Protein AF-0000000087149656 (afdb_homodimer)

Foldseek 3Di:
DEEFAAAPDDDPPDPPHARDDLALVVSLVVVVVVVVLCVVQADQQFKDKYWYFWDFQPPPPPVQPDPVVVVVVCVVVVPRSNSVVDPDDHRHIPVSVVVSVVVVVVVQKDWPAWAWAFAPDDDDDPDDPDDDDRTITMIMIGNHPNHAFDQLLPADAEDPVLVVVVLVVLAVVQDPPPPPPPPPVCPPPVPVPPDPCQSHPQSHHRPDRYHHDHFDDDVVAPDGDRALSVLRNVCRTGWAFKADPPPRHHWDWDKDWDFPLPDDPVPDPDPLLVVLNVLCVVDPQDVLLLVLLLCCASRVPVVDDPPPDDDPCNVVSVVSPVVSCVRSPVSSNVRNGIHIDGPDTHHPDDDPDPDIATGEAEYQDCQQNSNVLSCVVVNHWYKYFHPDLVSLVNNCVVSVHDDPDSGMDGDPVPDPCVVSVDDPPPD/DEEFAAAPDDDPPDPPHARDDLALVVSLVVVVVVVVLCVVQADQQFKDKYWYFWDFQPVVPPVPPDPVVCVVVCVVVVDRSNSVVDPDDGRHIPVSVVVSVVVVVVVQKDWPAWAWAFAPDDDDDPDDPDDDDRTITMIMIGNHPNHAFDQLLPADAEDPVLVVVVLVVLAVVQDPPPDPPPPPVCPDPVPVPPDPCQSHPQSHHRPDRYHHDHFDDDVVAPDGDRALSVLRNVCRTGWAFKADPPPRHHWDWDKDWDFLLPDDPVPDPDPLLVVLNVLCVVDPQDVLLLVLLLCCASRVPVVDDPPPDDDDCNVVSVVSPVVSCVRSPVSSNVRNGIHIDGPDTHHPDDDPDPDIATGEAEYQDCQQNSNVLSCVVVNHWYKYFHPDLVSLVNNCVVSVHDDPDSGMDGDPVPDPCVVSVDDPPDD

Radius of gyration: 30.91 Å; Cα contacts (8 Å, |Δi|>4): 1458; chains: 2; bounding box: 77×90×82 Å

InterPro domains:
  IPR001091 Restriction/modification DNA-methyltransferase [PR00508] (34-54)
  IPR001091 Restriction/modification DNA-methyltransferase [PR00508] (222-239)
  IPR001091 Restriction/modification DNA-methyltransferase [PR00508] (357-375)
  IPR001091 Restriction/modification DNA-methyltransferase [PR00508] (380-400)
  IPR002941 DNA methylase N-4/N-6 [PF01555] (1-241)
  IPR002941 DNA methylase N-4/N-6 [PF01555] (359-396)
  IPR017985 DNA methylase, N-4 cytosine-specific, conserved site [PS00093] (1-6)
  IPR029063 S-adenosyl-L-methionine-dependent methyltransferase superfamily [G3DSA:3.40.50.150] (1-247)
  IPR029063 S-adenosyl-L-methionine-dependent methyltransferase superfamily [G3DSA:3.40.50.150] (350-407)
  IPR029063 S-adenosyl-L-methionine-dependent methyltransferase superfamily [SSF53335] (1-241)
  IPR029063 S-adenosyl-L-methionine-dependent methyltransferase superfamily [SSF53335] (357-400)

pLDDT: mean 76.51, std 22.85, range [25.58, 98.81]

Secondary structure (DSSP, 8-state):
-B-PPPTTT---S-TT-SS--SSHHHHHHHHHHHHHHHHHHS-TT--EEEEE---BTTGGGGGG-STTHHHHHHHHS-S--HHHHSSPPTT-B--HHHHHHHHHHHTT-EEEEEEEEE-SSPPP---SSS----EEEEEEEESSSS----GGGT-BPPPHHHHHHHHHHHHHHHSS-TT-S-TT----TTSTTS-HHHHT-TT-B---S-EE------TT-SS----THHHHHHHHHHS-S-EETTT-PBPEEEEEEEEGGGS-GGG---HHHHHHHHHHHHSS--HHHHHHHHHH-SSTT---TT--S-TTTHHHHHHHHHHHHHHHGGGHHHHHPEEEEEEEEE--S--S---EE--EEEETT-TTTHHHHHHHHTT-EEEEE-S-HHHHHHHHHHHT-----TTEEE-SSGGGGHHHHS-----/-B-PPPTTT---S-TT-SS--SSHHHHHHHHHHHHHHHHHHS-TT--EEEEE---BTTTT-TT--STTHHHHHHHHS-S--HHHHSSPPTT-B--HHHHHHHHHHHTT-EEEEEEEEE-SSPPP----SS----EEEEEEEESSSS----GGGT-BPPPHHHHHHHHHHHHHHHSS-TT-S-TT----GGGTTS-HHHHT-TT-B---S-EE------TT-SS----THHHHHHHHHHS-S-EETTT-PBPEEEEEEEEGGGS-GGG---HHHHHHHHHHHHSS--HHHHHHHHHH-SSTT---TT--S-SSTHHHHHHHHHHHHHHHGGGHHHHHPEEEEEEEEE--S--S---EE--EEEETT-TTTHHHHHHHHTT-EEEEE-S-HHHHHHHHHHHT-----TTEEE-SS-GGGGGGTS-----

Structure (mmCIF, N/CA/C/O backbone):
data_AF-0000000087149656-model_v1
#
loop_
_entity.id
_entity.type
_entity.pdbx_description
1 polymer 'Type II methyltransferase'
#
loop_
_atom_site.group_PDB
_atom_site.id
_atom_site.type_symbol
_atom_site.label_atom_id
_atom_site.label_alt_id
_atom_site.label_comp_id
_atom_site.label_asym_id
_atom_site.label_entity_id
_atom_site.label_seq_id
_atom_site.pdbx_PDB_ins_code
_atom_site.Cartn_x
_atom_site.Cartn_y
_atom_site.Cartn_z
_atom_site.occupancy
_atom_site.B_iso_or_equiv
_atom_site.auth_seq_id
_atom_site.auth_comp_id
_atom_site.auth_asym_id
_atom_site.auth_atom_id
_atom_site.pdbx_PDB_model_num
ATOM 1 N N . MET A 1 1 ? 10.906 -12.477 -11.266 1 94.81 1 MET A N 1
ATOM 2 C CA . MET A 1 1 ? 10.906 -11.516 -10.164 1 94.81 1 MET A CA 1
ATOM 3 C C . MET A 1 1 ? 12.172 -10.672 -10.188 1 94.81 1 MET A C 1
ATOM 5 O O . MET A 1 1 ? 13.281 -11.203 -10.156 1 94.81 1 MET A O 1
ATOM 9 N N . THR A 1 2 ? 11.984 -9.414 -10.32 1 95.06 2 THR A N 1
ATOM 10 C CA . THR A 1 2 ? 13.164 -8.578 -10.5 1 95.06 2 THR A CA 1
ATOM 11 C C . THR A 1 2 ? 12.969 -7.219 -9.844 1 95.06 2 THR A C 1
ATOM 13 O O . THR A 1 2 ? 11.836 -6.82 -9.547 1 95.06 2 THR A O 1
ATOM 16 N N . SER A 1 3 ? 14.039 -6.562 -9.547 1 95.81 3 SER A N 1
ATOM 17 C CA . SER A 1 3 ? 14.109 -5.188 -9.062 1 95.81 3 SER A CA 1
ATOM 18 C C . SER A 1 3 ? 15.211 -4.41 -9.781 1 95.81 3 SER A C 1
ATOM 20 O O . SER A 1 3 ? 16.359 -4.379 -9.32 1 95.81 3 SER A O 1
ATOM 22 N N . PRO A 1 4 ? 14.891 -3.713 -10.836 1 95.5 4 PRO A N 1
ATOM 23 C CA . PRO A 1 4 ? 15.898 -2.896 -11.516 1 95.5 4 PRO A CA 1
ATOM 24 C C . PRO A 1 4 ? 16.391 -1.73 -10.664 1 95.5 4 PRO A C 1
ATOM 26 O O . PRO A 1 4 ? 15.758 -1.382 -9.664 1 95.5 4 PRO A O 1
ATOM 29 N N . PRO A 1 5 ? 17.547 -1.21 -11.039 1 92.5 5 PRO A N 1
ATOM 30 C CA . PRO A 1 5 ? 17.969 0.02 -10.359 1 92.5 5 PRO A CA 1
ATOM 31 C C . PRO A 1 5 ? 16.891 1.111 -10.414 1 92.5 5 PRO A C 1
ATOM 33 O O . PRO A 1 5 ? 16.234 1.281 -11.445 1 92.5 5 PRO A O 1
ATOM 36 N N . TYR A 1 6 ? 16.719 1.773 -9.312 1 91.38 6 TYR A N 1
ATOM 37 C CA . TYR A 1 6 ? 15.703 2.82 -9.234 1 91.38 6 TYR A CA 1
ATOM 38 C C . TYR A 1 6 ? 16.188 4.09 -9.93 1 91.38 6 TYR A C 1
ATOM 40 O O . TYR A 1 6 ? 17.391 4.344 -10.016 1 91.38 6 TYR A O 1
ATOM 48 N N . PHE A 1 7 ? 15.25 4.887 -10.32 1 90.44 7 PHE A N 1
ATOM 49 C CA . PHE A 1 7 ? 15.57 6.117 -11.031 1 90.44 7 PHE A CA 1
ATOM 50 C C . PHE A 1 7 ? 16.203 7.133 -10.094 1 90.44 7 PHE A C 1
ATOM 52 O O . PHE A 1 7 ? 15.617 7.516 -9.086 1 90.44 7 PHE A O 1
ATOM 59 N N . GLY A 1 8 ? 17.438 7.461 -10.406 1 81.69 8 GLY A N 1
ATOM 60 C CA . GLY A 1 8 ? 18.094 8.586 -9.758 1 81.69 8 GLY A CA 1
ATOM 61 C C . GLY A 1 8 ? 18.562 8.273 -8.344 1 81.69 8 GLY A C 1
ATOM 62 O O . GLY A 1 8 ? 18.734 9.188 -7.535 1 81.69 8 GLY A O 1
ATOM 63 N N . LEU A 1 9 ? 18.703 7.133 -7.992 1 76.25 9 LEU A N 1
ATOM 64 C CA . LEU A 1 9 ? 18.969 6.82 -6.594 1 76.25 9 LEU A CA 1
ATOM 65 C C . LEU A 1 9 ? 20.438 6.445 -6.398 1 76.25 9 LEU A C 1
ATOM 67 O O . LEU A 1 9 ? 21.109 6.992 -5.52 1 76.25 9 LEU A O 1
ATOM 71 N N . ARG A 1 10 ? 20.938 5.492 -7.238 1 75.5 10 ARG A N 1
ATOM 72 C CA . ARG A 1 10 ? 22.266 4.969 -6.969 1 75.5 10 ARG A CA 1
ATOM 73 C C . ARG A 1 10 ? 23.078 4.832 -8.258 1 75.5 10 ARG A C 1
ATOM 75 O O . ARG A 1 10 ? 22.531 4.488 -9.305 1 75.5 10 ARG A O 1
ATOM 82 N N . ASP A 1 11 ? 24.344 5.055 -8.062 1 76.62 11 ASP A N 1
ATOM 83 C CA . ASP A 1 11 ? 25.312 4.742 -9.102 1 76.62 11 ASP A CA 1
ATOM 84 C C . ASP A 1 11 ? 26.016 3.42 -8.82 1 76.62 11 ASP A C 1
ATOM 86 O O . ASP A 1 11 ? 26.734 3.293 -7.828 1 76.62 11 ASP A O 1
ATOM 90 N N . TYR A 1 12 ? 25.828 2.52 -9.648 1 78.31 12 TYR A N 1
ATOM 91 C CA . TYR A 1 12 ? 26.375 1.187 -9.422 1 78.31 12 TYR A CA 1
ATOM 92 C C . TYR A 1 12 ? 27.75 1.053 -10.062 1 78.31 12 TYR A C 1
ATOM 94 O O . TYR A 1 12 ? 28.359 -0.023 -10.031 1 78.31 12 TYR A O 1
ATOM 102 N N . GLY A 1 13 ? 28.219 2.104 -10.68 1 76.19 13 GLY A N 1
ATOM 103 C CA . GLY A 1 13 ? 29.609 2.193 -11.133 1 76.19 13 GLY A CA 1
ATOM 104 C C . GLY A 1 13 ? 29.875 1.4 -12.398 1 76.19 13 GLY A C 1
ATOM 105 O O . GLY A 1 13 ? 31 0.947 -12.625 1 76.19 13 GLY A O 1
ATOM 106 N N . VAL A 1 14 ? 28.922 1.073 -13.156 1 81.44 14 VAL A N 1
ATOM 107 C CA . VAL A 1 14 ? 29.109 0.306 -14.383 1 81.44 14 VAL A CA 1
ATOM 108 C C . VAL A 1 14 ? 28.469 1.049 -15.555 1 81.44 14 VAL A C 1
ATOM 110 O O . VAL A 1 14 ? 27.422 1.681 -15.406 1 81.44 14 VAL A O 1
ATOM 113 N N . ASP A 1 15 ? 29.172 0.937 -16.656 1 82.38 15 ASP A N 1
ATOM 114 C CA . ASP A 1 15 ? 28.656 1.568 -17.875 1 82.38 15 ASP A CA 1
ATOM 115 C C . ASP A 1 15 ? 27.391 0.852 -18.375 1 82.38 15 ASP A C 1
ATOM 117 O O . ASP A 1 15 ? 27.328 -0.378 -18.328 1 82.38 15 ASP A O 1
ATOM 121 N N . GLY A 1 16 ? 26.406 1.613 -18.844 1 83.94 16 GLY A N 1
ATOM 122 C CA . GLY A 1 16 ? 25.188 1.021 -19.375 1 83.94 16 GLY A CA 1
ATOM 123 C C . GLY A 1 16 ? 24.156 0.708 -18.312 1 83.94 16 GLY A C 1
ATOM 124 O O . GLY A 1 16 ? 23.125 0.092 -18.594 1 83.94 16 GLY A O 1
ATOM 125 N N . GLN A 1 17 ? 24.453 1.181 -17.172 1 86.62 17 GLN A N 1
ATOM 126 C CA . GLN A 1 17 ? 23.531 0.913 -16.078 1 86.62 17 GLN A CA 1
ATOM 127 C C . GLN A 1 17 ? 22.219 1.678 -16.266 1 86.62 17 GLN A C 1
ATOM 129 O O . GLN A 1 17 ? 22.188 2.686 -16.984 1 86.62 17 GLN A O 1
ATOM 134 N N . ILE A 1 18 ? 21.203 1.143 -15.797 1 90 18 ILE A N 1
ATOM 135 C CA . ILE A 1 18 ? 19.906 1.785 -15.742 1 90 18 ILE A CA 1
ATOM 136 C C . ILE A 1 18 ? 19.734 2.502 -14.398 1 90 18 ILE A C 1
ATOM 138 O O . ILE A 1 18 ? 20.281 2.068 -13.383 1 90 18 ILE A O 1
ATOM 142 N N . GLY A 1 19 ? 19 3.631 -14.406 1 88.44 19 GLY A N 1
ATOM 143 C CA . GLY A 1 19 ? 18.688 4.34 -13.18 1 88.44 19 GLY A CA 1
ATOM 144 C C . GLY A 1 19 ? 19.281 5.734 -13.125 1 88.44 19 GLY A C 1
ATOM 145 O O . GLY A 1 19 ? 18.891 6.559 -12.305 1 88.44 19 GLY A O 1
ATOM 146 N N . LEU A 1 20 ? 20.297 5.984 -14.047 1 85 20 LEU A N 1
ATOM 147 C CA . LEU A 1 20 ? 20.969 7.281 -14.016 1 85 20 LEU A CA 1
ATOM 148 C C . LEU A 1 20 ? 20.719 8.047 -15.312 1 85 20 LEU A C 1
ATOM 150 O O . LEU A 1 20 ? 21.578 8.805 -15.766 1 85 20 LEU A O 1
ATOM 154 N N . GLU A 1 21 ? 19.656 7.754 -15.922 1 87.81 21 GLU A N 1
ATOM 155 C CA . GLU A 1 21 ? 19.266 8.477 -17.125 1 87.81 21 GLU A CA 1
ATOM 156 C C . GLU A 1 21 ? 19.031 9.953 -16.844 1 87.81 21 GLU A C 1
ATOM 158 O O . GLU A 1 21 ? 18.766 10.328 -15.688 1 87.81 21 GLU A O 1
ATOM 163 N N . ASP A 1 22 ? 19.031 10.734 -17.891 1 83.69 22 ASP A N 1
ATOM 164 C CA . ASP A 1 22 ? 18.859 12.18 -17.75 1 83.69 22 ASP A CA 1
ATOM 165 C C . ASP A 1 22 ? 17.422 12.539 -17.438 1 83.69 22 ASP A C 1
ATOM 167 O O . ASP A 1 22 ? 17.141 13.617 -16.906 1 83.69 22 ASP A O 1
ATOM 171 N N . SER A 1 23 ? 16.516 11.625 -17.859 1 88.94 23 SER A N 1
ATOM 172 C CA . SER A 1 23 ? 15.102 11.898 -17.656 1 88.94 23 SER A CA 1
ATOM 173 C C . SER A 1 23 ? 14.344 10.625 -17.297 1 88.94 23 SER A C 1
ATOM 175 O O . SER A 1 23 ? 14.797 9.523 -17.594 1 88.94 23 SER A O 1
ATOM 177 N N . LEU A 1 24 ? 13.234 10.859 -16.641 1 91.69 24 LEU A N 1
ATOM 178 C CA . LEU A 1 24 ? 12.359 9.734 -16.328 1 91.69 24 LEU A CA 1
ATOM 179 C C . LEU A 1 24 ? 11.914 9.016 -17.594 1 91.69 24 LEU A C 1
ATOM 181 O O . LEU A 1 24 ? 11.812 7.781 -17.609 1 91.69 24 LEU A O 1
ATOM 185 N N . ASP A 1 25 ? 11.672 9.75 -18.656 1 93.06 25 ASP A N 1
ATOM 186 C CA . ASP A 1 25 ? 11.242 9.156 -19.922 1 93.06 25 ASP A CA 1
ATOM 187 C C . ASP A 1 25 ? 12.305 8.203 -20.469 1 93.06 25 ASP A C 1
ATOM 189 O O . ASP A 1 25 ? 11.969 7.133 -20.984 1 93.06 25 ASP A O 1
ATOM 193 N N . GLU A 1 26 ? 13.5 8.609 -20.344 1 93.81 26 GLU A N 1
ATOM 194 C CA . GLU A 1 26 ? 14.586 7.742 -20.797 1 93.81 26 GLU A CA 1
ATOM 195 C C . GLU A 1 26 ? 14.688 6.488 -19.938 1 93.81 26 GLU A C 1
ATOM 197 O O . GLU A 1 26 ? 14.938 5.395 -20.438 1 93.81 26 GLU A O 1
ATOM 202 N N . TYR A 1 27 ? 14.57 6.723 -18.656 1 94.88 27 TYR A N 1
ATOM 203 C CA . TYR A 1 27 ? 14.555 5.582 -17.734 1 94.88 27 TYR A CA 1
ATOM 204 C C . TYR A 1 27 ? 13.461 4.598 -18.125 1 94.88 27 TYR A C 1
ATOM 206 O O . TYR A 1 27 ? 13.703 3.391 -18.203 1 94.88 27 TYR A O 1
ATOM 214 N N . ILE A 1 28 ? 12.242 5.062 -18.359 1 96.75 28 ILE A N 1
ATOM 215 C CA . ILE A 1 28 ? 11.102 4.238 -18.734 1 96.75 28 ILE A CA 1
ATOM 216 C C . ILE A 1 28 ? 11.375 3.543 -20.062 1 96.75 28 ILE A C 1
ATOM 218 O O . ILE A 1 28 ? 11.078 2.357 -20.219 1 96.75 28 ILE A O 1
ATOM 222 N N . ALA A 1 29 ? 11.984 4.246 -21 1 96.44 29 ALA A N 1
ATOM 223 C CA . ALA A 1 29 ? 12.328 3.664 -22.297 1 96.44 29 ALA A CA 1
ATOM 224 C C . ALA A 1 29 ? 13.281 2.484 -22.141 1 96.44 29 ALA A C 1
ATOM 226 O O . ALA A 1 29 ? 13.125 1.456 -22.797 1 96.44 29 ALA A O 1
ATOM 227 N N . ASP A 1 30 ? 14.25 2.678 -21.312 1 96.38 30 ASP A N 1
ATOM 228 C CA . ASP A 1 30 ? 15.203 1.604 -21.062 1 96.38 30 ASP A CA 1
ATOM 229 C C . ASP A 1 30 ? 14.516 0.383 -20.469 1 96.38 30 ASP A C 1
ATOM 231 O O . ASP A 1 30 ? 14.82 -0.754 -20.828 1 96.38 30 ASP A O 1
ATOM 235 N N . LEU A 1 31 ? 13.625 0.597 -19.5 1 97.25 31 LEU A N 1
ATOM 236 C CA . LEU A 1 31 ? 12.906 -0.515 -18.891 1 97.25 31 LEU A CA 1
ATOM 237 C C . LEU A 1 31 ? 11.992 -1.192 -19.906 1 97.25 31 LEU A C 1
ATOM 239 O O . LEU A 1 31 ? 11.789 -2.406 -19.859 1 97.25 31 LEU A O 1
ATOM 243 N N . LEU A 1 32 ? 11.469 -0.411 -20.875 1 97.44 32 LEU A N 1
ATOM 244 C CA . LEU A 1 32 ? 10.656 -0.989 -21.938 1 97.44 32 LEU A CA 1
ATOM 245 C C . LEU A 1 32 ? 11.492 -1.894 -22.844 1 97.44 32 LEU A C 1
ATOM 247 O O . LEU A 1 32 ? 11.008 -2.912 -23.328 1 97.44 32 LEU A O 1
ATOM 251 N N . ASP A 1 33 ? 12.734 -1.497 -23.016 1 96.19 33 ASP A N 1
ATOM 252 C CA . ASP A 1 33 ? 13.641 -2.361 -23.766 1 96.19 33 ASP A CA 1
ATOM 253 C C . ASP A 1 33 ? 13.852 -3.691 -23.047 1 96.19 33 ASP A C 1
ATOM 255 O O . ASP A 1 33 ? 13.828 -4.754 -23.688 1 96.19 33 ASP A O 1
ATOM 259 N N . VAL A 1 34 ? 14.062 -3.613 -21.781 1 95.81 34 VAL A N 1
ATOM 260 C CA . VAL A 1 34 ? 14.211 -4.824 -20.984 1 95.81 34 VAL A CA 1
ATOM 261 C C . VAL A 1 34 ? 12.93 -5.652 -21.062 1 95.81 34 VAL A C 1
ATOM 263 O O . VAL A 1 34 ? 12.984 -6.879 -21.203 1 95.81 34 VAL A O 1
ATOM 266 N N . ALA A 1 35 ? 11.805 -4.977 -20.984 1 97.19 35 ALA A N 1
ATOM 267 C CA . ALA A 1 35 ? 10.508 -5.645 -21.031 1 97.19 35 ALA A CA 1
ATOM 268 C C . ALA A 1 35 ? 10.336 -6.395 -22.359 1 97.19 35 ALA A C 1
ATOM 270 O O . ALA A 1 35 ? 9.742 -7.477 -22.391 1 97.19 35 ALA A O 1
ATOM 271 N N . SER A 1 36 ? 10.852 -5.836 -23.438 1 95.69 36 SER A N 1
ATOM 272 C CA . SER A 1 36 ? 10.773 -6.496 -24.734 1 95.69 36 SER A CA 1
ATOM 273 C C . SER A 1 36 ? 11.562 -7.801 -24.734 1 95.69 36 SER A C 1
ATOM 275 O O . SER A 1 36 ? 11.125 -8.797 -25.312 1 95.69 36 SER A O 1
ATOM 277 N N . GLU A 1 37 ? 12.703 -7.766 -24.156 1 94.12 37 GLU A N 1
ATOM 278 C CA . GLU A 1 37 ? 13.508 -8.977 -24.047 1 94.12 37 GLU A CA 1
ATOM 279 C C . GLU A 1 37 ? 12.828 -10.016 -23.156 1 94.12 37 GLU A C 1
ATOM 281 O O . GLU A 1 37 ? 12.883 -11.211 -23.438 1 94.12 37 GLU A O 1
ATOM 286 N N . LEU A 1 38 ? 12.242 -9.57 -22.062 1 95.31 38 LEU A N 1
ATOM 287 C CA . LEU A 1 38 ? 11.508 -10.484 -21.188 1 95.31 38 LEU A CA 1
ATOM 288 C C . LEU A 1 38 ? 10.344 -11.125 -21.938 1 95.31 38 LEU A C 1
ATOM 290 O O . LEU A 1 38 ? 10.07 -12.32 -21.75 1 95.31 38 LEU A O 1
ATOM 294 N N . ARG A 1 39 ? 9.656 -10.305 -22.703 1 94.94 39 ARG A N 1
ATOM 295 C CA . ARG A 1 39 ? 8.547 -10.836 -23.484 1 94.94 39 ARG A CA 1
ATOM 296 C C . ARG A 1 39 ? 9.031 -11.922 -24.453 1 94.94 39 ARG A C 1
ATOM 298 O O . ARG A 1 39 ? 8.328 -12.906 -24.688 1 94.94 39 ARG A O 1
ATOM 305 N N . ARG A 1 40 ? 10.188 -11.773 -25.031 1 92.44 40 ARG A N 1
ATOM 306 C CA . ARG A 1 40 ? 10.758 -12.727 -25.984 1 92.44 40 ARG A CA 1
ATOM 307 C C . ARG A 1 40 ? 11.008 -14.078 -25.328 1 92.44 40 ARG A C 1
ATOM 309 O O . ARG A 1 40 ? 10.773 -15.125 -25.922 1 92.44 40 ARG A O 1
ATOM 316 N N . VAL A 1 41 ? 11.414 -14.062 -24.031 1 91.88 41 VAL A N 1
ATOM 317 C CA . VAL A 1 41 ? 11.883 -15.297 -23.406 1 91.88 41 VAL A CA 1
ATOM 318 C C . VAL A 1 41 ? 10.781 -15.875 -22.531 1 91.88 41 VAL A C 1
ATOM 320 O O . VAL A 1 41 ? 10.773 -17.078 -22.234 1 91.88 41 VAL A O 1
ATOM 323 N N . LEU A 1 42 ? 9.875 -15.062 -22.047 1 94.31 42 LEU A N 1
ATOM 324 C CA . LEU A 1 42 ? 8.812 -15.508 -21.156 1 94.31 42 LEU A CA 1
ATOM 325 C C . LEU A 1 42 ? 7.727 -16.25 -21.938 1 94.31 42 LEU A C 1
ATOM 327 O O . LEU A 1 42 ? 7.324 -15.812 -23.016 1 94.31 42 LEU A O 1
ATOM 331 N N . ARG A 1 43 ? 7.312 -17.359 -21.453 1 94.75 43 ARG A N 1
ATOM 332 C CA . ARG A 1 43 ? 6.188 -18.078 -22.047 1 94.75 43 ARG A CA 1
ATOM 333 C C . ARG A 1 43 ? 4.91 -17.25 -21.969 1 94.75 43 ARG A C 1
ATOM 335 O O . ARG A 1 43 ? 4.777 -16.375 -21.109 1 94.75 43 ARG A O 1
ATOM 342 N N . ASP A 1 44 ? 3.938 -17.594 -22.766 1 95.81 44 ASP A N 1
ATOM 343 C CA . ASP A 1 44 ? 2.66 -16.891 -22.797 1 95.81 44 ASP A CA 1
ATOM 344 C C . ASP A 1 44 ? 1.914 -17.062 -21.469 1 95.81 44 ASP A C 1
ATOM 346 O O . ASP A 1 44 ? 1.143 -16.188 -21.078 1 95.81 44 ASP A O 1
ATOM 350 N N . ASP A 1 45 ? 2.176 -18.156 -20.797 1 96.81 45 ASP A N 1
ATOM 351 C CA . ASP A 1 45 ? 1.466 -18.406 -19.547 1 96.81 45 ASP A CA 1
ATOM 352 C C . ASP A 1 45 ? 2.324 -18.031 -18.344 1 96.81 45 ASP A C 1
ATOM 354 O O . ASP A 1 45 ? 2.041 -18.453 -17.219 1 96.81 45 ASP A O 1
ATOM 358 N N . GLY A 1 46 ? 3.422 -17.312 -18.562 1 97.31 46 GLY A N 1
ATOM 359 C CA . GLY A 1 46 ? 4.332 -16.906 -17.5 1 97.31 46 GLY A CA 1
ATOM 360 C C . GLY A 1 46 ? 3.922 -15.602 -16.844 1 97.31 46 GLY A C 1
ATOM 361 O O . GLY A 1 46 ? 2.846 -15.07 -17.125 1 97.31 46 GLY A O 1
ATOM 362 N N . SER A 1 47 ? 4.711 -15.164 -15.852 1 98.31 47 SER A N 1
ATOM 363 C CA . SER A 1 47 ? 4.477 -13.945 -15.086 1 98.31 47 SER A CA 1
ATOM 364 C C . SER A 1 47 ? 5.773 -13.18 -14.852 1 98.31 47 SER A C 1
ATOM 366 O O . SER A 1 47 ? 6.855 -13.766 -14.836 1 98.31 47 SER A O 1
ATOM 368 N N . TRP A 1 48 ? 5.617 -11.938 -14.773 1 98.62 48 TRP A N 1
ATOM 369 C CA . TRP A 1 48 ? 6.715 -11.047 -14.414 1 98.62 48 TRP A CA 1
ATOM 370 C C . TRP A 1 48 ? 6.352 -10.211 -13.195 1 98.62 48 TRP A C 1
ATOM 372 O O . TRP A 1 48 ? 5.379 -9.453 -13.211 1 98.62 48 TRP A O 1
ATOM 382 N N . TRP A 1 49 ? 7.039 -10.406 -12.086 1 98.81 49 TRP A N 1
ATOM 383 C CA . TRP A 1 49 ? 6.898 -9.578 -10.891 1 98.81 49 TRP A CA 1
ATOM 384 C C . TRP A 1 49 ? 7.996 -8.523 -10.828 1 98.81 49 TRP A C 1
ATOM 386 O O . TRP A 1 49 ? 9.18 -8.852 -10.852 1 98.81 49 TRP A O 1
ATOM 396 N N . LEU A 1 50 ? 7.621 -7.25 -10.727 1 98.69 50 LEU A N 1
ATOM 397 C CA . LEU A 1 50 ? 8.531 -6.117 -10.844 1 98.69 50 LEU A CA 1
ATOM 398 C C . LEU A 1 50 ? 8.461 -5.23 -9.609 1 98.69 50 LEU A C 1
ATOM 400 O O . LEU A 1 50 ? 7.418 -4.648 -9.305 1 98.69 50 LEU A O 1
ATOM 404 N N . ASN A 1 51 ? 9.523 -5.148 -8.891 1 98.19 51 ASN A N 1
ATOM 405 C CA . ASN A 1 51 ? 9.633 -4.254 -7.742 1 98.19 51 ASN A CA 1
ATOM 406 C C . ASN A 1 51 ? 10.25 -2.91 -8.133 1 98.19 51 ASN A C 1
ATOM 408 O O . ASN A 1 51 ? 11.266 -2.867 -8.82 1 98.19 51 ASN A O 1
ATOM 412 N N . LEU A 1 52 ? 9.617 -1.834 -7.773 1 97.44 52 LEU A N 1
ATOM 413 C CA . LEU A 1 52 ? 10.117 -0.493 -8.047 1 97.44 52 LEU A CA 1
ATOM 414 C C . LEU A 1 52 ? 9.914 0.422 -6.844 1 97.44 52 LEU A C 1
ATOM 416 O O . LEU A 1 52 ? 8.891 0.335 -6.16 1 97.44 52 LEU A O 1
ATOM 420 N N . GLY A 1 53 ? 10.844 1.26 -6.578 1 94.5 53 GLY A N 1
ATOM 421 C CA . GLY A 1 53 ? 10.711 2.367 -5.645 1 94.5 53 GLY A CA 1
ATOM 422 C C . GLY A 1 53 ? 10.492 3.703 -6.332 1 94.5 53 GLY A C 1
ATOM 423 O O . GLY A 1 53 ? 10.586 3.801 -7.559 1 94.5 53 GLY A O 1
ATOM 424 N N . ASP A 1 54 ? 10.141 4.688 -5.547 1 93.75 54 ASP A N 1
ATOM 425 C CA . ASP A 1 54 ? 9.812 6 -6.102 1 93.75 54 ASP A CA 1
ATOM 426 C C . ASP A 1 54 ? 10.852 7.043 -5.695 1 93.75 54 ASP A C 1
ATOM 428 O O . ASP A 1 54 ? 11.766 6.746 -4.93 1 93.75 54 ASP A O 1
ATOM 432 N N . THR A 1 55 ? 10.758 8.164 -6.344 1 89.25 55 THR A N 1
ATOM 433 C CA . THR A 1 55 ? 11.641 9.289 -6.074 1 89.25 55 THR A CA 1
ATOM 434 C C . THR A 1 55 ? 10.875 10.602 -6.102 1 89.25 55 THR A C 1
ATOM 436 O O . THR A 1 55 ? 9.758 10.664 -6.633 1 89.25 55 THR A O 1
ATOM 439 N N . PHE A 1 56 ? 11.336 11.602 -5.395 1 89.38 56 PHE A N 1
ATOM 440 C CA . PHE A 1 56 ? 10.734 12.93 -5.379 1 89.38 56 PHE A CA 1
ATOM 441 C C . PHE A 1 56 ? 11.5 13.883 -6.289 1 89.38 56 PHE A C 1
ATOM 443 O O . PHE A 1 56 ? 12.727 13.844 -6.34 1 89.38 56 PHE A O 1
ATOM 450 N N . ALA A 1 57 ? 10.742 14.727 -6.91 1 86.44 57 ALA A N 1
ATOM 451 C CA . ALA A 1 57 ? 11.352 15.719 -7.793 1 86.44 57 ALA A CA 1
ATOM 452 C C . ALA A 1 57 ? 12.109 16.766 -6.996 1 86.44 57 ALA A C 1
ATOM 454 O O . ALA A 1 57 ? 11.594 17.312 -6.02 1 86.44 57 ALA A O 1
ATOM 455 N N . GLY A 1 58 ? 13.242 17.188 -7.234 1 67.38 58 GLY A N 1
ATOM 456 C CA . GLY A 1 58 ? 14.047 18.219 -6.602 1 67.38 58 GLY A CA 1
ATOM 457 C C . GLY A 1 58 ? 14.906 17.688 -5.465 1 67.38 58 GLY A C 1
ATOM 458 O O . GLY A 1 58 ? 15.719 18.422 -4.898 1 67.38 58 GLY A O 1
ATOM 459 N N . SER A 1 59 ? 14.477 16.766 -4.594 1 56 59 SER A N 1
ATOM 460 C CA . SER A 1 59 ? 15.203 16.25 -3.441 1 56 59 SER A CA 1
ATOM 461 C C . SER A 1 59 ? 16.594 15.75 -3.844 1 56 59 SER A C 1
ATOM 463 O O . SER A 1 59 ? 17.297 15.125 -3.043 1 56 59 SER A O 1
ATOM 465 N N . TRP A 1 60 ? 16.922 15.977 -4.832 1 44.09 60 TRP A N 1
ATOM 466 C CA . TRP A 1 60 ? 18.234 15.398 -5.109 1 44.09 60 TRP A CA 1
ATOM 467 C C . TRP A 1 60 ? 19.328 16.125 -4.34 1 44.09 60 TRP A C 1
ATOM 469 O O . TRP A 1 60 ? 20.516 16.016 -4.676 1 44.09 60 TRP A O 1
ATOM 479 N N . GLY A 1 61 ? 18.969 17.25 -3.404 1 36.47 61 GLY A N 1
ATOM 480 C CA . GLY A 1 61 ? 19.984 17.984 -2.666 1 36.47 61 GLY A CA 1
ATOM 481 C C . GLY A 1 61 ? 20.812 17.125 -1.74 1 36.47 61 GLY A C 1
ATOM 482 O O . GLY A 1 61 ? 21.953 17.469 -1.402 1 36.47 61 GLY A O 1
ATOM 483 N N . ALA A 1 62 ? 20.266 16.438 -0.702 1 34.47 62 ALA A N 1
ATOM 484 C CA . ALA A 1 62 ? 21.047 16.062 0.471 1 34.47 62 ALA A CA 1
ATOM 485 C C . ALA A 1 62 ? 22.344 15.359 0.065 1 34.47 62 ALA A C 1
ATOM 487 O O . ALA A 1 62 ? 23.156 15.008 0.918 1 34.47 62 ALA A O 1
ATOM 488 N N . GLN A 1 63 ? 22.5 14.867 -1.047 1 32.25 63 GLN A N 1
ATOM 489 C CA . GLN A 1 63 ? 23.875 14.406 -1.228 1 32.25 63 GLN A CA 1
ATOM 490 C C . GLN A 1 63 ? 24.844 15.586 -1.271 1 32.25 63 GLN A C 1
ATOM 492 O O . GLN A 1 63 ? 26.062 15.398 -1.407 1 32.25 63 GLN A O 1
ATOM 497 N N . SER A 1 64 ? 24.312 16.938 -1.376 1 30.14 64 SER A N 1
ATOM 498 C CA . SER A 1 64 ? 25.297 17.969 -1.616 1 30.14 64 SER A CA 1
ATOM 499 C C . SER A 1 64 ? 25.797 18.562 -0.307 1 30.14 64 SER A C 1
ATOM 501 O O . SER A 1 64 ? 26.281 19.703 -0.283 1 30.14 64 SER A O 1
ATOM 503 N N . LYS A 1 65 ? 25.703 18.219 0.914 1 30.41 65 LYS A N 1
ATOM 504 C CA . LYS A 1 65 ? 26.297 19.094 1.918 1 30.41 65 LYS A CA 1
ATOM 505 C C . LYS A 1 65 ? 27.703 19.516 1.509 1 30.41 65 LYS A C 1
ATOM 507 O O . LYS A 1 65 ? 28.25 20.484 2.045 1 30.41 65 LYS A O 1
ATOM 512 N N . GLY A 1 66 ? 28.75 18.625 1.688 1 28.53 66 GLY A N 1
ATOM 513 C CA . GLY A 1 66 ? 30.031 19.297 1.762 1 28.53 66 GLY A CA 1
ATOM 514 C C . GLY A 1 66 ? 30.281 20.219 0.586 1 28.53 66 GLY A C 1
ATOM 515 O O . GLY A 1 66 ? 29.797 19.984 -0.517 1 28.53 66 GLY A O 1
ATOM 516 N N . ASP A 1 67 ? 30.484 21.547 0.767 1 29.53 67 ASP A N 1
ATOM 517 C CA . ASP A 1 67 ? 31.031 22.5 -0.201 1 29.53 67 ASP A CA 1
ATOM 518 C C . ASP A 1 67 ? 31.938 21.812 -1.205 1 29.53 67 ASP A C 1
ATOM 520 O O . ASP A 1 67 ? 31.906 22.109 -2.4 1 29.53 67 ASP A O 1
ATOM 524 N N . GLU A 1 68 ? 33.156 21.156 -0.676 1 28.69 68 GLU A N 1
ATOM 525 C CA . GLU A 1 68 ? 34.219 20.484 -1.42 1 28.69 68 GLU A CA 1
ATOM 526 C C . GLU A 1 68 ? 33.688 19.234 -2.121 1 28.69 68 GLU A C 1
ATOM 528 O O . GLU A 1 68 ? 34.062 18.953 -3.258 1 28.69 68 GLU A O 1
ATOM 533 N N . ALA A 1 69 ? 33.156 18.297 -1.384 1 27.11 69 ALA A N 1
ATOM 534 C CA . ALA A 1 69 ? 32.75 17.125 -2.168 1 27.11 69 ALA A CA 1
ATOM 535 C C . ALA A 1 69 ? 31.469 17.406 -2.938 1 27.11 69 ALA A C 1
ATOM 537 O O . ALA A 1 69 ? 31.125 16.641 -3.846 1 27.11 69 ALA A O 1
ATOM 538 N N . ASN A 1 70 ? 30.531 18.203 -2.672 1 28.81 70 ASN A N 1
ATOM 539 C CA . ASN A 1 70 ? 29.5 18.734 -3.553 1 28.81 70 ASN A CA 1
ATOM 540 C C . ASN A 1 70 ? 30.109 19.422 -4.777 1 28.81 70 ASN A C 1
ATOM 542 O O . ASN A 1 70 ? 29.406 19.656 -5.766 1 28.81 70 ASN A O 1
ATOM 546 N N . GLN A 1 71 ? 31.203 20.125 -4.625 1 29.48 71 GLN A N 1
ATOM 547 C CA . GLN A 1 71 ? 32.031 20.562 -5.754 1 29.48 71 GLN A CA 1
ATOM 548 C C . GLN A 1 71 ? 32.5 19.375 -6.57 1 29.48 71 GLN A C 1
ATOM 550 O O . GLN A 1 71 ? 32.688 19.469 -7.789 1 29.48 71 GLN A O 1
ATOM 555 N N . ARG A 1 72 ? 33.156 18.391 -5.895 1 28.02 72 ARG A N 1
ATOM 556 C CA . ARG A 1 72 ? 33.656 17.266 -6.68 1 28.02 72 ARG A CA 1
ATOM 557 C C . ARG A 1 72 ? 32.5 16.516 -7.336 1 28.02 72 ARG A C 1
ATOM 559 O O . ARG A 1 72 ? 32.594 16.094 -8.492 1 28.02 72 ARG A O 1
ATOM 566 N N . ASP A 1 73 ? 31.5 16.031 -6.555 1 28.22 73 ASP A N 1
ATOM 567 C CA . ASP A 1 73 ? 30.453 15.305 -7.27 1 28.22 73 ASP A CA 1
ATOM 568 C C . ASP A 1 73 ? 29.562 16.266 -8.055 1 28.22 73 ASP A C 1
ATOM 570 O O . ASP A 1 73 ? 28.75 15.828 -8.875 1 28.22 73 ASP A O 1
ATOM 574 N N . ARG A 1 74 ? 29.25 17.531 -7.797 1 32.28 74 ARG A N 1
ATOM 575 C CA . ARG A 1 74 ? 28.844 18.484 -8.812 1 32.28 74 ARG A CA 1
ATOM 576 C C . ARG A 1 74 ? 29.797 18.469 -10.008 1 32.28 74 ARG A C 1
ATOM 578 O O . ARG A 1 74 ? 29.359 18.641 -11.148 1 32.28 74 ARG A O 1
ATOM 585 N N . ASP A 1 75 ? 31.094 18.547 -9.828 1 29.28 75 ASP A N 1
ATOM 586 C CA . ASP A 1 75 ? 32.094 18.438 -10.891 1 29.28 75 ASP A CA 1
ATOM 587 C C . ASP A 1 75 ? 32.094 17.031 -11.5 1 29.28 75 ASP A C 1
ATOM 589 O O . ASP A 1 75 ? 32.5 16.859 -12.648 1 29.28 75 ASP A O 1
ATOM 593 N N . ALA A 1 76 ? 32.094 15.93 -10.695 1 29.08 76 ALA A N 1
ATOM 594 C CA . ALA A 1 76 ? 32.219 14.68 -11.445 1 29.08 76 ALA A CA 1
ATOM 595 C C . ALA A 1 76 ? 30.906 14.359 -12.18 1 29.08 76 ALA A C 1
ATOM 597 O O . ALA A 1 76 ? 30.938 13.75 -13.25 1 29.08 76 ALA A O 1
ATOM 598 N N . TYR A 1 77 ? 29.625 14.242 -11.617 1 29.62 77 TYR A N 1
ATOM 599 C CA . TYR A 1 77 ? 28.469 14.109 -12.508 1 29.62 77 TYR A CA 1
ATOM 600 C C . TYR A 1 77 ? 27.672 15.398 -12.562 1 29.62 77 TYR A C 1
ATOM 602 O O . TYR A 1 77 ? 26.734 15.594 -11.781 1 29.62 77 TYR A O 1
ATOM 610 N N . PRO A 1 78 ? 28.156 16.641 -12.711 1 31.86 78 PRO A N 1
ATOM 611 C CA . PRO A 1 78 ? 27.531 17.969 -12.836 1 31.86 78 PRO A CA 1
ATOM 612 C C . PRO A 1 78 ? 26.125 17.891 -13.438 1 31.86 78 PRO A C 1
ATOM 614 O O . PRO A 1 78 ? 25.25 18.672 -13.055 1 31.86 78 PRO A O 1
ATOM 617 N N . GLY A 1 79 ? 25.984 17.438 -14.719 1 32.03 79 GLY A N 1
ATOM 618 C CA . GLY A 1 79 ? 25.031 17.766 -15.758 1 32.03 79 GLY A CA 1
ATOM 619 C C . GLY A 1 79 ? 23.625 17.312 -15.445 1 32.03 79 GLY A C 1
ATOM 620 O O . GLY A 1 79 ? 22.656 17.844 -16 1 32.03 79 GLY A O 1
ATOM 621 N N . LYS A 1 80 ? 23.344 15.945 -15.297 1 32.81 80 LYS A N 1
ATOM 622 C CA . LYS A 1 80 ? 22.047 15.422 -15.688 1 32.81 80 LYS A CA 1
ATOM 623 C C . LYS A 1 80 ? 21.047 15.492 -14.531 1 32.81 80 LYS A C 1
ATOM 625 O O . LYS A 1 80 ? 20.953 14.562 -13.734 1 32.81 80 LYS A O 1
ATOM 630 N N . ASN A 1 81 ? 20.906 16.625 -13.93 1 35.44 81 ASN A N 1
ATOM 631 C CA . ASN A 1 81 ? 19.781 16.766 -13.008 1 35.44 81 ASN A CA 1
ATOM 632 C C . ASN A 1 81 ? 18.469 16.328 -13.664 1 35.44 81 ASN A C 1
ATOM 634 O O . ASN A 1 81 ? 17.969 17.016 -14.547 1 35.44 81 ASN A O 1
ATOM 638 N N . PRO A 1 82 ? 18.156 15.25 -13.773 1 36.88 82 PRO A N 1
ATOM 639 C CA . PRO A 1 82 ? 16.906 14.875 -14.453 1 36.88 82 PRO A CA 1
ATOM 640 C C . PRO A 1 82 ? 15.727 15.719 -13.992 1 36.88 82 PRO A C 1
ATOM 642 O O . PRO A 1 82 ? 14.656 15.68 -14.617 1 36.88 82 PRO A O 1
ATOM 645 N N . ALA A 1 83 ? 15.695 16.25 -12.719 1 39.75 83 ALA A N 1
ATOM 646 C CA . ALA A 1 83 ? 14.586 17.172 -12.453 1 39.75 83 ALA A CA 1
ATOM 647 C C . ALA A 1 83 ? 14.562 18.312 -13.461 1 39.75 83 ALA A C 1
ATOM 649 O O . ALA A 1 83 ? 13.555 19.016 -13.578 1 39.75 83 ALA A O 1
ATOM 650 N N . ARG A 1 84 ? 15.695 18.812 -13.852 1 38.53 84 ARG A N 1
ATOM 651 C CA . ARG A 1 84 ? 15.727 19.953 -14.758 1 38.53 84 ARG A CA 1
ATOM 652 C C . ARG A 1 84 ? 14.977 19.656 -16.047 1 38.53 84 ARG A C 1
ATOM 654 O O . ARG A 1 84 ? 14.594 20.562 -16.781 1 38.53 84 ARG A O 1
ATOM 661 N N . SER A 1 85 ? 15.125 18.422 -16.438 1 42.78 85 SER A N 1
ATOM 662 C CA . SER A 1 85 ? 14.539 18.297 -17.766 1 42.78 85 SER A CA 1
ATOM 663 C C . SER A 1 85 ? 13.047 18.016 -17.688 1 42.78 85 SER A C 1
ATOM 665 O O . SER A 1 85 ? 12.352 18.031 -18.719 1 42.78 85 SER A O 1
ATOM 667 N N . GLY A 1 86 ? 12.352 17.562 -16.453 1 53.62 86 GLY A N 1
ATOM 668 C CA . GLY A 1 86 ? 10.953 17.188 -16.641 1 53.62 86 GLY A CA 1
ATOM 669 C C . GLY A 1 86 ? 9.984 18.203 -16.078 1 53.62 86 GLY A C 1
ATOM 670 O O . GLY A 1 86 ? 10.391 19.266 -15.602 1 53.62 86 GLY A O 1
ATOM 671 N N . THR A 1 87 ? 8.664 18.188 -16.453 1 65.5 87 THR A N 1
ATOM 672 C CA . THR A 1 87 ? 7.469 19 -16.266 1 65.5 87 THR A CA 1
ATOM 673 C C . THR A 1 87 ? 6.953 18.859 -14.828 1 65.5 87 THR A C 1
ATOM 675 O O . THR A 1 87 ? 5.957 19.484 -14.461 1 65.5 87 THR A O 1
ATOM 678 N N . LEU A 1 88 ? 7.84 18.156 -13.953 1 83.31 88 LEU A N 1
ATOM 679 C CA . LEU A 1 88 ? 7.273 17.969 -12.617 1 83.31 88 LEU A CA 1
ATOM 680 C C . LEU A 1 88 ? 7.75 19.062 -11.664 1 83.31 88 LEU A C 1
ATOM 682 O O . LEU A 1 88 ? 8.914 19.469 -11.711 1 83.31 88 LEU A O 1
ATOM 686 N N . ARG A 1 89 ? 6.906 19.531 -10.82 1 88.75 89 ARG A N 1
ATOM 687 C CA . ARG A 1 89 ? 7.188 20.578 -9.859 1 88.75 89 ARG A CA 1
ATOM 688 C C . ARG A 1 89 ? 8.047 20.062 -8.711 1 88.75 89 ARG A C 1
ATOM 690 O O . ARG A 1 89 ? 7.988 18.875 -8.375 1 88.75 89 ARG A O 1
ATOM 697 N N . ARG A 1 90 ? 8.766 20.953 -8.109 1 88.62 90 ARG A N 1
ATOM 698 C CA . ARG A 1 90 ? 9.617 20.625 -6.965 1 88.62 90 ARG A CA 1
ATOM 699 C C . ARG A 1 90 ? 8.805 19.969 -5.848 1 88.62 90 ARG A C 1
ATOM 701 O O . ARG A 1 90 ? 7.676 20.391 -5.574 1 88.62 90 ARG A O 1
ATOM 708 N N . LYS A 1 91 ? 9.383 18.906 -5.148 1 91.75 91 LYS A N 1
ATOM 709 C CA . LYS A 1 91 ? 8.844 18.203 -3.982 1 91.75 91 LYS A CA 1
ATOM 710 C C . LYS A 1 91 ? 7.797 17.172 -4.395 1 91.75 91 LYS A C 1
ATOM 712 O O . LYS A 1 91 ? 7.355 16.375 -3.57 1 91.75 91 LYS A O 1
ATOM 717 N N . SER A 1 92 ? 7.402 17.188 -5.688 1 94.81 92 SER A N 1
ATOM 718 C CA . SER A 1 92 ? 6.387 16.234 -6.129 1 94.81 92 SER A CA 1
ATOM 719 C C . SER A 1 92 ? 6.953 14.812 -6.207 1 94.81 92 SER A C 1
ATOM 721 O O . SER A 1 92 ? 8.047 14.609 -6.727 1 94.81 92 SER A O 1
ATOM 723 N N . LYS A 1 93 ? 6.262 13.93 -5.582 1 95.62 93 LYS A N 1
ATOM 724 C CA . LYS A 1 93 ? 6.543 12.531 -5.875 1 95.62 93 LYS A CA 1
ATOM 725 C C . LYS A 1 93 ? 6.434 12.25 -7.371 1 95.62 93 LYS A C 1
ATOM 727 O O . LYS A 1 93 ? 5.508 12.719 -8.031 1 95.62 93 LYS A O 1
ATOM 732 N N . MET A 1 94 ? 7.336 11.539 -7.949 1 94.81 94 MET A N 1
ATOM 733 C CA . MET A 1 94 ? 7.383 11.383 -9.398 1 94.81 94 MET A CA 1
ATOM 734 C C . MET A 1 94 ? 6.492 10.234 -9.859 1 94.81 94 MET A C 1
ATOM 736 O O . MET A 1 94 ? 6.203 10.102 -11.055 1 94.81 94 MET A O 1
ATOM 740 N N . LEU A 1 95 ? 6.047 9.367 -8.922 1 97.5 95 LEU A N 1
ATOM 741 C CA . LEU A 1 95 ? 5.176 8.234 -9.203 1 97.5 95 LEU A CA 1
ATOM 742 C C . LEU A 1 95 ? 5.801 7.316 -10.25 1 97.5 95 LEU A C 1
ATOM 744 O O . LEU A 1 95 ? 5.117 6.871 -11.18 1 97.5 95 LEU A O 1
ATOM 748 N N . VAL A 1 96 ? 7.094 7.07 -10.125 1 96.62 96 VAL A N 1
ATOM 749 C CA . VAL A 1 96 ? 7.898 6.332 -11.094 1 96.62 96 VAL A CA 1
ATOM 750 C C . VAL A 1 96 ? 7.328 4.93 -11.273 1 96.62 96 VAL A C 1
ATOM 752 O O . VAL A 1 96 ? 7.098 4.488 -12.406 1 96.62 96 VAL A O 1
ATOM 755 N N . PRO A 1 97 ? 7.047 4.195 -10.203 1 98.38 97 PRO A N 1
ATOM 756 C CA . PRO A 1 97 ? 6.594 2.814 -10.383 1 98.38 97 PRO A CA 1
ATOM 757 C C . PRO A 1 97 ? 5.355 2.713 -11.273 1 98.38 97 PRO A C 1
ATOM 759 O O . PRO A 1 97 ? 5.32 1.896 -12.195 1 98.38 97 PRO A O 1
ATOM 762 N N . HIS A 1 98 ? 4.383 3.58 -11 1 98.56 98 HIS A N 1
ATOM 763 C CA . HIS A 1 98 ? 3.137 3.48 -11.758 1 98.56 98 HIS A CA 1
ATOM 764 C C . HIS A 1 98 ? 3.293 4.059 -13.156 1 98.56 98 HIS A C 1
ATOM 766 O O . HIS A 1 98 ? 2.629 3.613 -14.094 1 98.56 98 HIS A O 1
ATOM 772 N N . ARG A 1 99 ? 4.164 5.074 -13.344 1 97.81 99 ARG A N 1
ATOM 773 C CA . ARG A 1 99 ? 4.461 5.527 -14.703 1 97.81 99 ARG A CA 1
ATOM 774 C C . ARG A 1 99 ? 5.062 4.398 -15.531 1 97.81 99 ARG A C 1
ATOM 776 O O . ARG A 1 99 ? 4.715 4.23 -16.703 1 97.81 99 ARG A O 1
ATOM 783 N N . VAL A 1 100 ? 5.953 3.637 -14.922 1 98.25 100 VAL A N 1
ATOM 784 C CA . VAL A 1 100 ? 6.551 2.492 -15.602 1 98.25 100 VAL A CA 1
ATOM 785 C C . VAL A 1 100 ? 5.473 1.454 -15.906 1 98.25 100 VAL A C 1
ATOM 787 O O . VAL A 1 100 ? 5.391 0.95 -17.031 1 98.25 100 VAL A O 1
ATOM 790 N N . ALA A 1 101 ? 4.641 1.107 -14.93 1 98.5 101 ALA A N 1
ATOM 791 C CA . ALA A 1 101 ? 3.592 0.109 -15.117 1 98.5 101 ALA A CA 1
ATOM 792 C C . ALA A 1 101 ? 2.646 0.514 -16.25 1 98.5 101 ALA A C 1
ATOM 794 O O . ALA A 1 101 ? 2.246 -0.323 -17.062 1 98.5 101 ALA A O 1
ATOM 795 N N . ILE A 1 102 ? 2.262 1.795 -16.266 1 97.44 102 ILE A N 1
ATOM 796 C CA . ILE A 1 102 ? 1.366 2.309 -17.297 1 97.44 102 ILE A CA 1
ATOM 797 C C . ILE A 1 102 ? 2.035 2.199 -18.656 1 97.44 102 ILE A C 1
ATOM 799 O O . ILE A 1 102 ? 1.4 1.801 -19.641 1 97.44 102 ILE A O 1
ATOM 803 N N . ALA A 1 103 ? 3.326 2.561 -18.734 1 97.5 103 ALA A N 1
ATOM 804 C CA . ALA A 1 103 ? 4.07 2.414 -19.984 1 97.5 103 ALA A CA 1
ATOM 805 C C . ALA A 1 103 ? 4.105 0.956 -20.438 1 97.5 103 ALA A C 1
ATOM 807 O O . ALA A 1 103 ? 4.004 0.667 -21.641 1 97.5 103 ALA A O 1
ATOM 808 N N . LEU A 1 104 ? 4.309 0.056 -19.516 1 98 104 LEU A N 1
ATOM 809 C CA . LEU A 1 104 ? 4.324 -1.369 -19.828 1 98 104 LEU A CA 1
ATOM 810 C C . LEU A 1 104 ? 2.963 -1.832 -20.344 1 98 104 LEU A C 1
ATOM 812 O O . LEU A 1 104 ? 2.879 -2.643 -21.266 1 98 104 LEU A O 1
ATOM 816 N N . GLU A 1 105 ? 1.875 -1.337 -19.719 1 96 105 GLU A N 1
ATOM 817 C CA . GLU A 1 105 ? 0.536 -1.629 -20.219 1 96 105 GLU A CA 1
ATOM 818 C C . GLU A 1 105 ? 0.377 -1.173 -21.672 1 96 105 GLU A C 1
ATOM 820 O O . GLU A 1 105 ? -0.177 -1.899 -22.5 1 96 105 GLU A O 1
ATOM 825 N N . ASP A 1 106 ? 0.856 -0.001 -21.906 1 93.81 106 ASP A N 1
ATOM 826 C CA . ASP A 1 106 ? 0.775 0.551 -23.25 1 93.81 106 ASP A CA 1
ATOM 827 C C . ASP A 1 106 ? 1.57 -0.298 -24.234 1 93.81 106 ASP A C 1
ATOM 829 O O . ASP A 1 106 ? 1.24 -0.351 -25.422 1 93.81 106 ASP A O 1
ATOM 833 N N . ALA A 1 107 ? 2.578 -0.923 -23.75 1 95.5 107 ALA A N 1
ATOM 834 C CA . ALA A 1 107 ? 3.428 -1.77 -24.594 1 95.5 107 ALA A CA 1
ATOM 835 C C . ALA A 1 107 ? 2.834 -3.168 -24.734 1 95.5 107 ALA A C 1
ATOM 837 O O . ALA A 1 107 ? 3.43 -4.039 -25.375 1 95.5 107 ALA A O 1
ATOM 838 N N . GLY A 1 108 ? 1.737 -3.43 -24.094 1 94.25 108 GLY A N 1
ATOM 839 C CA . GLY A 1 108 ? 1.022 -4.668 -24.344 1 94.25 108 GLY A CA 1
ATOM 840 C C . GLY A 1 108 ? 1 -5.605 -23.156 1 94.25 108 GLY A C 1
ATOM 841 O O . GLY A 1 108 ? 0.368 -6.664 -23.203 1 94.25 108 GLY A O 1
ATOM 842 N N . TRP A 1 109 ? 1.679 -5.301 -22.078 1 97.38 109 TRP A N 1
ATOM 843 C CA . TRP A 1 109 ? 1.654 -6.133 -20.875 1 97.38 109 TRP A CA 1
ATOM 844 C C . TRP A 1 109 ? 0.332 -5.98 -20.141 1 97.38 109 TRP A C 1
ATOM 846 O O . TRP A 1 109 ? -0.355 -4.965 -20.281 1 97.38 109 TRP A O 1
ATOM 856 N N . ILE A 1 110 ? -0.065 -6.938 -19.422 1 97.25 110 ILE A N 1
ATOM 857 C CA . ILE A 1 110 ? -1.263 -6.926 -18.594 1 97.25 110 ILE A CA 1
ATOM 858 C C . ILE A 1 110 ? -0.868 -6.797 -17.109 1 97.25 110 ILE A C 1
ATOM 860 O O . ILE A 1 110 ? -0.115 -7.625 -16.594 1 97.25 110 ILE A O 1
ATOM 864 N N . VAL A 1 111 ? -1.288 -5.777 -16.469 1 98 111 VAL A N 1
ATOM 865 C CA . VAL A 1 111 ? -1.02 -5.59 -15.047 1 98 111 VAL A CA 1
ATOM 866 C C . VAL A 1 111 ? -2.115 -6.258 -14.219 1 98 111 VAL A C 1
ATOM 868 O O . VAL A 1 111 ? -3.285 -5.875 -14.305 1 98 111 VAL A O 1
ATOM 871 N N . ARG A 1 112 ? -1.773 -7.172 -13.414 1 97.69 112 ARG A N 1
ATOM 872 C CA . ARG A 1 112 ? -2.756 -7.934 -12.648 1 97.69 112 ARG A CA 1
ATOM 873 C C . ARG A 1 112 ? -2.783 -7.48 -11.188 1 97.69 112 ARG A C 1
ATOM 875 O O . ARG A 1 112 ? -3.76 -7.723 -10.477 1 97.69 112 ARG A O 1
ATOM 882 N N . ALA A 1 113 ? -1.667 -6.832 -10.758 1 97.81 113 ALA A N 1
ATOM 883 C CA . ALA A 1 113 ? -1.607 -6.336 -9.383 1 97.81 113 ALA A CA 1
ATOM 884 C C . ALA A 1 113 ? -0.547 -5.25 -9.242 1 97.81 113 ALA A C 1
ATOM 886 O O . ALA A 1 113 ? 0.475 -5.273 -9.93 1 97.81 113 ALA A O 1
ATOM 887 N N . ASP A 1 114 ? -0.77 -4.27 -8.453 1 98.38 114 ASP A N 1
ATOM 888 C CA . ASP A 1 114 ? 0.188 -3.27 -7.984 1 98.38 114 ASP A CA 1
ATOM 889 C C . ASP A 1 114 ? 0.33 -3.318 -6.465 1 98.38 114 ASP A C 1
ATOM 891 O O . ASP A 1 114 ? -0.064 -2.379 -5.77 1 98.38 114 ASP A O 1
ATOM 895 N N . CYS A 1 115 ? 1.019 -4.23 -5.969 1 98.31 115 CYS A N 1
ATOM 896 C CA . CYS A 1 115 ? 1.099 -4.562 -4.551 1 98.31 115 CYS A CA 1
ATOM 897 C C . CYS A 1 115 ? 2.029 -3.604 -3.816 1 98.31 115 CYS A C 1
ATOM 899 O O . CYS A 1 115 ? 3.217 -3.52 -4.133 1 98.31 115 CYS A O 1
ATOM 901 N N . PRO A 1 116 ? 1.543 -2.869 -2.842 1 98.06 116 PRO A N 1
ATOM 902 C CA . PRO A 1 116 ? 2.5 -2.184 -1.97 1 98.06 116 PRO A CA 1
ATOM 903 C C . PRO A 1 116 ? 3.32 -3.148 -1.118 1 98.06 116 PRO A C 1
ATOM 905 O O . PRO A 1 116 ? 2.76 -4.027 -0.46 1 98.06 116 PRO A O 1
ATOM 908 N N . TRP A 1 117 ? 4.598 -3.076 -1.207 1 97.5 117 TRP A N 1
ATOM 909 C CA . TRP A 1 117 ? 5.488 -3.676 -0.219 1 97.5 117 TRP A CA 1
ATOM 910 C C . TRP A 1 117 ? 5.672 -2.754 0.981 1 97.5 117 TRP A C 1
ATOM 912 O O . TRP A 1 117 ? 6.422 -1.778 0.913 1 97.5 117 TRP A O 1
ATOM 922 N N . VAL A 1 118 ? 4.965 -3.047 2.018 1 95.94 118 VAL A N 1
ATOM 923 C CA . VAL A 1 118 ? 4.957 -2.227 3.227 1 95.94 118 VAL A CA 1
ATOM 924 C C . VAL A 1 118 ? 6.059 -2.691 4.176 1 95.94 118 VAL A C 1
ATOM 926 O O . VAL A 1 118 ? 6.07 -3.846 4.605 1 95.94 118 VAL A O 1
ATOM 929 N N . LYS A 1 119 ? 6.887 -1.794 4.496 1 92 119 LYS A N 1
ATOM 930 C CA . LYS A 1 119 ? 8.016 -2.09 5.379 1 92 119 LYS A CA 1
ATOM 931 C C . LYS A 1 119 ? 7.695 -1.712 6.824 1 92 119 LYS A C 1
ATOM 933 O O . LYS A 1 119 ? 7.652 -0.529 7.168 1 92 119 LYS A O 1
ATOM 938 N N . PRO A 1 120 ? 7.488 -2.664 7.66 1 84.62 120 PRO A N 1
ATOM 939 C CA . PRO A 1 120 ? 7.18 -2.375 9.062 1 84.62 120 PRO A CA 1
ATOM 940 C C . PRO A 1 120 ? 8.312 -1.647 9.781 1 84.62 120 PRO A C 1
ATOM 942 O O . PRO A 1 120 ? 8.086 -0.967 10.781 1 84.62 120 PRO A O 1
ATOM 945 N N . ASN A 1 121 ? 9.539 -1.792 9.344 1 77.31 121 ASN A N 1
ATOM 946 C CA . ASN A 1 121 ? 10.711 -1.159 9.93 1 77.31 121 ASN A CA 1
ATOM 947 C C . ASN A 1 121 ? 11.453 -0.293 8.914 1 77.31 121 ASN A C 1
ATOM 949 O O . ASN A 1 121 ? 12.633 -0.515 8.648 1 77.31 121 ASN A O 1
ATOM 953 N N . PRO A 1 122 ? 10.758 0.759 8.547 1 72.62 122 PRO A N 1
ATOM 954 C CA . PRO A 1 122 ? 11.422 1.589 7.539 1 72.62 122 PRO A CA 1
ATOM 955 C C . PRO A 1 122 ? 12.57 2.408 8.117 1 72.62 122 PRO A C 1
ATOM 957 O O . PRO A 1 122 ? 12.602 2.68 9.32 1 72.62 122 PRO A O 1
ATOM 960 N N . MET A 1 123 ? 13.453 2.674 7.277 1 68.69 123 MET A N 1
ATOM 961 C CA . MET A 1 123 ? 14.531 3.576 7.684 1 68.69 123 MET A CA 1
ATOM 962 C C . MET A 1 123 ? 13.984 4.965 7.996 1 68.69 123 MET A C 1
ATOM 964 O O . MET A 1 123 ? 13.18 5.508 7.234 1 68.69 123 MET A O 1
ATOM 968 N N . PRO A 1 124 ? 14.344 5.484 9.156 1 69.94 124 PRO A N 1
ATOM 969 C CA . PRO A 1 124 ? 13.852 6.82 9.492 1 69.94 124 PRO A CA 1
ATOM 970 C C . PRO A 1 124 ? 14.328 7.891 8.508 1 69.94 124 PRO A C 1
ATOM 972 O O . PRO A 1 124 ? 15.43 7.793 7.969 1 69.94 124 PRO A O 1
ATOM 975 N N . HIS A 1 125 ? 13.508 8.758 8.117 1 72.56 125 HIS A N 1
ATOM 976 C CA . HIS A 1 125 ? 13.828 9.898 7.266 1 72.56 125 HIS A CA 1
ATOM 977 C C . HIS A 1 125 ? 13.383 11.211 7.91 1 72.56 125 HIS A C 1
ATOM 979 O O . HIS A 1 125 ? 12.273 11.305 8.438 1 72.56 125 HIS A O 1
ATOM 985 N N . PRO A 1 126 ? 14.258 12.117 7.949 1 75.31 126 PRO A N 1
ATOM 986 C CA . PRO A 1 126 ? 14 13.359 8.68 1 75.31 126 PRO A CA 1
ATOM 987 C C . PRO A 1 126 ? 13.039 14.289 7.941 1 75.31 126 PRO A C 1
ATOM 989 O O . PRO A 1 126 ? 13.086 15.508 8.133 1 75.31 126 PRO A O 1
ATOM 992 N N . VAL A 1 127 ? 12.156 13.812 7.246 1 85.44 127 VAL A N 1
ATOM 993 C CA . VAL A 1 127 ? 11.234 14.688 6.539 1 85.44 127 VAL A CA 1
ATOM 994 C C . VAL A 1 127 ? 10.18 15.219 7.508 1 85.44 127 VAL A C 1
ATOM 996 O O . VAL A 1 127 ? 9.719 14.5 8.391 1 85.44 127 VAL A O 1
ATOM 999 N N . LYS A 1 128 ? 9.797 16.469 7.344 1 86.81 128 LYS A N 1
ATOM 1000 C CA . LYS A 1 128 ? 8.891 17.094 8.305 1 86.81 128 LYS A CA 1
ATOM 1001 C C . LYS A 1 128 ? 7.598 17.547 7.629 1 86.81 128 LYS A C 1
ATOM 1003 O O . LYS A 1 128 ? 6.609 17.828 8.305 1 86.81 128 LYS A O 1
ATOM 1008 N N . ASP A 1 129 ? 7.566 17.641 6.316 1 92.56 129 ASP A N 1
ATOM 1009 C CA . ASP A 1 129 ? 6.406 18.234 5.668 1 92.56 129 ASP A CA 1
ATOM 1010 C C . ASP A 1 129 ? 5.652 17.219 4.824 1 92.56 129 ASP A C 1
ATOM 1012 O O . ASP A 1 129 ? 5.047 17.562 3.811 1 92.56 129 ASP A O 1
ATOM 1016 N N . ARG A 1 130 ? 5.828 15.953 5.086 1 94.12 130 ARG A N 1
ATOM 1017 C CA . ARG A 1 130 ? 5.07 14.883 4.445 1 94.12 130 ARG A CA 1
ATOM 1018 C C . ARG A 1 130 ? 5.156 13.594 5.254 1 94.12 130 ARG A C 1
ATOM 1020 O O . ARG A 1 130 ? 5.961 13.484 6.184 1 94.12 130 ARG A O 1
ATOM 1027 N N . LEU A 1 131 ? 4.363 12.703 4.887 1 95.25 131 LEU A N 1
ATOM 1028 C CA . LEU A 1 131 ? 4.445 11.383 5.5 1 95.25 131 LEU A CA 1
ATOM 1029 C C . LEU A 1 131 ? 5.656 10.617 4.98 1 95.25 131 LEU A C 1
ATOM 1031 O O . LEU A 1 131 ? 5.992 10.703 3.799 1 95.25 131 LEU A O 1
ATOM 1035 N N . HIS A 1 132 ? 6.199 9.938 5.863 1 91.69 132 HIS A N 1
ATOM 1036 C CA . HIS A 1 132 ? 7.371 9.141 5.512 1 91.69 132 HIS A CA 1
ATOM 1037 C C . HIS A 1 132 ? 6.996 8 4.57 1 91.69 132 HIS A C 1
ATOM 1039 O O . HIS A 1 132 ? 5.961 7.355 4.746 1 91.69 132 HIS A O 1
ATOM 1045 N N . GLU A 1 133 ? 7.836 7.809 3.582 1 90.69 133 GLU A N 1
ATOM 1046 C CA . GLU A 1 133 ? 7.629 6.719 2.631 1 90.69 133 GLU A CA 1
ATOM 1047 C C . GLU A 1 133 ? 7.965 5.367 3.258 1 90.69 133 GLU A C 1
ATOM 1049 O O . GLU A 1 133 ? 9.133 5.051 3.469 1 90.69 133 GLU A O 1
ATOM 1054 N N . HIS A 1 134 ? 6.934 4.523 3.471 1 91.44 134 HIS A N 1
ATOM 1055 C CA . HIS A 1 134 ? 7.121 3.223 4.109 1 91.44 134 HIS A CA 1
ATOM 1056 C C . HIS A 1 134 ? 6.914 2.086 3.113 1 91.44 134 HIS A C 1
ATOM 1058 O O . HIS A 1 134 ? 6.941 0.913 3.492 1 91.44 134 HIS A O 1
ATOM 1064 N N . LYS A 1 135 ? 6.773 2.449 1.864 1 95.69 135 LYS A N 1
ATOM 1065 C CA . LYS A 1 135 ? 6.402 1.37 0.955 1 95.69 135 LYS A CA 1
ATOM 1066 C C . LYS A 1 135 ? 7.094 1.525 -0.396 1 95.69 135 LYS A C 1
ATOM 1068 O O . LYS A 1 135 ? 7.523 2.623 -0.757 1 95.69 135 LYS A O 1
ATOM 1073 N N . GLU A 1 136 ? 7.285 0.464 -1.043 1 96.06 136 GLU A N 1
ATOM 1074 C CA . GLU A 1 136 ? 7.57 0.32 -2.467 1 96.06 136 GLU A CA 1
ATOM 1075 C C . GLU A 1 136 ? 6.484 -0.493 -3.168 1 96.06 136 GLU A C 1
ATOM 1077 O O . GLU A 1 136 ? 5.484 -0.86 -2.553 1 96.06 136 GLU A O 1
ATOM 1082 N N . PHE A 1 137 ? 6.668 -0.664 -4.453 1 98.38 137 PHE A N 1
ATOM 1083 C CA . PHE A 1 137 ? 5.609 -1.379 -5.156 1 98.38 137 PHE A CA 1
ATOM 1084 C C . PHE A 1 137 ? 6.164 -2.613 -5.859 1 98.38 137 PHE A C 1
ATOM 1086 O O . PHE A 1 137 ? 7.277 -2.584 -6.391 1 98.38 137 PHE A O 1
ATOM 1093 N N . VAL A 1 138 ? 5.398 -3.658 -5.852 1 98.69 138 VAL A N 1
ATOM 1094 C CA . VAL A 1 138 ? 5.645 -4.871 -6.625 1 98.69 138 VAL A CA 1
ATOM 1095 C C . VAL A 1 138 ? 4.492 -5.105 -7.602 1 98.69 138 VAL A C 1
ATOM 1097 O O . VAL A 1 138 ? 3.352 -5.32 -7.184 1 98.69 138 VAL A O 1
ATOM 1100 N N . PHE A 1 139 ? 4.785 -5.109 -8.844 1 98.81 139 PHE A N 1
ATOM 1101 C CA . PHE A 1 139 ? 3.762 -5.281 -9.867 1 98.81 139 PHE A CA 1
ATOM 1102 C C . PHE A 1 139 ? 3.75 -6.719 -10.383 1 98.81 139 PHE A C 1
ATOM 1104 O O . PHE A 1 139 ? 4.809 -7.328 -10.562 1 98.81 139 PHE A O 1
ATOM 1111 N N . HIS A 1 140 ? 2.596 -7.266 -10.57 1 98.75 140 HIS A N 1
ATOM 1112 C CA . HIS A 1 140 ? 2.41 -8.531 -11.273 1 98.75 140 HIS A CA 1
ATOM 1113 C C . HIS A 1 140 ? 1.981 -8.289 -12.719 1 98.75 140 HIS A C 1
ATOM 1115 O O . HIS A 1 140 ? 0.902 -7.75 -12.969 1 98.75 140 HIS A O 1
ATOM 1121 N N . LEU A 1 141 ? 2.799 -8.664 -13.664 1 98.62 141 LEU A N 1
ATOM 1122 C CA . LEU A 1 141 ? 2.527 -8.477 -15.086 1 98.62 141 LEU A CA 1
ATOM 1123 C C . LEU A 1 141 ? 2.49 -9.82 -15.812 1 98.62 141 LEU A C 1
ATOM 1125 O O . LEU A 1 141 ? 3.248 -10.734 -15.477 1 98.62 141 LEU A O 1
ATOM 1129 N N . THR A 1 142 ? 1.62 -9.922 -16.797 1 98.19 142 THR A N 1
ATOM 1130 C CA . THR A 1 142 ? 1.546 -11.109 -17.641 1 98.19 142 THR A CA 1
ATOM 1131 C C . THR A 1 142 ? 1.498 -10.719 -19.109 1 98.19 142 THR A C 1
ATOM 1133 O O . THR A 1 142 ? 0.992 -9.656 -19.469 1 98.19 142 THR A O 1
ATOM 1136 N N . PRO A 1 143 ? 2.064 -11.562 -19.984 1 96.88 143 PRO A N 1
ATOM 1137 C CA . PRO A 1 143 ? 2.004 -11.273 -21.422 1 96.88 143 PRO A CA 1
ATOM 1138 C C . PRO A 1 143 ? 0.623 -11.523 -22.016 1 96.88 143 PRO A C 1
ATOM 1140 O O . PRO A 1 143 ? 0.23 -10.867 -22.969 1 96.88 143 PRO A O 1
ATOM 1143 N N . GLU A 1 144 ? -0.067 -12.484 -21.484 1 96.38 144 GLU A N 1
ATOM 1144 C CA . GLU A 1 144 ? -1.377 -12.898 -21.984 1 96.38 144 GLU A CA 1
ATOM 1145 C C . GLU A 1 144 ? -2.389 -13.008 -20.844 1 96.38 144 GLU A C 1
ATOM 1147 O O . GLU A 1 144 ? -2.012 -13.188 -19.688 1 96.38 144 GLU A O 1
ATOM 1152 N N . PRO A 1 145 ? -3.689 -12.82 -21.156 1 94.56 145 PRO A N 1
ATOM 1153 C CA . PRO A 1 145 ? -4.711 -12.867 -20.094 1 94.56 145 PRO A CA 1
ATOM 1154 C C . PRO A 1 145 ? -4.832 -14.242 -19.453 1 94.56 145 PRO A C 1
ATOM 1156 O O . PRO A 1 145 ? -5.207 -14.344 -18.281 1 94.56 145 PRO A O 1
ATOM 1159 N N . ASP A 1 146 ? -4.566 -15.273 -20.297 1 94.75 146 ASP A N 1
ATOM 1160 C CA . ASP A 1 146 ? -4.578 -16.625 -19.75 1 94.75 146 ASP A CA 1
ATOM 1161 C C . ASP A 1 146 ? -3.172 -17.062 -19.344 1 94.75 146 ASP A C 1
ATOM 1163 O O . ASP A 1 146 ? -2.309 -17.281 -20.188 1 94.75 146 ASP A O 1
ATOM 1167 N N . TYR A 1 147 ? -2.906 -17.141 -18.078 1 96.88 147 TYR A N 1
ATOM 1168 C CA . TYR A 1 147 ? -1.599 -17.484 -17.531 1 96.88 147 TYR A CA 1
ATOM 1169 C C . TYR A 1 147 ? -1.732 -18.438 -16.344 1 96.88 147 TYR A C 1
ATOM 1171 O O . TYR A 1 147 ? -2.834 -18.656 -15.836 1 96.88 147 TYR A O 1
ATOM 1179 N N . TRP A 1 148 ? -0.661 -19.109 -16.016 1 97.12 148 TRP A N 1
ATOM 1180 C CA . TRP A 1 148 ? -0.638 -20.031 -14.891 1 97.12 148 TRP A CA 1
ATOM 1181 C C . TRP A 1 148 ? -0.548 -19.281 -13.57 1 97.12 148 TRP A C 1
ATOM 1183 O O . TRP A 1 148 ? 0.317 -18.406 -13.398 1 97.12 148 TRP A O 1
ATOM 1193 N N . PHE A 1 149 ? -1.424 -19.484 -12.656 1 96.62 149 PHE A N 1
ATOM 1194 C CA . PHE A 1 149 ? -1.457 -18.875 -11.336 1 96.62 149 PHE A CA 1
ATOM 1195 C C . PHE A 1 149 ? -1.958 -19.875 -10.289 1 96.62 149 PHE A C 1
ATOM 1197 O O . PHE A 1 149 ? -3.078 -20.375 -10.398 1 96.62 149 PHE A O 1
ATOM 1204 N N . ASP A 1 150 ? -1.166 -20.062 -9.289 1 95.12 150 ASP A N 1
ATOM 1205 C CA . ASP A 1 150 ? -1.499 -21.031 -8.25 1 95.12 150 ASP A CA 1
ATOM 1206 C C . ASP A 1 150 ? -1.853 -20.344 -6.941 1 95.12 150 ASP A C 1
ATOM 1208 O O . ASP A 1 150 ? -1.009 -20.203 -6.051 1 95.12 150 ASP A O 1
ATOM 1212 N N . LEU A 1 151 ? -3.096 -20 -6.793 1 93.12 151 LEU A N 1
ATOM 1213 C CA . LEU A 1 151 ? -3.559 -19.328 -5.586 1 93.12 151 LEU A CA 1
ATOM 1214 C C . LEU A 1 151 ? -3.432 -20.25 -4.371 1 93.12 151 LEU A C 1
ATOM 1216 O O . LEU A 1 151 ? -3.129 -19.797 -3.27 1 93.12 151 LEU A O 1
ATOM 1220 N N . ASP A 1 152 ? -3.611 -21.484 -4.488 1 89.69 152 ASP A N 1
ATOM 1221 C CA . ASP A 1 152 ? -3.598 -22.438 -3.385 1 89.69 152 ASP A CA 1
ATOM 1222 C C . ASP A 1 152 ? -2.221 -22.5 -2.73 1 89.69 152 ASP A C 1
ATOM 1224 O O . ASP A 1 152 ? -2.107 -22.781 -1.537 1 89.69 152 ASP A O 1
ATOM 1228 N N . ALA A 1 153 ? -1.24 -22.203 -3.502 1 92.44 153 ALA A N 1
ATOM 1229 C CA . ALA A 1 153 ? 0.122 -22.266 -2.979 1 92.44 153 ALA A CA 1
ATOM 1230 C C . ALA A 1 153 ? 0.382 -21.125 -1.999 1 92.44 153 ALA A C 1
ATOM 1232 O O . ALA A 1 153 ? 1.346 -21.156 -1.231 1 92.44 153 ALA A O 1
ATOM 1233 N N . VAL A 1 154 ? -0.547 -20.109 -2.049 1 94.5 154 VAL A N 1
ATOM 1234 C CA . VAL A 1 154 ? -0.196 -18.938 -1.254 1 94.5 154 VAL A CA 1
ATOM 1235 C C . VAL A 1 154 ? -1.363 -18.562 -0.343 1 94.5 154 VAL A C 1
ATOM 1237 O O . VAL A 1 154 ? -1.335 -17.516 0.315 1 94.5 154 VAL A O 1
ATOM 1240 N N . ARG A 1 155 ? -2.4 -19.344 -0.256 1 89.88 155 ARG A N 1
ATOM 1241 C CA . ARG A 1 155 ? -3.539 -19.062 0.61 1 89.88 155 ARG A CA 1
ATOM 1242 C C . ARG A 1 155 ? -3.105 -18.969 2.068 1 89.88 155 ARG A C 1
ATOM 1244 O O . ARG A 1 155 ? -2.145 -19.609 2.484 1 89.88 155 ARG A O 1
ATOM 1251 N N . GLU A 1 156 ? -3.758 -18.094 2.732 1 86.62 156 GLU A N 1
ATOM 1252 C CA . GLU A 1 156 ? -3.547 -17.922 4.168 1 86.62 156 GLU A CA 1
ATOM 1253 C C . GLU A 1 156 ? -4.734 -18.453 4.965 1 86.62 156 GLU A C 1
ATOM 1255 O O . GLU A 1 156 ? -5.871 -18.438 4.488 1 86.62 156 GLU A O 1
ATOM 1260 N N . PRO A 1 157 ? -4.453 -18.906 6.172 1 77.62 157 PRO A N 1
ATOM 1261 C CA . PRO A 1 157 ? -5.566 -19.391 6.984 1 77.62 157 PRO A CA 1
ATOM 1262 C C . PRO A 1 157 ? -6.637 -18.344 7.23 1 77.62 157 PRO A C 1
ATOM 1264 O O . PRO A 1 157 ? -6.324 -17.156 7.336 1 77.62 157 PRO A O 1
ATOM 1267 N N . HIS A 1 158 ? -7.824 -18.766 7.32 1 76.31 158 HIS A N 1
ATOM 1268 C CA . HIS A 1 158 ? -8.93 -17.859 7.629 1 76.31 158 HIS A CA 1
ATOM 1269 C C . HIS A 1 158 ? -8.812 -17.312 9.047 1 76.31 158 HIS A C 1
ATOM 1271 O O . HIS A 1 158 ? -8.289 -17.984 9.938 1 76.31 158 HIS A O 1
ATOM 1277 N N . GLN A 1 159 ? -9.273 -16.094 9.18 1 72.31 159 GLN A N 1
ATOM 1278 C CA . GLN A 1 159 ? -9.375 -15.562 10.539 1 72.31 159 GLN A CA 1
ATOM 1279 C C . GLN A 1 159 ? -10.43 -16.312 11.336 1 72.31 159 GLN A C 1
ATOM 1281 O O . GLN A 1 159 ? -11.461 -16.734 10.789 1 72.31 159 GLN A O 1
ATOM 1286 N N . GLU A 1 160 ? -10.203 -16.406 12.547 1 66.31 160 GLU A N 1
ATOM 1287 C CA . GLU A 1 160 ? -11.133 -17.109 13.422 1 66.31 160 GLU A CA 1
ATOM 1288 C C . GLU A 1 160 ? -12.516 -16.469 13.398 1 66.31 160 GLU A C 1
ATOM 1290 O O . GLU A 1 160 ? -13.539 -17.156 13.398 1 66.31 160 GLU A O 1
ATOM 1295 N N . SER A 1 161 ? -12.484 -15.188 13.336 1 66 161 SER A N 1
ATOM 1296 C CA . SER A 1 161 ? -13.75 -14.461 13.367 1 66 161 SER A CA 1
ATOM 1297 C C . SER A 1 161 ? -14.602 -14.781 12.141 1 66 161 SER A C 1
ATOM 1299 O O . SER A 1 161 ? -15.828 -14.844 12.227 1 66 161 SER A O 1
ATOM 1301 N N . SER A 1 162 ? -14.016 -14.969 11.07 1 65.5 162 SER A N 1
ATOM 1302 C CA . SER A 1 162 ? -14.727 -15.305 9.836 1 65.5 162 SER A CA 1
ATOM 1303 C C . SER A 1 162 ? -15.344 -16.688 9.906 1 65.5 162 SER A C 1
ATOM 1305 O O . SER A 1 162 ? -16.453 -16.906 9.414 1 65.5 162 SER A O 1
ATOM 1307 N N . LEU A 1 163 ? -14.656 -17.516 10.531 1 61.94 163 LEU A N 1
ATOM 1308 C CA . LEU A 1 163 ? -15.141 -18.891 10.672 1 61.94 163 LEU A CA 1
ATOM 1309 C C . LEU A 1 163 ? -16.344 -18.938 11.609 1 61.94 163 LEU A C 1
ATOM 1311 O O . LEU A 1 163 ? -17.297 -19.672 11.359 1 61.94 163 LEU A O 1
ATOM 1315 N N . GLU A 1 164 ? -16.234 -18.016 12.547 1 60.53 164 GLU A N 1
ATOM 1316 C CA . GLU A 1 164 ? -17.312 -17.953 13.523 1 60.53 164 GLU A CA 1
ATOM 1317 C C . GLU A 1 164 ? -18.578 -17.359 12.891 1 60.53 164 GLU A C 1
ATOM 1319 O O . GLU A 1 164 ? -19.688 -17.812 13.164 1 60.53 164 GLU A O 1
ATOM 1324 N N . ARG A 1 165 ? -18.391 -16.344 12.148 1 59.16 165 ARG A N 1
ATOM 1325 C CA . ARG A 1 165 ? -19.516 -15.688 11.492 1 59.16 165 ARG A CA 1
ATOM 1326 C C . ARG A 1 165 ? -20.25 -16.672 10.586 1 59.16 165 ARG A C 1
ATOM 1328 O O . ARG A 1 165 ? -21.484 -16.656 10.516 1 59.16 165 ARG A O 1
ATOM 1335 N N . ARG A 1 166 ? -19.547 -17.312 9.914 1 56.69 166 ARG A N 1
ATOM 1336 C CA . ARG A 1 166 ? -20.156 -18.312 9.047 1 56.69 166 ARG A CA 1
ATOM 1337 C C . ARG A 1 166 ? -20.938 -19.328 9.867 1 56.69 166 ARG A C 1
ATOM 1339 O O . ARG A 1 166 ? -22.016 -19.781 9.453 1 56.69 166 ARG A O 1
ATOM 1346 N N . GLU A 1 167 ? -20.406 -19.594 10.906 1 53.75 167 GLU A N 1
ATOM 1347 C CA . GLU A 1 167 ? -21.062 -20.531 11.812 1 53.75 167 GLU A CA 1
ATOM 1348 C C . GLU A 1 167 ? -22.422 -20 12.273 1 53.75 167 GLU A C 1
ATOM 1350 O O . GLU A 1 167 ? -23.391 -20.75 12.328 1 53.75 167 GLU A O 1
ATOM 1355 N N . ARG A 1 168 ? -22.312 -18.781 12.586 1 50.66 168 ARG A N 1
ATOM 1356 C CA . ARG A 1 168 ? -23.547 -18.156 13.078 1 50.66 168 ARG A CA 1
ATOM 1357 C C . ARG A 1 168 ? -24.609 -18.094 11.984 1 50.66 168 ARG A C 1
ATOM 1359 O O . ARG A 1 168 ? -25.797 -18.297 12.25 1 50.66 168 ARG A O 1
ATOM 1366 N N . HIS A 1 169 ? -24.078 -17.75 10.82 1 51.81 169 HIS A N 1
ATOM 1367 C CA . HIS A 1 169 ? -25 -17.672 9.695 1 51.81 169 HIS A CA 1
ATOM 1368 C C . HIS A 1 169 ? -25.594 -19.047 9.383 1 51.81 169 HIS A C 1
ATOM 1370 O O . HIS A 1 169 ? -26.781 -19.172 9.102 1 51.81 169 HIS A O 1
ATOM 1376 N N . ASP A 1 170 ? -24.812 -20.016 9.391 1 45.97 170 ASP A N 1
ATOM 1377 C CA . ASP A 1 170 ? -25.266 -21.375 9.125 1 45.97 170 ASP A CA 1
ATOM 1378 C C . ASP A 1 170 ? -26.219 -21.875 10.211 1 45.97 170 ASP A C 1
ATOM 1380 O O . ASP A 1 170 ? -27.172 -22.578 9.93 1 45.97 170 ASP A O 1
ATOM 1384 N N . PHE A 1 171 ? -25.922 -21.422 11.398 1 44.44 171 PHE A N 1
ATOM 1385 C CA . PHE A 1 171 ? -26.812 -21.781 12.508 1 44.44 171 PHE A CA 1
ATOM 1386 C C . PHE A 1 171 ? -28.156 -21.094 12.367 1 44.44 171 PHE A C 1
ATOM 1388 O O . PHE A 1 171 ? -29.203 -21.688 12.641 1 44.44 171 PHE A O 1
ATOM 1395 N N . ASN A 1 172 ? -28.125 -19.797 12.078 1 44.62 172 ASN A N 1
ATOM 1396 C CA . ASN A 1 172 ? -29.375 -19.047 11.977 1 44.62 172 ASN A CA 1
ATOM 1397 C C . ASN A 1 172 ? -30.203 -19.516 10.773 1 44.62 172 ASN A C 1
ATOM 1399 O O . ASN A 1 172 ? -31.422 -19.328 10.75 1 44.62 172 ASN A O 1
ATOM 1403 N N . SER A 1 173 ? -29.562 -19.828 9.703 1 40.66 173 SER A N 1
ATOM 1404 C CA . SER A 1 173 ? -30.312 -20.328 8.555 1 40.66 173 SER A CA 1
ATOM 1405 C C . SER A 1 173 ? -31 -21.656 8.867 1 40.66 173 SER A C 1
ATOM 1407 O O . SER A 1 173 ? -31.891 -22.094 8.125 1 40.66 173 SER A O 1
ATOM 1409 N N . SER A 1 174 ? -30.594 -22.484 9.797 1 35.03 174 SER A N 1
ATOM 1410 C CA . SER A 1 174 ? -31.266 -23.734 10.125 1 35.03 174 SER A CA 1
ATOM 1411 C C . SER A 1 174 ? -32.562 -23.469 10.898 1 35.03 174 SER A C 1
ATOM 1413 O O . SER A 1 174 ? -33.375 -24.375 11.086 1 35.03 174 SER A O 1
ATOM 1415 N N . GLY A 1 175 ? -32.75 -22.531 11.867 1 33.22 175 GLY A N 1
ATOM 1416 C CA . GLY A 1 175 ? -34.062 -22.344 12.453 1 33.22 175 GLY A CA 1
ATOM 1417 C C . GLY A 1 175 ? -35.125 -21.844 11.469 1 33.22 175 GLY A C 1
ATOM 1418 O O . GLY A 1 175 ? -34.75 -21.328 10.406 1 33.22 175 GLY A O 1
ATOM 1419 N N . THR A 1 176 ? -36.5 -22.406 11.555 1 33.59 176 THR A N 1
ATOM 1420 C CA . THR A 1 176 ? -37.688 -22.219 10.734 1 33.59 176 THR A CA 1
ATOM 1421 C C . THR A 1 176 ? -37.812 -20.781 10.273 1 33.59 176 THR A C 1
ATOM 1423 O O . THR A 1 176 ? -38.438 -20.5 9.242 1 33.59 176 THR A O 1
ATOM 1426 N N . ASP A 1 177 ? -38 -19.781 11.312 1 29 177 ASP A N 1
ATOM 1427 C CA . ASP A 1 177 ? -38.625 -18.531 10.859 1 29 177 ASP A CA 1
ATOM 1428 C C . ASP A 1 177 ? -37.688 -17.766 9.93 1 29 177 ASP A C 1
ATOM 1430 O O . ASP A 1 177 ? -36.75 -17.094 10.391 1 29 177 ASP A O 1
ATOM 1434 N N . ALA A 1 178 ? -37.375 -18.203 8.734 1 31.77 178 ALA A N 1
ATOM 1435 C CA . ALA A 1 178 ? -36.812 -17.609 7.527 1 31.77 178 ALA A CA 1
ATOM 1436 C C . ALA A 1 178 ? -37.031 -16.094 7.504 1 31.77 178 ALA A C 1
ATOM 1438 O O . ALA A 1 178 ? -36.406 -15.391 6.711 1 31.77 178 ALA A O 1
ATOM 1439 N N . ASP A 1 179 ? -38.156 -15.547 8.078 1 30.3 179 ASP A N 1
ATOM 1440 C CA . ASP A 1 179 ? -38.719 -14.219 7.848 1 30.3 179 ASP A CA 1
ATOM 1441 C C . ASP A 1 179 ? -37.875 -13.141 8.531 1 30.3 179 ASP A C 1
ATOM 1443 O O . ASP A 1 179 ? -37.906 -11.984 8.102 1 30.3 179 ASP A O 1
ATOM 1447 N N . SER A 1 180 ? -37.625 -13.211 9.875 1 28.84 180 SER A N 1
ATOM 1448 C CA . SER A 1 180 ? -37.375 -12.008 10.672 1 28.84 180 SER A CA 1
ATOM 1449 C C . SER A 1 180 ? -35.906 -11.609 10.609 1 28.84 180 SER A C 1
ATOM 1451 O O . SER A 1 180 ? -35.438 -10.82 11.438 1 28.84 180 SER A O 1
ATOM 1453 N N . LEU A 1 181 ? -35.062 -12.398 10.203 1 30.83 181 LEU A N 1
ATOM 1454 C CA . LEU A 1 181 ? -33.781 -11.68 10.266 1 30.83 181 LEU A CA 1
ATOM 1455 C C . LEU A 1 181 ? -33.875 -10.391 9.453 1 30.83 181 LEU A C 1
ATOM 1457 O O . LEU A 1 181 ? -34.312 -10.391 8.305 1 30.83 181 LEU A O 1
ATOM 1461 N N . PRO A 1 182 ? -34.031 -9.273 10.094 1 29.41 182 PRO A N 1
ATOM 1462 C CA . PRO A 1 182 ? -34.125 -8.031 9.328 1 29.41 182 PRO A CA 1
ATOM 1463 C C . PRO A 1 182 ? -33.219 -8.008 8.102 1 29.41 182 PRO A C 1
ATOM 1465 O O . PRO A 1 182 ? -32.125 -8.578 8.133 1 29.41 182 PRO A O 1
ATOM 1468 N N . ASP A 1 183 ? -33.719 -8.125 6.828 1 29.47 183 ASP A N 1
ATOM 1469 C CA . ASP A 1 183 ? -33.281 -7.816 5.477 1 29.47 183 ASP A CA 1
ATOM 1470 C C . ASP A 1 183 ? -32.188 -6.727 5.492 1 29.47 183 ASP A C 1
ATOM 1472 O O . ASP A 1 183 ? -31.797 -6.23 4.438 1 29.47 183 ASP A O 1
ATOM 1476 N N . HIS A 1 184 ? -32.156 -5.992 6.59 1 30.55 184 HIS A N 1
ATOM 1477 C CA . HIS A 1 184 ? -31.531 -4.676 6.434 1 30.55 184 HIS A CA 1
ATOM 1478 C C . HIS A 1 184 ? -30.062 -4.785 6.086 1 30.55 184 HIS A C 1
ATOM 1480 O O . HIS A 1 184 ? -29.375 -3.771 5.941 1 30.55 184 HIS A O 1
ATOM 1486 N N . HIS A 1 185 ? -29.453 -5.781 6.648 1 30.92 185 HIS A N 1
ATOM 1487 C CA . HIS A 1 185 ? -28.094 -5.562 6.195 1 30.92 185 HIS A CA 1
ATOM 1488 C C . HIS A 1 185 ? -27.953 -5.863 4.707 1 30.92 185 HIS A C 1
ATOM 1490 O O . HIS A 1 185 ? -27.844 -7.027 4.309 1 30.92 185 HIS A O 1
ATOM 1496 N N . HIS A 1 186 ? -28.734 -5.324 3.836 1 28.77 186 HIS A N 1
ATOM 1497 C CA . HIS A 1 186 ? -28.469 -5.25 2.406 1 28.77 186 HIS A CA 1
ATOM 1498 C C . HIS A 1 186 ? -26.969 -5.277 2.133 1 28.77 186 HIS A C 1
ATOM 1500 O O . HIS A 1 186 ? -26.297 -4.25 2.232 1 28.77 186 HIS A O 1
ATOM 1506 N N . ALA A 1 187 ? -26.266 -6.148 2.609 1 29.48 187 ALA A N 1
ATOM 1507 C CA . ALA A 1 187 ? -25 -6.352 1.89 1 29.48 187 ALA A CA 1
ATOM 1508 C C . ALA A 1 187 ? -25.203 -6.188 0.386 1 29.48 187 ALA A C 1
ATOM 1510 O O . ALA A 1 187 ? -26.188 -6.668 -0.172 1 29.48 187 ALA A O 1
ATOM 1511 N N . SER A 1 188 ? -24.906 -5.113 -0.223 1 30.42 188 SER A N 1
ATOM 1512 C CA . SER A 1 188 ? -25.047 -4.91 -1.661 1 30.42 188 SER A CA 1
ATOM 1513 C C . SER A 1 188 ? -25.016 -6.238 -2.414 1 30.42 188 SER A C 1
ATOM 1515 O O . SER A 1 188 ? -24.344 -7.18 -1.991 1 30.42 188 SER A O 1
ATOM 1517 N N . ASP A 1 189 ? -26.109 -6.672 -3.168 1 32.12 189 ASP A N 1
ATOM 1518 C CA . ASP A 1 189 ? -26.328 -7.727 -4.148 1 32.12 189 ASP A CA 1
ATOM 1519 C C . ASP A 1 189 ? -25.016 -8.195 -4.77 1 32.12 189 ASP A C 1
ATOM 1521 O O . ASP A 1 189 ? -24.938 -9.297 -5.316 1 32.12 189 ASP A O 1
ATOM 1525 N N . GLU A 1 190 ? -24.203 -7.23 -5.023 1 34.47 190 GLU A N 1
ATOM 1526 C CA . GLU A 1 190 ? -23 -7.598 -5.762 1 34.47 190 GLU A CA 1
ATOM 1527 C C . GLU A 1 190 ? -22.219 -8.68 -5.023 1 34.47 190 GLU A C 1
ATOM 1529 O O . GLU A 1 190 ? -21.516 -9.484 -5.652 1 34.47 190 GLU A O 1
ATOM 1534 N N . TYR A 1 191 ? -22.328 -8.695 -3.682 1 34.59 191 TYR A N 1
ATOM 1535 C CA . TYR A 1 191 ? -21.5 -9.609 -2.896 1 34.59 191 TYR A CA 1
ATOM 1536 C C . TYR A 1 191 ? -22.234 -10.922 -2.643 1 34.59 191 TYR A C 1
ATOM 1538 O O . TYR A 1 191 ? -21.703 -11.82 -1.988 1 34.59 191 TYR A O 1
ATOM 1546 N N . LEU A 1 192 ? -23.469 -11.008 -2.812 1 34.72 192 LEU A N 1
ATOM 1547 C CA . LEU A 1 192 ? -24.25 -12.203 -2.523 1 34.72 192 LEU A CA 1
ATOM 1548 C C . LEU A 1 192 ? -23.906 -13.328 -3.492 1 34.72 192 LEU A C 1
ATOM 1550 O O . LEU A 1 192 ? -24.297 -14.484 -3.277 1 34.72 192 LEU A O 1
ATOM 1554 N N . GLY A 1 193 ? -23.406 -13.016 -4.609 1 35.88 193 GLY A N 1
ATOM 1555 C CA . GLY A 1 193 ? -23.25 -14.133 -5.52 1 35.88 193 GLY A CA 1
ATOM 1556 C C . GLY A 1 193 ? -22.094 -15.047 -5.137 1 35.88 193 GLY A C 1
ATOM 1557 O O . GLY A 1 193 ? -21.688 -15.906 -5.926 1 35.88 193 GLY A O 1
ATOM 1558 N N . THR A 1 194 ? -21.344 -14.672 -4.148 1 40.12 194 THR A N 1
ATOM 1559 C CA . THR A 1 194 ? -20.25 -15.602 -3.947 1 40.12 194 THR A CA 1
ATOM 1560 C C . THR A 1 194 ? -20.734 -16.891 -3.307 1 40.12 194 THR A C 1
ATOM 1562 O O . THR A 1 194 ? -21.516 -16.859 -2.35 1 40.12 194 THR A O 1
ATOM 1565 N N . GLU A 1 195 ? -20.781 -17.938 -4.031 1 43.03 195 GLU A N 1
ATOM 1566 C CA . GLU A 1 195 ? -21.047 -19.266 -3.457 1 43.03 195 GLU A CA 1
ATOM 1567 C C . GLU A 1 195 ? -20.375 -19.406 -2.088 1 43.03 195 GLU A C 1
ATOM 1569 O O . GLU A 1 195 ? -19.25 -18.953 -1.89 1 43.03 195 GLU A O 1
ATOM 1574 N N . PRO A 1 196 ? -21.234 -19.594 -1.099 1 44.78 196 PRO A N 1
ATOM 1575 C CA . PRO A 1 196 ? -20.719 -19.828 0.255 1 44.78 196 PRO A CA 1
ATOM 1576 C C . PRO A 1 196 ? -19.375 -20.531 0.264 1 44.78 196 PRO A C 1
ATOM 1578 O O . PRO A 1 196 ? -18.531 -20.266 1.128 1 44.78 196 PRO A O 1
ATOM 1581 N N . GLU A 1 197 ? -19.266 -21.453 -0.625 1 45.41 197 GLU A N 1
ATOM 1582 C CA . GLU A 1 197 ? -18.031 -22.234 -0.672 1 45.41 197 GLU A CA 1
ATOM 1583 C C . GLU A 1 197 ? -16.828 -21.359 -0.96 1 45.41 197 GLU A C 1
ATOM 1585 O O . GLU A 1 197 ? -15.711 -21.641 -0.516 1 45.41 197 GLU A O 1
ATOM 1590 N N . ASP A 1 198 ? -17.094 -20.266 -1.688 1 51.12 198 ASP A N 1
ATOM 1591 C CA . ASP A 1 198 ? -15.984 -19.406 -2.088 1 51.12 198 ASP A CA 1
ATOM 1592 C C . ASP A 1 198 ? -15.539 -18.516 -0.93 1 51.12 198 ASP A C 1
ATOM 1594 O O . ASP A 1 198 ? -14.367 -18.125 -0.856 1 51.12 198 ASP A O 1
ATOM 1598 N N . ALA A 1 199 ? -16.422 -18.297 -0.031 1 55.97 199 ALA A N 1
ATOM 1599 C CA . ALA A 1 199 ? -16.078 -17.438 1.097 1 55.97 199 ALA A CA 1
ATOM 1600 C C . ALA A 1 199 ? -15.156 -18.141 2.074 1 55.97 199 ALA A C 1
ATOM 1602 O O . ALA A 1 199 ? -14.305 -17.516 2.703 1 55.97 199 ALA A O 1
ATOM 1603 N N . LEU A 1 200 ? -15.219 -19.469 2.105 1 66.25 200 LEU A N 1
ATOM 1604 C CA . LEU A 1 200 ? -14.367 -20.172 3.053 1 66.25 200 LEU A CA 1
ATOM 1605 C C . LEU A 1 200 ? -13.672 -21.359 2.379 1 66.25 200 LEU A C 1
ATOM 1607 O O . LEU A 1 200 ? -13.961 -22.516 2.701 1 66.25 200 LEU A O 1
ATOM 1611 N N . HIS A 1 201 ? -12.844 -21.031 1.406 1 72.56 201 HIS A N 1
ATOM 1612 C CA . HIS A 1 201 ? -12.047 -22.078 0.784 1 72.56 201 HIS A CA 1
ATOM 1613 C C . HIS A 1 201 ? -11.312 -22.906 1.832 1 72.56 201 HIS A C 1
ATOM 1615 O O . HIS A 1 201 ? -10.773 -22.359 2.795 1 72.56 201 HIS A O 1
ATOM 1621 N N . PRO A 1 202 ? -11.344 -24.125 1.715 1 70.06 202 PRO A N 1
ATOM 1622 C CA . PRO A 1 202 ? -10.758 -25 2.74 1 70.06 202 PRO A CA 1
ATOM 1623 C C . PRO A 1 202 ? -9.273 -24.719 2.971 1 70.06 202 PRO A C 1
ATOM 1625 O O . PRO A 1 202 ? -8.766 -24.953 4.074 1 70.06 202 PRO A O 1
ATOM 1628 N N . ASN A 1 203 ? -8.602 -24.281 1.933 1 75.75 203 ASN A N 1
ATOM 1629 C CA . ASN A 1 203 ? -7.168 -24.062 2.061 1 75.75 203 ASN A CA 1
ATOM 1630 C C . ASN A 1 203 ? -6.863 -22.641 2.545 1 75.75 203 ASN A C 1
ATOM 1632 O O . ASN A 1 203 ? -5.699 -22.266 2.684 1 75.75 203 ASN A O 1
ATOM 1636 N N . GLY A 1 204 ? -7.918 -21.906 2.723 1 80.62 204 GLY A N 1
ATOM 1637 C CA . GLY A 1 204 ? -7.699 -20.562 3.268 1 80.62 204 GLY A CA 1
ATOM 1638 C C . GLY A 1 204 ? -8.133 -19.469 2.328 1 80.62 204 GLY A C 1
ATOM 1639 O O . GLY A 1 204 ? -8.852 -19.703 1.357 1 80.62 204 GLY A O 1
ATOM 1640 N N . LYS A 1 205 ? -7.742 -18.359 2.713 1 85.5 205 LYS A N 1
ATOM 1641 C CA . LYS A 1 205 ? -8.203 -17.203 1.967 1 85.5 205 LYS A CA 1
ATOM 1642 C C . LYS A 1 205 ? -7.109 -16.672 1.048 1 85.5 205 LYS A C 1
ATOM 1644 O O . LYS A 1 205 ? -5.93 -16.969 1.243 1 85.5 205 LYS A O 1
ATOM 1649 N N . ASN A 1 206 ? -7.508 -15.992 0.011 1 91.38 206 ASN A N 1
ATOM 1650 C CA . ASN A 1 206 ? -6.594 -15.188 -0.793 1 91.38 206 ASN A CA 1
ATOM 1651 C C . ASN A 1 206 ? -5.883 -14.133 0.051 1 91.38 206 ASN A C 1
ATOM 1653 O O . ASN A 1 206 ? -6.527 -13.328 0.722 1 91.38 206 ASN A O 1
ATOM 1657 N N . PRO A 1 207 ? -4.578 -14.211 0.124 1 90.06 207 PRO A N 1
ATOM 1658 C CA . PRO A 1 207 ? -3.846 -13.336 1.049 1 90.06 207 PRO A CA 1
ATOM 1659 C C . PRO A 1 207 ? -4.004 -11.852 0.713 1 90.06 207 PRO A C 1
ATOM 1661 O O . PRO A 1 207 ? -3.773 -11 1.568 1 90.06 207 PRO A O 1
ATOM 1664 N N . GLY A 1 208 ? -4.34 -11.492 -0.505 1 92.38 208 GLY A N 1
ATOM 1665 C CA . GLY A 1 208 ? -4.469 -10.094 -0.879 1 92.38 208 GLY A CA 1
ATOM 1666 C C . GLY A 1 208 ? -3.225 -9.539 -1.551 1 92.38 208 GLY A C 1
ATOM 1667 O O . GLY A 1 208 ? -2.213 -10.234 -1.668 1 92.38 208 GLY A O 1
ATOM 1668 N N . ASP A 1 209 ? -3.312 -8.258 -1.923 1 95.69 209 ASP A N 1
ATOM 1669 C CA . ASP A 1 209 ? -2.273 -7.664 -2.76 1 95.69 209 ASP A CA 1
ATOM 1670 C C . ASP A 1 209 ? -1.414 -6.688 -1.958 1 95.69 209 ASP A C 1
ATOM 1672 O O . ASP A 1 209 ? -1.021 -5.637 -2.467 1 95.69 209 ASP A O 1
ATOM 1676 N N . VAL A 1 210 ? -1.24 -6.883 -0.701 1 96.75 210 VAL A N 1
ATOM 1677 C CA . VAL A 1 210 ? -0.354 -6.094 0.147 1 96.75 210 VAL A CA 1
ATOM 1678 C C . VAL A 1 210 ? 0.714 -7 0.76 1 96.75 210 VAL A C 1
ATOM 1680 O O . VAL A 1 210 ? 0.394 -7.992 1.416 1 96.75 210 VAL A O 1
ATOM 1683 N N . PHE A 1 211 ? 1.957 -6.707 0.524 1 97.12 211 PHE A N 1
ATOM 1684 C CA . PHE A 1 211 ? 3.068 -7.477 1.072 1 97.12 211 PHE A CA 1
ATOM 1685 C C . PHE A 1 211 ? 3.66 -6.777 2.291 1 97.12 211 PHE A C 1
ATOM 1687 O O . PHE A 1 211 ? 4.285 -5.723 2.166 1 97.12 211 PHE A O 1
ATOM 1694 N N . GLU A 1 212 ? 3.422 -7.297 3.412 1 94.94 212 GLU A N 1
ATOM 1695 C CA . GLU A 1 212 ? 4.074 -6.797 4.617 1 94.94 212 GLU A CA 1
ATOM 1696 C C . GLU A 1 212 ? 5.336 -7.598 4.934 1 94.94 212 GLU A C 1
ATOM 1698 O O . GLU A 1 212 ? 5.27 -8.641 5.586 1 94.94 212 GLU A O 1
ATOM 1703 N N . VAL A 1 213 ? 6.461 -7.094 4.516 1 94.88 213 VAL A N 1
ATOM 1704 C CA . VAL A 1 213 ? 7.73 -7.801 4.645 1 94.88 213 VAL A CA 1
ATOM 1705 C C . VAL A 1 213 ? 8.805 -6.852 5.176 1 94.88 213 VAL A C 1
ATOM 1707 O O . VAL A 1 213 ? 8.992 -5.758 4.633 1 94.88 213 VAL A O 1
ATOM 1710 N N . SER A 1 214 ? 9.453 -7.234 6.223 1 90.94 214 SER A N 1
ATOM 1711 C CA . SER A 1 214 ? 10.508 -6.414 6.816 1 90.94 214 SER A CA 1
ATOM 1712 C C . SER A 1 214 ? 11.766 -6.41 5.945 1 90.94 214 SER A C 1
ATOM 1714 O O . SER A 1 214 ? 12.07 -7.406 5.285 1 90.94 214 SER A O 1
ATOM 1716 N N . VAL A 1 215 ? 12.391 -5.309 5.977 1 86.62 215 VAL A N 1
ATOM 1717 C CA . VAL A 1 215 ? 13.672 -5.23 5.293 1 86.62 215 VAL A CA 1
ATOM 1718 C C . VAL A 1 215 ? 14.727 -6.012 6.078 1 86.62 215 VAL A C 1
ATOM 1720 O O . VAL A 1 215 ? 14.672 -6.07 7.309 1 86.62 215 VAL A O 1
ATOM 1723 N N . LYS A 1 216 ? 15.531 -6.711 5.41 1 81.25 216 LYS A N 1
ATOM 1724 C CA . LYS A 1 216 ? 16.656 -7.445 6 1 81.25 216 LYS A CA 1
ATOM 1725 C C . LYS A 1 216 ? 17.969 -7.059 5.344 1 81.25 216 LYS A C 1
ATOM 1727 O O . LYS A 1 216 ? 18.109 -7.148 4.121 1 81.25 216 LYS A O 1
ATOM 1732 N N . PRO A 1 217 ? 18.781 -6.57 6.188 1 74.19 217 PRO A N 1
ATOM 1733 C CA . PRO A 1 217 ? 20.078 -6.203 5.609 1 74.19 217 PRO A CA 1
ATOM 1734 C C . PRO A 1 217 ? 20.891 -7.418 5.168 1 74.19 217 PRO A C 1
ATOM 1736 O O . PRO A 1 217 ? 20.766 -8.5 5.75 1 74.19 217 PRO A O 1
ATOM 1739 N N . PHE A 1 218 ? 21.484 -7.309 4.027 1 77.38 218 PHE A N 1
ATOM 1740 C CA . PHE A 1 218 ? 22.516 -8.242 3.578 1 77.38 218 PHE A CA 1
ATOM 1741 C C . PHE A 1 218 ? 23.891 -7.59 3.598 1 77.38 218 PHE A C 1
ATOM 1743 O O . PHE A 1 218 ? 24.203 -6.773 2.732 1 77.38 218 PHE A O 1
ATOM 1750 N N . PRO A 1 219 ? 24.656 -7.898 4.547 1 70.69 219 PRO A N 1
ATOM 1751 C CA . PRO A 1 219 ? 25.891 -7.164 4.82 1 70.69 219 PRO A CA 1
ATOM 1752 C C . PRO A 1 219 ? 26.859 -7.184 3.643 1 70.69 219 PRO A C 1
ATOM 1754 O O . PRO A 1 219 ? 27.672 -6.262 3.48 1 70.69 219 PRO A O 1
ATOM 1757 N N . GLU A 1 220 ? 26.828 -8.211 2.904 1 71.44 220 GLU A N 1
ATOM 1758 C CA . GLU A 1 220 ? 27.828 -8.32 1.84 1 71.44 220 GLU A CA 1
ATOM 1759 C C . GLU A 1 220 ? 27.469 -7.418 0.66 1 71.44 220 GLU A C 1
ATOM 1761 O O . GLU A 1 220 ? 28.312 -7.152 -0.204 1 71.44 220 GLU A O 1
ATOM 1766 N N . ALA A 1 221 ? 26.281 -6.996 0.693 1 71.81 221 ALA A N 1
ATOM 1767 C CA . ALA A 1 221 ? 25.844 -6.137 -0.405 1 71.81 221 ALA A CA 1
ATOM 1768 C C . ALA A 1 221 ? 25.859 -4.668 0.006 1 71.81 221 ALA A C 1
ATOM 1770 O O . ALA A 1 221 ? 25.438 -4.316 1.106 1 71.81 221 ALA A O 1
ATOM 1771 N N . HIS A 1 222 ? 26.422 -3.801 -0.75 1 65.88 222 HIS A N 1
ATOM 1772 C CA . HIS A 1 222 ? 26.5 -2.367 -0.494 1 65.88 222 HIS A CA 1
ATOM 1773 C C . HIS A 1 222 ? 25.266 -1.641 -1.015 1 65.88 222 HIS A C 1
ATOM 1775 O O . HIS A 1 222 ? 25.234 -0.408 -1.04 1 65.88 222 HIS A O 1
ATOM 1781 N N . PHE A 1 223 ? 24.453 -2.436 -1.515 1 66.31 223 PHE A N 1
ATOM 1782 C CA . PHE A 1 223 ? 23.219 -1.838 -2.012 1 66.31 223 PHE A CA 1
ATOM 1783 C C . PHE A 1 223 ? 22 -2.492 -1.367 1 66.31 223 PHE A C 1
ATOM 1785 O O . PHE A 1 223 ? 22.125 -3.543 -0.733 1 66.31 223 PHE A O 1
ATOM 1792 N N . ALA A 1 224 ? 20.891 -1.79 -1.466 1 67.62 224 ALA A N 1
ATOM 1793 C CA . ALA A 1 224 ? 19.656 -2.289 -0.872 1 67.62 224 ALA A CA 1
ATOM 1794 C C . ALA A 1 224 ? 19.141 -3.512 -1.625 1 67.62 224 ALA A C 1
ATOM 1796 O O . ALA A 1 224 ? 19.078 -3.512 -2.857 1 67.62 224 ALA A O 1
ATOM 1797 N N . VAL A 1 225 ? 19 -4.605 -0.933 1 82.06 225 VAL A N 1
ATOM 1798 C CA . VAL A 1 225 ? 18.469 -5.859 -1.449 1 82.06 225 VAL A CA 1
ATOM 1799 C C . VAL A 1 225 ? 17.094 -6.129 -0.833 1 82.06 225 VAL A C 1
ATOM 1801 O O . VAL A 1 225 ? 16.875 -5.844 0.347 1 82.06 225 VAL A O 1
ATOM 1804 N N . TYR A 1 226 ? 16.172 -6.527 -1.708 1 91.44 226 TYR A N 1
ATOM 1805 C CA . TYR A 1 226 ? 14.914 -6.914 -1.08 1 91.44 226 TYR A CA 1
ATOM 1806 C C . TYR A 1 226 ? 15.047 -8.258 -0.376 1 91.44 226 TYR A C 1
ATOM 1808 O O . TYR A 1 226 ? 15.852 -9.094 -0.774 1 91.44 226 TYR A O 1
ATOM 1816 N N . PRO A 1 227 ? 14.336 -8.484 0.681 1 93.19 227 PRO A N 1
ATOM 1817 C CA . PRO A 1 227 ? 14.422 -9.719 1.461 1 93.19 227 PRO A CA 1
ATOM 1818 C C . PRO A 1 227 ? 13.867 -10.93 0.711 1 93.19 227 PRO A C 1
ATOM 1820 O O . PRO A 1 227 ? 12.953 -10.789 -0.101 1 93.19 227 PRO A O 1
ATOM 1823 N N . PRO A 1 228 ? 14.391 -12.102 0.971 1 94.19 228 PRO A N 1
ATOM 1824 C CA . PRO A 1 228 ? 13.922 -13.32 0.31 1 94.19 228 PRO A CA 1
ATOM 1825 C C . PRO A 1 228 ? 12.422 -13.539 0.487 1 94.19 228 PRO A C 1
ATOM 1827 O O . PRO A 1 228 ? 11.758 -14.07 -0.413 1 94.19 228 PRO A O 1
ATOM 1830 N N . GLU A 1 229 ? 11.875 -13.117 1.61 1 95.12 229 GLU A N 1
ATOM 1831 C CA . GLU A 1 229 ? 10.461 -13.305 1.919 1 95.12 229 GLU A CA 1
ATOM 1832 C C . GLU A 1 229 ? 9.578 -12.594 0.901 1 95.12 229 GLU A C 1
ATOM 1834 O O . GLU A 1 229 ? 8.453 -13.023 0.646 1 95.12 229 GLU A O 1
ATOM 1839 N N . LEU A 1 230 ? 10.062 -11.562 0.35 1 97.38 230 LEU A N 1
ATOM 1840 C CA . LEU A 1 230 ? 9.289 -10.797 -0.628 1 97.38 230 LEU A CA 1
ATOM 1841 C C . LEU A 1 230 ? 9.07 -11.617 -1.898 1 97.38 230 LEU A C 1
ATOM 1843 O O . LEU A 1 230 ? 8.102 -11.383 -2.629 1 97.38 230 LEU A O 1
ATOM 1847 N N . CYS A 1 231 ? 9.93 -12.609 -2.162 1 97.56 231 CYS A N 1
ATOM 1848 C CA . CYS A 1 231 ? 9.891 -13.383 -3.396 1 97.56 231 CYS A CA 1
ATOM 1849 C C . CYS A 1 231 ? 8.984 -14.602 -3.252 1 97.56 231 CYS A C 1
ATOM 1851 O O . CYS A 1 231 ? 8.625 -15.234 -4.246 1 97.56 231 CYS A O 1
ATOM 1853 N N . GLU A 1 232 ? 8.602 -14.914 -2.086 1 97.12 232 GLU A N 1
ATOM 1854 C CA . GLU A 1 232 ? 7.91 -16.172 -1.828 1 97.12 232 GLU A CA 1
ATOM 1855 C C . GLU A 1 232 ? 6.574 -16.234 -2.562 1 97.12 232 GLU A C 1
ATOM 1857 O O . GLU A 1 232 ? 6.34 -17.141 -3.363 1 97.12 232 GLU A O 1
ATOM 1862 N N . THR A 1 233 ? 5.727 -15.273 -2.299 1 97.69 233 THR A N 1
ATOM 1863 C CA . THR A 1 233 ? 4.402 -15.273 -2.914 1 97.69 233 THR A CA 1
ATOM 1864 C C . THR A 1 233 ? 4.516 -15.203 -4.434 1 97.69 233 THR A C 1
ATOM 1866 O O . THR A 1 233 ? 3.906 -16 -5.145 1 97.69 233 THR A O 1
ATOM 1869 N N . PRO A 1 234 ? 5.32 -14.328 -4.965 1 98.5 234 PRO A N 1
ATOM 1870 C CA . PRO A 1 234 ? 5.453 -14.25 -6.422 1 98.5 234 PRO A CA 1
ATOM 1871 C C . PRO A 1 234 ? 5.887 -15.57 -7.047 1 98.5 234 PRO A C 1
ATOM 1873 O O . PRO A 1 234 ? 5.285 -16.031 -8.023 1 98.5 234 PRO A O 1
ATOM 1876 N N . ILE A 1 235 ? 6.875 -16.234 -6.48 1 98.25 235 ILE A N 1
ATOM 1877 C CA . ILE A 1 235 ? 7.414 -17.453 -7.074 1 98.25 235 ILE A CA 1
ATOM 1878 C C . ILE A 1 235 ? 6.418 -18.594 -6.895 1 98.25 235 ILE A C 1
ATOM 1880 O O . ILE A 1 235 ? 6.098 -19.312 -7.855 1 98.25 235 ILE A O 1
ATOM 1884 N N . LYS A 1 236 ? 5.875 -18.75 -5.73 1 97.38 236 LYS A N 1
ATOM 1885 C CA . LYS A 1 236 ? 4.938 -19.844 -5.461 1 97.38 236 LYS A CA 1
ATOM 1886 C C . LYS A 1 236 ? 3.682 -19.703 -6.32 1 97.38 236 LYS A C 1
ATOM 1888 O O . LYS A 1 236 ? 3.164 -20.703 -6.832 1 97.38 236 LYS A O 1
ATOM 1893 N N . ALA A 1 237 ? 3.215 -18.531 -6.48 1 97.62 237 ALA A N 1
ATOM 1894 C CA . ALA A 1 237 ? 1.938 -18.312 -7.156 1 97.62 237 ALA A CA 1
ATOM 1895 C C . ALA A 1 237 ? 2.104 -18.359 -8.672 1 97.62 237 ALA A C 1
ATOM 1897 O O . ALA A 1 237 ? 1.141 -18.609 -9.398 1 97.62 237 ALA A O 1
ATOM 1898 N N . SER A 1 238 ? 3.35 -18.125 -9.164 1 98.12 238 SER A N 1
ATOM 1899 C CA . SER A 1 238 ? 3.414 -17.844 -10.594 1 98.12 238 SER A CA 1
ATOM 1900 C C . SER A 1 238 ? 4.461 -18.703 -11.281 1 98.12 238 SER A C 1
ATOM 1902 O O . SER A 1 238 ? 4.621 -18.641 -12.508 1 98.12 238 SER A O 1
ATOM 1904 N N . CYS A 1 239 ? 5.246 -19.469 -10.602 1 97.56 239 CYS A N 1
ATOM 1905 C CA . CYS A 1 239 ? 6.203 -20.406 -11.195 1 97.56 239 CYS A CA 1
ATOM 1906 C C . CYS A 1 239 ? 5.879 -21.844 -10.805 1 97.56 239 CYS A C 1
ATOM 1908 O O . CYS A 1 239 ? 6.035 -22.219 -9.648 1 97.56 239 CYS A O 1
ATOM 1910 N N . PRO A 1 240 ? 5.512 -22.656 -11.75 1 96.75 240 PRO A N 1
ATOM 1911 C CA . PRO A 1 240 ? 5.086 -24.016 -11.438 1 96.75 240 PRO A CA 1
ATOM 1912 C C . PRO A 1 240 ? 6.227 -24.891 -10.898 1 96.75 240 PRO A C 1
ATOM 1914 O O . PRO A 1 240 ? 7.363 -24.766 -11.359 1 96.75 240 PRO A O 1
ATOM 1917 N N . PRO A 1 241 ? 5.922 -25.734 -9.969 1 94.62 241 PRO A N 1
ATOM 1918 C CA . PRO A 1 241 ? 6.945 -26.656 -9.469 1 94.62 241 PRO A CA 1
ATOM 1919 C C . PRO A 1 241 ? 7.316 -27.734 -10.477 1 94.62 241 PRO A C 1
ATOM 1921 O O . PRO A 1 241 ? 8.422 -28.266 -10.43 1 94.62 241 PRO A O 1
ATOM 1924 N N . GLU A 1 242 ? 6.359 -28.062 -11.336 1 94.5 242 GLU A N 1
ATOM 1925 C CA . GLU A 1 242 ? 6.57 -29.109 -12.336 1 94.5 242 GLU A CA 1
ATOM 1926 C C . GLU A 1 242 ? 6.035 -28.688 -13.695 1 94.5 242 GLU A C 1
ATOM 1928 O O . GLU A 1 242 ? 4.879 -28.281 -13.82 1 94.5 242 GLU A O 1
ATOM 1933 N N . VAL A 1 243 ? 6.918 -28.844 -14.672 1 95.81 243 VAL A N 1
ATOM 1934 C CA . VAL A 1 243 ? 6.52 -28.562 -16.047 1 95.81 243 VAL A CA 1
ATOM 1935 C C . VAL A 1 243 ? 6.938 -29.734 -16.938 1 95.81 243 VAL A C 1
ATOM 1937 O O . VAL A 1 243 ? 7.824 -30.516 -16.578 1 95.81 243 VAL A O 1
ATOM 1940 N N . CYS A 1 244 ? 6.25 -29.875 -18.125 1 95.75 244 CYS A N 1
ATOM 1941 C CA . CYS A 1 244 ? 6.641 -30.875 -19.094 1 95.75 244 CYS A CA 1
ATOM 1942 C C . CYS A 1 244 ? 8.062 -30.641 -19.594 1 95.75 244 CYS A C 1
ATOM 1944 O O . CYS A 1 244 ? 8.406 -29.516 -19.969 1 95.75 244 CYS A O 1
ATOM 1946 N N . ALA A 1 245 ? 8.898 -31.625 -19.578 1 92.69 245 ALA A N 1
ATOM 1947 C CA . ALA A 1 245 ? 10.305 -31.484 -19.969 1 92.69 245 ALA A CA 1
ATOM 1948 C C . ALA A 1 245 ? 10.438 -31.188 -21.453 1 92.69 245 ALA A C 1
ATOM 1950 O O . ALA A 1 245 ? 11.445 -30.625 -21.891 1 92.69 245 ALA A O 1
ATOM 1951 N N . ASP A 1 246 ? 9.367 -31.578 -22.188 1 93.06 246 ASP A N 1
ATOM 1952 C CA . ASP A 1 246 ? 9.438 -31.422 -23.641 1 93.06 246 ASP A CA 1
ATOM 1953 C C . ASP A 1 246 ? 8.945 -30.047 -24.078 1 93.06 246 ASP A C 1
ATOM 1955 O O . ASP A 1 246 ? 9.617 -29.375 -24.859 1 93.06 246 ASP A O 1
ATOM 1959 N N . CYS A 1 247 ? 7.805 -29.656 -23.547 1 93.44 247 CYS A N 1
ATOM 1960 C CA . CYS A 1 247 ? 7.211 -28.453 -24.125 1 93.44 247 CYS A CA 1
ATOM 1961 C C . CYS A 1 247 ? 7.121 -27.328 -23.094 1 93.44 247 CYS A C 1
ATOM 1963 O O . CYS A 1 247 ? 6.785 -26.203 -23.438 1 93.44 247 CYS A O 1
ATOM 1965 N N . GLY A 1 248 ? 7.336 -27.594 -21.828 1 93.31 248 GLY A N 1
ATOM 1966 C CA . GLY A 1 248 ? 7.355 -26.562 -20.797 1 93.31 248 GLY A CA 1
ATOM 1967 C C . GLY A 1 248 ? 5.984 -26.266 -20.219 1 93.31 248 GLY A C 1
ATOM 1968 O O . GLY A 1 248 ? 5.844 -25.406 -19.359 1 93.31 248 GLY A O 1
ATOM 1969 N N . THR A 1 249 ? 4.93 -27.016 -20.578 1 96 249 THR A N 1
ATOM 1970 C CA . THR A 1 249 ? 3.582 -26.797 -20.078 1 96 249 THR A CA 1
ATOM 1971 C C . THR A 1 249 ? 3.502 -27.156 -18.594 1 96 249 THR A C 1
ATOM 1973 O O . THR A 1 249 ? 3.951 -28.219 -18.172 1 96 249 THR A O 1
ATOM 1976 N N . PRO A 1 250 ? 2.957 -26.188 -17.828 1 97 250 PRO A N 1
ATOM 1977 C CA . PRO A 1 250 ? 2.809 -26.5 -16.406 1 97 250 PRO A CA 1
ATOM 1978 C C . PRO A 1 250 ? 1.894 -27.703 -16.156 1 97 250 PRO A C 1
ATOM 1980 O O . PRO A 1 250 ? 0.876 -27.859 -16.828 1 97 250 PRO A O 1
ATOM 1983 N N . TYR A 1 251 ? 2.293 -28.516 -15.227 1 95.25 251 TYR A N 1
ATOM 1984 C CA . TYR A 1 251 ? 1.415 -29.594 -14.789 1 95.25 251 TYR A CA 1
ATOM 1985 C C . TYR A 1 251 ? 0.26 -29.062 -13.953 1 95.25 251 TYR A C 1
ATOM 1987 O O . TYR A 1 251 ? 0.377 -28 -13.336 1 95.25 251 TYR A O 1
ATOM 1995 N N . GLU A 1 252 ? -0.809 -29.766 -13.977 1 92.69 252 GLU A N 1
ATOM 1996 C CA . GLU A 1 252 ? -1.996 -29.359 -13.227 1 92.69 252 GLU A CA 1
ATOM 1997 C C . GLU A 1 252 ? -2.016 -30 -11.836 1 92.69 252 GLU A C 1
ATOM 1999 O O . GLU A 1 252 ? -1.676 -31.172 -11.68 1 92.69 252 GLU A O 1
ATOM 2004 N N . ARG A 1 253 ? -2.408 -29.125 -10.945 1 89.44 253 ARG A N 1
ATOM 2005 C CA . ARG A 1 253 ? -2.51 -29.609 -9.57 1 89.44 253 ARG A CA 1
ATOM 2006 C C . ARG A 1 253 ? -3.703 -30.547 -9.398 1 89.44 253 ARG A C 1
ATOM 2008 O O . ARG A 1 253 ? -4.816 -30.219 -9.828 1 89.44 253 ARG A O 1
ATOM 2015 N N . GLU A 1 254 ? -3.447 -31.688 -8.852 1 87.31 254 GLU A N 1
ATOM 2016 C CA . GLU A 1 254 ? -4.512 -32.594 -8.453 1 87.31 254 GLU A CA 1
ATOM 2017 C C . GLU A 1 254 ? -4.824 -32.469 -6.961 1 87.31 254 GLU A C 1
ATOM 2019 O O . GLU A 1 254 ? -3.93 -32.594 -6.121 1 87.31 254 GLU A O 1
ATOM 2024 N N . THR A 1 255 ? -6.027 -32.125 -6.77 1 86 255 THR A N 1
ATOM 2025 C CA . THR A 1 255 ? -6.434 -31.953 -5.379 1 86 255 THR A CA 1
ATOM 2026 C C . THR A 1 255 ? -7.504 -32.969 -5.004 1 86 255 THR A C 1
ATOM 2028 O O . THR A 1 255 ? -8.203 -33.5 -5.875 1 86 255 THR A O 1
ATOM 2031 N N . ALA A 1 256 ? -7.488 -33.406 -3.812 1 82.81 256 ALA A N 1
ATOM 2032 C CA . ALA A 1 256 ? -8.5 -34.312 -3.273 1 82.81 256 ALA A CA 1
ATOM 2033 C C . ALA A 1 256 ? -9.031 -33.812 -1.933 1 82.81 256 ALA A C 1
ATOM 2035 O O . ALA A 1 256 ? -8.32 -33.125 -1.196 1 82.81 256 ALA A O 1
ATOM 2036 N N . ASP A 1 257 ? -10.25 -34.031 -1.753 1 79.56 257 ASP A N 1
ATOM 2037 C CA . ASP A 1 257 ? -10.852 -33.75 -0.459 1 79.56 257 ASP A CA 1
ATOM 2038 C C . ASP A 1 257 ? -10.5 -34.812 0.573 1 79.56 257 ASP A C 1
ATOM 2040 O O . ASP A 1 257 ? -10.727 -36 0.349 1 79.56 257 ASP A O 1
ATOM 2044 N N . VAL A 1 258 ? -9.82 -34.375 1.508 1 80 258 VAL A N 1
ATOM 2045 C CA . VAL A 1 258 ? -9.438 -35.312 2.568 1 80 258 VAL A CA 1
ATOM 2046 C C . VAL A 1 258 ? -10.039 -34.844 3.895 1 80 258 VAL A C 1
ATOM 2048 O O . VAL A 1 258 ? -10.078 -33.656 4.191 1 80 258 VAL A O 1
ATOM 2051 N N . PRO A 1 259 ? -10.594 -35.875 4.59 1 80.5 259 PRO A N 1
ATOM 2052 C CA . PRO A 1 259 ? -11.023 -35.469 5.934 1 80.5 259 PRO A CA 1
ATOM 2053 C C . PRO A 1 259 ? -9.891 -34.906 6.781 1 80.5 259 PRO A C 1
ATOM 2055 O O . PRO A 1 259 ? -8.75 -35.375 6.684 1 80.5 259 PRO A O 1
ATOM 2058 N N . VAL A 1 260 ? -10.156 -34 7.574 1 80.94 260 VAL A N 1
ATOM 2059 C CA . VAL A 1 260 ? -9.141 -33.219 8.305 1 80.94 260 VAL A CA 1
ATOM 2060 C C . VAL A 1 260 ? -8.375 -34.156 9.242 1 80.94 260 VAL A C 1
ATOM 2062 O O . VAL A 1 260 ? -7.227 -33.875 9.602 1 80.94 260 VAL A O 1
ATOM 2065 N N . TRP A 1 261 ? -8.992 -35.25 9.703 1 84.94 261 TRP A N 1
ATOM 2066 C CA . TRP A 1 261 ? -8.328 -36.156 10.648 1 84.94 261 TRP A CA 1
ATOM 2067 C C . TRP A 1 261 ? -7.359 -37.094 9.93 1 84.94 261 TRP A C 1
ATOM 2069 O O . TRP A 1 261 ? -6.559 -37.781 10.578 1 84.94 261 TRP A O 1
ATOM 2079 N N . GLU A 1 262 ? -7.469 -37.094 8.633 1 83.56 262 GLU A N 1
ATOM 2080 C CA . GLU A 1 262 ? -6.562 -37.938 7.863 1 83.56 262 GLU A CA 1
ATOM 2081 C C . GLU A 1 262 ? -5.348 -37.156 7.383 1 83.56 262 GLU A C 1
ATOM 2083 O O . GLU A 1 262 ? -4.434 -37.719 6.781 1 83.56 262 GLU A O 1
ATOM 2088 N N . ARG A 1 263 ? -5.355 -35.938 7.617 1 81.88 263 ARG A N 1
ATOM 2089 C CA . ARG A 1 263 ? -4.238 -35.094 7.191 1 81.88 263 ARG A CA 1
ATOM 2090 C C . ARG A 1 263 ? -3.002 -35.375 8.047 1 81.88 263 ARG A C 1
ATOM 2092 O O . ARG A 1 263 ? -3.113 -35.75 9.203 1 81.88 263 ARG A O 1
ATOM 2099 N N . ASP A 1 264 ? -1.862 -35.094 7.355 1 77.31 264 ASP A N 1
ATOM 2100 C CA . ASP A 1 264 ? -0.617 -35.125 8.117 1 77.31 264 ASP A CA 1
ATOM 2101 C C . ASP A 1 264 ? -0.62 -34.062 9.219 1 77.31 264 ASP A C 1
ATOM 2103 O O . ASP A 1 264 ? -0.773 -32.875 8.953 1 77.31 264 ASP A O 1
ATOM 2107 N N . PRO A 1 265 ? -0.492 -34.562 10.453 1 77.31 265 PRO A N 1
ATOM 2108 C CA . PRO A 1 265 ? -0.53 -33.625 11.578 1 77.31 265 PRO A CA 1
ATOM 2109 C C . PRO A 1 265 ? 0.501 -32.531 11.461 1 77.31 265 PRO A C 1
ATOM 2111 O O . PRO A 1 265 ? 0.282 -31.422 11.969 1 77.31 265 PRO A O 1
ATOM 2114 N N . SER A 1 266 ? 1.572 -32.781 10.766 1 75.12 266 SER A N 1
ATOM 2115 C CA . SER A 1 266 ? 2.643 -31.812 10.648 1 75.12 266 SER A CA 1
ATOM 2116 C C . SER A 1 266 ? 2.229 -30.641 9.758 1 75.12 266 SER A C 1
ATOM 2118 O O . SER A 1 266 ? 2.824 -29.562 9.82 1 75.12 266 SER A O 1
ATOM 2120 N N . THR A 1 267 ? 1.209 -30.906 9.031 1 73.31 267 THR A N 1
ATOM 2121 C CA . THR A 1 267 ? 0.795 -29.891 8.078 1 73.31 267 THR A CA 1
ATOM 2122 C C . THR A 1 267 ? -0.327 -29.031 8.656 1 73.31 267 THR A C 1
ATOM 2124 O O . THR A 1 267 ? -0.736 -28.047 8.047 1 73.31 267 THR A O 1
ATOM 2127 N N . ILE A 1 268 ? -0.774 -29.516 9.805 1 75.31 268 ILE A N 1
ATOM 2128 C CA . ILE A 1 268 ? -1.904 -28.812 10.391 1 75.31 268 ILE A CA 1
ATOM 2129 C C . ILE A 1 268 ? -1.398 -27.625 11.203 1 75.31 268 ILE A C 1
ATOM 2131 O O . ILE A 1 268 ? -0.832 -27.797 12.289 1 75.31 268 ILE A O 1
ATOM 2135 N N . GLU A 1 269 ? -1.617 -26.469 10.641 1 69.5 269 GLU A N 1
ATOM 2136 C CA . GLU A 1 269 ? -1.144 -25.25 11.297 1 69.5 269 GLU A CA 1
ATOM 2137 C C . GLU A 1 269 ? -2.217 -24.672 12.211 1 69.5 269 GLU A C 1
ATOM 2139 O O . GLU A 1 269 ? -1.9 -24.031 13.219 1 69.5 269 GLU A O 1
ATOM 2144 N N . ARG A 1 270 ? -3.424 -24.969 11.992 1 74.5 270 ARG A N 1
ATOM 2145 C CA . ARG A 1 270 ? -4.531 -24.406 12.758 1 74.5 270 ARG A CA 1
ATOM 2146 C C . ARG A 1 270 ? -4.605 -25.031 14.148 1 74.5 270 ARG A C 1
ATOM 2148 O O . ARG A 1 270 ? -4.852 -26.234 14.289 1 74.5 270 ARG A O 1
ATOM 2155 N N . GLU A 1 271 ? -4.5 -24.188 15.086 1 77.75 271 GLU A N 1
ATOM 2156 C CA . GLU A 1 271 ? -4.453 -24.656 16.469 1 77.75 271 GLU A CA 1
ATOM 2157 C C . GLU A 1 271 ? -5.766 -25.328 16.875 1 77.75 271 GLU A C 1
ATOM 2159 O O . GLU A 1 271 ? -5.762 -26.328 17.578 1 77.75 271 GLU A O 1
ATOM 2164 N N . GLN A 1 272 ? -6.836 -24.734 16.438 1 77.44 272 GLN A N 1
ATOM 2165 C CA . GLN A 1 272 ? -8.133 -25.281 16.812 1 77.44 272 GLN A CA 1
ATOM 2166 C C . GLN A 1 272 ? -8.305 -26.703 16.281 1 77.44 272 GLN A C 1
ATOM 2168 O O . GLN A 1 272 ? -8.898 -27.547 16.953 1 77.44 272 GLN A O 1
ATOM 2173 N N . LEU A 1 273 ? -7.852 -26.953 15.18 1 84 273 LEU A N 1
ATOM 2174 C CA . LEU A 1 273 ? -7.922 -28.297 14.609 1 84 273 LEU A CA 1
ATOM 2175 C C . LEU A 1 273 ? -7.02 -29.266 15.367 1 84 273 LEU A C 1
ATOM 2177 O O . LEU A 1 273 ? -7.391 -30.406 15.594 1 84 273 LEU A O 1
ATOM 2181 N N . GLN A 1 274 ? -5.887 -28.734 15.703 1 84.88 274 GLN A N 1
ATOM 2182 C CA . GLN A 1 274 ? -4.992 -29.562 16.5 1 84.88 274 GLN A CA 1
ATOM 2183 C C . GLN A 1 274 ? -5.656 -29.984 17.812 1 84.88 274 GLN A C 1
ATOM 2185 O O . GLN A 1 274 ? -5.566 -31.156 18.203 1 84.88 274 GLN A O 1
ATOM 2190 N N . LYS A 1 275 ? -6.316 -29.016 18.344 1 86.19 275 LYS A N 1
ATOM 2191 C CA . LYS A 1 275 ? -7.004 -29.297 19.594 1 86.19 275 LYS A CA 1
ATOM 2192 C C . LYS A 1 275 ? -8.164 -30.266 19.391 1 86.19 275 LYS A C 1
ATOM 2194 O O . LYS A 1 275 ? -8.406 -31.141 20.219 1 86.19 275 LYS A O 1
ATOM 2199 N N . ALA A 1 276 ? -8.844 -30.094 18.359 1 87.38 276 ALA A N 1
ATOM 2200 C CA . ALA A 1 276 ? -9.953 -31 18.031 1 87.38 276 ALA A CA 1
ATOM 2201 C C . ALA A 1 276 ? -9.461 -32.438 17.875 1 87.38 276 ALA A C 1
ATOM 2203 O O . ALA A 1 276 ? -10.062 -33.375 18.422 1 87.38 276 ALA A O 1
ATOM 2204 N N . LEU A 1 277 ? -8.414 -32.625 17.203 1 88.81 277 LEU A N 1
ATOM 2205 C CA . LEU A 1 277 ? -7.871 -33.969 16.938 1 88.81 277 LEU A CA 1
ATOM 2206 C C . LEU A 1 277 ? -7.297 -34.562 18.219 1 88.81 277 LEU A C 1
ATOM 2208 O O . LEU A 1 277 ? -7.395 -35.781 18.422 1 88.81 277 LEU A O 1
ATOM 2212 N N . ALA A 1 278 ? -6.719 -33.75 18.984 1 88.62 278 ALA A N 1
ATOM 2213 C CA . ALA A 1 278 ? -6.238 -34.219 20.266 1 88.62 278 ALA A CA 1
ATOM 2214 C C . ALA A 1 278 ? -7.391 -34.719 21.141 1 88.62 278 ALA A C 1
ATOM 2216 O O . ALA A 1 278 ? -7.281 -35.75 21.797 1 88.62 278 ALA A O 1
ATOM 2217 N N . ARG A 1 279 ? -8.445 -33.969 21.156 1 89.5 279 ARG A N 1
ATOM 2218 C CA . ARG A 1 279 ? -9.633 -34.375 21.906 1 89.5 279 ARG A CA 1
ATOM 2219 C C . ARG A 1 279 ? -10.211 -35.688 21.375 1 89.5 279 ARG A C 1
ATOM 2221 O O . ARG A 1 279 ? -10.688 -36.5 22.156 1 89.5 279 ARG A O 1
ATOM 2228 N N . PHE A 1 280 ? -10.219 -35.875 20.156 1 90.75 280 PHE A N 1
ATOM 2229 C CA . PHE A 1 280 ? -10.656 -37.125 19.531 1 90.75 280 PHE A CA 1
ATOM 2230 C C . PHE A 1 280 ? -9.805 -38.312 19.984 1 90.75 280 PHE A C 1
ATOM 2232 O O . PHE A 1 280 ? -10.328 -39.344 20.375 1 90.75 280 PHE A O 1
ATOM 2239 N N . GLU A 1 281 ? -8.508 -38.031 19.984 1 88.75 281 GLU A N 1
ATOM 2240 C CA . GLU A 1 281 ? -7.582 -39.094 20.359 1 88.75 281 GLU A CA 1
ATOM 2241 C C . GLU A 1 281 ? -7.766 -39.5 21.828 1 88.75 281 GLU A C 1
ATOM 2243 O O . GLU A 1 281 ? -7.57 -40.656 22.188 1 88.75 281 GLU A O 1
ATOM 2248 N N . GLU A 1 282 ? -8.141 -38.562 22.594 1 90.56 282 GLU A N 1
ATOM 2249 C CA . GLU A 1 282 ? -8.305 -38.812 24.016 1 90.56 282 GLU A CA 1
ATOM 2250 C C . GLU A 1 282 ? -9.703 -39.344 24.344 1 90.56 282 GLU A C 1
ATOM 2252 O O . GLU A 1 282 ? -9.977 -39.75 25.469 1 90.56 282 GLU A O 1
ATOM 2257 N N . SER A 1 283 ? -10.477 -39.344 23.422 1 90.56 283 SER A N 1
ATOM 2258 C CA . SER A 1 283 ? -11.867 -39.719 23.656 1 90.56 283 SER A CA 1
ATOM 2259 C C . SER A 1 283 ? -12.133 -41.156 23.172 1 90.56 283 SER A C 1
ATOM 2261 O O . SER A 1 283 ? -11.219 -41.812 22.703 1 90.56 283 SER A O 1
ATOM 2263 N N . GLU A 1 284 ? -13.406 -41.594 23.359 1 89.06 284 GLU A N 1
ATOM 2264 C CA . GLU A 1 284 ? -13.82 -42.938 22.906 1 89.06 284 GLU A CA 1
ATOM 2265 C C . GLU A 1 284 ? -14.461 -42.875 21.516 1 89.06 284 GLU A C 1
ATOM 2267 O O . GLU A 1 284 ? -15.062 -43.844 21.062 1 89.06 284 GLU A O 1
ATOM 2272 N N . LEU A 1 285 ? -14.305 -41.625 20.922 1 91.12 285 LEU A N 1
ATOM 2273 C CA . LEU A 1 285 ? -14.891 -41.5 19.594 1 91.12 285 LEU A CA 1
ATOM 2274 C C . LEU A 1 285 ? -14.125 -42.312 18.562 1 91.12 285 LEU A C 1
ATOM 2276 O O . LEU A 1 285 ? -12.914 -42.531 18.703 1 91.12 285 LEU A O 1
ATOM 2280 N N . THR A 1 286 ? -14.844 -42.906 17.641 1 91.62 286 THR A N 1
ATOM 2281 C CA . THR A 1 286 ? -14.234 -43.625 16.531 1 91.62 286 THR A CA 1
ATOM 2282 C C . THR A 1 286 ? -14.281 -42.812 15.25 1 91.62 286 THR A C 1
ATOM 2284 O O . THR A 1 286 ? -14.891 -41.75 15.211 1 91.62 286 THR A O 1
ATOM 2287 N N . VAL A 1 287 ? -13.602 -43.281 14.219 1 91.12 287 VAL A N 1
ATOM 2288 C CA . VAL A 1 287 ? -13.555 -42.594 12.93 1 91.12 287 VAL A CA 1
ATOM 2289 C C . VAL A 1 287 ? -14.969 -42.5 12.352 1 91.12 287 VAL A C 1
ATOM 2291 O O . VAL A 1 287 ? -15.297 -41.531 11.664 1 91.12 287 VAL A O 1
ATOM 2294 N N . GLU A 1 288 ? -15.797 -43.469 12.719 1 89.56 288 GLU A N 1
ATOM 2295 C CA . GLU A 1 288 ? -17.188 -43.438 12.25 1 89.56 288 GLU A CA 1
ATOM 2296 C C . GLU A 1 288 ? -17.922 -42.219 12.797 1 89.56 288 GLU A C 1
ATOM 2298 O O . GLU A 1 288 ? -18.781 -41.656 12.109 1 89.56 288 GLU A O 1
ATOM 2303 N N . HIS A 1 289 ? -17.562 -41.875 13.984 1 91.19 289 HIS A N 1
ATOM 2304 C CA . HIS A 1 289 ? -18.156 -40.688 14.57 1 91.19 289 HIS A CA 1
ATOM 2305 C C . HIS A 1 289 ? -17.766 -39.438 13.773 1 91.19 289 HIS A C 1
ATOM 2307 O O . HIS A 1 289 ? -18.609 -38.562 13.531 1 91.19 289 HIS A O 1
ATOM 2313 N N . LEU A 1 290 ? -16.5 -39.406 13.406 1 88.69 290 LEU A N 1
ATOM 2314 C CA . LEU A 1 290 ? -15.992 -38.25 12.672 1 88.69 290 LEU A CA 1
ATOM 2315 C C . LEU A 1 290 ? -16.609 -38.188 11.281 1 88.69 290 LEU A C 1
ATOM 2317 O O . LEU A 1 290 ? -16.953 -37.094 10.797 1 88.69 290 LEU A O 1
ATOM 2321 N N . GLU A 1 291 ? -16.781 -39.312 10.703 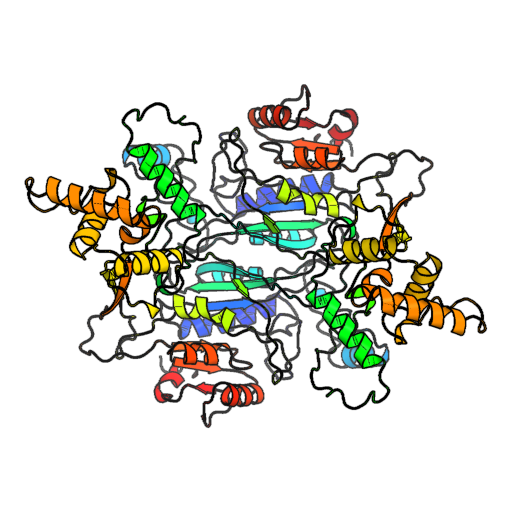1 86.06 291 GLU A N 1
ATOM 2322 C CA . GLU A 1 291 ? -17.406 -39.375 9.391 1 86.06 291 GLU A CA 1
ATOM 2323 C C . GLU A 1 291 ? -18.859 -38.938 9.453 1 86.06 291 GLU A C 1
ATOM 2325 O O . GLU A 1 291 ? -19.359 -38.25 8.547 1 86.06 291 GLU A O 1
ATOM 2330 N N . ALA A 1 292 ? -19.469 -39.281 10.477 1 83.56 292 ALA A N 1
ATOM 2331 C CA . ALA A 1 292 ? -20.859 -38.875 10.68 1 83.56 292 ALA A CA 1
ATOM 2332 C C . ALA A 1 292 ? -20.953 -37.375 10.867 1 83.56 292 ALA A C 1
ATOM 2334 O O . ALA A 1 292 ? -21.859 -36.719 10.344 1 83.56 292 ALA A O 1
ATOM 2335 N N . ALA A 1 293 ? -20.047 -36.906 11.633 1 81.81 293 ALA A N 1
ATOM 2336 C CA . ALA A 1 293 ? -20 -35.469 11.852 1 81.81 293 ALA A CA 1
ATOM 2337 C C . ALA A 1 293 ? -19.812 -34.719 10.531 1 81.81 293 ALA A C 1
ATOM 2339 O O . ALA A 1 293 ? -20.484 -33.719 10.266 1 81.81 293 ALA A O 1
ATOM 2340 N N . ARG A 1 294 ? -18.859 -35.188 9.734 1 80.12 294 ARG A N 1
ATOM 2341 C CA . ARG A 1 294 ? -18.594 -34.594 8.438 1 80.12 294 ARG A CA 1
ATOM 2342 C C . ARG A 1 294 ? -19.812 -34.656 7.523 1 80.12 294 ARG A C 1
ATOM 2344 O O . ARG A 1 294 ? -20.125 -33.688 6.812 1 80.12 294 ARG A O 1
ATOM 2351 N N . ALA A 1 295 ? -20.438 -35.75 7.547 1 75.25 295 ALA A N 1
ATOM 2352 C CA . ALA A 1 295 ? -21.625 -35.969 6.711 1 75.25 295 ALA A CA 1
ATOM 2353 C C . ALA A 1 295 ? -22.75 -35.031 7.133 1 75.25 295 ALA A C 1
ATOM 2355 O O . ALA A 1 295 ? -23.5 -34.531 6.285 1 75.25 295 ALA A O 1
ATOM 2356 N N . LYS A 1 296 ? -22.828 -34.906 8.383 1 71.5 296 LYS A N 1
ATOM 2357 C CA . LYS A 1 296 ? -23.891 -34.062 8.914 1 71.5 296 LYS A CA 1
ATOM 2358 C C . LYS A 1 296 ? -23.578 -32.594 8.695 1 71.5 296 LYS A C 1
ATOM 2360 O O . LYS A 1 296 ? -24.469 -31.781 8.43 1 71.5 296 LYS A O 1
ATOM 2365 N N . GLY A 1 297 ? -22.266 -32.344 8.516 1 62.72 297 GLY A N 1
ATOM 2366 C CA . GLY A 1 297 ? -21.844 -30.953 8.398 1 62.72 297 GLY A CA 1
ATOM 2367 C C . GLY A 1 297 ? -22.172 -30.125 9.633 1 62.72 297 GLY A C 1
ATOM 2368 O O . GLY A 1 297 ? -22.672 -30.656 10.633 1 62.72 297 GLY A O 1
ATOM 2369 N N . PHE A 1 298 ? -21.531 -29.078 9.719 1 51.78 298 PHE A N 1
ATOM 2370 C CA . PHE A 1 298 ? -21.797 -28.25 10.883 1 51.78 298 PHE A CA 1
ATOM 2371 C C . PHE A 1 298 ? -23.266 -27.828 10.922 1 51.78 298 PHE A C 1
ATOM 2373 O O . PHE A 1 298 ? -23.859 -27.734 11.992 1 51.78 298 PHE A O 1
ATOM 2380 N N . SER A 1 299 ? -23.734 -27.141 9.672 1 45.5 299 SER A N 1
ATOM 2381 C CA . SER A 1 299 ? -25.125 -26.703 9.711 1 45.5 299 SER A CA 1
ATOM 2382 C C . SER A 1 299 ? -26.078 -27.828 9.289 1 45.5 299 SER A C 1
ATOM 2384 O O . SER A 1 299 ? -25.703 -28.672 8.461 1 45.5 299 SER A O 1
ATOM 2386 N N . ASP A 1 300 ? -27.062 -28.266 9.953 1 38.59 300 ASP A N 1
ATOM 2387 C CA . ASP A 1 300 ? -28.156 -29.125 9.5 1 38.59 300 ASP A CA 1
ATOM 2388 C C . ASP A 1 300 ? -28.422 -28.938 8.008 1 38.59 300 ASP A C 1
ATOM 2390 O O . ASP A 1 300 ? -29.078 -29.781 7.383 1 38.59 300 ASP A O 1
ATOM 2394 N N . ALA A 1 301 ? -28.219 -27.734 7.477 1 34.56 301 ALA A N 1
ATOM 2395 C CA . ALA A 1 301 ? -28.609 -27.422 6.102 1 34.56 301 ALA A CA 1
ATOM 2396 C C . ALA A 1 301 ? -27.578 -27.969 5.113 1 34.56 301 ALA A C 1
ATOM 2398 O O . ALA A 1 301 ? -27.828 -28.016 3.908 1 34.56 301 ALA A O 1
ATOM 2399 N N . ALA A 1 302 ? -26.312 -27.984 5.391 1 33.38 302 ALA A N 1
ATOM 2400 C CA . ALA A 1 302 ? -25.359 -28.469 4.383 1 33.38 302 ALA A CA 1
ATOM 2401 C C . ALA A 1 302 ? -25.594 -29.938 4.082 1 33.38 302 ALA A C 1
ATOM 2403 O O . ALA A 1 302 ? -24.766 -30.578 3.426 1 33.38 302 ALA A O 1
ATOM 2404 N N . ALA A 1 303 ? -26.562 -30.516 4.625 1 33.97 303 ALA A N 1
ATOM 2405 C CA . ALA A 1 303 ? -26.938 -31.828 4.109 1 33.97 303 ALA A CA 1
ATOM 2406 C C . ALA A 1 303 ? -27.047 -31.812 2.588 1 33.97 303 ALA A C 1
ATOM 2408 O O . ALA A 1 303 ? -27.75 -32.656 2.002 1 33.97 303 ALA A O 1
ATOM 2409 N N . GLY A 1 304 ? -26.781 -30.766 1.913 1 30.17 304 GLY A N 1
ATOM 2410 C CA . GLY A 1 304 ? -27.031 -30.938 0.491 1 30.17 304 GLY A CA 1
ATOM 2411 C C . GLY A 1 304 ? -26.422 -32.188 -0.078 1 30.17 304 GLY A C 1
ATOM 2412 O O . GLY A 1 304 ? -27.125 -33.188 -0.326 1 30.17 304 GLY A O 1
ATOM 2413 N N . LYS A 1 305 ? -25.344 -31.906 -1.165 1 34.09 305 LYS A N 1
ATOM 2414 C CA . LYS A 1 305 ? -25.344 -32.656 -2.428 1 34.09 305 LYS A CA 1
ATOM 2415 C C . LYS A 1 305 ? -24.922 -34.094 -2.223 1 34.09 305 LYS A C 1
ATOM 2417 O O . LYS A 1 305 ? -25.281 -34.969 -3.012 1 34.09 305 LYS A O 1
ATOM 2422 N N . GLN A 1 306 ? -23.75 -34.344 -1.565 1 33.25 306 GLN A N 1
ATOM 2423 C CA . GLN A 1 306 ? -23.391 -35.688 -1.958 1 33.25 306 GLN A CA 1
ATOM 2424 C C . GLN A 1 306 ? -24.188 -36.719 -1.155 1 33.25 306 GLN A C 1
ATOM 2426 O O . GLN A 1 306 ? -23.594 -37.531 -0.415 1 33.25 306 GLN A O 1
ATOM 2431 N N . GLN A 1 307 ? -25.359 -36.281 -0.681 1 32.72 307 GLN A N 1
ATOM 2432 C CA . GLN A 1 307 ? -26.156 -37.375 -0.137 1 32.72 307 GLN A CA 1
ATOM 2433 C C . GLN A 1 307 ? -26.422 -38.469 -1.191 1 32.72 307 GLN A C 1
ATOM 2435 O O . GLN A 1 307 ? -27.438 -38.406 -1.882 1 32.72 307 GLN A O 1
ATOM 2440 N N . THR A 1 308 ? -25.5 -38.781 -1.985 1 32.38 308 THR A N 1
ATOM 2441 C CA . THR A 1 308 ? -26.016 -39.844 -2.832 1 32.38 308 THR A CA 1
ATOM 2442 C C . THR A 1 308 ? -26.719 -40.906 -1.996 1 32.38 308 THR A C 1
ATOM 2444 O O . THR A 1 308 ? -27.547 -41.656 -2.514 1 32.38 308 THR A O 1
ATOM 2447 N N . GLY A 1 309 ? -25.984 -41.594 -1.013 1 31.02 309 GLY A N 1
ATOM 2448 C CA . GLY A 1 309 ? -26.531 -42.906 -0.696 1 31.02 309 GLY A CA 1
ATOM 2449 C C . GLY A 1 309 ? -27.875 -42.844 0.008 1 31.02 309 GLY A C 1
ATOM 2450 O O . GLY A 1 309 ? -28.281 -41.781 0.493 1 31.02 309 GLY A O 1
ATOM 2451 N N . ALA A 1 310 ? -28.609 -44.062 0.25 1 31.66 310 ALA A N 1
ATOM 2452 C CA . ALA A 1 310 ? -29.906 -44.625 0.671 1 31.66 310 ALA A CA 1
ATOM 2453 C C . ALA A 1 310 ? -30.375 -43.969 1.975 1 31.66 310 ALA A C 1
ATOM 2455 O O . ALA A 1 310 ? -29.547 -43.531 2.773 1 31.66 310 ALA A O 1
ATOM 2456 N N . CYS A 1 311 ? -31.703 -43.75 2.25 1 36.53 311 CYS A N 1
ATOM 2457 C CA . CYS A 1 311 ? -32.781 -43.281 3.145 1 36.53 311 CYS A CA 1
ATOM 2458 C C . CYS A 1 311 ? -32.469 -43.688 4.586 1 36.53 311 CYS A C 1
ATOM 2460 O O . CYS A 1 311 ? -33.031 -43.094 5.52 1 36.53 311 CYS A O 1
ATOM 2462 N N . GLN A 1 312 ? -32.156 -45.094 4.848 1 39.41 312 GLN A N 1
ATOM 2463 C CA . GLN A 1 312 ? -32.312 -45.812 6.109 1 39.41 312 GLN A CA 1
ATOM 2464 C C . GLN A 1 312 ? -31.375 -45.25 7.184 1 39.41 312 GLN A C 1
ATOM 2466 O O . GLN A 1 312 ? -31.641 -45.406 8.375 1 39.41 312 GLN A O 1
ATOM 2471 N N . ASN A 1 313 ? -29.984 -44.969 6.883 1 47.19 313 ASN A N 1
ATOM 2472 C CA . ASN A 1 313 ? -28.812 -44.875 7.734 1 47.19 313 ASN A CA 1
ATOM 2473 C C . ASN A 1 313 ? -28.594 -43.469 8.258 1 47.19 313 ASN A C 1
ATOM 2475 O O . ASN A 1 313 ? -27.484 -43.094 8.617 1 47.19 313 ASN A O 1
ATOM 2479 N N . THR A 1 314 ? -29.516 -42.719 8.266 1 63.97 314 THR A N 1
ATOM 2480 C CA . THR A 1 314 ? -29.562 -41.312 8.648 1 63.97 314 THR A CA 1
ATOM 2481 C C . THR A 1 314 ? -29.625 -41.156 10.164 1 63.97 314 THR A C 1
ATOM 2483 O O . THR A 1 314 ? -28.953 -40.312 10.734 1 63.97 314 THR A O 1
ATOM 2486 N N . ASP A 1 315 ? -30.438 -42.094 10.719 1 69.94 315 ASP A N 1
ATOM 2487 C CA . ASP A 1 315 ? -30.594 -41.969 12.164 1 69.94 315 ASP A CA 1
ATOM 2488 C C . ASP A 1 315 ? -29.281 -42.281 12.883 1 69.94 315 ASP A C 1
ATOM 2490 O O . ASP A 1 315 ? -28.922 -41.625 13.852 1 69.94 315 ASP A O 1
ATOM 2494 N N . ASP A 1 316 ? -28.703 -43.375 12.422 1 76.88 316 ASP A N 1
ATOM 2495 C CA . ASP A 1 316 ? -27.422 -43.781 13.023 1 76.88 316 ASP A CA 1
ATOM 2496 C C . ASP A 1 316 ? -26.375 -42.688 12.836 1 76.88 316 ASP A C 1
ATOM 2498 O O . ASP A 1 316 ? -25.609 -42.375 13.758 1 76.88 316 ASP A O 1
ATOM 2502 N N . VAL A 1 317 ? -26.375 -42.156 11.664 1 81.06 317 VAL A N 1
ATOM 2503 C CA . VAL A 1 317 ? -25.422 -41.094 11.367 1 81.06 317 VAL A CA 1
ATOM 2504 C C . VAL A 1 317 ? -25.703 -39.906 12.273 1 81.06 317 VAL A C 1
ATOM 2506 O O . VAL A 1 317 ? -24.766 -39.281 12.797 1 81.06 317 VAL A O 1
ATOM 2509 N N . GLU A 1 318 ? -26.922 -39.688 12.5 1 82.88 318 GLU A N 1
ATOM 2510 C CA . GLU A 1 318 ? -27.281 -38.562 13.359 1 82.88 318 GLU A CA 1
ATOM 2511 C C . GLU A 1 318 ? -26.859 -38.812 14.805 1 82.88 318 GLU A C 1
ATOM 2513 O O . GLU A 1 318 ? -26.422 -37.906 15.492 1 82.88 318 GLU A O 1
ATOM 2518 N N . ALA A 1 319 ? -27.109 -40.031 15.211 1 86.12 319 ALA A N 1
ATOM 2519 C CA . ALA A 1 319 ? -26.734 -40.375 16.578 1 86.12 319 ALA A CA 1
ATOM 2520 C C . ALA A 1 319 ? -25.234 -40.25 16.781 1 86.12 319 ALA A C 1
ATOM 2522 O O . ALA A 1 319 ? -24.766 -39.688 17.766 1 86.12 319 ALA A O 1
ATOM 2523 N N . LEU A 1 320 ? -24.531 -40.781 15.867 1 88.38 320 LEU A N 1
ATOM 2524 C CA . LEU A 1 320 ? -23.078 -40.719 15.945 1 88.38 320 LEU A CA 1
ATOM 2525 C C . LEU A 1 320 ? -22.578 -39.281 15.906 1 88.38 320 LEU A C 1
ATOM 2527 O O . LEU A 1 320 ? -21.672 -38.906 16.656 1 88.38 320 LEU A O 1
ATOM 2531 N N . ALA A 1 321 ? -23.156 -38.531 15.039 1 87.38 321 ALA A N 1
ATOM 2532 C CA . ALA A 1 321 ? -22.781 -37.125 14.922 1 87.38 321 ALA A CA 1
ATOM 2533 C C . ALA A 1 321 ? -23.078 -36.375 16.203 1 87.38 321 ALA A C 1
ATOM 2535 O O . ALA A 1 321 ? -22.297 -35.5 16.625 1 87.38 321 ALA A O 1
ATOM 2536 N N . SER A 1 322 ? -24.172 -36.688 16.781 1 86.56 322 SER A N 1
ATOM 2537 C CA . SER A 1 322 ? -24.547 -36.031 18.031 1 86.56 322 SER A CA 1
ATOM 2538 C C . SER A 1 322 ? -23.562 -36.375 19.141 1 86.56 322 SER A C 1
ATOM 2540 O O . SER A 1 322 ? -23.219 -35.531 19.969 1 86.56 322 SER A O 1
ATOM 2542 N N . GLU A 1 323 ? -23.219 -37.594 19.172 1 88.38 323 GLU A N 1
ATOM 2543 C CA . GLU A 1 323 ? -22.219 -38 20.156 1 88.38 323 GLU A CA 1
ATOM 2544 C C . GLU A 1 323 ? -20.891 -37.281 19.953 1 88.38 323 GLU A C 1
ATOM 2546 O O . GLU A 1 323 ? -20.25 -36.844 20.922 1 88.38 323 GLU A O 1
ATOM 2551 N N . ALA A 1 324 ? -20.516 -37.219 18.734 1 89.94 324 ALA A N 1
ATOM 2552 C CA . ALA A 1 324 ? -19.297 -36.5 18.406 1 89.94 324 ALA A CA 1
ATOM 2553 C C . ALA A 1 324 ? -19.391 -35.031 18.844 1 89.94 324 ALA A C 1
ATOM 2555 O O . ALA A 1 324 ? -18.438 -34.469 19.375 1 89.94 324 ALA A O 1
ATOM 2556 N N . LYS A 1 325 ? -20.484 -34.406 18.578 1 87.31 325 LYS A N 1
ATOM 2557 C CA . LYS A 1 325 ? -20.703 -33.031 18.938 1 87.31 325 LYS A CA 1
ATOM 2558 C C . LYS A 1 325 ? -20.641 -32.812 20.453 1 87.31 325 LYS A C 1
ATOM 2560 O O . LYS A 1 325 ? -20.094 -31.812 20.922 1 87.31 325 LYS A O 1
ATOM 2565 N N . GLU A 1 326 ? -21.172 -33.719 21.172 1 87 326 GLU A N 1
ATOM 2566 C CA . GLU A 1 326 ? -21.156 -33.656 22.625 1 87 326 GLU A CA 1
ATOM 2567 C C . GLU A 1 326 ? -19.734 -33.688 23.172 1 87 326 GLU A C 1
ATOM 2569 O O . GLU A 1 326 ? -19.391 -32.969 24.109 1 87 326 GLU A O 1
ATOM 2574 N N . ILE A 1 327 ? -19 -34.469 22.578 1 89.44 327 ILE A N 1
ATOM 2575 C CA . ILE A 1 327 ? -17.656 -34.719 23.094 1 89.44 327 ILE A CA 1
ATOM 2576 C C . ILE A 1 327 ? -16.719 -33.594 22.594 1 89.44 327 ILE A C 1
ATOM 2578 O O . ILE A 1 327 ? -15.906 -33.094 23.344 1 89.44 327 ILE A O 1
ATOM 2582 N N . LEU A 1 328 ? -16.781 -33.25 21.328 1 89.06 328 LEU A N 1
ATOM 2583 C CA . LEU A 1 328 ? -15.852 -32.281 20.734 1 89.06 328 LEU A CA 1
ATOM 2584 C C . LEU A 1 328 ? -16.25 -30.859 21.047 1 89.06 328 LEU A C 1
ATOM 2586 O O . LEU A 1 328 ? -15.43 -29.938 20.969 1 89.06 328 LEU A O 1
ATOM 2590 N N . GLY A 1 329 ? -17.5 -30.672 21.328 1 80.5 329 GLY A N 1
ATOM 2591 C CA . GLY A 1 329 ? -17.953 -29.344 21.656 1 80.5 329 GLY A CA 1
ATOM 2592 C C . GLY A 1 329 ? -17.734 -28.344 20.531 1 80.5 329 GLY A C 1
ATOM 2593 O O . GLY A 1 329 ? -18.109 -28.594 19.391 1 80.5 329 GLY A O 1
ATOM 2594 N N . GLY A 1 330 ? -17.047 -27.219 20.969 1 73.19 330 GLY A N 1
ATOM 2595 C CA . GLY A 1 330 ? -16.766 -26.141 20.031 1 73.19 330 GLY A CA 1
ATOM 2596 C C . GLY A 1 330 ? -15.844 -26.562 18.891 1 73.19 330 GLY A C 1
ATOM 2597 O O . GLY A 1 330 ? -15.789 -25.906 17.859 1 73.19 330 GLY A O 1
ATOM 2598 N N . TYR A 1 331 ? -15.203 -27.719 19.156 1 80.94 331 TYR A N 1
ATOM 2599 C CA . TYR A 1 331 ? -14.242 -28.188 18.156 1 80.94 331 TYR A CA 1
ATOM 2600 C C . TYR A 1 331 ? -14.914 -29.047 17.109 1 80.94 331 TYR A C 1
ATOM 2602 O O . TYR A 1 331 ? -14.266 -29.484 16.141 1 80.94 331 TYR A O 1
ATOM 2610 N N . PHE A 1 332 ? -16.172 -29.328 17.266 1 81.25 332 PHE A N 1
ATOM 2611 C CA . PHE A 1 332 ? -16.938 -30.156 16.344 1 81.25 332 PHE A CA 1
ATOM 2612 C C . PHE A 1 332 ? -16.844 -29.625 14.914 1 81.25 332 PHE A C 1
ATOM 2614 O O . PHE A 1 332 ? -16.703 -30.391 13.961 1 81.25 332 PHE A O 1
ATOM 2621 N N . ARG A 1 333 ? -16.781 -28.391 14.812 1 75.38 333 ARG A N 1
ATOM 2622 C CA . ARG A 1 333 ? -16.781 -27.75 13.508 1 75.38 333 ARG A CA 1
ATOM 2623 C C . ARG A 1 333 ? -15.5 -28.062 12.742 1 75.38 333 ARG A C 1
ATOM 2625 O O . ARG A 1 333 ? -15.516 -28.172 11.516 1 75.38 333 ARG A O 1
ATOM 2632 N N . GLU A 1 334 ? -14.477 -28.125 13.477 1 77.31 334 GLU A N 1
ATOM 2633 C CA . GLU A 1 334 ? -13.188 -28.391 12.852 1 77.31 334 GLU A CA 1
ATOM 2634 C C . GLU A 1 334 ? -13.195 -29.719 12.094 1 77.31 334 GLU A C 1
ATOM 2636 O O . GLU A 1 334 ? -12.539 -29.859 11.062 1 77.31 334 GLU A O 1
ATOM 2641 N N . ILE A 1 335 ? -13.945 -30.562 12.625 1 79.38 335 ILE A N 1
ATOM 2642 C CA . ILE A 1 335 ? -13.953 -31.922 12.086 1 79.38 335 ILE A CA 1
ATOM 2643 C C . ILE A 1 335 ? -14.859 -31.984 10.867 1 79.38 335 ILE A C 1
ATOM 2645 O O . ILE A 1 335 ? -14.711 -32.875 10.016 1 79.38 335 ILE A O 1
ATOM 2649 N N . THR A 1 336 ? -15.742 -31.031 10.758 1 75.31 336 THR A N 1
ATOM 2650 C CA . THR A 1 336 ? -16.688 -31.047 9.656 1 75.31 336 THR A CA 1
ATOM 2651 C C . THR A 1 336 ? -16.062 -30.453 8.398 1 75.31 336 THR A C 1
ATOM 2653 O O . THR A 1 336 ? -16.594 -30.609 7.293 1 75.31 336 THR A O 1
ATOM 2656 N N . MET A 1 337 ? -15 -29.844 8.617 1 73.75 337 MET A N 1
ATOM 2657 C CA . MET A 1 337 ? -14.359 -29.203 7.469 1 73.75 337 MET A CA 1
ATOM 2658 C C . MET A 1 337 ? -13.602 -30.234 6.633 1 73.75 337 MET A C 1
ATOM 2660 O O . MET A 1 337 ? -13.242 -31.312 7.125 1 73.75 337 MET A O 1
ATOM 2664 N N . THR A 1 338 ? -13.68 -30 5.316 1 71.31 338 THR A N 1
ATOM 2665 C CA . THR A 1 338 ? -12.898 -30.812 4.391 1 71.31 338 THR A CA 1
ATOM 2666 C C . THR A 1 338 ? -11.648 -30.062 3.932 1 71.31 338 THR A C 1
ATOM 2668 O O . THR A 1 338 ? -11.695 -28.859 3.697 1 71.31 338 THR A O 1
ATOM 2671 N N . ALA A 1 339 ? -10.57 -30.797 4.074 1 72.88 339 ALA A N 1
ATOM 2672 C CA . ALA A 1 339 ? -9.336 -30.188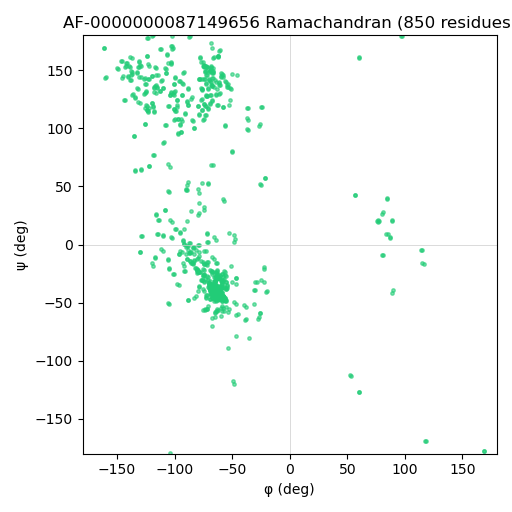 3.566 1 72.88 339 ALA A CA 1
ATOM 2673 C C . ALA A 1 339 ? -9.133 -30.516 2.092 1 72.88 339 ALA A C 1
ATOM 2675 O O . ALA A 1 339 ? -9.469 -31.625 1.645 1 72.88 339 ALA A O 1
ATOM 2676 N N . HIS A 1 340 ? -8.797 -29.531 1.362 1 77.38 340 HIS A N 1
ATOM 2677 C CA . HIS A 1 340 ? -8.391 -29.734 -0.023 1 77.38 340 HIS A CA 1
ATOM 2678 C C . HIS A 1 340 ? -6.871 -29.828 -0.142 1 77.38 340 HIS A C 1
ATOM 2680 O O . HIS A 1 340 ? -6.164 -28.828 0.017 1 77.38 340 HIS A O 1
ATOM 2686 N N . GLU A 1 341 ? -6.43 -31.062 -0.295 1 80.81 341 GLU A N 1
ATOM 2687 C CA . GLU A 1 341 ? -4.984 -31.281 -0.309 1 80.81 341 GLU A CA 1
ATOM 2688 C C . GLU A 1 341 ? -4.488 -31.609 -1.716 1 80.81 341 GLU A C 1
ATOM 2690 O O . GLU A 1 341 ? -5.207 -32.219 -2.508 1 80.81 341 GLU A O 1
ATOM 2695 N N . T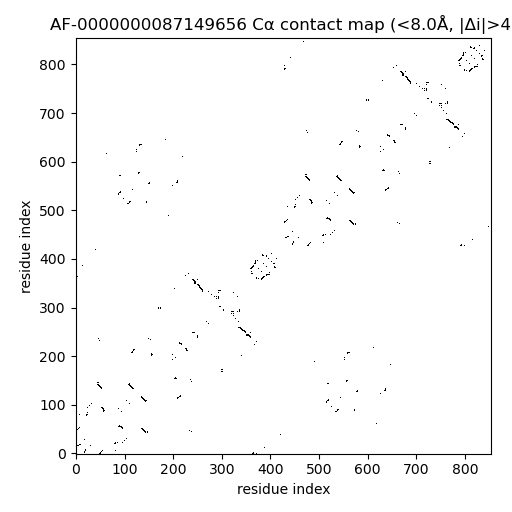HR A 1 342 ? -3.268 -31.172 -1.962 1 83.31 342 THR A N 1
ATOM 2696 C CA . THR A 1 342 ? -2.598 -31.547 -3.203 1 83.31 342 THR A CA 1
ATOM 2697 C C . THR A 1 342 ? -2.156 -33 -3.162 1 83.31 342 THR A C 1
ATOM 2699 O O . THR A 1 342 ? -1.402 -33.406 -2.273 1 83.31 342 THR A O 1
ATOM 2702 N N . VAL A 1 343 ? -2.654 -33.781 -4.051 1 82.88 343 VAL A N 1
ATOM 2703 C CA . VAL A 1 343 ? -2.309 -35.219 -4.047 1 82.88 343 VAL A CA 1
ATOM 2704 C C . VAL A 1 343 ? -1.335 -35.5 -5.184 1 82.88 343 VAL A C 1
ATOM 2706 O O . VAL A 1 343 ? -0.752 -36.594 -5.242 1 82.88 343 VAL A O 1
ATOM 2709 N N . GLY A 1 344 ? -1.224 -34.594 -6.008 1 84.06 344 GLY A N 1
ATOM 2710 C CA . GLY A 1 344 ? -0.27 -34.781 -7.086 1 84.06 344 GLY A CA 1
ATOM 2711 C C . GLY A 1 344 ? -0.386 -33.75 -8.18 1 84.06 344 GLY A C 1
ATOM 2712 O O . GLY A 1 344 ? -1.054 -32.719 -8 1 84.06 344 GLY A O 1
ATOM 2713 N N . TRP A 1 345 ? 0.475 -33.938 -9.234 1 91.19 345 TRP A N 1
ATOM 2714 C CA . TRP A 1 345 ? 0.48 -33.125 -10.438 1 91.19 345 TRP A CA 1
ATOM 2715 C C . TRP A 1 345 ? 0.329 -33.969 -11.688 1 91.19 345 TRP A C 1
ATOM 2717 O O . TRP A 1 345 ? 0.918 -35.062 -11.781 1 91.19 345 TRP A O 1
ATOM 2727 N N . SER A 1 346 ? -0.592 -33.531 -12.562 1 92.31 346 SER A N 1
ATOM 2728 C CA . SER A 1 346 ? -0.828 -34.312 -13.781 1 92.31 346 SER A CA 1
ATOM 2729 C C . SER A 1 346 ? -0.464 -33.5 -15.023 1 92.31 346 SER A C 1
ATOM 2731 O O . SER A 1 346 ? -0.552 -32.281 -15.031 1 92.31 346 SER A O 1
ATOM 2733 N N . GLN A 1 347 ? -0.108 -34.312 -16 1 93.88 347 GLN A N 1
ATOM 2734 C CA . GLN A 1 347 ? 0.273 -33.688 -17.281 1 93.88 347 GLN A CA 1
ATOM 2735 C C . GLN A 1 347 ? -0.913 -33 -17.922 1 93.88 347 GLN A C 1
ATOM 2737 O O . GLN A 1 347 ? -2.021 -33.531 -17.953 1 93.88 347 GLN A O 1
ATOM 2742 N N . ALA A 1 348 ? -0.655 -31.75 -18.422 1 93.44 348 ALA A N 1
ATOM 2743 C CA . ALA A 1 348 ? -1.728 -30.938 -19 1 93.44 348 ALA A CA 1
ATOM 2744 C C . ALA A 1 348 ? -1.493 -30.703 -20.5 1 93.44 348 ALA A C 1
ATOM 2746 O O . ALA A 1 348 ? -2.1 -29.812 -21.094 1 93.44 348 ALA A O 1
ATOM 2747 N N . CYS A 1 349 ? -0.494 -31.422 -21.047 1 95.19 349 CYS A N 1
ATOM 2748 C CA . CYS A 1 349 ? -0.198 -31.312 -22.469 1 95.19 349 CYS A CA 1
ATOM 2749 C C . CYS A 1 349 ? -0.266 -32.688 -23.141 1 95.19 349 CYS A C 1
ATOM 2751 O O . CYS A 1 349 ? -0.548 -33.688 -22.5 1 95.19 349 CYS A O 1
ATOM 2753 N N . ASP A 1 350 ? -0.065 -32.688 -24.453 1 95.12 350 ASP A N 1
ATOM 2754 C CA . ASP A 1 350 ? -0.207 -33.938 -25.234 1 95.12 350 ASP A CA 1
ATOM 2755 C C . ASP A 1 350 ? 1.158 -34.531 -25.578 1 95.12 350 ASP A C 1
ATOM 2757 O O . ASP A 1 350 ? 1.275 -35.312 -26.5 1 95.12 350 ASP A O 1
ATOM 2761 N N . CYS A 1 351 ? 2.176 -34.156 -24.891 1 95.25 351 CYS A N 1
ATOM 2762 C CA . CYS A 1 351 ? 3.51 -34.688 -25.156 1 95.25 351 CYS A CA 1
ATOM 2763 C C . CYS A 1 351 ? 3.617 -36.156 -24.734 1 95.25 351 CYS A C 1
ATOM 2765 O O . CYS A 1 351 ? 2.945 -36.594 -23.797 1 95.25 351 CYS A O 1
ATOM 2767 N N . ASP A 1 352 ? 4.465 -36.875 -25.484 1 93.44 352 ASP A N 1
ATOM 2768 C CA . ASP A 1 352 ? 4.68 -38.312 -25.188 1 93.44 352 ASP A CA 1
ATOM 2769 C C . ASP A 1 352 ? 5.832 -38.5 -24.203 1 93.44 352 ASP A C 1
ATOM 2771 O O . ASP A 1 352 ? 6.836 -39.125 -24.531 1 93.44 352 ASP A O 1
ATOM 2775 N N . THR A 1 353 ? 5.898 -37.812 -23.141 1 92.31 353 THR A N 1
ATOM 2776 C CA . THR A 1 353 ? 6.918 -37.969 -22.094 1 92.31 353 THR A CA 1
ATOM 2777 C C . THR A 1 353 ? 6.297 -37.812 -20.703 1 92.31 353 THR A C 1
ATOM 2779 O O . THR A 1 353 ? 5.332 -37.062 -20.531 1 92.31 353 THR A O 1
ATOM 2782 N N . ASP A 1 354 ? 6.809 -38.562 -19.812 1 89 354 ASP A N 1
ATOM 2783 C CA . ASP A 1 354 ? 6.422 -38.406 -18.406 1 89 354 ASP A CA 1
ATOM 2784 C C . ASP A 1 354 ? 7.496 -37.656 -17.625 1 89 354 ASP A C 1
ATOM 2786 O O . ASP A 1 354 ? 7.379 -37.5 -16.406 1 89 354 ASP A O 1
ATOM 2790 N N . ALA A 1 355 ? 8.469 -37.219 -18.422 1 93.5 355 ALA A N 1
ATOM 2791 C CA . ALA A 1 355 ? 9.555 -36.5 -17.766 1 93.5 355 ALA A CA 1
ATOM 2792 C C . ALA A 1 355 ? 9.141 -35.094 -17.406 1 93.5 355 ALA A C 1
ATOM 2794 O O . ALA A 1 355 ? 8.477 -34.406 -18.203 1 93.5 355 ALA A O 1
ATOM 2795 N N . THR A 1 356 ? 9.43 -34.656 -16.203 1 93.31 356 THR A N 1
ATOM 2796 C CA . THR A 1 356 ? 9.109 -33.312 -15.742 1 93.31 356 THR A CA 1
ATOM 2797 C C . THR A 1 356 ? 10.367 -32.562 -15.289 1 93.31 356 THR A C 1
ATOM 2799 O O . THR A 1 356 ? 11.391 -33.188 -15.016 1 93.31 356 THR A O 1
ATOM 2802 N N . GLU A 1 357 ? 10.328 -31.266 -15.367 1 92.25 357 GLU A N 1
ATOM 2803 C CA . GLU A 1 357 ? 11.328 -30.375 -14.812 1 92.25 357 GLU A CA 1
ATOM 2804 C C . GLU A 1 357 ? 10.688 -29.281 -13.953 1 92.25 357 GLU A C 1
ATOM 2806 O O . GLU A 1 357 ? 9.508 -28.969 -14.117 1 92.25 357 GLU A O 1
ATOM 2811 N N . PRO A 1 358 ? 11.484 -28.766 -12.977 1 94.38 358 PRO A N 1
ATOM 2812 C CA . PRO A 1 358 ? 10.953 -27.594 -12.266 1 94.38 358 PRO A CA 1
ATOM 2813 C C . PRO A 1 358 ? 10.844 -26.359 -13.148 1 94.38 358 PRO A C 1
ATOM 2815 O O . PRO A 1 358 ? 11.562 -26.234 -14.148 1 94.38 358 PRO A O 1
ATOM 2818 N N . GLY A 1 359 ? 9.914 -25.5 -12.836 1 94.69 359 GLY A N 1
ATOM 2819 C CA . GLY A 1 359 ? 9.844 -24.234 -13.539 1 94.69 359 GLY A CA 1
ATOM 2820 C C . GLY A 1 359 ? 11.094 -23.391 -13.383 1 94.69 359 GLY A C 1
ATOM 2821 O O . GLY A 1 359 ? 11.953 -23.688 -12.547 1 94.69 359 GLY A O 1
ATOM 2822 N N . ILE A 1 360 ? 11.219 -22.344 -14.188 1 94 360 ILE A N 1
ATOM 2823 C CA . ILE A 1 360 ? 12.43 -21.531 -14.203 1 94 360 ILE A CA 1
ATOM 2824 C C . ILE A 1 360 ? 12.086 -20.109 -13.781 1 94 360 ILE A C 1
ATOM 2826 O O . ILE A 1 360 ? 11.117 -19.516 -14.281 1 94 360 ILE A O 1
ATOM 2830 N N . VAL A 1 361 ? 12.828 -19.562 -12.867 1 96.12 361 VAL A N 1
ATOM 2831 C CA . VAL A 1 361 ? 12.734 -18.156 -12.438 1 96.12 361 VAL A CA 1
ATOM 2832 C C . VAL A 1 361 ? 13.883 -17.359 -13.039 1 96.12 361 VAL A C 1
ATOM 2834 O O . VAL A 1 361 ? 15.047 -17.766 -12.953 1 96.12 361 VAL A O 1
ATOM 2837 N N . LEU A 1 362 ? 13.555 -16.266 -13.672 1 95.06 362 LEU A N 1
ATOM 2838 C CA . LEU A 1 362 ? 14.555 -15.391 -14.281 1 95.06 362 LEU A CA 1
ATOM 2839 C C . LEU A 1 362 ? 14.625 -14.055 -13.555 1 95.06 362 LEU A C 1
ATOM 2841 O O . LEU A 1 362 ? 13.586 -13.461 -13.234 1 95.06 362 LEU A O 1
ATOM 2845 N N . ASP A 1 363 ? 15.773 -13.617 -13.227 1 95.25 363 ASP A N 1
ATOM 2846 C CA . ASP A 1 363 ? 16.047 -12.273 -12.727 1 95.25 363 ASP A CA 1
ATOM 2847 C C . ASP A 1 363 ? 17.125 -11.586 -13.562 1 95.25 363 ASP A C 1
ATOM 2849 O O . ASP A 1 363 ? 18.312 -11.852 -13.383 1 95.25 363 ASP A O 1
ATOM 2853 N N . PRO A 1 364 ? 16.734 -10.656 -14.445 1 94.06 364 PRO A N 1
ATOM 2854 C CA . PRO A 1 364 ? 17.719 -9.977 -15.281 1 94.06 364 PRO A CA 1
ATOM 2855 C C . PRO A 1 364 ? 18.469 -8.875 -14.539 1 94.06 364 PRO A C 1
ATOM 2857 O O . PRO A 1 364 ? 19.297 -8.18 -15.125 1 94.06 364 PRO A O 1
ATOM 2860 N N . PHE A 1 365 ? 18.156 -8.656 -13.297 1 93.5 365 PHE A N 1
ATOM 2861 C CA . PHE A 1 365 ? 18.828 -7.754 -12.375 1 93.5 365 PHE A CA 1
ATOM 2862 C C . PHE A 1 365 ? 19.172 -8.461 -11.07 1 93.5 365 PHE A C 1
ATOM 2864 O O . PHE A 1 365 ? 18.734 -8.031 -9.992 1 93.5 365 PHE A O 1
ATOM 2871 N N . ALA A 1 366 ? 19.984 -9.414 -11.125 1 91.94 366 ALA A N 1
ATOM 2872 C CA . ALA A 1 366 ? 20.125 -10.414 -10.062 1 91.94 366 ALA A CA 1
ATOM 2873 C C . ALA A 1 366 ? 20.734 -9.805 -8.805 1 91.94 366 ALA A C 1
ATOM 2875 O O . ALA A 1 366 ? 20.406 -10.203 -7.688 1 91.94 366 ALA A O 1
ATOM 2876 N N . GLY A 1 367 ? 21.672 -8.805 -9.023 1 89.56 367 GLY A N 1
ATOM 2877 C CA . GLY A 1 367 ? 22.297 -8.18 -7.871 1 89.56 367 GLY A CA 1
ATOM 2878 C C . GLY A 1 367 ? 22.906 -9.18 -6.906 1 89.56 367 GLY A C 1
ATOM 2879 O O . GLY A 1 367 ? 23.75 -9.984 -7.289 1 89.56 367 GLY A O 1
ATOM 2880 N N . ALA A 1 368 ? 22.359 -9.297 -5.734 1 88.88 368 ALA A N 1
ATOM 2881 C CA . ALA A 1 368 ? 22.891 -10.188 -4.703 1 88.88 368 ALA A CA 1
ATOM 2882 C C . ALA A 1 368 ? 22.328 -11.602 -4.867 1 88.88 368 ALA A C 1
ATOM 2884 O O . ALA A 1 368 ? 22.703 -12.508 -4.125 1 88.88 368 ALA A O 1
ATOM 2885 N N . GLY A 1 369 ? 21.422 -11.781 -5.754 1 91.94 369 GLY A N 1
ATOM 2886 C CA . GLY A 1 369 ? 20.938 -13.102 -6.102 1 91.94 369 GLY A CA 1
ATOM 2887 C C . GLY A 1 369 ? 19.781 -13.555 -5.238 1 91.94 369 GLY A C 1
ATOM 2888 O O . GLY A 1 369 ? 19.5 -14.75 -5.129 1 91.94 369 GLY A O 1
ATOM 2889 N N . THR A 1 370 ? 19.078 -12.641 -4.605 1 93.69 370 THR A N 1
ATOM 2890 C CA . THR A 1 370 ? 18 -12.977 -3.68 1 93.69 370 THR A CA 1
ATOM 2891 C C . THR A 1 370 ? 16.922 -13.789 -4.383 1 93.69 370 THR A C 1
ATOM 2893 O O . THR A 1 370 ? 16.453 -14.797 -3.85 1 93.69 370 THR A O 1
ATOM 2896 N N . THR A 1 371 ? 16.531 -13.344 -5.559 1 96.31 371 THR A N 1
ATOM 2897 C CA . THR A 1 371 ? 15.516 -14.055 -6.336 1 96.31 371 THR A CA 1
ATOM 2898 C C . THR A 1 371 ? 15.953 -15.492 -6.613 1 96.31 371 THR A C 1
ATOM 2900 O O . THR A 1 371 ? 15.172 -16.422 -6.43 1 96.31 371 THR A O 1
ATOM 2903 N N . CYS A 1 372 ? 17.172 -15.68 -7 1 94 372 CYS A N 1
ATOM 2904 C CA . CYS A 1 372 ? 17.703 -17 -7.32 1 94 372 CYS A CA 1
ATOM 2905 C C . CYS A 1 372 ? 17.797 -17.859 -6.07 1 94 372 CYS A C 1
ATOM 2907 O O . CYS A 1 372 ? 17.516 -19.062 -6.113 1 94 372 CYS A O 1
ATOM 2909 N N . LEU A 1 373 ? 18.234 -17.234 -5.02 1 92.88 373 LEU A N 1
ATOM 2910 C CA . LEU A 1 373 ? 18.312 -17.938 -3.746 1 92.88 373 LEU A CA 1
ATOM 2911 C C . LEU A 1 373 ? 16.953 -18.516 -3.348 1 92.88 373 LEU A C 1
ATOM 2913 O O . LEU A 1 373 ? 16.859 -19.672 -2.949 1 92.88 373 LEU A O 1
ATOM 2917 N N . GLU A 1 374 ? 15.922 -17.703 -3.424 1 94.94 374 GLU A N 1
ATOM 2918 C CA . GLU A 1 374 ? 14.586 -18.141 -3.035 1 94.94 374 GLU A CA 1
ATOM 2919 C C . GLU A 1 374 ? 14.031 -19.172 -4.016 1 94.94 374 GLU A C 1
ATOM 2921 O O . GLU A 1 374 ? 13.312 -20.094 -3.617 1 94.94 374 GLU A O 1
ATOM 2926 N N . ALA A 1 375 ? 14.305 -18.984 -5.262 1 95.88 375 ALA A N 1
ATOM 2927 C CA . ALA A 1 375 ? 13.906 -19.969 -6.258 1 95.88 375 ALA A CA 1
ATOM 2928 C C . ALA A 1 375 ? 14.477 -21.344 -5.922 1 95.88 375 ALA A C 1
ATOM 2930 O O . ALA A 1 375 ? 13.758 -22.344 -5.949 1 95.88 375 ALA A O 1
ATOM 2931 N N . LYS A 1 376 ? 15.75 -21.375 -5.613 1 92.44 376 LYS A N 1
ATOM 2932 C CA . LYS A 1 376 ? 16.406 -22.625 -5.227 1 92.44 376 LYS A CA 1
ATOM 2933 C C . LYS A 1 376 ? 15.734 -23.234 -4 1 92.44 376 LYS A C 1
ATOM 2935 O O . LYS A 1 376 ? 15.445 -24.438 -3.982 1 92.44 376 LYS A O 1
ATOM 2940 N N . ARG A 1 377 ? 15.5 -22.422 -3.047 1 93.5 377 ARG A N 1
ATOM 2941 C CA . ARG A 1 377 ? 14.875 -22.875 -1.812 1 93.5 377 ARG A CA 1
ATOM 2942 C C . ARG A 1 377 ? 13.508 -23.484 -2.088 1 93.5 377 ARG A C 1
ATOM 2944 O O . ARG A 1 377 ? 13.125 -24.484 -1.456 1 93.5 377 ARG A O 1
ATOM 2951 N N . LEU A 1 378 ? 12.781 -22.969 -3.076 1 95.12 378 LEU A N 1
ATOM 2952 C CA . LEU A 1 378 ? 11.422 -23.406 -3.385 1 95.12 378 LEU A CA 1
ATOM 2953 C C . LEU A 1 378 ? 11.422 -24.5 -4.441 1 95.12 378 LEU A C 1
ATOM 2955 O O . LEU A 1 378 ? 10.367 -24.891 -4.934 1 95.12 378 LEU A O 1
ATOM 2959 N N . GLY A 1 379 ? 12.594 -24.922 -4.828 1 93.5 379 GLY A N 1
ATOM 2960 C CA . GLY A 1 379 ? 12.719 -26.047 -5.734 1 93.5 379 GLY A CA 1
ATOM 2961 C C . GLY A 1 379 ? 12.484 -25.688 -7.188 1 93.5 379 GLY A C 1
ATOM 2962 O O . GLY A 1 379 ? 11.93 -26.484 -7.949 1 93.5 379 GLY A O 1
ATOM 2963 N N . ARG A 1 380 ? 12.727 -24.484 -7.5 1 95.25 380 ARG A N 1
ATOM 2964 C CA . ARG A 1 380 ? 12.648 -24.047 -8.891 1 95.25 380 ARG A CA 1
ATOM 2965 C C . ARG A 1 380 ? 14.039 -23.891 -9.492 1 95.25 380 ARG A C 1
ATOM 2967 O O . ARG A 1 380 ? 15.023 -23.719 -8.766 1 95.25 380 ARG A O 1
ATOM 2974 N N . ARG A 1 381 ? 14.125 -23.969 -10.758 1 92.44 381 ARG A N 1
ATOM 2975 C CA . ARG A 1 381 ? 15.344 -23.562 -11.461 1 92.44 381 ARG A CA 1
ATOM 2976 C C . ARG A 1 381 ? 15.438 -22.047 -11.586 1 92.44 381 ARG A C 1
ATOM 2978 O O . ARG A 1 381 ? 14.438 -21.344 -11.414 1 92.44 381 ARG A O 1
ATOM 2985 N N . PHE A 1 382 ? 16.688 -21.547 -11.852 1 92.69 382 PHE A N 1
ATOM 2986 C CA . PHE A 1 382 ? 16.797 -20.094 -11.883 1 92.69 382 PHE A CA 1
ATOM 2987 C C . PHE A 1 382 ? 17.891 -19.656 -12.844 1 92.69 382 PHE A C 1
ATOM 2989 O O . PHE A 1 382 ? 18.828 -20.422 -13.125 1 92.69 382 PHE A O 1
ATOM 2996 N N . VAL A 1 383 ? 17.734 -18.5 -13.391 1 90.62 383 VAL A N 1
ATOM 2997 C CA . VAL A 1 383 ? 18.719 -17.781 -14.188 1 90.62 383 VAL A CA 1
ATOM 2998 C C . VAL A 1 383 ? 18.812 -16.344 -13.688 1 90.62 383 VAL A C 1
ATOM 3000 O O . VAL A 1 383 ? 17.812 -15.625 -13.602 1 90.62 383 VAL A O 1
ATOM 3003 N N . GLY A 1 384 ? 19.938 -15.945 -13.312 1 91.5 384 GLY A N 1
ATOM 3004 C CA . GLY A 1 384 ? 20.203 -14.57 -12.922 1 91.5 384 GLY A CA 1
ATOM 3005 C C . GLY A 1 384 ? 21.219 -13.883 -13.828 1 91.5 384 GLY A C 1
ATOM 3006 O O . GLY A 1 384 ? 22.188 -14.5 -14.258 1 91.5 384 GLY A O 1
ATOM 3007 N N . ILE A 1 385 ? 20.938 -12.664 -14.188 1 89.56 385 ILE A N 1
ATOM 3008 C CA . ILE A 1 385 ? 21.844 -11.852 -15 1 89.56 385 ILE A CA 1
ATOM 3009 C C . ILE A 1 385 ? 22.141 -10.531 -14.297 1 89.56 385 ILE A C 1
ATOM 3011 O O . ILE A 1 385 ? 21.25 -9.953 -13.656 1 89.56 385 ILE A O 1
ATOM 3015 N N . ASP A 1 386 ? 23.281 -10.133 -14.328 1 89.62 386 ASP A N 1
ATOM 3016 C CA . ASP A 1 386 ? 23.656 -8.812 -13.836 1 89.62 386 ASP A CA 1
ATOM 3017 C C . ASP A 1 386 ? 24.797 -8.211 -14.664 1 89.62 386 ASP A C 1
ATOM 3019 O O . ASP A 1 386 ? 25.672 -8.938 -15.141 1 89.62 386 ASP A O 1
ATOM 3023 N N . LEU A 1 387 ? 24.719 -6.941 -14.844 1 87.31 387 LEU A N 1
ATOM 3024 C CA . LEU A 1 387 ? 25.719 -6.23 -15.633 1 87.31 387 LEU A CA 1
ATOM 3025 C C . LEU A 1 387 ? 27.062 -6.199 -14.906 1 87.31 387 LEU A C 1
ATOM 3027 O O . LEU A 1 387 ? 28.125 -6.16 -15.547 1 87.31 387 LEU A O 1
ATOM 3031 N N . ASN A 1 388 ? 27.062 -6.184 -13.562 1 87.19 388 ASN A N 1
ATOM 3032 C CA . ASN A 1 388 ? 28.266 -6.125 -12.742 1 87.19 388 ASN A CA 1
ATOM 3033 C C . ASN A 1 388 ? 28.766 -7.523 -12.383 1 87.19 388 ASN A C 1
ATOM 3035 O O . ASN A 1 388 ? 28.156 -8.219 -11.578 1 87.19 388 ASN A O 1
ATOM 3039 N N . PRO A 1 389 ? 29.906 -7.875 -12.898 1 86.25 389 PRO A N 1
ATOM 3040 C CA . PRO A 1 389 ? 30.422 -9.227 -12.648 1 86.25 389 PRO A CA 1
ATOM 3041 C C . PRO A 1 389 ? 30.703 -9.484 -11.164 1 86.25 389 PRO A C 1
ATOM 3043 O O . PRO A 1 389 ? 30.594 -10.617 -10.703 1 86.25 389 PRO A O 1
ATOM 3046 N N . ASP A 1 390 ? 31 -8.438 -10.477 1 85.19 390 ASP A N 1
ATOM 3047 C CA . ASP A 1 390 ? 31.266 -8.602 -9.047 1 85.19 390 ASP A CA 1
ATOM 3048 C C . ASP A 1 390 ? 29.984 -9 -8.305 1 85.19 390 ASP A C 1
ATOM 3050 O O . ASP A 1 390 ? 30.047 -9.742 -7.32 1 85.19 390 ASP A O 1
ATOM 3054 N N . TYR A 1 391 ? 28.906 -8.5 -8.766 1 87.38 391 TYR A N 1
ATOM 3055 C CA . TYR A 1 391 ? 27.641 -8.867 -8.156 1 87.38 391 TYR A CA 1
ATOM 3056 C C . TYR A 1 391 ? 27.281 -10.32 -8.461 1 87.38 391 TYR A C 1
ATOM 3058 O O . TYR A 1 391 ? 26.766 -11.039 -7.602 1 87.38 391 TYR A O 1
ATOM 3066 N N . VAL A 1 392 ? 27.641 -10.727 -9.633 1 86.44 392 VAL A N 1
ATOM 3067 C CA . VAL A 1 392 ? 27.375 -12.109 -10.023 1 86.44 392 VAL A CA 1
ATOM 3068 C C . VAL A 1 392 ? 28.188 -13.062 -9.156 1 86.44 392 VAL A C 1
ATOM 3070 O O . VAL A 1 392 ? 27.672 -14.062 -8.672 1 86.44 392 VAL A O 1
ATOM 3073 N N . ALA A 1 393 ? 29.422 -12.703 -9 1 85.62 393 ALA A N 1
ATOM 3074 C CA . ALA A 1 393 ? 30.297 -13.531 -8.18 1 85.62 393 ALA A CA 1
ATOM 3075 C C . ALA A 1 393 ? 29.781 -13.617 -6.742 1 85.62 393 ALA A C 1
ATOM 3077 O O . ALA A 1 393 ? 29.766 -14.695 -6.141 1 85.62 393 ALA A O 1
ATOM 3078 N N . MET A 1 394 ? 29.375 -12.516 -6.215 1 87.06 394 MET A N 1
ATOM 3079 C CA . MET A 1 394 ? 28.797 -12.461 -4.871 1 87.06 394 MET A CA 1
ATOM 3080 C C . MET A 1 394 ? 27.547 -13.328 -4.777 1 87.06 394 MET A C 1
ATOM 3082 O O . MET A 1 394 ? 27.391 -14.086 -3.818 1 87.06 394 MET A O 1
ATOM 3086 N N . ALA A 1 395 ? 26.719 -13.203 -5.723 1 88.44 395 ALA A N 1
ATOM 3087 C CA . ALA A 1 395 ? 25.469 -13.961 -5.75 1 88.44 395 ALA A CA 1
ATOM 3088 C C . ALA A 1 395 ? 25.75 -15.461 -5.852 1 88.44 395 ALA A C 1
ATOM 3090 O O . ALA A 1 395 ? 25.031 -16.266 -5.246 1 88.44 395 ALA A O 1
ATOM 3091 N N . GLN A 1 396 ? 26.734 -15.82 -6.637 1 86.94 396 GLN A N 1
ATOM 3092 C CA . GLN A 1 396 ? 27.094 -17.234 -6.785 1 86.94 396 GLN A CA 1
ATOM 3093 C C . GLN A 1 396 ? 27.516 -17.828 -5.445 1 86.94 396 GLN A C 1
ATOM 3095 O O . GLN A 1 396 ? 27.109 -18.938 -5.105 1 86.94 396 GLN A O 1
ATOM 3100 N N . ARG A 1 397 ? 28.219 -17.078 -4.711 1 85.44 397 ARG A N 1
ATOM 3101 C CA . ARG A 1 397 ? 28.641 -17.531 -3.385 1 85.44 397 ARG A CA 1
ATOM 3102 C C . ARG A 1 397 ? 27.438 -17.625 -2.443 1 85.44 397 ARG A C 1
ATOM 3104 O O . ARG A 1 397 ? 27.297 -18.609 -1.716 1 85.44 397 ARG A O 1
ATOM 3111 N N . ARG A 1 398 ? 26.641 -16.641 -2.529 1 85.75 398 ARG A N 1
ATOM 3112 C CA . ARG A 1 398 ? 25.484 -16.578 -1.642 1 85.75 398 ARG A CA 1
ATOM 3113 C C . ARG A 1 398 ? 24.516 -17.734 -1.928 1 85.75 398 ARG A C 1
ATOM 3115 O O . ARG A 1 398 ? 24 -18.359 -1.002 1 85.75 398 ARG A O 1
ATOM 3122 N N . VAL A 1 399 ? 24.266 -17.969 -3.182 1 87.81 399 VAL A N 1
ATOM 3123 C CA . VAL A 1 399 ? 23.297 -18.969 -3.604 1 87.81 399 VAL A CA 1
ATOM 3124 C C . VAL A 1 399 ? 23.922 -20.359 -3.523 1 87.81 399 VAL A C 1
ATOM 3126 O O . VAL A 1 399 ? 23.203 -21.359 -3.391 1 87.81 399 VAL A O 1
ATOM 3129 N N . GLY A 1 400 ? 25.203 -20.453 -3.576 1 81.88 400 GLY A N 1
ATOM 3130 C CA . GLY A 1 400 ? 25.906 -21.719 -3.482 1 81.88 400 GLY A CA 1
ATOM 3131 C C . GLY A 1 400 ? 26.016 -22.453 -4.809 1 81.88 400 GLY A C 1
ATOM 3132 O O . GLY A 1 400 ? 25.734 -23.641 -4.895 1 81.88 400 GLY A O 1
ATOM 3133 N N . VAL A 1 401 ? 26.281 -21.641 -5.871 1 77.94 401 VAL A N 1
ATOM 3134 C CA . VAL A 1 401 ? 26.469 -22.266 -7.18 1 77.94 401 VAL A CA 1
ATOM 3135 C C . VAL A 1 401 ? 27.906 -22.031 -7.656 1 77.94 401 VAL A C 1
ATOM 3137 O O . VAL A 1 401 ? 28.5 -21 -7.344 1 77.94 401 VAL A O 1
ATOM 3140 N N . ASP A 1 402 ? 28.578 -23 -8.156 1 66.94 402 ASP A N 1
ATOM 3141 C CA . ASP A 1 402 ? 29.938 -22.906 -8.664 1 66.94 402 ASP A CA 1
ATOM 3142 C C . ASP A 1 402 ? 29.953 -22.891 -10.188 1 66.94 402 ASP A C 1
ATOM 3144 O O . ASP A 1 402 ? 30 -23.953 -10.82 1 66.94 402 ASP A O 1
ATOM 3148 N N . VAL A 1 403 ? 29.422 -21.844 -10.711 1 64.38 403 VAL A N 1
ATOM 3149 C CA . VAL A 1 403 ? 29.406 -21.812 -12.172 1 64.38 403 VAL A CA 1
ATOM 3150 C C . VAL A 1 403 ? 30.5 -20.875 -12.672 1 64.38 403 VAL A C 1
ATOM 3152 O O . VAL A 1 403 ? 30.797 -19.844 -12.039 1 64.38 403 VAL A O 1
ATOM 3155 N N . ASP A 1 404 ? 31.297 -21.344 -13.602 1 63.53 404 ASP A N 1
ATOM 3156 C CA . ASP A 1 404 ? 32.375 -20.547 -14.164 1 63.53 404 ASP A CA 1
ATOM 3157 C C . ASP A 1 404 ? 31.844 -19.547 -15.195 1 63.53 404 ASP A C 1
ATOM 3159 O O . ASP A 1 404 ? 32.219 -19.625 -16.375 1 63.53 404 ASP A O 1
ATOM 3163 N N . ASP A 1 405 ? 30.797 -18.828 -15.008 1 66.5 405 ASP A N 1
ATOM 3164 C CA . ASP A 1 405 ? 30.297 -17.75 -15.859 1 66.5 405 ASP A CA 1
ATOM 3165 C C . ASP A 1 405 ? 30.188 -16.438 -15.086 1 66.5 405 ASP A C 1
ATOM 3167 O O . ASP A 1 405 ? 29.375 -16.328 -14.164 1 66.5 405 ASP A O 1
ATOM 3171 N N . PRO A 1 406 ? 30.922 -15.477 -15.508 1 62.56 406 PRO A N 1
ATOM 3172 C CA . PRO A 1 406 ? 30.984 -14.25 -14.719 1 62.56 406 PRO A CA 1
ATOM 3173 C C . PRO A 1 406 ? 29.734 -13.398 -14.82 1 62.56 406 PRO A C 1
ATOM 3175 O O . PRO A 1 406 ? 29.5 -12.516 -13.984 1 62.56 406 PRO A O 1
ATOM 3178 N N . GLU A 1 407 ? 28.922 -13.656 -15.805 1 66.88 407 GLU A N 1
ATOM 3179 C CA . GLU A 1 407 ? 27.812 -12.734 -16.016 1 66.88 407 GLU A CA 1
ATOM 3180 C C . GLU A 1 407 ? 26.484 -13.383 -15.656 1 66.88 407 GLU A C 1
ATOM 3182 O O . GLU A 1 407 ? 25.453 -12.719 -15.633 1 66.88 407 GLU A O 1
ATOM 3187 N N . ARG A 1 408 ? 26.719 -14.664 -15.359 1 73.19 408 ARG A N 1
ATOM 3188 C CA . ARG A 1 408 ? 25.453 -15.367 -15.188 1 73.19 408 ARG A CA 1
ATOM 3189 C C . ARG A 1 408 ? 25.453 -16.203 -13.914 1 73.19 408 ARG A C 1
ATOM 3191 O O . ARG A 1 408 ? 26.484 -16.75 -13.523 1 73.19 408 ARG A O 1
ATOM 3198 N N . LEU A 1 409 ? 24.312 -16.047 -13.242 1 76.31 409 LEU A N 1
ATOM 3199 C CA . LEU A 1 409 ? 23.969 -16.922 -12.117 1 76.31 409 LEU A CA 1
ATOM 3200 C C . LEU A 1 409 ? 23.047 -18.031 -12.562 1 76.31 409 LEU A C 1
ATOM 3202 O O . LEU A 1 409 ? 21.859 -17.797 -12.828 1 76.31 409 LEU A O 1
ATOM 3206 N N . LEU A 1 410 ? 23.609 -19.203 -12.891 1 73 410 LEU A N 1
ATOM 3207 C CA . LEU A 1 410 ? 22.844 -20.312 -13.438 1 73 410 LEU A CA 1
ATOM 3208 C C . LEU A 1 410 ? 22.766 -21.469 -12.438 1 73 410 LEU A C 1
ATOM 3210 O O . LEU A 1 410 ? 23.672 -21.641 -11.617 1 73 410 LEU A O 1
ATOM 3214 N N . ASP A 1 411 ? 21.609 -22.078 -12.406 1 69.69 411 ASP A N 1
ATOM 3215 C CA . ASP A 1 411 ? 21.547 -23.281 -11.578 1 69.69 411 ASP A CA 1
ATOM 3216 C C . ASP A 1 411 ? 22.375 -24.406 -12.18 1 69.69 411 ASP A C 1
ATOM 3218 O O . ASP A 1 411 ? 22.875 -24.297 -13.305 1 69.69 411 ASP A O 1
ATOM 3222 N N . ASP A 1 412 ? 22.891 -25.344 -11.461 1 55.03 412 ASP A N 1
ATOM 3223 C CA . ASP A 1 412 ? 23.812 -26.422 -11.836 1 55.03 412 ASP A CA 1
ATOM 3224 C C . ASP A 1 412 ? 23.312 -27.172 -13.078 1 55.03 412 ASP A C 1
ATOM 3226 O O . ASP A 1 412 ? 24.078 -27.875 -13.734 1 55.03 412 ASP A O 1
ATOM 3230 N N . GLY A 1 413 ? 22.094 -27.312 -13.297 1 52.91 413 GLY A N 1
ATOM 3231 C CA . GLY A 1 413 ? 21.641 -28.047 -14.477 1 52.91 413 GLY A CA 1
ATOM 3232 C C . GLY A 1 413 ? 21.719 -27.219 -15.75 1 52.91 413 GLY A C 1
ATOM 3233 O O . GLY A 1 413 ? 20.719 -27.109 -16.484 1 52.91 413 GLY A O 1
ATOM 3234 N N . GLU A 1 414 ? 22.625 -26.422 -15.93 1 46.25 414 GLU A N 1
ATOM 3235 C CA . GLU A 1 414 ? 22.812 -25.203 -16.703 1 46.25 414 GLU A CA 1
ATOM 3236 C C . GLU A 1 414 ? 22.547 -25.438 -18.188 1 46.25 414 GLU A C 1
ATOM 3238 O O . GLU A 1 414 ? 22.781 -24.562 -19.016 1 46.25 414 GLU A O 1
ATOM 3243 N N . THR A 1 415 ? 22.594 -26.547 -18.812 1 42.31 415 THR A N 1
ATOM 3244 C CA . THR A 1 415 ? 22.828 -26.344 -20.234 1 42.31 415 THR A CA 1
ATOM 3245 C C . THR A 1 415 ? 21.797 -25.375 -20.828 1 42.31 415 THR A C 1
ATOM 3247 O O . THR A 1 415 ? 22.141 -24.547 -21.672 1 42.31 415 THR A O 1
ATOM 3250 N N . SER A 1 416 ? 20.594 -25.641 -20.734 1 41.75 416 SER A N 1
ATOM 3251 C CA . SER A 1 416 ? 19.578 -25.188 -21.672 1 41.75 416 SER A CA 1
ATOM 3252 C C . SER A 1 416 ? 19.141 -23.75 -21.375 1 41.75 416 SER A C 1
ATOM 3254 O O . SER A 1 416 ? 18.25 -23.219 -22.031 1 41.75 416 SER A O 1
ATOM 3256 N N . LEU A 1 417 ? 19.625 -23.188 -20.344 1 44.53 417 LEU A N 1
ATOM 3257 C CA . LEU A 1 417 ? 19.094 -21.891 -19.969 1 44.53 417 LEU A CA 1
ATOM 3258 C C . LEU A 1 417 ? 19.766 -20.766 -20.75 1 44.53 417 LEU A C 1
ATOM 3260 O O . LEU A 1 417 ? 19.344 -19.609 -20.688 1 44.53 417 LEU A O 1
ATOM 3264 N N . LEU A 1 418 ? 20.828 -21.062 -21.516 1 43.56 418 LEU A N 1
ATOM 3265 C CA . LEU A 1 418 ? 21.531 -20.094 -22.359 1 43.56 418 LEU A CA 1
ATOM 3266 C C . LEU A 1 418 ? 20.594 -19.469 -23.375 1 43.56 418 LEU A C 1
ATOM 3268 O O . LEU A 1 418 ? 20.812 -18.359 -23.844 1 43.56 418 LEU A O 1
ATOM 3272 N N . ALA A 1 419 ? 19.594 -20.172 -23.672 1 43.31 419 ALA A N 1
ATOM 3273 C CA . ALA A 1 419 ? 18.656 -19.641 -24.656 1 43.31 419 ALA A CA 1
ATOM 3274 C C . ALA A 1 419 ? 18 -18.359 -24.141 1 43.31 419 ALA A C 1
ATOM 3276 O O . ALA A 1 419 ? 17.578 -17.516 -24.922 1 43.31 419 ALA A O 1
ATOM 3277 N N . PHE A 1 420 ? 17.891 -18.312 -22.859 1 42.97 420 PHE A N 1
ATOM 3278 C CA . PHE A 1 420 ? 17.188 -17.172 -22.297 1 42.97 420 PHE A CA 1
ATOM 3279 C C . PHE A 1 420 ? 18.094 -15.945 -22.234 1 42.97 420 PHE A C 1
ATOM 3281 O O . PHE A 1 420 ? 17.609 -14.828 -22.062 1 42.97 420 PHE A O 1
ATOM 3288 N N . SER A 1 421 ? 19.406 -16.172 -22.234 1 44.12 421 SER A N 1
ATOM 3289 C CA . SER A 1 421 ? 20.328 -15.07 -22.094 1 44.12 421 SER A CA 1
ATOM 3290 C C . SER A 1 421 ? 20.828 -14.586 -23.453 1 44.12 421 SER A C 1
ATOM 3292 O O . SER A 1 421 ? 21.344 -13.477 -23.578 1 44.12 421 SER A O 1
ATOM 3294 N N . ASP A 1 422 ? 21.031 -15.516 -24.516 1 44.34 422 ASP A N 1
ATOM 3295 C CA . ASP A 1 422 ? 21.656 -15.156 -25.797 1 44.34 422 ASP A CA 1
ATOM 3296 C C . ASP A 1 422 ? 20.656 -14.438 -26.703 1 44.34 422 ASP A C 1
ATOM 3298 O O . ASP A 1 422 ? 19.453 -14.688 -26.641 1 44.34 422 ASP A O 1
ATOM 3302 N N . GLY A 1 423 ? 20.812 -13.195 -26.969 1 42.5 423 GLY A N 1
ATOM 3303 C CA . GLY A 1 423 ? 20.078 -12.477 -28 1 42.5 423 GLY A CA 1
ATOM 3304 C C . GLY A 1 423 ? 19.594 -13.375 -29.125 1 42.5 423 GLY A C 1
ATOM 3305 O O . GLY A 1 423 ? 20.109 -14.477 -29.312 1 42.5 423 GLY A O 1
ATOM 3306 N N . GLY A 1 424 ? 18.344 -13.766 -29.234 1 35.16 424 GLY A N 1
ATOM 3307 C CA . GLY A 1 424 ? 17.688 -14.508 -30.297 1 35.16 424 GLY A CA 1
ATOM 3308 C C . GLY A 1 424 ? 18.438 -14.422 -31.625 1 35.16 424 GLY A C 1
ATOM 3309 O O . GLY A 1 424 ? 18.375 -13.406 -32.312 1 35.16 424 GLY A O 1
ATOM 3310 N N . GLU A 1 425 ? 19.641 -14.734 -31.906 1 31.02 425 GLU A N 1
ATOM 3311 C CA . GLU A 1 425 ? 19.891 -14.938 -33.344 1 31.02 425 GLU A CA 1
ATOM 3312 C C . GLU A 1 425 ? 18.938 -15.969 -33.906 1 31.02 425 GLU A C 1
ATOM 3314 O O . GLU A 1 425 ? 18.609 -15.922 -35.125 1 31.02 425 GLU A O 1
ATOM 3319 N N . ASP A 1 426 ? 18.828 -17.234 -33.312 1 28.73 426 ASP A N 1
ATOM 3320 C CA . ASP A 1 426 ? 18.266 -18.312 -34.125 1 28.73 426 ASP A CA 1
ATOM 3321 C C . ASP A 1 426 ? 16.734 -18.219 -34.188 1 28.73 426 ASP A C 1
ATOM 3323 O O . ASP A 1 426 ? 16.062 -19.125 -34.688 1 28.73 426 ASP A O 1
ATOM 3327 N N . ALA A 1 427 ? 15.961 -17.438 -33.562 1 25.58 427 ALA A N 1
ATOM 3328 C CA . ALA A 1 427 ? 14.664 -17.625 -34.219 1 25.58 427 ALA A CA 1
ATOM 3329 C C . ALA A 1 427 ? 14.602 -16.922 -35.562 1 25.58 427 ALA A C 1
ATOM 3331 O O . ALA A 1 427 ? 15.18 -15.852 -35.75 1 25.58 427 ALA A O 1
ATOM 3332 N N . MET B 1 1 ? -10.555 16.672 1.835 1 94.75 1 MET B N 1
ATOM 3333 C CA . MET B 1 1 ? -10.586 15.211 1.779 1 94.75 1 MET B CA 1
ATOM 3334 C C . MET B 1 1 ? -11.828 14.727 1.045 1 94.75 1 MET B C 1
ATOM 3336 O O . MET B 1 1 ? -12.953 15.062 1.421 1 94.75 1 MET B O 1
ATOM 3340 N N . THR B 1 2 ? -11.602 14.039 0.003 1 95.06 2 THR B N 1
ATOM 3341 C CA . THR B 1 2 ? -12.75 13.68 -0.825 1 95.06 2 THR B CA 1
ATOM 3342 C C . THR B 1 2 ? -12.555 12.297 -1.446 1 95.06 2 THR B C 1
ATOM 3344 O O . THR B 1 2 ? -11.43 11.797 -1.51 1 95.06 2 THR B O 1
ATOM 3347 N N . SER B 1 3 ? -13.633 11.672 -1.824 1 95.75 3 SER B N 1
ATOM 3348 C CA . SER B 1 3 ? -13.695 10.43 -2.586 1 95.75 3 SER B CA 1
ATOM 3349 C C . SER B 1 3 ? -14.734 10.516 -3.697 1 95.75 3 SER B C 1
ATOM 3351 O O . SER B 1 3 ? -15.898 10.164 -3.494 1 95.75 3 SER B O 1
ATOM 3353 N N . PRO B 1 4 ? -14.344 10.891 -4.883 1 95.44 4 PRO B N 1
ATOM 3354 C CA . PRO B 1 4 ? -15.289 10.93 -6 1 95.44 4 PRO B CA 1
ATOM 3355 C C . PRO B 1 4 ? -15.797 9.539 -6.383 1 95.44 4 PRO B C 1
ATOM 3357 O O . PRO B 1 4 ? -15.211 8.531 -5.988 1 95.44 4 PRO B O 1
ATOM 3360 N N . PRO B 1 5 ? -16.922 9.539 -7.098 1 92.44 5 PRO B N 1
ATOM 3361 C CA . PRO B 1 5 ? -17.344 8.242 -7.637 1 92.44 5 PRO B CA 1
ATOM 3362 C C . PRO B 1 5 ? -16.25 7.562 -8.461 1 92.44 5 PRO B C 1
ATOM 3364 O O . PRO B 1 5 ? -15.539 8.234 -9.211 1 92.44 5 PRO B O 1
ATOM 3367 N N . TYR B 1 6 ? -16.109 6.281 -8.242 1 91.31 6 TYR B N 1
ATOM 3368 C CA . TYR B 1 6 ? -15.078 5.535 -8.953 1 91.31 6 TYR B CA 1
ATOM 3369 C C . TYR B 1 6 ? -15.484 5.277 -10.398 1 91.31 6 TYR B C 1
ATOM 3371 O O . TYR B 1 6 ? -16.672 5.219 -10.711 1 91.31 6 TYR B O 1
ATOM 3379 N N . PHE B 1 7 ? -14.508 5.055 -11.211 1 90.25 7 PHE B N 1
ATOM 3380 C CA . PHE B 1 7 ? -14.758 4.836 -12.633 1 90.25 7 PHE B CA 1
ATOM 3381 C C . PHE B 1 7 ? -15.414 3.479 -12.867 1 90.25 7 PHE B C 1
ATOM 3383 O O . PHE B 1 7 ? -14.859 2.443 -12.492 1 90.25 7 PHE B O 1
ATOM 3390 N N . GLY B 1 8 ? -16.625 3.537 -13.391 1 81.44 8 GLY B N 1
ATOM 3391 C CA . GLY B 1 8 ? -17.281 2.342 -13.883 1 81.44 8 GLY B CA 1
ATOM 3392 C C . GLY B 1 8 ? -17.828 1.455 -12.781 1 81.44 8 GLY B C 1
ATOM 3393 O O . GLY B 1 8 ? -18.016 0.253 -12.977 1 81.44 8 GLY B O 1
ATOM 3394 N N . LEU B 1 9 ? -18.031 1.909 -11.68 1 76.06 9 LEU B N 1
ATOM 3395 C CA . LEU B 1 9 ? -18.375 1.029 -10.57 1 76.06 9 LEU B CA 1
ATOM 3396 C C . LEU B 1 9 ? -19.859 1.159 -10.227 1 76.06 9 LEU B C 1
ATOM 3398 O O . LEU B 1 9 ? -20.562 0.154 -10.125 1 76.06 9 LEU B O 1
ATOM 3402 N N . ARG B 1 10 ? -20.328 2.432 -10.055 1 75.44 10 ARG B N 1
ATOM 3403 C CA . ARG B 1 10 ? -21.688 2.588 -9.547 1 75.44 10 ARG B CA 1
ATOM 3404 C C . ARG B 1 10 ? -22.438 3.688 -10.297 1 75.44 10 ARG B C 1
ATOM 3406 O O . ARG B 1 10 ? -21.844 4.699 -10.672 1 75.44 10 ARG B O 1
ATOM 3413 N N . ASP B 1 11 ? -23.688 3.428 -10.414 1 76.31 11 ASP B N 1
ATOM 3414 C CA . ASP B 1 11 ? -24.609 4.457 -10.891 1 76.31 11 ASP B CA 1
ATOM 3415 C C . ASP B 1 11 ? -25.359 5.094 -9.727 1 76.31 11 ASP B C 1
ATOM 3417 O O . ASP B 1 11 ? -26.141 4.422 -9.039 1 76.31 11 ASP B O 1
ATOM 3421 N N . TYR B 1 12 ? -25.156 6.289 -9.539 1 78.12 12 TYR B N 1
ATOM 3422 C CA . TYR B 1 12 ? -25.75 6.977 -8.398 1 78.12 12 TYR B CA 1
ATOM 3423 C C . TYR B 1 12 ? -27.094 7.59 -8.773 1 78.12 12 TYR B C 1
ATOM 3425 O O . TYR B 1 12 ? -27.734 8.258 -7.957 1 78.12 12 TYR B O 1
ATOM 3433 N N . GLY B 1 13 ? -27.5 7.414 -10 1 75.94 13 GLY B N 1
ATOM 3434 C CA . GLY B 1 13 ? -28.844 7.742 -10.438 1 75.94 13 GLY B CA 1
ATOM 3435 C C . GLY B 1 13 ? -29.062 9.227 -10.633 1 75.94 13 GLY B C 1
ATOM 3436 O O . GLY B 1 13 ? -30.188 9.719 -10.492 1 75.94 13 GLY B O 1
ATOM 3437 N N . VAL B 1 14 ? -28.078 9.984 -10.805 1 80.94 14 VAL B N 1
ATOM 3438 C CA . VAL B 1 14 ? -28.219 11.43 -10.992 1 80.94 14 VAL B CA 1
ATOM 3439 C C . VAL B 1 14 ? -27.516 11.852 -12.281 1 80.94 14 VAL B C 1
ATOM 3441 O O . VAL B 1 14 ? -26.453 11.305 -12.617 1 80.94 14 VAL B O 1
ATOM 3444 N N . ASP B 1 15 ? -28.141 12.797 -12.93 1 82.31 15 ASP B N 1
ATOM 3445 C CA . ASP B 1 15 ? -27.547 13.312 -14.156 1 82.31 15 ASP B CA 1
ATOM 3446 C C . ASP B 1 15 ? -26.281 14.117 -13.859 1 82.31 15 ASP B C 1
ATOM 3448 O O . ASP B 1 15 ? -26.234 14.867 -12.875 1 82.31 15 ASP B O 1
ATOM 3452 N N . GLY B 1 16 ? -25.25 13.984 -14.703 1 83.62 16 GLY B N 1
ATOM 3453 C CA . GLY B 1 16 ? -24.016 14.734 -14.523 1 83.62 16 GLY B CA 1
ATOM 3454 C C . GLY B 1 16 ? -23.062 14.086 -13.547 1 83.62 16 GLY B C 1
ATOM 3455 O O . GLY B 1 16 ? -22.031 14.664 -13.203 1 83.62 16 GLY B O 1
ATOM 3456 N N . GLN B 1 17 ? -23.422 12.93 -13.195 1 86.25 17 GLN B N 1
ATOM 3457 C CA . GLN B 1 17 ? -22.562 12.234 -12.242 1 86.25 17 GLN B CA 1
ATOM 3458 C C . GLN B 1 17 ? -21.219 11.859 -12.883 1 86.25 17 GLN B C 1
ATOM 3460 O O . GLN B 1 17 ? -21.125 11.758 -14.109 1 86.25 17 GLN B O 1
ATOM 3465 N N . ILE B 1 18 ? -20.25 11.812 -12.117 1 89.69 18 ILE B N 1
ATOM 3466 C CA . ILE B 1 18 ? -18.938 11.32 -12.508 1 89.69 18 ILE B CA 1
ATOM 3467 C C . ILE B 1 18 ? -18.828 9.828 -12.211 1 89.69 18 ILE B C 1
ATOM 3469 O O . ILE B 1 18 ? -19.453 9.328 -11.273 1 89.69 18 ILE B O 1
ATOM 3473 N N . GLY B 1 19 ? -18.047 9.102 -13.039 1 88.25 19 GLY B N 1
ATOM 3474 C CA . GLY B 1 19 ? -17.797 7.688 -12.797 1 88.25 19 GLY B CA 1
ATOM 3475 C C . GLY B 1 19 ? -18.375 6.785 -13.875 1 88.25 19 GLY B C 1
ATOM 3476 O O . GLY B 1 19 ? -18 5.613 -13.969 1 88.25 19 GLY B O 1
ATOM 3477 N N . LEU B 1 20 ? -19.312 7.363 -14.695 1 84.75 20 LEU B N 1
ATOM 3478 C CA . LEU B 1 20 ? -19.953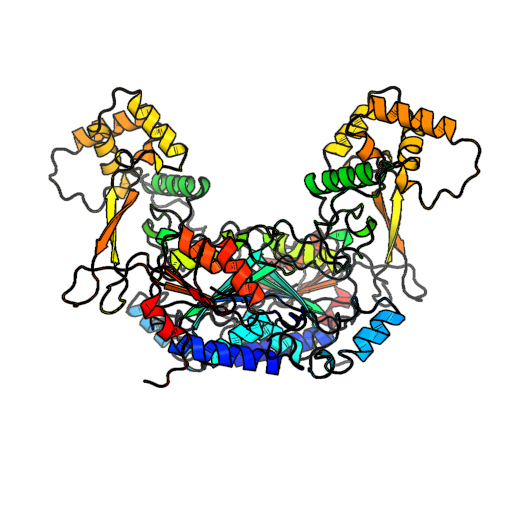 6.539 -15.719 1 84.75 20 LEU B CA 1
ATOM 3479 C C . LEU B 1 20 ? -19.609 7.043 -17.109 1 84.75 20 LEU B C 1
ATOM 3481 O O . LEU B 1 20 ? -20.422 6.922 -18.047 1 84.75 20 LEU B O 1
ATOM 3485 N N . GLU B 1 21 ? -18.531 7.676 -17.219 1 87.62 21 GLU B N 1
ATOM 3486 C CA . GLU B 1 21 ? -18.062 8.141 -18.516 1 87.62 21 GLU B CA 1
ATOM 3487 C C . GLU B 1 21 ? -17.797 6.973 -19.453 1 87.62 21 GLU B C 1
ATOM 3489 O O . GLU B 1 21 ? -17.594 5.844 -19.016 1 87.62 21 GLU B O 1
ATOM 3494 N N . ASP B 1 22 ? -17.719 7.285 -20.734 1 83.56 22 ASP B N 1
ATOM 3495 C CA . ASP B 1 22 ? -17.531 6.258 -21.75 1 83.56 22 ASP B CA 1
ATOM 3496 C C . ASP B 1 22 ? -16.094 5.75 -21.75 1 83.56 22 ASP B C 1
ATOM 3498 O O . ASP B 1 22 ? -15.812 4.652 -22.234 1 83.56 22 ASP B O 1
ATOM 3502 N N . SER B 1 23 ? -15.195 6.648 -21.281 1 88.88 23 SER B N 1
ATOM 3503 C CA . SER B 1 23 ? -13.781 6.277 -21.281 1 88.88 23 SER B CA 1
ATOM 3504 C C . SER B 1 23 ? -13.078 6.785 -20.031 1 88.88 23 SER B C 1
ATOM 3506 O O . SER B 1 23 ? -13.539 7.73 -19.391 1 88.88 23 SER B O 1
ATOM 3508 N N . LEU B 1 24 ? -12 6.102 -19.734 1 91.69 24 LEU B N 1
ATOM 3509 C CA . LEU B 1 24 ? -11.172 6.539 -18.609 1 91.69 24 LEU B CA 1
ATOM 3510 C C . LEU B 1 24 ? -10.68 7.965 -18.828 1 91.69 24 LEU B C 1
ATOM 3512 O O . LEU B 1 24 ? -10.602 8.75 -17.891 1 91.69 24 LEU B O 1
ATOM 3516 N N . ASP B 1 25 ? -10.367 8.32 -20.078 1 92.94 25 ASP B N 1
ATOM 3517 C CA . ASP B 1 25 ? -9.891 9.656 -20.391 1 92.94 25 ASP B CA 1
ATOM 3518 C C . ASP B 1 25 ? -10.938 10.711 -20.047 1 92.94 25 ASP B C 1
ATOM 3520 O O . ASP B 1 25 ? -10.602 11.781 -19.531 1 92.94 25 ASP B O 1
ATOM 3524 N N . GLU B 1 26 ? -12.125 10.398 -20.344 1 93.81 26 GLU B N 1
ATOM 3525 C CA . GLU B 1 26 ? -13.203 11.328 -20.016 1 93.81 26 GLU B CA 1
ATOM 3526 C C . GLU B 1 26 ? -13.391 11.453 -18.5 1 93.81 26 GLU B C 1
ATOM 3528 O O . GLU B 1 26 ? -13.633 12.547 -18 1 93.81 26 GLU B O 1
ATOM 3533 N N . TYR B 1 27 ? -13.336 10.312 -17.875 1 94.81 27 TYR B N 1
ATOM 3534 C CA . TYR B 1 27 ? -13.398 10.328 -16.422 1 94.81 27 TYR B CA 1
ATOM 3535 C C . TYR B 1 27 ? -12.305 11.219 -15.836 1 94.81 27 TYR B C 1
ATOM 3537 O O . TYR B 1 27 ? -12.578 12.055 -14.961 1 94.81 27 TYR B O 1
ATOM 3545 N N . ILE B 1 28 ? -11.062 11.078 -16.281 1 96.75 28 ILE B N 1
ATOM 3546 C CA . ILE B 1 28 ? -9.922 11.859 -15.828 1 96.75 28 ILE B CA 1
ATOM 3547 C C . ILE B 1 28 ? -10.148 13.336 -16.141 1 96.75 28 ILE B C 1
ATOM 3549 O O . ILE B 1 28 ? -9.867 14.203 -15.312 1 96.75 28 ILE B O 1
ATOM 3553 N N . ALA B 1 29 ? -10.68 13.633 -17.312 1 96.5 29 ALA B N 1
ATOM 3554 C CA . ALA B 1 29 ? -10.969 15.008 -17.703 1 96.5 29 ALA B CA 1
ATOM 3555 C C . ALA B 1 29 ? -11.953 15.656 -16.734 1 96.5 29 ALA B C 1
ATOM 3557 O O . ALA B 1 29 ? -11.789 16.812 -16.344 1 96.5 29 ALA B O 1
ATOM 3558 N N . ASP B 1 30 ? -12.961 14.93 -16.422 1 96.38 30 ASP B N 1
ATOM 3559 C CA . ASP B 1 30 ? -13.953 15.438 -15.477 1 96.38 30 ASP B CA 1
ATOM 3560 C C . ASP B 1 30 ? -13.328 15.727 -14.117 1 96.38 30 ASP B C 1
ATOM 3562 O O . ASP B 1 30 ? -13.641 16.75 -13.484 1 96.38 30 ASP B O 1
ATOM 3566 N N . LEU B 1 31 ? -12.492 14.828 -13.633 1 97.25 31 LEU B N 1
ATOM 3567 C CA . LEU B 1 31 ? -11.828 15.047 -12.352 1 97.25 31 LEU B CA 1
ATOM 3568 C C . LEU B 1 31 ? -10.883 16.234 -12.422 1 97.25 31 LEU B C 1
ATOM 3570 O O . LEU B 1 31 ? -10.711 16.953 -11.438 1 97.25 31 LEU B O 1
ATOM 3574 N N . LEU B 1 32 ? -10.289 16.484 -13.602 1 97.5 32 LEU B N 1
ATOM 3575 C CA . LEU B 1 32 ? -9.43 17.641 -13.789 1 97.5 32 LEU B CA 1
ATOM 3576 C C . LEU B 1 32 ? -10.25 18.938 -13.695 1 97.5 32 LEU B C 1
ATOM 3578 O O . LEU B 1 32 ? -9.758 19.953 -13.195 1 97.5 32 LEU B O 1
ATOM 3582 N N . ASP B 1 33 ? -11.469 18.859 -14.188 1 96.25 33 ASP B N 1
ATOM 3583 C CA . ASP B 1 33 ? -12.352 20.016 -14.039 1 96.25 33 ASP B CA 1
ATOM 3584 C C . ASP B 1 33 ? -12.633 20.297 -12.57 1 96.25 33 ASP B C 1
ATOM 3586 O O . ASP B 1 33 ? -12.609 21.453 -12.148 1 96.25 33 ASP B O 1
ATOM 3590 N N . VAL B 1 34 ? -12.906 19.281 -11.844 1 95.81 34 VAL B N 1
ATOM 3591 C CA . VAL B 1 34 ? -13.125 19.438 -10.406 1 95.81 34 VAL B CA 1
ATOM 3592 C C . VAL B 1 34 ? -11.867 19.984 -9.742 1 95.81 34 VAL B C 1
ATOM 3594 O O . VAL B 1 34 ? -11.938 20.859 -8.891 1 95.81 34 VAL B O 1
ATOM 3597 N N . ALA B 1 35 ? -10.734 19.453 -10.164 1 97.19 35 ALA B N 1
ATOM 3598 C CA . ALA B 1 35 ? -9.453 19.891 -9.609 1 97.19 35 ALA B CA 1
ATOM 3599 C C . ALA B 1 35 ? -9.227 21.375 -9.859 1 97.19 35 ALA B C 1
ATOM 3601 O O . ALA B 1 35 ? -8.656 22.062 -9.008 1 97.19 35 ALA B O 1
ATOM 3602 N N . SER B 1 36 ? -9.664 21.875 -10.992 1 95.75 36 SER B N 1
ATOM 3603 C CA . SER B 1 36 ? -9.531 23.297 -11.305 1 95.75 36 SER B CA 1
ATOM 3604 C C . SER B 1 36 ? -10.352 24.141 -10.336 1 95.75 36 SER B C 1
ATOM 3606 O O . SER B 1 36 ? -9.906 25.203 -9.906 1 95.75 36 SER B O 1
ATOM 3608 N N . GLU B 1 37 ? -11.523 23.703 -10.062 1 94.19 37 GLU B N 1
ATOM 3609 C CA . GLU B 1 37 ? -12.359 24.406 -9.102 1 94.19 37 GLU B CA 1
ATOM 3610 C C . GLU B 1 37 ? -11.758 24.359 -7.699 1 94.19 37 GLU B C 1
ATOM 3612 O O . GLU B 1 37 ? -11.828 25.344 -6.957 1 94.19 37 GLU B O 1
ATOM 3617 N N . LEU B 1 38 ? -11.219 23.219 -7.316 1 95.38 38 LEU B N 1
ATOM 3618 C CA . LEU B 1 38 ? -10.562 23.109 -6.02 1 95.38 38 LEU B CA 1
ATOM 3619 C C . LEU B 1 38 ? -9.367 24.047 -5.926 1 95.38 38 LEU B C 1
ATOM 3621 O O . LEU B 1 38 ? -9.133 24.656 -4.875 1 95.38 38 LEU B O 1
ATOM 3625 N N . ARG B 1 39 ? -8.625 24.109 -7.016 1 94.94 39 ARG B N 1
ATOM 3626 C CA . ARG B 1 39 ? -7.488 25.016 -7.039 1 94.94 39 ARG B CA 1
ATOM 3627 C C . ARG B 1 39 ? -7.941 26.469 -6.836 1 94.94 39 ARG B C 1
ATOM 3629 O O . ARG B 1 39 ? -7.25 27.25 -6.184 1 94.94 39 ARG B O 1
ATOM 3636 N N . ARG B 1 40 ? -9.062 26.859 -7.371 1 92.5 40 ARG B N 1
ATOM 3637 C CA . ARG B 1 40 ? -9.609 28.203 -7.266 1 92.5 40 ARG B CA 1
ATOM 3638 C C . ARG B 1 40 ? -9.93 28.547 -5.816 1 92.5 40 ARG B C 1
ATOM 3640 O O . ARG B 1 40 ? -9.688 29.688 -5.379 1 92.5 40 ARG B O 1
ATOM 3647 N N . VAL B 1 41 ? -10.406 27.578 -5.043 1 91.88 41 VAL B N 1
ATOM 3648 C CA . VAL B 1 41 ? -10.938 27.875 -3.721 1 91.88 41 VAL B CA 1
ATOM 3649 C C . VAL B 1 41 ? -9.898 27.531 -2.654 1 91.88 41 VAL B C 1
ATOM 3651 O O . VAL B 1 41 ? -9.938 28.062 -1.545 1 91.88 41 VAL B O 1
ATOM 3654 N N . LEU B 1 42 ? -9.008 26.625 -2.936 1 94.31 42 LEU B N 1
ATOM 3655 C CA . LEU B 1 42 ? -8 26.188 -1.972 1 94.31 42 LEU B CA 1
ATOM 3656 C C . LEU B 1 42 ? -6.895 27.234 -1.832 1 94.31 42 LEU B C 1
ATOM 3658 O O . LEU B 1 42 ? -6.43 27.781 -2.83 1 94.31 42 LEU B O 1
ATOM 3662 N N . ARG B 1 43 ? -6.535 27.562 -0.65 1 94.69 43 ARG B N 1
ATOM 3663 C CA . ARG B 1 43 ? -5.398 28.438 -0.413 1 94.69 43 ARG B CA 1
ATOM 3664 C C . ARG B 1 43 ? -4.105 27.828 -0.932 1 94.69 43 ARG B C 1
ATOM 3666 O O . ARG B 1 43 ? -3.998 26.609 -1.049 1 94.69 43 ARG B O 1
ATOM 3673 N N . ASP B 1 44 ? -3.105 28.625 -1.107 1 95.75 44 ASP B N 1
ATOM 3674 C CA . ASP B 1 44 ? -1.812 28.172 -1.602 1 95.75 44 ASP B CA 1
ATOM 3675 C C . ASP B 1 44 ? -1.142 27.234 -0.597 1 95.75 44 ASP B C 1
ATOM 3677 O O . ASP B 1 44 ? -0.37 26.359 -0.98 1 95.75 44 ASP B O 1
ATOM 3681 N N . ASP B 1 45 ? -1.469 27.422 0.668 1 96.81 45 ASP B N 1
ATOM 3682 C CA . ASP B 1 45 ? -0.836 26.609 1.692 1 96.81 45 ASP B CA 1
ATOM 3683 C C . ASP B 1 45 ? -1.75 25.453 2.115 1 96.81 45 ASP B C 1
ATOM 3685 O O . ASP B 1 45 ? -1.536 24.844 3.16 1 96.81 45 ASP B O 1
ATOM 3689 N N . GLY B 1 46 ? -2.805 25.188 1.354 1 97.31 46 GLY B N 1
ATOM 3690 C CA . GLY B 1 46 ? -3.758 24.141 1.654 1 97.31 46 GLY B CA 1
ATOM 3691 C C . GLY B 1 46 ? -3.354 22.797 1.088 1 97.31 46 GLY B C 1
ATOM 3692 O O . GLY B 1 46 ? -2.254 22.641 0.552 1 97.31 46 GLY B O 1
ATOM 3693 N N . SER B 1 47 ? -4.188 21.766 1.348 1 98.31 47 SER B N 1
ATOM 3694 C CA . SER B 1 47 ? -3.963 20.391 0.906 1 98.31 47 SER B CA 1
ATOM 3695 C C . SER B 1 47 ? -5.25 19.766 0.388 1 98.31 47 SER B C 1
ATOM 3697 O O . SER B 1 47 ? -6.348 20.156 0.798 1 98.31 47 SER B O 1
ATOM 3699 N N . TRP B 1 48 ? -5.07 18.922 -0.52 1 98.62 48 TRP B N 1
ATOM 3700 C CA . TRP B 1 48 ? -6.16 18.109 -1.044 1 98.62 48 TRP B CA 1
ATOM 3701 C C . TRP B 1 48 ? -5.848 16.625 -0.9 1 98.62 48 TRP B C 1
ATOM 3703 O O . TRP B 1 48 ? -4.859 16.125 -1.451 1 98.62 48 TRP B O 1
ATOM 3713 N N . TRP B 1 49 ? -6.594 15.906 -0.083 1 98.81 49 TRP B N 1
ATOM 3714 C CA . TRP B 1 49 ? -6.5 14.461 0.046 1 98.81 49 TRP B CA 1
ATOM 3715 C C . TRP B 1 49 ? -7.574 13.766 -0.788 1 98.81 49 TRP B C 1
ATOM 3717 O O . TRP B 1 49 ? -8.766 14.023 -0.613 1 98.81 49 TRP B O 1
ATOM 3727 N N . LEU B 1 50 ? -7.172 12.867 -1.687 1 98.69 50 LEU B N 1
ATOM 3728 C CA . LEU B 1 50 ? -8.047 12.266 -2.689 1 98.69 50 LEU B CA 1
ATOM 3729 C C . LEU B 1 50 ? -8.023 10.742 -2.584 1 98.69 50 LEU B C 1
ATOM 3731 O O . LEU B 1 50 ? -6.977 10.117 -2.787 1 98.69 50 LEU B O 1
ATOM 3735 N N . ASN B 1 51 ? -9.117 10.156 -2.254 1 98.19 51 ASN B N 1
ATOM 3736 C CA . ASN B 1 51 ? -9.266 8.711 -2.225 1 98.19 51 ASN B CA 1
ATOM 3737 C C . ASN B 1 51 ? -9.828 8.172 -3.541 1 98.19 51 ASN B C 1
ATOM 3739 O O . ASN B 1 51 ? -10.812 8.703 -4.059 1 98.19 51 ASN B O 1
ATOM 3743 N N . LEU B 1 52 ? -9.18 7.203 -4.105 1 97.44 52 LEU B N 1
ATOM 3744 C CA . LEU B 1 52 ? -9.633 6.578 -5.344 1 97.44 52 LEU B CA 1
ATOM 3745 C C . LEU B 1 52 ? -9.469 5.062 -5.277 1 97.44 52 LEU B C 1
ATOM 3747 O O . LEU B 1 52 ? -8.492 4.559 -4.723 1 97.44 52 LEU B O 1
ATOM 3751 N N . GLY B 1 53 ? -10.398 4.344 -5.816 1 94.44 53 GLY B N 1
ATOM 3752 C CA . GLY B 1 53 ? -10.297 2.918 -6.074 1 94.44 53 GLY B CA 1
ATOM 3753 C C . GLY B 1 53 ? -10.008 2.596 -7.531 1 94.44 53 GLY B C 1
ATOM 3754 O O . GLY B 1 53 ? -10.039 3.482 -8.383 1 94.44 53 GLY B O 1
ATOM 3755 N N . ASP B 1 54 ? -9.664 1.355 -7.777 1 93.81 54 ASP B N 1
ATOM 3756 C CA . ASP B 1 54 ? -9.273 0.942 -9.125 1 93.81 54 ASP B CA 1
ATOM 3757 C C . ASP B 1 54 ? -10.305 -0.008 -9.727 1 93.81 54 ASP B C 1
ATOM 3759 O O . ASP B 1 54 ? -11.266 -0.39 -9.062 1 93.81 54 ASP B O 1
ATOM 3763 N N . THR B 1 55 ? -10.148 -0.214 -11.008 1 89.25 55 THR B N 1
ATOM 3764 C CA . THR B 1 55 ? -11.023 -1.112 -11.758 1 89.25 55 THR B CA 1
ATOM 3765 C C . THR B 1 55 ? -10.219 -1.948 -12.75 1 89.25 55 THR B C 1
ATOM 3767 O O . THR B 1 55 ? -9.078 -1.607 -13.07 1 89.25 55 THR B O 1
ATOM 3770 N N . PHE B 1 56 ? -10.695 -3.125 -13.086 1 89.44 56 PHE B N 1
ATOM 3771 C CA . PHE B 1 56 ? -10.055 -3.996 -14.07 1 89.44 56 PHE B CA 1
ATOM 3772 C C . PHE B 1 56 ? -10.742 -3.881 -15.422 1 89.44 56 PHE B C 1
ATOM 3774 O O . PHE B 1 56 ? -11.969 -3.783 -15.492 1 89.44 56 PHE B O 1
ATOM 3781 N N . ALA B 1 57 ? -9.922 -3.963 -16.438 1 86.56 57 ALA B N 1
ATOM 3782 C CA . ALA B 1 57 ? -10.453 -3.896 -17.797 1 86.56 57 ALA B CA 1
ATOM 3783 C C . ALA B 1 57 ? -11.227 -5.164 -18.141 1 86.56 57 ALA B C 1
ATOM 3785 O O . ALA B 1 57 ? -10.742 -6.277 -17.906 1 86.56 57 ALA B O 1
ATOM 3786 N N . GLY B 1 58 ? -12.312 -5.23 -18.688 1 67.81 58 GLY B N 1
ATOM 3787 C CA . GLY B 1 58 ? -13.125 -6.355 -19.125 1 67.81 58 GLY B CA 1
ATOM 3788 C C . GLY B 1 58 ? -14.062 -6.867 -18.047 1 67.81 58 GLY B C 1
ATOM 3789 O O . GLY B 1 58 ? -14.883 -7.754 -18.312 1 67.81 58 GLY B O 1
ATOM 3790 N N . SER B 1 59 ? -13.672 -6.992 -16.781 1 55.88 59 SER B N 1
ATOM 3791 C CA . SER B 1 59 ? -14.492 -7.516 -15.695 1 55.88 59 SER B CA 1
ATOM 3792 C C . SER B 1 59 ? -15.867 -6.863 -15.672 1 55.88 59 SER B C 1
ATOM 3794 O O . SER B 1 59 ? -16.641 -7.066 -14.742 1 55.88 59 SER B O 1
ATOM 3796 N N . TRP B 1 60 ? -16.109 -6.23 -16.5 1 44 60 TRP B N 1
ATOM 3797 C CA . TRP B 1 60 ? -17.422 -5.641 -16.344 1 44 60 TRP B CA 1
ATOM 3798 C C . TRP B 1 60 ? -18.516 -6.684 -16.547 1 44 60 TRP B C 1
ATOM 3800 O O . TRP B 1 60 ? -19.672 -6.344 -16.828 1 44 60 TRP B O 1
ATOM 3810 N N . GLY B 1 61 ? -18.172 -8.148 -16.828 1 35.62 61 GLY B N 1
ATOM 3811 C CA . GLY B 1 61 ? -19.219 -9.133 -17.062 1 35.62 61 GLY B CA 1
ATOM 3812 C C . GLY B 1 61 ? -20.266 -9.172 -15.969 1 35.62 61 GLY B C 1
ATOM 3813 O O . GLY B 1 61 ? -21.453 -9.078 -16.234 1 35.62 61 GLY B O 1
ATOM 3814 N N . ALA B 1 62 ? -19.984 -10.141 -14.766 1 33.22 62 ALA B N 1
ATOM 3815 C CA . ALA B 1 62 ? -20.875 -11.047 -14.039 1 33.22 62 ALA B CA 1
ATOM 3816 C C . ALA B 1 62 ? -21.938 -10.273 -13.266 1 33.22 62 ALA B C 1
ATOM 3818 O O . ALA B 1 62 ? -22.734 -10.859 -12.531 1 33.22 62 ALA B O 1
ATOM 3819 N N . GLN B 1 63 ? -21.922 -9.078 -13.078 1 31.72 63 GLN B N 1
ATOM 3820 C CA . GLN B 1 63 ? -23.188 -8.766 -12.414 1 31.72 63 GLN B CA 1
ATOM 3821 C C . GLN B 1 63 ? -24.375 -9.25 -13.242 1 31.72 63 GLN B C 1
ATOM 3823 O O . GLN B 1 63 ? -25.531 -9.117 -12.82 1 31.72 63 GLN B O 1
ATOM 3828 N N . SER B 1 64 ? -24.266 -9.445 -14.633 1 29.58 64 SER B N 1
ATOM 3829 C CA . SER B 1 64 ? -25.531 -9.703 -15.312 1 29.58 64 SER B CA 1
ATOM 3830 C C . SER B 1 64 ? -25.844 -11.188 -15.352 1 29.58 64 SER B C 1
ATOM 3832 O O . SER B 1 64 ? -25.312 -11.922 -16.188 1 29.58 64 SER B O 1
ATOM 3834 N N . LYS B 1 65 ? -25.797 -12.07 -14.43 1 29.92 65 LYS B N 1
ATOM 3835 C CA . LYS B 1 65 ? -26.406 -13.367 -14.688 1 29.92 65 LYS B CA 1
ATOM 3836 C C . LYS B 1 65 ? -27.672 -13.234 -15.539 1 29.92 65 LYS B C 1
ATOM 3838 O O . LYS B 1 65 ? -28.156 -14.219 -16.094 1 29.92 65 LYS B O 1
ATOM 3843 N N . GLY B 1 66 ? -28.859 -12.859 -14.867 1 28.31 66 GLY B N 1
ATOM 3844 C CA . GLY B 1 66 ? -30.062 -13.312 -15.539 1 28.31 66 GLY B CA 1
ATOM 3845 C C . GLY B 1 66 ? -30.094 -12.93 -17 1 28.31 66 GLY B C 1
ATOM 3846 O O . GLY B 1 66 ? -29.453 -11.961 -17.422 1 28.31 66 GLY B O 1
ATOM 3847 N N . ASP B 1 67 ? -30.266 -13.891 -17.984 1 29.56 67 ASP B N 1
ATOM 3848 C CA . ASP B 1 67 ? -30.625 -13.672 -19.391 1 29.56 67 ASP B CA 1
ATOM 3849 C C . ASP B 1 67 ? -31.406 -12.367 -19.547 1 29.56 67 ASP B C 1
ATOM 3851 O O . ASP B 1 67 ? -31.203 -11.641 -20.531 1 29.56 67 ASP B O 1
ATOM 3855 N N . GLU B 1 68 ? -32.688 -12.219 -18.797 1 28.58 68 GLU B N 1
ATOM 3856 C CA . GLU B 1 68 ? -33.656 -11.133 -18.797 1 28.58 68 GLU B CA 1
ATOM 3857 C C . GLU B 1 68 ? -33.062 -9.852 -18.219 1 28.58 68 GLU B C 1
ATOM 3859 O O . GLU B 1 68 ? -33.312 -8.758 -18.719 1 28.58 68 GLU B O 1
ATOM 3864 N N . ALA B 1 69 ? -32.594 -9.906 -17.016 1 27.17 69 ALA B N 1
ATOM 3865 C CA . ALA B 1 69 ? -32.125 -8.594 -16.547 1 27.17 69 ALA B CA 1
ATOM 3866 C C . ALA B 1 69 ? -30.781 -8.234 -17.172 1 27.17 69 ALA B C 1
ATOM 3868 O O . ALA B 1 69 ? -30.391 -7.066 -17.172 1 27.17 69 ALA B O 1
ATOM 3869 N N . ASN B 1 70 ? -29.844 -8.984 -17.547 1 28.81 70 ASN B N 1
ATOM 3870 C CA . ASN B 1 70 ? -28.719 -8.695 -18.438 1 28.81 70 ASN B CA 1
ATOM 3871 C C . ASN B 1 70 ? -29.203 -8.188 -19.797 1 28.81 70 ASN B C 1
ATOM 3873 O O . ASN B 1 70 ? -28.406 -7.613 -20.547 1 28.81 70 ASN B O 1
ATOM 3877 N N . GLN B 1 71 ? -30.281 -8.703 -20.328 1 29.45 71 GLN B N 1
ATOM 3878 C CA . GLN B 1 71 ? -30.984 -8.086 -21.453 1 29.45 71 GLN B CA 1
ATOM 3879 C C . GLN B 1 71 ? -31.438 -6.672 -21.094 1 29.45 71 GLN B C 1
ATOM 3881 O O . GLN B 1 71 ? -31.453 -5.789 -21.953 1 29.45 71 GLN B O 1
ATOM 3886 N N . ARG B 1 72 ? -32.156 -6.523 -19.969 1 27.92 72 ARG B N 1
ATOM 3887 C CA . ARG B 1 72 ? -32.625 -5.184 -19.641 1 27.92 72 ARG B CA 1
ATOM 3888 C C . ARG B 1 72 ? -31.469 -4.242 -19.391 1 27.92 72 ARG B C 1
ATOM 3890 O O . ARG B 1 72 ? -31.5 -3.074 -19.781 1 27.92 72 ARG B O 1
ATOM 3897 N N . ASP B 1 73 ? -30.547 -4.555 -18.469 1 28.53 73 ASP B N 1
ATOM 3898 C CA . ASP B 1 73 ? -29.469 -3.586 -18.297 1 28.53 73 ASP B CA 1
ATOM 3899 C C . ASP B 1 73 ? -28.531 -3.605 -19.5 1 28.53 73 ASP B C 1
ATOM 3901 O O . ASP B 1 73 ? -27.688 -2.709 -19.656 1 28.53 73 ASP B O 1
ATOM 3905 N N . ARG B 1 74 ? -28.188 -4.621 -20.297 1 32.03 74 ARG B N 1
ATOM 3906 C CA . ARG B 1 74 ? -27.719 -4.453 -21.672 1 32.03 74 ARG B CA 1
ATOM 3907 C C . ARG B 1 74 ? -28.609 -3.492 -22.453 1 32.03 74 ARG B C 1
ATOM 3909 O O . ARG B 1 74 ? -28.125 -2.73 -23.281 1 32.03 74 ARG B O 1
ATOM 3916 N N . ASP B 1 75 ? -29.906 -3.656 -22.469 1 29.14 75 ASP B N 1
ATOM 3917 C CA . ASP B 1 75 ? -30.859 -2.746 -23.109 1 29.14 75 ASP B CA 1
ATOM 3918 C C . ASP B 1 75 ? -30.875 -1.391 -22.406 1 29.14 75 ASP B C 1
ATOM 3920 O O . ASP B 1 75 ? -31.266 -0.384 -23 1 29.14 75 ASP B O 1
ATOM 3924 N N . ALA B 1 76 ? -30.984 -1.308 -21.047 1 28.75 76 ALA B N 1
ATOM 3925 C CA . ALA B 1 76 ? -31.094 0.057 -20.547 1 28.75 76 ALA B CA 1
ATOM 3926 C C . ALA B 1 76 ? -29.766 0.8 -20.656 1 28.75 76 ALA B C 1
ATOM 3928 O O . ALA B 1 76 ? -29.75 2.018 -20.844 1 28.75 76 ALA B O 1
ATOM 3929 N N . TYR B 1 77 ? -28.5 0.428 -20.125 1 29.33 77 TYR B N 1
ATOM 3930 C CA . TYR B 1 77 ? -27.312 1.175 -20.516 1 29.33 77 TYR B CA 1
ATOM 3931 C C . TYR B 1 77 ? -26.469 0.386 -21.516 1 29.33 77 TYR B C 1
ATOM 3933 O O . TYR B 1 77 ? -25.578 -0.375 -21.125 1 29.33 77 TYR B O 1
ATOM 3941 N N . PRO B 1 78 ? -26.906 -0.285 -22.594 1 31.84 78 PRO B N 1
ATOM 3942 C CA . PRO B 1 78 ? -26.234 -1.012 -23.672 1 31.84 78 PRO B CA 1
ATOM 3943 C C . PRO B 1 78 ? -24.812 -0.514 -23.922 1 31.84 78 PRO B C 1
ATOM 3945 O O . PRO B 1 78 ? -23.922 -1.303 -24.266 1 31.84 78 PRO B O 1
ATOM 3948 N N . GLY B 1 79 ? -24.625 0.794 -24.266 1 32.09 79 GLY B N 1
ATOM 3949 C CA . GLY B 1 79 ? -23.609 1.403 -25.109 1 32.09 79 GLY B CA 1
ATOM 3950 C C . GLY B 1 79 ? -22.219 1.336 -24.516 1 32.09 79 GLY B C 1
ATOM 3951 O O . GLY B 1 79 ? -21.234 1.178 -25.234 1 32.09 79 GLY B O 1
ATOM 3952 N N . LYS B 1 80 ? -21.906 2.125 -23.375 1 32.47 80 LYS B N 1
ATOM 3953 C CA . LYS B 1 80 ? -20.578 2.699 -23.172 1 32.47 80 LYS B CA 1
ATOM 3954 C C . LYS B 1 80 ? -19.672 1.73 -22.422 1 32.47 80 LYS B C 1
ATOM 3956 O O . LYS B 1 80 ? -19.656 1.708 -21.203 1 32.47 80 LYS B O 1
ATOM 3961 N N . ASN B 1 81 ? -19.547 0.53 -22.906 1 35 81 ASN B N 1
ATOM 3962 C CA . ASN B 1 81 ? -18.484 -0.299 -22.359 1 35 81 ASN B CA 1
ATOM 3963 C C . ASN B 1 81 ? -17.141 0.437 -22.359 1 35 81 ASN B C 1
ATOM 3965 O O . ASN B 1 81 ? -16.562 0.682 -23.422 1 35 81 ASN B O 1
ATOM 3969 N N . PRO B 1 82 ? -16.844 1.201 -21.547 1 36.84 82 PRO B N 1
ATOM 3970 C CA . PRO B 1 82 ? -15.57 1.913 -21.609 1 36.84 82 PRO B CA 1
ATOM 3971 C C . PRO B 1 82 ? -14.391 0.988 -21.906 1 36.84 82 PRO B C 1
ATOM 3973 O O . PRO B 1 82 ? -13.297 1.458 -22.219 1 36.84 82 PRO B O 1
ATOM 3976 N N . ALA B 1 83 ? -14.438 -0.34 -21.5 1 39.59 83 ALA B N 1
ATOM 3977 C CA . ALA B 1 83 ? -13.336 -1.165 -21.984 1 39.59 83 ALA B CA 1
ATOM 3978 C C . ALA B 1 83 ? -13.219 -1.102 -23.5 1 39.59 83 ALA B C 1
ATOM 3980 O O . ALA B 1 83 ? -12.195 -1.498 -24.062 1 39.59 83 ALA B O 1
ATOM 3981 N N . ARG B 1 84 ? -14.328 -1.05 -24.188 1 37.84 84 ARG B N 1
ATOM 3982 C CA . ARG B 1 84 ? -14.281 -1.062 -25.641 1 37.84 84 ARG B CA 1
ATOM 3983 C C . ARG B 1 84 ? -13.484 0.122 -26.188 1 37.84 84 ARG B C 1
ATOM 3985 O O . ARG B 1 84 ? -13.047 0.111 -27.328 1 37.84 84 ARG B O 1
ATOM 3992 N N . SER B 1 85 ? -13.664 1.211 -25.484 1 43 85 SER B N 1
ATOM 3993 C CA . SER B 1 85 ? -13.016 2.311 -26.203 1 43 85 SER B CA 1
ATOM 3994 C C . SER B 1 85 ? -11.531 2.383 -25.875 1 43 85 SER B C 1
ATOM 3996 O O . SER B 1 85 ? -10.789 3.152 -26.484 1 43 85 SER B O 1
ATOM 3998 N N . GLY B 1 86 ? -10.906 1.695 -24.719 1 53.62 86 GLY B N 1
ATOM 3999 C CA . GLY B 1 86 ? -9.516 2.029 -24.469 1 53.62 86 GLY B CA 1
ATOM 4000 C C . GLY B 1 86 ? -8.555 0.922 -24.859 1 53.62 86 GLY B C 1
ATOM 4001 O O . GLY B 1 86 ? -8.969 -0.095 -25.422 1 53.62 86 GLY B O 1
ATOM 4002 N N . THR B 1 87 ? -7.219 1.194 -25.016 1 65.5 87 THR B N 1
ATOM 4003 C CA . THR B 1 87 ? -6.023 0.486 -25.453 1 65.5 87 THR B CA 1
ATOM 4004 C C . THR B 1 87 ? -5.59 -0.543 -24.422 1 65.5 87 THR B C 1
ATOM 4006 O O . THR B 1 87 ? -4.602 -1.254 -24.609 1 65.5 87 THR B O 1
ATOM 4009 N N . LEU B 1 88 ? -6.539 -0.749 -23.375 1 83.5 88 LEU B N 1
ATOM 4010 C CA . LEU B 1 88 ? -6.059 -1.673 -22.359 1 83.5 88 LEU B CA 1
ATOM 4011 C C . LEU B 1 88 ? -6.559 -3.088 -22.625 1 83.5 88 LEU B C 1
ATOM 4013 O O . LEU B 1 88 ? -7.707 -3.277 -23.031 1 83.5 88 LEU B O 1
ATOM 4017 N N . ARG B 1 89 ? -5.758 -4.059 -22.406 1 89 89 ARG B N 1
ATOM 4018 C CA . ARG B 1 89 ? -6.066 -5.469 -22.625 1 89 89 ARG B CA 1
ATOM 4019 C C . ARG B 1 89 ? -6.992 -6.004 -21.547 1 89 89 ARG B C 1
ATOM 4021 O O . ARG B 1 89 ? -6.98 -5.52 -20.406 1 89 89 ARG B O 1
ATOM 4028 N N . ARG B 1 90 ? -7.734 -7.02 -21.891 1 88.62 90 ARG B N 1
ATOM 4029 C CA . ARG B 1 90 ? -8.648 -7.676 -20.953 1 88.62 90 ARG B CA 1
ATOM 4030 C C . ARG B 1 90 ? -7.914 -8.148 -19.703 1 88.62 90 ARG B C 1
ATOM 4032 O O . ARG B 1 90 ? -6.793 -8.648 -19.797 1 88.62 90 ARG B O 1
ATOM 4039 N N . LYS B 1 91 ? -8.555 -7.992 -18.469 1 91.69 91 LYS B N 1
ATOM 4040 C CA . LYS B 1 91 ? -8.094 -8.469 -17.172 1 91.69 91 LYS B CA 1
ATOM 4041 C C . LYS B 1 91 ? -7.059 -7.52 -16.578 1 91.69 91 LYS B C 1
ATOM 4043 O O . LYS B 1 91 ? -6.684 -7.648 -15.406 1 91.69 91 LYS B O 1
ATOM 4048 N N . SER B 1 92 ? -6.59 -6.531 -17.375 1 94.81 92 SER B N 1
ATOM 4049 C CA . SER B 1 92 ? -5.578 -5.613 -16.859 1 94.81 92 SER B CA 1
ATOM 4050 C C . SER B 1 92 ? -6.176 -4.641 -15.844 1 94.81 92 SER B C 1
ATOM 4052 O O . SER B 1 92 ? -7.25 -4.082 -16.078 1 94.81 92 SER B O 1
ATOM 4054 N N . LYS B 1 93 ? -5.562 -4.582 -14.727 1 95.62 93 LYS B N 1
ATOM 4055 C CA . LYS B 1 93 ? -5.859 -3.457 -13.844 1 95.62 93 LYS B CA 1
ATOM 4056 C C . LYS B 1 93 ? -5.68 -2.125 -14.562 1 95.62 93 LYS B C 1
ATOM 4058 O O . LYS B 1 93 ? -4.703 -1.938 -15.297 1 95.62 93 LYS B O 1
ATOM 4063 N N . MET B 1 94 ? -6.551 -1.198 -14.43 1 94.81 94 MET B N 1
ATOM 4064 C CA . MET B 1 94 ? -6.523 0.019 -15.234 1 94.81 94 MET B CA 1
ATOM 4065 C C . MET B 1 94 ? -5.637 1.08 -14.594 1 94.81 94 MET B C 1
ATOM 4067 O O . MET B 1 94 ? -5.289 2.076 -15.227 1 94.81 94 MET B O 1
ATOM 4071 N N . LEU B 1 95 ? -5.273 0.893 -13.305 1 97.5 95 LEU B N 1
ATOM 4072 C CA . LEU B 1 95 ? -4.414 1.811 -12.562 1 97.5 95 LEU B CA 1
ATOM 4073 C C . LEU B 1 95 ? -5.004 3.217 -12.555 1 97.5 95 LEU B C 1
ATOM 4075 O O . LEU B 1 95 ? -4.285 4.195 -12.75 1 97.5 95 LEU B O 1
ATOM 4079 N N . VAL B 1 96 ? -6.309 3.309 -12.352 1 96.56 96 VAL B N 1
ATOM 4080 C CA . VAL B 1 96 ? -7.078 4.543 -12.438 1 96.56 96 VAL B CA 1
ATOM 4081 C C . VAL B 1 96 ? -6.539 5.562 -11.438 1 96.56 96 VAL B C 1
ATOM 4083 O O . VAL B 1 96 ? -6.262 6.707 -11.797 1 96.56 96 VAL B O 1
ATOM 4086 N N . PRO B 1 97 ? -6.332 5.188 -10.18 1 98.38 97 PRO B N 1
ATOM 4087 C CA . PRO B 1 97 ? -5.902 6.191 -9.203 1 98.38 97 PRO B CA 1
ATOM 4088 C C . PRO B 1 97 ? -4.625 6.91 -9.617 1 98.38 97 PRO B C 1
ATOM 4090 O O . PRO B 1 97 ? -4.559 8.141 -9.57 1 98.38 97 PRO B O 1
ATOM 4093 N N . HIS B 1 98 ? -3.643 6.129 -10.062 1 98.56 98 HIS B N 1
ATOM 4094 C CA . HIS B 1 98 ? -2.363 6.742 -10.398 1 98.56 98 HIS B CA 1
ATOM 4095 C C . HIS B 1 98 ? -2.43 7.465 -11.742 1 98.56 98 HIS B C 1
ATOM 4097 O O . HIS B 1 98 ? -1.73 8.461 -11.953 1 98.56 98 HIS B O 1
ATOM 4103 N N . ARG B 1 99 ? -3.268 6.992 -12.688 1 97.81 99 ARG B N 1
ATOM 4104 C CA . ARG B 1 99 ? -3.479 7.762 -13.906 1 97.81 99 ARG B CA 1
ATOM 4105 C C . ARG B 1 99 ? -4.062 9.133 -13.594 1 97.81 99 ARG B C 1
ATOM 4107 O O . ARG B 1 99 ? -3.658 10.133 -14.188 1 97.81 99 ARG B O 1
ATOM 4114 N N . VAL B 1 100 ? -5 9.164 -12.672 1 98.31 100 VAL B N 1
ATOM 4115 C CA . VAL B 1 100 ? -5.586 10.43 -12.25 1 98.31 100 VAL B CA 1
ATOM 4116 C C . VAL B 1 100 ? -4.523 11.297 -11.586 1 98.31 100 VAL B C 1
ATOM 4118 O O . VAL B 1 100 ? -4.395 12.484 -11.898 1 98.31 100 VAL B O 1
ATOM 4121 N N . ALA B 1 101 ? -3.754 10.734 -10.656 1 98.5 101 ALA B N 1
ATOM 4122 C CA . ALA B 1 101 ? -2.721 11.484 -9.945 1 98.5 101 ALA B CA 1
ATOM 4123 C C . ALA B 1 101 ? -1.707 12.078 -10.922 1 98.5 101 ALA B C 1
ATOM 4125 O O . ALA B 1 101 ? -1.284 13.227 -10.766 1 98.5 101 ALA B O 1
ATOM 4126 N N . ILE B 1 102 ? -1.29 11.273 -11.891 1 97.5 102 ILE B N 1
ATOM 4127 C CA . ILE B 1 102 ? -0.327 11.727 -12.891 1 97.5 102 ILE B CA 1
ATOM 4128 C C . ILE B 1 102 ? -0.925 12.867 -13.711 1 97.5 102 ILE B C 1
ATOM 4130 O O . ILE B 1 102 ? -0.247 13.859 -13.992 1 97.5 102 ILE B O 1
ATOM 4134 N N . ALA B 1 103 ? -2.195 12.727 -14.109 1 97.5 103 ALA B N 1
ATOM 4135 C CA . ALA B 1 103 ? -2.875 13.805 -14.828 1 97.5 103 ALA B CA 1
ATOM 4136 C C . ALA B 1 103 ? -2.924 15.078 -13.984 1 97.5 103 ALA B C 1
ATOM 4138 O O . ALA B 1 103 ? -2.762 16.188 -14.508 1 97.5 103 ALA B O 1
ATOM 4139 N N . LEU B 1 104 ? -3.201 14.945 -12.727 1 98.06 104 LEU B N 1
ATOM 4140 C CA . LEU B 1 104 ? -3.236 16.094 -11.82 1 98.06 104 LEU B CA 1
ATOM 4141 C C . LEU B 1 104 ? -1.859 16.734 -11.711 1 98.06 104 LEU B C 1
ATOM 4143 O O . LEU B 1 104 ? -1.747 17.969 -11.664 1 98.06 104 LEU B O 1
ATOM 4147 N N . GLU B 1 105 ? -0.796 15.914 -11.641 1 96 105 GLU B N 1
ATOM 4148 C CA . GLU B 1 105 ? 0.562 16.453 -11.656 1 96 105 GLU B CA 1
ATOM 4149 C C . GLU B 1 105 ? 0.81 17.281 -12.914 1 96 105 GLU B C 1
ATOM 4151 O O . GLU B 1 105 ? 1.392 18.359 -12.852 1 96 105 GLU B O 1
ATOM 4156 N N . ASP B 1 106 ? 0.375 16.734 -13.992 1 93.88 106 ASP B N 1
ATOM 4157 C CA . ASP B 1 106 ? 0.542 17.422 -15.266 1 93.88 106 ASP B CA 1
ATOM 4158 C C . ASP B 1 106 ? -0.22 18.75 -15.281 1 93.88 106 ASP B C 1
ATOM 4160 O O . ASP B 1 106 ? 0.175 19.688 -15.969 1 93.88 106 ASP B O 1
ATOM 4164 N N . ALA B 1 107 ? -1.27 18.797 -14.547 1 95.62 107 ALA B N 1
ATOM 4165 C CA . ALA B 1 107 ? -2.094 20 -14.469 1 95.62 107 ALA B CA 1
ATOM 4166 C C . ALA B 1 107 ? -1.529 20.984 -13.445 1 95.62 107 ALA B C 1
ATOM 4168 O O . ALA B 1 107 ? -2.113 22.031 -13.211 1 95.62 107 ALA B O 1
ATOM 4169 N N . GLY B 1 108 ? -0.475 20.609 -12.773 1 94.31 108 GLY B N 1
ATOM 4170 C CA . GLY B 1 108 ? 0.222 21.578 -11.945 1 94.31 108 GLY B CA 1
ATOM 4171 C C . GLY B 1 108 ? 0.153 21.266 -10.461 1 94.31 108 GLY B C 1
ATOM 4172 O O . GLY B 1 108 ? 0.758 21.953 -9.641 1 94.31 108 GLY B O 1
ATOM 4173 N N . TRP B 1 109 ? -0.572 20.25 -10.055 1 97.44 109 TRP B N 1
ATOM 4174 C CA . TRP B 1 109 ? -0.631 19.859 -8.648 1 97.44 109 TRP B CA 1
ATOM 4175 C C . TRP B 1 109 ? 0.653 19.141 -8.227 1 97.44 109 TRP B C 1
ATOM 4177 O O . TRP B 1 109 ? 1.372 18.594 -9.07 1 97.44 109 TRP B O 1
ATOM 4187 N N . ILE B 1 110 ? 0.981 19.203 -7.012 1 97.31 110 ILE B N 1
ATOM 4188 C CA . ILE B 1 110 ? 2.131 18.516 -6.434 1 97.31 110 ILE B CA 1
ATOM 4189 C C . ILE B 1 110 ? 1.66 17.312 -5.625 1 97.31 110 ILE B C 1
ATOM 4191 O O . ILE B 1 110 ? 0.859 17.453 -4.699 1 97.31 110 ILE B O 1
ATOM 4195 N N . VAL B 1 111 ? 2.078 16.141 -5.988 1 98 111 VAL B N 1
ATOM 4196 C CA . VAL B 1 111 ? 1.738 14.93 -5.25 1 98 111 VAL B CA 1
ATOM 4197 C C . VAL B 1 111 ? 2.77 14.688 -4.148 1 98 111 VAL B C 1
ATOM 4199 O O . VAL B 1 111 ? 3.951 14.477 -4.43 1 98 111 VAL B O 1
ATOM 4202 N N . ARG B 1 112 ? 2.355 14.656 -2.947 1 97.69 112 ARG B N 1
ATOM 4203 C CA . ARG B 1 112 ? 3.275 14.523 -1.822 1 97.69 112 ARG B CA 1
ATOM 4204 C C . ARG B 1 112 ? 3.236 13.109 -1.249 1 97.69 112 ARG B C 1
ATOM 4206 O O . ARG B 1 112 ? 4.164 12.695 -0.554 1 97.69 112 ARG B O 1
ATOM 4213 N N . ALA B 1 113 ? 2.119 12.398 -1.547 1 97.81 113 ALA B N 1
ATOM 4214 C CA . ALA B 1 113 ? 2.002 11.023 -1.065 1 97.81 113 ALA B CA 1
ATOM 4215 C C . ALA B 1 113 ? 0.963 10.242 -1.871 1 97.81 113 ALA B C 1
ATOM 4217 O O . ALA B 1 113 ? -0.022 10.82 -2.342 1 97.81 113 ALA B O 1
ATOM 4218 N N . ASP B 1 114 ? 1.167 9.008 -2.127 1 98.38 114 ASP B N 1
ATOM 4219 C CA . ASP B 1 114 ? 0.211 8.031 -2.65 1 98.38 114 ASP B CA 1
ATOM 4220 C C . ASP B 1 114 ? -0.012 6.895 -1.66 1 98.38 114 ASP B C 1
ATOM 4222 O O . ASP B 1 114 ? 0.363 5.75 -1.926 1 98.38 114 ASP B O 1
ATOM 4226 N N . CYS B 1 115 ? -0.752 7.105 -0.67 1 98.31 115 CYS B N 1
ATOM 4227 C CA . CYS B 1 115 ? -0.915 6.223 0.479 1 98.31 115 CYS B CA 1
ATOM 4228 C C . CYS B 1 115 ? -1.86 5.07 0.154 1 98.31 115 CYS B C 1
ATOM 4230 O O . CYS B 1 115 ? -3.027 5.293 -0.171 1 98.31 115 CYS B O 1
ATOM 4232 N N . PRO B 1 116 ? -1.415 3.836 0.231 1 98.06 116 PRO B N 1
ATOM 4233 C CA . PRO B 1 116 ? -2.398 2.75 0.201 1 98.06 116 PRO B CA 1
ATOM 4234 C C . PRO B 1 116 ? -3.287 2.727 1.442 1 98.06 116 PRO B C 1
ATOM 4236 O O . PRO B 1 116 ? -2.783 2.758 2.568 1 98.06 116 PRO B O 1
ATOM 4239 N N . TRP B 1 117 ? -4.555 2.787 1.265 1 97.44 117 TRP B N 1
ATOM 4240 C CA . TRP B 1 117 ? -5.512 2.428 2.307 1 97.44 117 TRP B CA 1
ATOM 4241 C C . TRP B 1 117 ? -5.734 0.919 2.344 1 97.44 117 TRP B C 1
ATOM 4243 O O . TRP B 1 117 ? -6.457 0.371 1.508 1 97.44 117 TRP B O 1
ATOM 4253 N N . VAL B 1 118 ? -5.094 0.282 3.264 1 95.94 118 VAL B N 1
ATOM 4254 C CA . VAL B 1 118 ? -5.125 -1.171 3.396 1 95.94 118 VAL B CA 1
ATOM 4255 C C . VAL B 1 118 ? -6.289 -1.583 4.293 1 95.94 118 VAL B C 1
ATOM 4257 O O . VAL B 1 118 ? -6.355 -1.181 5.457 1 95.94 118 VAL B O 1
ATOM 4260 N N . LYS B 1 119 ? -7.109 -2.385 3.766 1 91.94 119 LYS B N 1
ATOM 4261 C CA . LYS B 1 119 ? -8.289 -2.852 4.488 1 91.94 119 LYS B CA 1
ATOM 4262 C C . LYS B 1 119 ? -8.039 -4.219 5.125 1 91.94 119 LYS B C 1
ATOM 4264 O O . LYS B 1 119 ? -7.984 -5.23 4.426 1 91.94 119 LYS B O 1
ATOM 4269 N N . PRO B 1 120 ? -7.906 -4.262 6.402 1 84.56 120 PRO B N 1
ATOM 4270 C CA . PRO B 1 120 ? -7.66 -5.539 7.074 1 84.56 120 PRO B CA 1
ATOM 4271 C C . PRO B 1 120 ? -8.812 -6.527 6.906 1 84.56 120 PRO B C 1
ATOM 4273 O O . PRO B 1 120 ? -8.609 -7.738 7.02 1 84.56 120 PRO B O 1
ATOM 4276 N N . ASN B 1 121 ? -10.008 -6.082 6.684 1 77.19 121 ASN B N 1
ATOM 4277 C CA . ASN B 1 121 ? -11.195 -6.914 6.504 1 77.19 121 ASN B CA 1
ATOM 4278 C C . ASN B 1 121 ? -11.859 -6.652 5.156 1 77.19 121 ASN B C 1
ATOM 4280 O O . ASN B 1 121 ? -13.031 -6.277 5.102 1 77.19 121 ASN B O 1
ATOM 4284 N N . PRO B 1 122 ? -11.117 -7.055 4.156 1 72.44 122 PRO B N 1
ATOM 4285 C CA . PRO B 1 122 ? -11.719 -6.781 2.844 1 72.44 122 PRO B CA 1
ATOM 4286 C C . PRO B 1 122 ? -12.875 -7.723 2.516 1 72.44 122 PRO B C 1
ATOM 4288 O O . PRO B 1 122 ? -12.953 -8.82 3.062 1 72.44 122 PRO B O 1
ATOM 4291 N N . MET B 1 123 ? -13.703 -7.223 1.729 1 68.5 123 MET B N 1
ATOM 4292 C CA . MET B 1 123 ? -14.781 -8.078 1.231 1 68.5 123 MET B CA 1
ATOM 4293 C C . MET B 1 123 ? -14.219 -9.211 0.382 1 68.5 123 MET B C 1
ATOM 4295 O O . MET B 1 123 ? -13.367 -8.992 -0.478 1 68.5 123 MET B O 1
ATOM 4299 N N . PRO B 1 124 ? -14.625 -10.43 0.697 1 69.88 124 PRO B N 1
ATOM 4300 C CA . PRO B 1 124 ? -14.125 -11.555 -0.096 1 69.88 124 PRO B CA 1
ATOM 4301 C C . PRO B 1 124 ? -14.508 -11.453 -1.571 1 69.88 124 PRO B C 1
ATOM 4303 O O . PRO B 1 124 ? -15.57 -10.922 -1.902 1 69.88 124 PRO B O 1
ATOM 4306 N N . HIS B 1 125 ? -13.648 -11.734 -2.438 1 72.56 125 HIS B N 1
ATOM 4307 C CA . HIS B 1 125 ? -13.883 -11.781 -3.875 1 72.56 125 HIS B CA 1
ATOM 4308 C C . HIS B 1 125 ? -13.445 -13.117 -4.465 1 72.56 125 HIS B C 1
ATOM 4310 O O . HIS B 1 125 ? -12.359 -13.617 -4.145 1 72.56 125 HIS B O 1
ATOM 4316 N N . PRO B 1 126 ? -14.289 -13.711 -5.191 1 75.31 126 PRO B N 1
ATOM 4317 C CA . PRO B 1 126 ? -14.039 -15.07 -5.672 1 75.31 126 PRO B CA 1
ATOM 4318 C C . PRO B 1 126 ? -13.008 -15.117 -6.801 1 75.31 126 PRO B C 1
ATOM 4320 O O . PRO B 1 126 ? -12.992 -16.062 -7.586 1 75.31 126 PRO B O 1
ATOM 4323 N N . VAL B 1 127 ? -12.125 -14.266 -6.84 1 85.44 127 VAL B N 1
ATOM 4324 C CA . VAL B 1 127 ? -11.141 -14.297 -7.918 1 85.44 127 VAL B CA 1
ATOM 4325 C C . VAL B 1 127 ? -10.125 -15.406 -7.66 1 85.44 127 VAL B C 1
ATOM 4327 O O . VAL B 1 127 ? -9.734 -15.641 -6.516 1 85.44 127 VAL B O 1
ATOM 4330 N N . LYS B 1 128 ? -9.703 -16.078 -8.703 1 87 128 LYS B N 1
ATOM 4331 C CA . LYS B 1 128 ? -8.836 -17.25 -8.539 1 87 128 LYS B CA 1
ATOM 4332 C C . LYS B 1 128 ? -7.492 -17.031 -9.234 1 87 128 LYS B C 1
ATOM 4334 O O . LYS B 1 128 ? -6.535 -17.766 -8.984 1 87 128 LYS B O 1
ATOM 4339 N N . ASP B 1 129 ? -7.391 -16.094 -10.141 1 92.62 129 ASP B N 1
ATOM 4340 C CA . ASP B 1 129 ? -6.184 -16 -10.953 1 92.62 129 ASP B CA 1
ATOM 4341 C C . ASP B 1 129 ? -5.41 -14.719 -10.656 1 92.62 129 ASP B C 1
ATOM 4343 O O . ASP B 1 129 ? -4.746 -14.172 -11.539 1 92.62 129 ASP B O 1
ATOM 4347 N N . ARG B 1 130 ? -5.625 -14.109 -9.523 1 94.19 130 ARG B N 1
ATOM 4348 C CA . ARG B 1 130 ? -4.855 -12.953 -9.062 1 94.19 130 ARG B CA 1
ATOM 4349 C C . ARG B 1 130 ? -5.02 -12.758 -7.559 1 94.19 130 ARG B C 1
ATOM 4351 O O . ARG B 1 130 ? -5.875 -13.391 -6.934 1 94.19 130 ARG B O 1
ATOM 4358 N N . LEU B 1 131 ? -4.238 -11.938 -7.051 1 95.31 131 LEU B N 1
ATOM 4359 C CA . LEU B 1 131 ? -4.387 -11.57 -5.648 1 95.31 131 LEU B CA 1
ATOM 4360 C C . LEU B 1 131 ? -5.59 -10.656 -5.449 1 95.31 131 LEU B C 1
ATOM 4362 O O . LEU B 1 131 ? -5.863 -9.797 -6.285 1 95.31 131 LEU B O 1
ATOM 4366 N N . HIS B 1 132 ? -6.203 -10.891 -4.402 1 91.75 132 HIS B N 1
ATOM 4367 C CA . HIS B 1 132 ? -7.375 -10.094 -4.07 1 91.75 132 HIS B CA 1
ATOM 4368 C C . HIS B 1 132 ? -6.992 -8.648 -3.764 1 91.75 132 HIS B C 1
ATOM 4370 O O . HIS B 1 132 ? -5.984 -8.398 -3.098 1 91.75 132 HIS B O 1
ATOM 4376 N N . GLU B 1 133 ? -7.766 -7.742 -4.293 1 90.75 133 GLU B N 1
ATOM 4377 C CA . GLU B 1 133 ? -7.543 -6.324 -4.043 1 90.75 133 GLU B CA 1
ATOM 4378 C C . GLU B 1 133 ? -7.949 -5.941 -2.621 1 90.75 133 GLU B C 1
ATOM 4380 O O . GLU B 1 133 ? -9.141 -5.875 -2.307 1 90.75 133 GLU B O 1
ATOM 4385 N N . HIS B 1 134 ? -6.957 -5.59 -1.771 1 91.38 134 HIS B N 1
ATOM 4386 C CA . HIS B 1 134 ? -7.211 -5.254 -0.375 1 91.38 134 HIS B CA 1
ATOM 4387 C C . HIS B 1 134 ? -6.984 -3.77 -0.115 1 91.38 134 HIS B C 1
ATOM 4389 O O . HIS B 1 134 ? -7.062 -3.316 1.028 1 91.38 134 HIS B O 1
ATOM 4395 N N . LYS B 1 135 ? -6.758 -3.041 -1.174 1 95.56 135 LYS B N 1
ATOM 4396 C CA . LYS B 1 135 ? -6.363 -1.663 -0.896 1 95.56 135 LYS B CA 1
ATOM 4397 C C . LYS B 1 135 ? -6.977 -0.7 -1.907 1 95.56 135 LYS B C 1
ATOM 4399 O O . LYS B 1 135 ? -7.367 -1.108 -3.004 1 95.56 135 LYS B O 1
ATOM 4404 N N . GLU B 1 136 ? -7.152 0.478 -1.508 1 96 136 GLU B N 1
ATOM 4405 C CA . GLU B 1 136 ? -7.363 1.676 -2.314 1 96 136 GLU B CA 1
ATOM 4406 C C . GLU B 1 136 ? -6.266 2.707 -2.072 1 96 136 GLU B C 1
ATOM 4408 O O . GLU B 1 136 ? -5.309 2.439 -1.343 1 96 136 GLU B O 1
ATOM 4413 N N . PHE B 1 137 ? -6.383 3.811 -2.764 1 98.38 137 PHE B N 1
ATOM 4414 C CA . PHE B 1 137 ? -5.309 4.781 -2.598 1 98.38 137 PHE B CA 1
ATOM 4415 C C . PHE B 1 137 ? -5.855 6.121 -2.117 1 98.38 137 PHE B C 1
ATOM 4417 O O . PHE B 1 137 ? -6.938 6.543 -2.537 1 98.38 137 PHE B O 1
ATOM 4424 N N . VAL B 1 138 ? -5.121 6.762 -1.262 1 98.69 138 VAL B N 1
ATOM 4425 C CA . VAL B 1 138 ? -5.355 8.133 -0.825 1 98.69 138 VAL B CA 1
ATOM 4426 C C . VAL B 1 138 ? -4.164 9.008 -1.199 1 98.69 138 VAL B C 1
ATOM 4428 O O . VAL B 1 138 ? -3.051 8.797 -0.709 1 98.69 138 VAL B O 1
ATOM 4431 N N . PHE B 1 139 ? -4.383 9.977 -1.999 1 98.81 139 PHE B N 1
ATOM 4432 C CA . PHE B 1 139 ? -3.312 10.852 -2.459 1 98.81 139 PHE B CA 1
ATOM 4433 C C . PHE B 1 139 ? -3.309 12.164 -1.676 1 98.81 139 PHE B C 1
ATOM 4435 O O . PHE B 1 139 ? -4.367 12.711 -1.369 1 98.81 139 PHE B O 1
ATOM 4442 N N . HIS B 1 140 ? -2.162 12.633 -1.307 1 98.75 140 HIS B N 1
ATOM 4443 C CA . HIS B 1 140 ? -1.97 13.977 -0.769 1 98.75 140 HIS B CA 1
ATOM 4444 C C . HIS B 1 140 ? -1.457 14.93 -1.841 1 98.75 140 HIS B C 1
ATOM 4446 O O . HIS B 1 140 ? -0.352 14.75 -2.359 1 98.75 140 HIS B O 1
ATOM 4452 N N . LEU B 1 141 ? -2.227 15.914 -2.199 1 98.62 141 LEU B N 1
ATOM 4453 C CA . LEU B 1 141 ? -1.872 16.891 -3.227 1 98.62 141 LEU B CA 1
ATOM 4454 C C . LEU B 1 141 ? -1.83 18.297 -2.646 1 98.62 141 LEU B C 1
ATOM 4456 O O . LEU B 1 141 ? -2.627 18.641 -1.77 1 98.62 141 LEU B O 1
ATOM 4460 N N . THR B 1 142 ? -0.911 19.109 -3.141 1 98.19 142 THR B N 1
ATOM 4461 C CA . THR B 1 142 ? -0.822 20.5 -2.752 1 98.19 142 THR B CA 1
ATOM 4462 C C . THR B 1 142 ? -0.686 21.406 -3.982 1 98.19 142 THR B C 1
ATOM 4464 O O . THR B 1 142 ? -0.133 20.984 -5 1 98.19 142 THR B O 1
ATOM 4467 N N . PRO B 1 143 ? -1.229 22.609 -3.914 1 96.88 143 PRO B N 1
ATOM 4468 C CA . PRO B 1 143 ? -1.084 23.531 -5.039 1 96.88 143 PRO B CA 1
ATOM 4469 C C . PRO B 1 143 ? 0.322 24.125 -5.145 1 96.88 143 PRO B C 1
ATOM 4471 O O . PRO B 1 143 ? 0.784 24.438 -6.246 1 96.88 143 PRO B O 1
ATOM 4474 N N . GLU B 1 144 ? 0.962 24.297 -4.035 1 96.44 144 GLU B N 1
ATOM 4475 C CA . GLU B 1 144 ? 2.287 24.906 -3.965 1 96.44 144 GLU B CA 1
ATOM 4476 C C . GLU B 1 144 ? 3.232 24.078 -3.104 1 96.44 144 GLU B C 1
ATOM 4478 O O . GLU B 1 144 ? 2.785 23.312 -2.252 1 96.44 144 GLU B O 1
ATOM 4483 N N . PRO B 1 145 ? 4.551 24.156 -3.363 1 94.62 145 PRO B N 1
ATOM 4484 C CA . PRO B 1 145 ? 5.512 23.344 -2.611 1 94.62 145 PRO B CA 1
ATOM 4485 C C . PRO B 1 145 ? 5.559 23.719 -1.13 1 94.62 145 PRO B C 1
ATOM 4487 O O . PRO B 1 145 ? 5.867 22.859 -0.291 1 94.62 145 PRO B O 1
ATOM 4490 N N . ASP B 1 146 ? 5.316 25.031 -0.879 1 94.69 146 ASP B N 1
ATOM 4491 C CA . ASP B 1 146 ? 5.266 25.484 0.512 1 94.69 146 ASP B CA 1
ATOM 4492 C C . ASP B 1 146 ? 3.832 25.469 1.038 1 94.69 146 ASP B C 1
ATOM 4494 O O . ASP B 1 146 ? 3.012 26.297 0.626 1 94.69 146 ASP B O 1
ATOM 4498 N N . TYR B 1 147 ? 3.494 24.547 1.875 1 96.88 147 TYR B N 1
ATOM 4499 C CA . TYR B 1 147 ? 2.15 24.359 2.414 1 96.88 147 TYR B CA 1
ATOM 4500 C C . TYR B 1 147 ? 2.197 24.062 3.908 1 96.88 147 TYR B C 1
ATOM 4502 O O . TYR B 1 147 ? 3.264 23.781 4.457 1 96.88 147 TYR B O 1
ATOM 4510 N N . TRP B 1 148 ? 1.089 24.266 4.574 1 97.12 148 TRP B N 1
ATOM 4511 C CA . TRP B 1 148 ? 0.981 23.969 6 1 97.12 148 TRP B CA 1
ATOM 4512 C C . TRP B 1 148 ? 0.838 22.484 6.246 1 97.12 148 TRP B C 1
ATOM 4514 O O . TRP B 1 148 ? -0.011 21.828 5.641 1 97.12 148 TRP B O 1
ATOM 4524 N N . PHE B 1 149 ? 1.658 21.891 7.031 1 96.62 149 PHE B N 1
ATOM 4525 C CA . PHE B 1 149 ? 1.634 20.469 7.398 1 96.62 149 PHE B CA 1
ATOM 4526 C C . PHE B 1 149 ? 2.053 20.281 8.852 1 96.62 149 PHE B C 1
ATOM 4528 O O . PHE B 1 149 ? 3.166 20.656 9.234 1 96.62 149 PHE B O 1
ATOM 4535 N N . ASP B 1 150 ? 1.202 19.656 9.594 1 95.06 150 ASP B N 1
ATOM 4536 C CA . ASP B 1 150 ? 1.455 19.469 11.023 1 95.06 150 ASP B CA 1
ATOM 4537 C C . ASP B 1 150 ? 1.758 18 11.328 1 95.06 150 ASP B C 1
ATOM 4539 O O . ASP B 1 150 ? 0.872 17.25 11.742 1 95.06 150 ASP B O 1
ATOM 4543 N N . LEU B 1 151 ? 2.998 17.641 11.227 1 93.12 151 LEU B N 1
ATOM 4544 C CA . LEU B 1 151 ? 3.412 16.266 11.492 1 93.12 151 LEU B CA 1
ATOM 4545 C C . LEU B 1 151 ? 3.197 15.914 12.961 1 93.12 151 LEU B C 1
ATOM 4547 O O . LEU B 1 151 ? 2.85 14.781 13.289 1 93.12 151 LEU B O 1
ATOM 4551 N N . ASP B 1 152 ? 3.355 16.781 13.844 1 89.56 152 ASP B N 1
ATOM 4552 C CA . ASP B 1 152 ? 3.262 16.547 15.281 1 89.56 152 ASP B CA 1
ATOM 4553 C C . ASP B 1 152 ? 1.85 16.109 15.672 1 89.56 152 ASP B C 1
ATOM 4555 O O . ASP B 1 152 ? 1.665 15.383 16.656 1 89.56 152 ASP B O 1
ATOM 4559 N N . ALA B 1 153 ? 0.915 16.547 14.898 1 92.38 153 ALA B N 1
ATOM 4560 C CA . ALA B 1 153 ? -0.475 16.219 15.203 1 92.38 153 ALA B CA 1
ATOM 4561 C C . ALA B 1 153 ? -0.758 14.734 14.93 1 92.38 153 ALA B C 1
ATOM 4563 O O . ALA B 1 153 ? -1.763 14.195 15.398 1 92.38 153 ALA B O 1
ATOM 4564 N N . VAL B 1 154 ? 0.205 14.109 14.172 1 94.44 154 VAL B N 1
ATOM 4565 C CA . VAL B 1 154 ? -0.16 12.758 13.75 1 94.44 154 VAL B CA 1
ATOM 4566 C C . VAL B 1 154 ? 0.964 11.789 14.102 1 94.44 154 VAL B C 1
ATOM 4568 O O . VAL B 1 154 ? 0.925 10.617 13.711 1 94.44 154 VAL B O 1
ATOM 4571 N N . ARG B 1 155 ? 1.977 12.188 14.82 1 89.81 155 ARG B N 1
ATOM 4572 C CA . ARG B 1 155 ? 3.074 11.312 15.211 1 89.81 155 ARG B CA 1
ATOM 4573 C C . ARG B 1 155 ? 2.566 10.125 16.031 1 89.81 155 ARG B C 1
ATOM 4575 O O . ARG B 1 155 ? 1.564 10.242 16.734 1 89.81 155 ARG B O 1
ATOM 4582 N N . GLU B 1 156 ? 3.201 9.055 15.82 1 86.69 156 GLU B N 1
ATOM 4583 C CA . GLU B 1 156 ? 2.92 7.84 16.594 1 86.69 156 GLU B CA 1
ATOM 4584 C C . GLU B 1 156 ? 4.051 7.527 17.562 1 86.69 156 GLU B C 1
ATOM 4586 O O . GLU B 1 156 ? 5.211 7.859 17.297 1 86.69 156 GLU B O 1
ATOM 4591 N N . PRO B 1 157 ? 3.695 6.883 18.641 1 77.62 157 PRO B N 1
ATOM 4592 C CA . PRO B 1 157 ? 4.754 6.547 19.609 1 77.62 157 PRO B CA 1
ATOM 4593 C C . PRO B 1 157 ? 5.836 5.66 19 1 77.62 157 PRO B C 1
ATOM 4595 O O . PRO B 1 157 ? 5.547 4.832 18.125 1 77.62 157 PRO B O 1
ATOM 4598 N N . HIS B 1 158 ? 7.008 5.832 19.453 1 76.25 158 HIS B N 1
ATOM 4599 C CA . HIS B 1 158 ? 8.117 5 19 1 76.25 158 HIS B CA 1
ATOM 4600 C C . HIS B 1 158 ? 7.945 3.557 19.469 1 76.25 158 HIS B C 1
ATOM 4602 O O . HIS B 1 158 ? 7.359 3.307 20.531 1 76.25 158 HIS B O 1
ATOM 4608 N N . GLN B 1 159 ? 8.43 2.668 18.625 1 72.69 159 GLN B N 1
ATOM 4609 C CA . GLN B 1 159 ? 8.477 1.282 19.078 1 72.69 159 GLN B CA 1
ATOM 4610 C C . GLN B 1 159 ? 9.477 1.114 20.219 1 72.69 159 GLN B C 1
ATOM 4612 O O . GLN B 1 159 ? 10.516 1.774 20.25 1 72.69 159 GLN B O 1
ATOM 4617 N N . GLU B 1 160 ? 9.195 0.228 21.031 1 66.56 160 GLU B N 1
ATOM 4618 C CA . GLU B 1 160 ? 10.062 -0.019 22.188 1 66.56 160 GLU B CA 1
ATOM 4619 C C . GLU B 1 160 ? 11.461 -0.445 21.734 1 66.56 160 GLU B C 1
ATOM 4621 O O . GLU B 1 160 ? 12.461 -0.023 22.328 1 66.56 160 GLU B O 1
ATOM 4626 N N . SER B 1 161 ? 11.461 -1.203 20.719 1 66.44 161 SER B N 1
ATOM 4627 C CA . SER B 1 161 ? 12.742 -1.714 20.234 1 66.44 161 SER B CA 1
ATOM 4628 C C . SER B 1 161 ? 13.633 -0.582 19.734 1 66.44 161 SER B C 1
ATOM 4630 O O . SER B 1 161 ? 14.859 -0.631 19.906 1 66.44 161 SER B O 1
ATOM 4632 N N . SER B 1 162 ? 13.109 0.379 19.188 1 65.88 162 SER B N 1
ATOM 4633 C CA . SER B 1 162 ? 13.867 1.524 18.688 1 65.88 162 SER B CA 1
ATOM 4634 C C . SER B 1 162 ? 14.453 2.336 19.844 1 65.88 162 SER B C 1
ATOM 4636 O O . SER B 1 162 ? 15.578 2.832 19.766 1 65.88 162 SER B O 1
ATOM 4638 N N . LEU B 1 163 ? 13.719 2.391 20.844 1 62.28 163 LEU B N 1
ATOM 4639 C CA . LEU B 1 163 ? 14.164 3.135 22.016 1 62.28 163 LEU B CA 1
ATOM 4640 C C . LEU B 1 163 ? 15.32 2.42 22.719 1 62.28 163 LEU B C 1
ATOM 4642 O O . LEU B 1 163 ? 16.266 3.061 23.172 1 62.28 163 LEU B O 1
ATOM 4646 N N . GLU B 1 164 ? 15.188 1.12 22.594 1 60.78 164 GLU B N 1
ATOM 4647 C CA . GLU B 1 164 ? 16.234 0.302 23.203 1 60.78 164 GLU B CA 1
ATOM 4648 C C . GLU B 1 164 ? 17.531 0.385 22.422 1 60.78 164 GLU B C 1
ATOM 4650 O O . GLU B 1 164 ? 18.609 0.441 23 1 60.78 164 GLU B O 1
ATOM 4655 N N . ARG B 1 165 ? 17.391 0.319 21.141 1 59.47 165 ARG B N 1
ATOM 4656 C CA . ARG B 1 165 ? 18.562 0.395 20.281 1 59.47 165 ARG B CA 1
ATOM 4657 C C . ARG B 1 165 ? 19.328 1.697 20.5 1 59.47 165 ARG B C 1
ATOM 4659 O O . ARG B 1 165 ? 20.562 1.712 20.5 1 59.47 165 ARG B O 1
ATOM 4666 N N . ARG B 1 166 ? 18.625 2.643 20.531 1 56.69 166 ARG B N 1
ATOM 4667 C CA . ARG B 1 166 ? 19.266 3.936 20.797 1 56.69 166 ARG B CA 1
ATOM 4668 C C . ARG B 1 166 ? 19.984 3.93 22.141 1 56.69 166 ARG B C 1
ATOM 4670 O O . ARG B 1 166 ? 21.062 4.508 22.281 1 56.69 166 ARG B O 1
ATOM 4677 N N . GLU B 1 167 ? 19.406 3.299 22.984 1 53.97 167 GLU B N 1
ATOM 4678 C CA . GLU B 1 167 ? 20 3.178 24.312 1 53.97 167 GLU B CA 1
ATOM 4679 C C . GLU B 1 167 ? 21.344 2.459 24.25 1 53.97 167 GLU B C 1
ATOM 4681 O O . GLU B 1 167 ? 22.297 2.869 24.922 1 53.97 167 GLU B O 1
ATOM 4686 N N . ARG B 1 168 ? 21.25 1.454 23.484 1 50.84 168 ARG B N 1
ATOM 4687 C CA . ARG B 1 168 ? 22.453 0.656 23.375 1 50.84 168 ARG B CA 1
ATOM 4688 C C . ARG B 1 168 ? 23.562 1.443 22.688 1 50.84 168 ARG B C 1
ATOM 4690 O O . ARG B 1 168 ? 24.734 1.334 23.062 1 50.84 168 ARG B O 1
ATOM 4697 N N . HIS B 1 169 ? 23.109 2.127 21.641 1 51.94 169 HIS B N 1
ATOM 4698 C CA . HIS B 1 169 ? 24.078 2.945 20.922 1 51.94 169 HIS B CA 1
ATOM 4699 C C . HIS B 1 169 ? 24.656 4.039 21.828 1 51.94 169 HIS B C 1
ATOM 4701 O O . HIS B 1 169 ? 25.859 4.309 21.797 1 51.94 169 HIS B O 1
ATOM 4707 N N . ASP B 1 170 ? 23.844 4.668 22.531 1 46.19 170 ASP B N 1
ATOM 4708 C CA . ASP B 1 170 ? 24.281 5.727 23.438 1 46.19 170 ASP B CA 1
ATOM 4709 C C . ASP B 1 170 ? 25.172 5.176 24.547 1 46.19 170 ASP B C 1
ATOM 4711 O O . ASP B 1 170 ? 26.125 5.824 24.969 1 46.19 170 ASP B O 1
ATOM 4715 N N . PHE B 1 171 ? 24.844 3.977 24.953 1 44.62 171 PHE B N 1
ATOM 4716 C CA . PHE B 1 171 ? 25.672 3.328 25.969 1 44.62 171 PHE B CA 1
ATOM 4717 C C . PHE B 1 171 ? 27.031 2.967 25.391 1 44.62 171 PHE B C 1
ATOM 4719 O O . PHE B 1 171 ? 28.047 3.119 26.078 1 44.62 171 PHE B O 1
ATOM 4726 N N . ASN B 1 172 ? 27.031 2.367 24.219 1 44.75 172 ASN B N 1
ATOM 4727 C CA . ASN B 1 172 ? 28.297 1.956 23.625 1 44.75 172 ASN B CA 1
ATOM 4728 C C . ASN B 1 172 ? 29.172 3.158 23.266 1 44.75 172 ASN B C 1
ATOM 4730 O O . ASN B 1 172 ? 30.391 3.045 23.188 1 44.75 172 ASN B O 1
ATOM 4734 N N . SER B 1 173 ? 28.578 4.199 22.797 1 40.88 173 SER B N 1
ATOM 4735 C CA . SER B 1 173 ? 29.375 5.387 22.484 1 40.88 173 SER B CA 1
ATOM 4736 C C . SER B 1 173 ? 30.016 5.969 23.75 1 40.88 173 SER B C 1
ATOM 4738 O O . SER B 1 173 ? 30.922 6.797 23.656 1 40.88 173 SER B O 1
ATOM 4740 N N . SER B 1 174 ? 29.547 5.773 24.953 1 35.16 174 SER B N 1
ATOM 4741 C CA . SER B 1 174 ? 30.172 6.297 26.156 1 35.16 174 SER B CA 1
ATOM 4742 C C . SER B 1 174 ? 31.422 5.496 26.516 1 35.16 174 SER B C 1
ATOM 4744 O O . SER B 1 174 ? 32.188 5.902 27.375 1 35.16 174 SER B O 1
ATOM 4746 N N . GLY B 1 175 ? 31.594 4.148 26.406 1 33.44 175 GLY B N 1
ATOM 4747 C CA . GLY B 1 175 ? 32.875 3.541 26.719 1 33.44 175 GLY B CA 1
ATOM 4748 C C . GLY B 1 175 ? 34 3.973 25.766 1 33.44 175 GLY B C 1
ATOM 4749 O O . GLY B 1 175 ? 33.719 4.473 24.688 1 33.44 175 GLY B O 1
ATOM 4750 N N . THR B 1 176 ? 35.344 4.207 26.344 1 33.62 176 THR B N 1
ATOM 4751 C CA . THR B 1 176 ? 36.594 4.703 25.75 1 33.62 176 THR B CA 1
ATOM 4752 C C . THR B 1 176 ? 36.781 4.141 24.344 1 33.62 176 THR B C 1
ATOM 4754 O O . THR B 1 176 ? 37.438 4.762 23.516 1 33.62 176 THR B O 1
ATOM 4757 N N . ASP B 1 177 ? 36.969 2.705 24.234 1 29.25 177 ASP B N 1
ATOM 4758 C CA . ASP B 1 177 ? 37.625 2.24 23.016 1 29.25 177 ASP B CA 1
ATOM 4759 C C . ASP B 1 177 ? 36.75 2.49 21.797 1 29.25 177 ASP B C 1
ATOM 4761 O O . ASP B 1 177 ? 35.844 1.725 21.516 1 29.25 177 ASP B O 1
ATOM 4765 N N . ALA B 1 178 ? 36.5 3.693 21.359 1 31.83 178 ALA B N 1
ATOM 4766 C CA . ALA B 1 178 ? 36 4.254 20.109 1 31.83 178 ALA B CA 1
ATOM 4767 C C . ALA B 1 178 ? 36.281 3.318 18.938 1 31.83 178 ALA B C 1
ATOM 4769 O O . ALA B 1 178 ? 35.719 3.49 17.859 1 31.83 178 ALA B O 1
ATOM 4770 N N . ASP B 1 179 ? 37.375 2.51 18.938 1 30.39 179 ASP B N 1
ATOM 4771 C CA . ASP B 1 179 ? 38 1.838 17.812 1 30.39 179 ASP B CA 1
ATOM 4772 C C . ASP B 1 179 ? 37.188 0.627 17.359 1 30.39 179 ASP B C 1
ATOM 4774 O O . ASP B 1 179 ? 37.25 0.227 16.203 1 30.39 179 ASP B O 1
ATOM 4778 N N . SER B 1 180 ? 36.875 -0.376 18.25 1 28.86 180 SER B N 1
ATOM 4779 C CA . SER B 1 180 ? 36.594 -1.747 17.828 1 28.86 180 SER B CA 1
ATOM 4780 C C . SER B 1 180 ? 35.156 -1.929 17.406 1 28.86 180 SER B C 1
ATOM 4782 O O . SER B 1 180 ? 34.656 -3.057 17.328 1 28.86 180 SER B O 1
ATOM 4784 N N . LEU B 1 181 ? 34.312 -1.103 17.719 1 30.84 181 LEU B N 1
ATOM 4785 C CA . LEU B 1 181 ? 33.062 -1.583 17.141 1 30.84 181 LEU B CA 1
ATOM 4786 C C . LEU B 1 181 ? 33.188 -1.786 15.641 1 30.84 181 LEU B C 1
ATOM 4788 O O . LEU B 1 181 ? 33.719 -0.917 14.938 1 30.84 181 LEU B O 1
ATOM 4792 N N . PRO B 1 182 ? 33.344 -2.992 15.203 1 29.34 182 PRO B N 1
ATOM 4793 C CA . PRO B 1 182 ? 33.531 -3.205 13.766 1 29.34 182 PRO B CA 1
ATOM 4794 C C . PRO B 1 182 ? 32.688 -2.26 12.914 1 29.34 182 PRO B C 1
ATOM 4796 O O . PRO B 1 182 ? 31.578 -1.896 13.312 1 29.34 182 PRO B O 1
ATOM 4799 N N . ASP B 1 183 ? 33.25 -1.23 12.188 1 29.66 183 ASP B N 1
ATOM 4800 C CA . ASP B 1 183 ? 32.875 -0.389 11.055 1 29.66 183 ASP B CA 1
ATOM 4801 C C . ASP B 1 183 ? 31.797 -1.063 10.195 1 29.66 183 ASP B C 1
ATOM 4803 O O . ASP B 1 183 ? 31.469 -0.578 9.109 1 29.66 183 ASP B O 1
ATOM 4807 N N . HIS B 1 184 ? 31.672 -2.365 10.344 1 30.61 184 HIS B N 1
ATOM 4808 C CA . HIS B 1 184 ? 31.078 -3.082 9.219 1 30.61 184 HIS B CA 1
ATOM 4809 C C . HIS B 1 184 ? 29.625 -2.684 9.023 1 30.61 184 HIS B C 1
ATOM 4811 O O . HIS B 1 184 ? 28.953 -3.199 8.125 1 30.61 184 HIS B O 1
ATOM 4817 N N . HIS B 1 185 ? 28.969 -2.459 10.125 1 31.12 185 HIS B N 1
ATOM 4818 C CA . HIS B 1 185 ? 27.625 -2.201 9.617 1 31.12 185 HIS B CA 1
ATOM 4819 C C . HIS B 1 185 ? 27.562 -0.853 8.906 1 31.12 185 HIS B C 1
ATOM 4821 O O . HIS B 1 185 ? 27.469 0.191 9.555 1 31.12 185 HIS B O 1
ATOM 4827 N N . HIS B 1 186 ? 28.406 -0.528 7.969 1 28.91 186 HIS B N 1
ATOM 4828 C CA . HIS B 1 186 ? 28.203 0.535 6.992 1 28.91 186 HIS B CA 1
ATOM 4829 C C . HIS B 1 186 ? 26.719 0.804 6.773 1 28.91 186 HIS B C 1
ATOM 4831 O O . HIS B 1 186 ? 26.047 0.091 6.012 1 28.91 186 HIS B O 1
ATOM 4837 N N . ALA B 1 187 ? 25.969 0.996 7.711 1 29.58 187 ALA B N 1
ATOM 4838 C CA . ALA B 1 187 ? 24.75 1.711 7.348 1 29.58 187 ALA B CA 1
ATOM 4839 C C . ALA B 1 187 ? 25.031 2.768 6.285 1 29.58 187 ALA B C 1
ATOM 4841 O O . ALA B 1 187 ? 26.016 3.494 6.367 1 29.58 187 ALA B O 1
ATOM 4842 N N . SER B 1 188 ? 24.797 2.553 5.055 1 30.7 188 SER B N 1
ATOM 4843 C CA . SER B 1 188 ? 25.016 3.525 3.988 1 30.7 188 SER B CA 1
ATOM 4844 C C . SER B 1 188 ? 24.969 4.953 4.523 1 30.7 188 SER B C 1
ATOM 4846 O O . SER B 1 188 ? 24.25 5.242 5.477 1 30.7 188 SER B O 1
ATOM 4848 N N . ASP B 1 189 ? 26.094 5.789 4.422 1 32.47 189 ASP B N 1
ATOM 4849 C CA . ASP B 1 189 ? 26.328 7.219 4.605 1 32.47 189 ASP B CA 1
ATOM 4850 C C . ASP B 1 189 ? 25.031 8.008 4.52 1 32.47 189 ASP B C 1
ATOM 4852 O O . ASP B 1 189 ? 24.953 9.141 5.008 1 32.47 189 ASP B O 1
ATOM 4856 N N . GLU B 1 190 ? 24.234 7.598 3.602 1 34.69 190 GLU B N 1
ATOM 4857 C CA . GLU B 1 190 ? 23.047 8.406 3.381 1 34.69 190 GLU B CA 1
ATOM 4858 C C . GLU B 1 190 ? 22.219 8.531 4.66 1 34.69 190 GLU B C 1
ATOM 4860 O O . GLU B 1 190 ? 21.469 9.492 4.828 1 34.69 190 GLU B O 1
ATOM 4865 N N . TYR B 1 191 ? 22.328 7.52 5.539 1 34.88 191 TYR B N 1
ATOM 4866 C CA . TYR B 1 191 ? 21.484 7.496 6.727 1 34.88 191 TYR B CA 1
ATOM 4867 C C . TYR B 1 191 ? 22.172 8.172 7.902 1 34.88 191 TYR B C 1
ATOM 4869 O O . TYR B 1 191 ? 21.609 8.25 9 1 34.88 191 TYR B O 1
ATOM 4877 N N . LEU B 1 192 ? 23.391 8.352 7.91 1 35.09 192 LEU B N 1
ATOM 4878 C CA . LEU B 1 192 ? 24.141 8.906 9.031 1 35.09 192 LEU B CA 1
ATOM 4879 C C . LEU B 1 192 ? 23.781 10.375 9.242 1 35.09 192 LEU B C 1
ATOM 4881 O O . LEU B 1 192 ? 24.094 10.953 10.281 1 35.09 192 LEU B O 1
ATOM 4885 N N . GLY B 1 193 ? 23.344 11.039 8.266 1 36.09 193 GLY B N 1
ATOM 4886 C CA . GLY B 1 193 ? 23.172 12.453 8.531 1 36.09 193 GLY B CA 1
ATOM 4887 C C . GLY B 1 193 ? 21.984 12.758 9.422 1 36.09 193 GLY B C 1
ATOM 4888 O O . GLY B 1 193 ? 21.578 13.914 9.555 1 36.09 193 GLY B O 1
ATOM 4889 N N . THR B 1 194 ? 21.219 11.75 9.734 1 40.41 194 THR B N 1
ATOM 4890 C CA . THR B 1 194 ? 20.078 12.203 10.523 1 40.41 194 THR B CA 1
ATOM 4891 C C . THR B 1 194 ? 20.5 12.516 11.953 1 40.41 194 THR B C 1
ATOM 4893 O O . THR B 1 194 ? 21.234 11.742 12.578 1 40.41 194 THR B O 1
ATOM 4896 N N . GLU B 1 195 ? 20.562 13.742 12.305 1 42.91 195 GLU B N 1
ATOM 4897 C CA . GLU B 1 195 ? 20.75 14.133 13.695 1 42.91 195 GLU B CA 1
ATOM 4898 C C . GLU B 1 195 ? 20.016 13.18 14.641 1 42.91 195 GLU B C 1
ATOM 4900 O O . GLU B 1 195 ? 18.891 12.758 14.352 1 42.91 195 GLU B O 1
ATOM 4905 N N . PRO B 1 196 ? 20.812 12.523 15.461 1 44.75 196 PRO B N 1
ATOM 4906 C CA . PRO B 1 196 ? 20.219 11.633 16.469 1 44.75 196 PRO B CA 1
ATOM 4907 C C . PRO B 1 196 ? 18.844 12.109 16.953 1 44.75 196 PRO B C 1
ATOM 4909 O O . PRO B 1 196 ? 17.969 11.289 17.234 1 44.75 196 PRO B O 1
ATOM 4912 N N . GLU B 1 197 ? 18.766 13.383 17.094 1 45.25 197 GLU B N 1
ATOM 4913 C CA . GLU B 1 197 ? 17.516 13.945 17.594 1 45.25 197 GLU B CA 1
ATOM 4914 C C . GLU B 1 197 ? 16.359 13.641 16.656 1 45.25 197 GLU B C 1
ATOM 4916 O O . GLU B 1 197 ? 15.211 13.508 17.109 1 45.25 197 GLU B O 1
ATOM 4921 N N . ASP B 1 198 ? 16.703 13.5 15.367 1 51.09 198 ASP B N 1
ATOM 4922 C CA . ASP B 1 198 ? 15.648 13.289 14.391 1 51.09 198 ASP B CA 1
ATOM 4923 C C . ASP B 1 198 ? 15.156 11.844 14.406 1 51.09 198 ASP B C 1
ATOM 4925 O O . ASP B 1 198 ? 13.992 11.57 14.094 1 51.09 198 ASP B O 1
ATOM 4929 N N . ALA B 1 199 ? 16 10.992 14.859 1 55.88 199 ALA B N 1
ATOM 4930 C CA . ALA B 1 199 ? 15.625 9.586 14.891 1 55.88 199 ALA B CA 1
ATOM 4931 C C . ALA B 1 199 ? 14.625 9.305 16.016 1 55.88 199 ALA B C 1
ATOM 4933 O O . ALA B 1 199 ? 13.758 8.438 15.875 1 55.88 199 ALA B O 1
ATOM 4934 N N . LEU B 1 200 ? 14.656 10.125 17.047 1 66.25 200 LEU B N 1
ATOM 4935 C CA . LEU B 1 200 ? 13.742 9.867 18.156 1 66.25 200 LEU B CA 1
ATOM 4936 C C . LEU B 1 200 ? 13.055 11.156 18.609 1 66.25 200 LEU B C 1
ATOM 4938 O O . LEU B 1 200 ? 13.289 11.625 19.719 1 66.25 200 LEU B O 1
ATOM 4942 N N . HIS B 1 201 ? 12.281 11.703 17.703 1 72.62 201 HIS B N 1
ATOM 4943 C CA . HIS B 1 201 ? 11.492 12.875 18.078 1 72.62 201 HIS B CA 1
ATOM 4944 C C . HIS B 1 201 ? 10.688 12.609 19.344 1 72.62 201 HIS B C 1
ATOM 4946 O O . HIS B 1 201 ? 10.109 11.531 19.5 1 72.62 201 HIS B O 1
ATOM 4952 N N . PRO B 1 202 ? 10.695 13.484 20.203 1 69.94 202 PRO B N 1
ATOM 4953 C CA . PRO B 1 202 ? 10.039 13.266 21.5 1 69.94 202 PRO B CA 1
ATOM 4954 C C . PRO B 1 202 ? 8.555 12.953 21.359 1 69.94 202 PRO B C 1
ATOM 4956 O O . PRO B 1 202 ? 7.988 12.258 22.203 1 69.94 202 PRO B O 1
ATOM 4959 N N . ASN B 1 203 ? 7.949 13.484 20.344 1 75.69 203 ASN B N 1
ATOM 4960 C CA . ASN B 1 203 ? 6.516 13.273 20.172 1 75.69 203 ASN B CA 1
ATOM 4961 C C . ASN B 1 203 ? 6.219 12.016 19.375 1 75.69 203 ASN B C 1
ATOM 4963 O O . ASN B 1 203 ? 5.059 11.695 19.109 1 75.69 203 ASN B O 1
ATOM 4967 N N . GLY B 1 204 ? 7.281 11.375 18.969 1 80.56 204 GLY B N 1
ATOM 4968 C CA . GLY B 1 204 ? 7.062 10.109 18.266 1 80.56 204 GLY B CA 1
ATOM 4969 C C . GLY B 1 204 ? 7.574 10.117 16.844 1 80.56 204 GLY B C 1
ATOM 4970 O O . GLY B 1 204 ? 8.336 11.008 16.453 1 80.56 204 GLY B O 1
ATOM 4971 N N . LYS B 1 205 ? 7.18 9.133 16.219 1 85.62 205 LYS B N 1
ATOM 4972 C CA . LYS B 1 205 ? 7.707 8.953 14.867 1 85.62 205 LYS B CA 1
ATOM 4973 C C . LYS B 1 205 ? 6.676 9.359 13.82 1 85.62 205 LYS B C 1
ATOM 4975 O O . LYS B 1 205 ? 5.48 9.43 14.109 1 85.62 205 LYS B O 1
ATOM 4980 N N . ASN B 1 206 ? 7.145 9.719 12.664 1 91.44 206 ASN B N 1
ATOM 4981 C CA . ASN B 1 206 ? 6.297 9.859 11.484 1 91.44 206 ASN B CA 1
ATOM 4982 C C . ASN B 1 206 ? 5.566 8.555 11.172 1 91.44 206 ASN B C 1
ATOM 4984 O O . ASN B 1 206 ? 6.195 7.512 11.008 1 91.44 206 ASN B O 1
ATOM 4988 N N . PRO B 1 207 ? 4.258 8.586 11.203 1 90.12 207 PRO B N 1
ATOM 4989 C CA . PRO B 1 207 ? 3.5 7.344 11.078 1 90.12 207 PRO B CA 1
ATOM 4990 C C . PRO B 1 207 ? 3.713 6.656 9.727 1 90.12 207 PRO B C 1
ATOM 4992 O O . PRO B 1 207 ? 3.465 5.457 9.594 1 90.12 207 PRO B O 1
ATOM 4995 N N . GLY B 1 208 ? 4.109 7.355 8.695 1 92.44 208 GLY B N 1
ATOM 4996 C CA . GLY B 1 208 ? 4.293 6.75 7.383 1 92.44 208 GLY B CA 1
ATOM 4997 C C . GLY B 1 208 ? 3.102 6.949 6.461 1 92.44 208 GLY B C 1
ATOM 4998 O O . GLY B 1 208 ? 2.082 7.508 6.871 1 92.44 208 GLY B O 1
ATOM 4999 N N . ASP B 1 209 ? 3.248 6.418 5.242 1 95.69 209 ASP B N 1
ATOM 5000 C CA . ASP B 1 209 ? 2.271 6.715 4.199 1 95.69 209 ASP B CA 1
ATOM 5001 C C . ASP B 1 209 ? 1.396 5.5 3.904 1 95.69 209 ASP B C 1
ATOM 5003 O O . ASP B 1 209 ? 1.053 5.238 2.75 1 95.69 209 ASP B O 1
ATOM 5007 N N . VAL B 1 210 ? 1.15 4.652 4.848 1 96.75 210 VAL B N 1
ATOM 5008 C CA . VAL B 1 210 ? 0.239 3.521 4.727 1 96.75 210 VAL B CA 1
ATOM 5009 C C . VAL B 1 210 ? -0.883 3.646 5.754 1 96.75 210 VAL B C 1
ATOM 5011 O O . VAL B 1 210 ? -0.623 3.76 6.957 1 96.75 210 VAL B O 1
ATOM 5014 N N . PHE B 1 211 ? -2.102 3.682 5.316 1 97.12 211 PHE B N 1
ATOM 5015 C CA . PHE B 1 211 ? -3.26 3.771 6.195 1 97.12 211 PHE B CA 1
ATOM 5016 C C . PHE B 1 211 ? -3.896 2.402 6.395 1 97.12 211 PHE B C 1
ATOM 5018 O O . PHE B 1 211 ? -4.484 1.843 5.469 1 97.12 211 PHE B O 1
ATOM 5025 N N . GLU B 1 212 ? -3.74 1.859 7.52 1 94.88 212 GLU B N 1
ATOM 5026 C CA . GLU B 1 212 ? -4.445 0.63 7.863 1 94.88 212 GLU B CA 1
ATOM 5027 C C . GLU B 1 212 ? -5.746 0.929 8.609 1 94.88 212 GLU B C 1
ATOM 5029 O O . GLU B 1 212 ? -5.742 1.094 9.828 1 94.88 212 GLU B O 1
ATOM 5034 N N . VAL B 1 213 ? -6.824 0.954 7.898 1 94.81 213 VAL B N 1
ATOM 5035 C CA . VAL B 1 213 ? -8.117 1.333 8.453 1 94.81 213 VAL B CA 1
ATOM 5036 C C . VAL B 1 213 ? -9.188 0.346 7.996 1 94.81 213 VAL B C 1
ATOM 5038 O O . VAL B 1 213 ? -9.32 0.073 6.801 1 94.81 213 VAL B O 1
ATOM 5041 N N . SER B 1 214 ? -9.914 -0.207 8.922 1 90.81 214 SER B N 1
ATOM 5042 C CA . SER B 1 214 ? -10.977 -1.156 8.609 1 90.81 214 SER B CA 1
ATOM 5043 C C . SER B 1 214 ? -12.18 -0.454 7.988 1 90.81 214 SER B C 1
ATOM 5045 O O . SER B 1 214 ? -12.469 0.699 8.312 1 90.81 214 SER B O 1
ATOM 5047 N N . VAL B 1 215 ? -12.781 -1.171 7.117 1 86.44 215 VAL B N 1
ATOM 5048 C CA . VAL B 1 215 ? -14.023 -0.655 6.551 1 86.44 215 VAL B CA 1
ATOM 5049 C C . VAL B 1 215 ? -15.133 -0.735 7.594 1 86.44 215 VAL B C 1
ATOM 5051 O O . VAL B 1 215 ? -15.156 -1.647 8.422 1 86.44 215 VAL B O 1
ATOM 5054 N N . LYS B 1 216 ? -15.922 0.261 7.676 1 80.88 216 LYS B N 1
ATOM 5055 C CA . LYS B 1 216 ? -17.094 0.303 8.555 1 80.88 216 LYS B CA 1
ATOM 5056 C C . LYS B 1 216 ? -18.359 0.597 7.77 1 80.88 216 LYS B C 1
ATOM 5058 O O . LYS B 1 216 ? -18.438 1.603 7.059 1 80.88 216 LYS B O 1
ATOM 5063 N N . PRO B 1 217 ? -19.203 -0.35 7.871 1 73.75 217 PRO B N 1
ATOM 5064 C CA . PRO B 1 217 ? -20.453 -0.104 7.152 1 73.75 217 PRO B CA 1
ATOM 5065 C C . PRO B 1 217 ? -21.281 1.028 7.766 1 73.75 217 PRO B C 1
ATOM 5067 O O . PRO B 1 217 ? -21.203 1.26 8.977 1 73.75 217 PRO B O 1
ATOM 5070 N N . PHE B 1 218 ? -21.797 1.853 6.926 1 76.94 218 PHE B N 1
ATOM 5071 C CA . PHE B 1 218 ? -22.828 2.816 7.305 1 76.94 218 PHE B CA 1
ATOM 5072 C C . PHE B 1 218 ? -24.188 2.42 6.734 1 76.94 218 PHE B C 1
ATOM 5074 O O . PHE B 1 218 ? -24.438 2.588 5.543 1 76.94 218 PHE B O 1
ATOM 5081 N N . PRO B 1 219 ? -25 1.9 7.535 1 70.5 219 PRO B N 1
ATOM 5082 C CA . PRO B 1 219 ? -26.234 1.249 7.07 1 70.5 219 PRO B CA 1
ATOM 5083 C C . PRO B 1 219 ? -27.141 2.195 6.293 1 70.5 219 PRO B C 1
ATOM 5085 O O . PRO B 1 219 ? -27.906 1.754 5.434 1 70.5 219 PRO B O 1
ATOM 5088 N N . GLU B 1 220 ? -27.109 3.414 6.625 1 71.19 220 GLU B N 1
ATOM 5089 C CA . GLU B 1 220 ? -28.047 4.328 5.98 1 71.19 220 GLU B CA 1
ATOM 5090 C C . GLU B 1 220 ? -27.609 4.656 4.555 1 71.19 220 GLU B C 1
ATOM 5092 O O . GLU B 1 220 ? -28.391 5.172 3.76 1 71.19 220 GLU B O 1
ATOM 5097 N N . ALA B 1 221 ? -26.391 4.332 4.324 1 71.44 221 ALA B N 1
ATOM 5098 C CA . ALA B 1 221 ? -25.875 4.625 2.986 1 71.44 221 ALA B CA 1
ATOM 5099 C C . ALA B 1 221 ? -25.891 3.375 2.111 1 71.44 221 ALA B C 1
ATOM 5101 O O . ALA B 1 221 ? -25.516 2.291 2.564 1 71.44 221 ALA B O 1
ATOM 5102 N N . HIS B 1 222 ? -26.375 3.422 0.934 1 65.81 222 HIS B N 1
ATOM 5103 C CA . HIS B 1 222 ? -26.438 2.316 -0.017 1 65.81 222 HIS B CA 1
ATOM 5104 C C . HIS B 1 222 ? -25.156 2.23 -0.836 1 65.81 222 HIS B C 1
ATOM 5106 O O . HIS B 1 222 ? -25.078 1.469 -1.804 1 65.81 222 HIS B O 1
ATOM 5112 N N . PHE B 1 223 ? -24.344 3.105 -0.484 1 65.62 223 PHE B N 1
ATOM 5113 C CA . PHE B 1 223 ? -23.062 3.088 -1.195 1 65.62 223 PHE B CA 1
ATOM 5114 C C . PHE B 1 223 ? -21.906 2.975 -0.218 1 65.62 223 PHE B C 1
ATOM 5116 O O . PHE B 1 223 ? -22.078 3.141 0.99 1 65.62 223 PHE B O 1
ATOM 5123 N N . ALA B 1 224 ? -20.781 2.592 -0.776 1 67.5 224 ALA B N 1
ATOM 5124 C CA . ALA B 1 224 ? -19.578 2.42 0.049 1 67.5 224 ALA B CA 1
ATOM 5125 C C . ALA B 1 224 ? -19.062 3.764 0.552 1 67.5 224 ALA B C 1
ATOM 5127 O O . ALA B 1 224 ? -18.953 4.719 -0.218 1 67.5 224 ALA B O 1
ATOM 5128 N N . VAL B 1 225 ? -18.984 3.912 1.835 1 82 225 VAL B N 1
ATOM 5129 C CA . VAL B 1 225 ? -18.453 5.09 2.512 1 82 225 VAL B CA 1
ATOM 5130 C C . VAL B 1 225 ? -17.125 4.746 3.182 1 82 225 VAL B C 1
ATOM 5132 O O . VAL B 1 225 ? -16.953 3.646 3.717 1 82 225 VAL B O 1
ATOM 5135 N N . TYR B 1 226 ? -16.172 5.645 2.986 1 91.38 226 TYR B N 1
ATOM 5136 C CA . TYR B 1 226 ? -14.961 5.371 3.75 1 91.38 226 TYR B CA 1
ATOM 5137 C C . TYR B 1 226 ? -15.164 5.68 5.227 1 91.38 226 TYR B C 1
ATOM 5139 O O . TYR B 1 226 ? -15.977 6.539 5.582 1 91.38 226 TYR B O 1
ATOM 5147 N N . PRO B 1 227 ? -14.516 4.992 6.109 1 93.06 227 PRO B N 1
ATOM 5148 C CA . PRO B 1 227 ? -14.672 5.176 7.555 1 93.06 227 PRO B CA 1
ATOM 5149 C C . PRO B 1 227 ? -14.109 6.508 8.047 1 93.06 227 PRO B C 1
ATOM 5151 O O . PRO B 1 227 ? -13.148 7.023 7.477 1 93.06 227 PRO B O 1
ATOM 5154 N N . PRO B 1 228 ? -14.68 7.066 9.094 1 94.06 228 PRO B N 1
ATOM 5155 C CA . PRO B 1 228 ? -14.203 8.336 9.641 1 94.06 228 PRO B CA 1
ATOM 5156 C C . PRO B 1 228 ? -12.727 8.305 10.008 1 94.06 228 PRO B C 1
ATOM 5158 O O . PRO B 1 228 ? -12.031 9.32 9.883 1 94.06 228 PRO B O 1
ATOM 5161 N N . GLU B 1 229 ? -12.234 7.156 10.422 1 95.06 229 GLU B N 1
ATOM 5162 C CA . GLU B 1 229 ? -10.844 7 10.836 1 95.06 229 GLU B CA 1
ATOM 5163 C C . GLU B 1 229 ? -9.883 7.312 9.695 1 95.06 229 GLU B C 1
ATOM 5165 O O . GLU B 1 229 ? -8.758 7.758 9.922 1 95.06 229 GLU B O 1
ATOM 5170 N N . LEU B 1 230 ? -10.305 7.094 8.523 1 97.31 230 LEU B N 1
ATOM 5171 C CA . LEU B 1 230 ? -9.469 7.348 7.355 1 97.31 230 LEU B CA 1
ATOM 5172 C C . LEU B 1 230 ? -9.195 8.836 7.191 1 97.31 230 LEU B C 1
ATOM 5174 O O . LEU B 1 230 ? -8.188 9.234 6.605 1 97.31 230 LEU B O 1
ATOM 5178 N N . CYS B 1 231 ? -10.07 9.695 7.746 1 97.5 231 CYS B N 1
ATOM 5179 C CA . CYS B 1 231 ? -9.992 11.141 7.566 1 97.5 231 CYS B CA 1
ATOM 5180 C C . CYS B 1 231 ? -9.125 11.773 8.648 1 97.5 231 CYS B C 1
ATOM 5182 O O . CYS B 1 231 ? -8.734 12.938 8.531 1 97.5 231 CYS B O 1
ATOM 5184 N N . GLU B 1 232 ? -8.805 11.07 9.641 1 97 232 GLU B N 1
ATOM 5185 C CA . GLU B 1 232 ? -8.164 11.648 10.82 1 97 232 GLU B CA 1
ATOM 5186 C C . GLU B 1 232 ? -6.793 12.219 10.477 1 97 232 GLU B C 1
ATOM 5188 O O . GLU B 1 232 ? -6.535 13.406 10.68 1 97 232 GLU B O 1
ATOM 5193 N N . THR B 1 233 ? -5.934 11.383 9.938 1 97.69 233 THR B N 1
ATOM 5194 C CA . THR B 1 233 ? -4.578 11.828 9.617 1 97.69 233 THR B CA 1
ATOM 5195 C C . THR B 1 233 ? -4.609 12.961 8.602 1 97.69 233 THR B C 1
ATOM 5197 O O . THR B 1 233 ? -3.98 14 8.805 1 97.69 233 THR B O 1
ATOM 5200 N N . PRO B 1 234 ? -5.363 12.836 7.547 1 98.5 234 PRO B N 1
ATOM 5201 C CA . PRO B 1 234 ? -5.418 13.914 6.559 1 98.5 234 PRO B CA 1
ATOM 5202 C C . PRO B 1 234 ? -5.852 15.242 7.168 1 98.5 234 PRO B C 1
ATOM 5204 O O . PRO B 1 234 ? -5.211 16.266 6.93 1 98.5 234 PRO B O 1
ATOM 5207 N N . ILE B 1 235 ? -6.887 15.25 7.98 1 98.19 235 ILE B N 1
ATOM 5208 C CA . ILE B 1 235 ? -7.422 16.5 8.516 1 98.19 235 ILE B CA 1
ATOM 5209 C C . ILE B 1 235 ? -6.465 17.062 9.57 1 98.19 235 ILE B C 1
ATOM 5211 O O . ILE B 1 235 ? -6.113 18.25 9.531 1 98.19 235 ILE B O 1
ATOM 5215 N N . LYS B 1 236 ? -5.98 16.25 10.453 1 97.31 236 LYS B N 1
ATOM 5216 C CA . LYS B 1 236 ? -5.086 16.703 11.508 1 97.31 236 LYS B CA 1
ATOM 5217 C C . LYS B 1 236 ? -3.783 17.266 10.93 1 97.31 236 LYS B C 1
ATOM 5219 O O . LYS B 1 236 ? -3.264 18.266 11.406 1 97.31 236 LYS B O 1
ATOM 5224 N N . ALA B 1 237 ? -3.281 16.609 9.938 1 97.56 237 ALA B N 1
ATOM 5225 C CA . ALA B 1 237 ? -1.966 16.969 9.414 1 97.56 237 ALA B CA 1
ATOM 5226 C C . ALA B 1 237 ? -2.053 18.172 8.477 1 97.56 237 ALA B C 1
ATOM 5228 O O . ALA B 1 237 ? -1.06 18.875 8.266 1 97.56 237 ALA B O 1
ATOM 5229 N N . SER B 1 238 ? -3.268 18.438 7.934 1 98.06 238 SER B N 1
ATOM 5230 C CA . SER B 1 238 ? -3.248 19.359 6.805 1 98.06 238 SER B CA 1
ATOM 5231 C C . SER B 1 238 ? -4.277 20.469 6.98 1 98.06 238 SER B C 1
ATOM 5233 O O . SER B 1 238 ? -4.375 21.375 6.145 1 98.06 238 SER B O 1
ATOM 5235 N N . CYS B 1 239 ? -5.109 20.453 7.965 1 97.56 239 CYS B N 1
ATOM 5236 C CA . CYS B 1 239 ? -6.055 21.531 8.258 1 97.56 239 CYS B CA 1
ATOM 5237 C C . CYS B 1 239 ? -5.789 22.141 9.625 1 97.56 239 CYS B C 1
ATOM 5239 O O . CYS B 1 239 ? -6.016 21.484 10.648 1 97.56 239 CYS B O 1
ATOM 5241 N N . PRO B 1 240 ? -5.379 23.375 9.68 1 96.69 240 PRO B N 1
ATOM 5242 C CA . PRO B 1 240 ? -5.008 23.984 10.953 1 96.69 240 PRO B CA 1
ATOM 5243 C C . PRO B 1 240 ? -6.195 24.141 11.898 1 96.69 240 PRO B C 1
ATOM 5245 O O . PRO B 1 240 ? -7.305 24.453 11.453 1 96.69 240 PRO B O 1
ATOM 5248 N N . PRO B 1 241 ? -5.965 23.953 13.156 1 94.44 241 PRO B N 1
ATOM 5249 C CA . PRO B 1 241 ? -7.035 24.172 14.125 1 94.44 241 PRO B CA 1
ATOM 5250 C C . PRO B 1 241 ? -7.375 25.641 14.312 1 94.44 241 PRO B C 1
ATOM 5252 O O . PRO B 1 241 ? -8.5 25.984 14.695 1 94.44 241 PRO B O 1
ATOM 5255 N N . GLU B 1 242 ? -6.387 26.5 14.07 1 94.31 242 GLU B N 1
ATOM 5256 C CA . GLU B 1 242 ? -6.57 27.938 14.242 1 94.31 242 GLU B CA 1
ATOM 5257 C C . GLU B 1 242 ? -5.949 28.703 13.078 1 94.31 242 GLU B C 1
ATOM 5259 O O . GLU B 1 242 ? -4.777 28.516 12.75 1 94.31 242 GLU B O 1
ATOM 5264 N N . VAL B 1 243 ? -6.789 29.578 12.531 1 95.75 243 VAL B N 1
ATOM 5265 C CA . VAL B 1 243 ? -6.309 30.469 11.477 1 95.75 243 VAL B CA 1
ATOM 5266 C C . VAL B 1 243 ? -6.707 31.906 11.789 1 95.75 243 VAL B C 1
ATOM 5268 O O . VAL B 1 243 ? -7.629 32.156 12.57 1 95.75 243 VAL B O 1
ATOM 5271 N N . CYS B 1 244 ? -5.953 32.875 11.195 1 95.69 244 CYS B N 1
ATOM 5272 C CA . CYS B 1 244 ? -6.312 34.281 11.336 1 95.69 244 CYS B CA 1
ATOM 5273 C C . CYS B 1 244 ? -7.699 34.562 10.758 1 95.69 244 CYS B C 1
ATOM 5275 O O . CYS B 1 244 ? -7.996 34.156 9.633 1 95.69 244 CYS B O 1
ATOM 5277 N N . ALA B 1 245 ? -8.555 35.219 11.477 1 92.56 245 ALA B N 1
ATOM 5278 C CA . ALA B 1 245 ? -9.93 35.438 11.055 1 92.56 245 ALA B CA 1
ATOM 5279 C C . ALA B 1 245 ? -9.977 36.406 9.867 1 92.56 245 ALA B C 1
ATOM 5281 O O . ALA B 1 245 ? -10.945 36.438 9.109 1 92.56 245 ALA B O 1
ATOM 5282 N N . ASP B 1 246 ? -8.883 37.188 9.766 1 93.06 246 ASP B N 1
ATOM 5283 C CA . ASP B 1 246 ? -8.867 38.219 8.727 1 93.06 246 ASP B CA 1
ATOM 5284 C C . ASP B 1 246 ? -8.32 37.688 7.414 1 93.06 246 ASP B C 1
ATOM 5286 O O . ASP B 1 246 ? -8.922 37.875 6.355 1 93.06 246 ASP B O 1
ATOM 5290 N N . CYS B 1 247 ? -7.199 37 7.504 1 93.44 247 CYS B N 1
ATOM 5291 C CA . CYS B 1 247 ? -6.543 36.656 6.242 1 93.44 247 CYS B CA 1
ATOM 5292 C C . CYS B 1 247 ? -6.488 35.156 6.039 1 93.44 247 CYS B C 1
ATOM 5294 O O . CYS B 1 247 ? -6.109 34.688 4.965 1 93.44 247 CYS B O 1
ATOM 5296 N N . GLY B 1 248 ? -6.789 34.344 7.02 1 93.31 248 GLY B N 1
ATOM 5297 C CA . GLY B 1 248 ? -6.844 32.875 6.875 1 93.31 248 GLY B CA 1
ATOM 5298 C C . GLY B 1 248 ? -5.504 32.219 7.094 1 93.31 248 GLY B C 1
ATOM 5299 O O . GLY B 1 248 ? -5.387 31 6.977 1 93.31 248 GLY B O 1
ATOM 5300 N N . THR B 1 249 ? -4.449 32.938 7.496 1 96 249 THR B N 1
ATOM 5301 C CA . THR B 1 249 ? -3.127 32.375 7.723 1 96 249 THR B CA 1
ATOM 5302 C C . THR B 1 249 ? -3.135 31.453 8.945 1 96 249 THR B C 1
ATOM 5304 O O . THR B 1 249 ? -3.633 31.828 10.008 1 96 249 THR B O 1
ATOM 5307 N N . PRO B 1 250 ? -2.602 30.234 8.719 1 96.94 250 PRO B N 1
ATOM 5308 C CA . PRO B 1 250 ? -2.537 29.328 9.867 1 96.94 250 PRO B CA 1
ATOM 5309 C C . PRO B 1 250 ? -1.665 29.875 10.992 1 96.94 250 PRO B C 1
ATOM 5311 O O . PRO B 1 250 ? -0.617 30.469 10.734 1 96.94 250 PRO B O 1
ATOM 5314 N N . TYR B 1 251 ? -2.131 29.688 12.195 1 95.25 251 TYR B N 1
ATOM 5315 C CA . TYR B 1 251 ? -1.298 30.016 13.352 1 95.25 251 TYR B CA 1
ATOM 5316 C C . TYR B 1 251 ? -0.178 28.984 13.516 1 95.25 251 TYR B C 1
ATOM 5318 O O . TYR B 1 251 ? -0.306 27.844 13.078 1 95.25 251 TYR B O 1
ATOM 5326 N N . GLU B 1 252 ? 0.87 29.422 14.117 1 92.62 252 GLU B N 1
ATOM 5327 C CA . GLU B 1 252 ? 2.023 28.547 14.336 1 92.62 252 GLU B CA 1
ATOM 5328 C C . GLU B 1 252 ? 1.954 27.875 15.703 1 92.62 252 GLU B C 1
ATOM 5330 O O . GLU B 1 252 ? 1.575 28.516 16.688 1 92.62 252 GLU B O 1
ATOM 5335 N N . ARG B 1 253 ? 2.32 26.625 15.609 1 89.31 253 ARG B N 1
ATOM 5336 C CA . ARG B 1 253 ? 2.34 25.859 16.859 1 89.31 253 ARG B CA 1
ATOM 5337 C C . ARG B 1 253 ? 3.5 26.297 17.75 1 89.31 253 ARG B C 1
ATOM 5339 O O . ARG B 1 253 ? 4.641 26.391 17.281 1 89.31 253 ARG B O 1
ATOM 5346 N N . GLU B 1 254 ? 3.184 26.609 18.969 1 87.12 254 GLU B N 1
ATOM 5347 C CA . GLU B 1 254 ? 4.203 26.844 19.984 1 87.12 254 GLU B CA 1
ATOM 5348 C C . GLU B 1 254 ? 4.438 25.609 20.844 1 87.12 254 GLU B C 1
ATOM 5350 O O . GLU B 1 254 ? 3.498 25.062 21.422 1 87.12 254 GLU B O 1
ATOM 5355 N N . THR B 1 255 ? 5.645 25.203 20.734 1 85.81 255 THR B N 1
ATOM 5356 C CA . THR B 1 255 ? 5.977 24.016 21.516 1 85.81 255 THR B CA 1
ATOM 5357 C C . THR B 1 255 ? 6.996 24.359 22.594 1 85.81 255 THR B C 1
ATOM 5359 O O . THR B 1 255 ? 7.73 25.344 22.484 1 85.81 255 THR B O 1
ATOM 5362 N N . ALA B 1 256 ? 6.902 23.734 23.703 1 82.62 256 ALA B N 1
ATOM 5363 C CA . ALA B 1 256 ? 7.859 23.875 24.797 1 82.62 256 ALA B CA 1
ATOM 5364 C C . ALA B 1 256 ? 8.336 22.5 25.281 1 82.62 256 ALA B C 1
ATOM 5366 O O . ALA B 1 256 ? 7.613 21.516 25.188 1 82.62 256 ALA B O 1
ATOM 5367 N N . ASP B 1 257 ? 9.539 22.484 25.625 1 79.5 257 ASP B N 1
ATOM 5368 C CA . ASP B 1 257 ? 10.094 21.281 26.25 1 79.5 257 ASP B CA 1
ATOM 5369 C C . ASP B 1 257 ? 9.648 21.156 27.703 1 79.5 257 ASP B C 1
ATOM 5371 O O . ASP B 1 257 ? 9.859 22.078 28.5 1 79.5 257 ASP B O 1
ATOM 5375 N N . VAL B 1 258 ? 8.945 20.172 27.922 1 80 258 VAL B N 1
ATOM 5376 C CA . VAL B 1 258 ? 8.477 19.938 29.281 1 80 258 VAL B CA 1
ATOM 5377 C C . VAL B 1 258 ? 9.031 18.609 29.797 1 80 258 VAL B C 1
ATOM 5379 O O . VAL B 1 258 ? 9.094 17.625 29.062 1 80 258 VAL B O 1
ATOM 5382 N N . PRO B 1 259 ? 9.508 18.719 31.047 1 80.38 259 PRO B N 1
ATOM 5383 C CA . PRO B 1 259 ? 9.891 17.438 31.625 1 80.38 259 PRO B CA 1
ATOM 5384 C C . PRO B 1 259 ? 8.734 16.438 31.656 1 80.38 259 PRO B C 1
ATOM 5386 O O . PRO B 1 259 ? 7.59 16.828 31.891 1 80.38 259 PRO B O 1
ATOM 5389 N N . VAL B 1 260 ? 8.992 15.242 31.453 1 80.75 260 VAL B N 1
ATOM 5390 C CA . VAL B 1 260 ? 7.973 14.211 31.281 1 80.75 260 VAL B CA 1
ATOM 5391 C C . VAL B 1 260 ? 7.133 14.094 32.562 1 80.75 260 VAL B C 1
ATOM 5393 O O . VAL B 1 260 ? 5.988 13.641 32.5 1 80.75 260 VAL B O 1
ATOM 5396 N N . TRP B 1 261 ? 7.699 14.43 33.719 1 84.81 261 TRP B N 1
ATOM 5397 C CA . TRP B 1 261 ? 6.973 14.273 34.969 1 84.81 261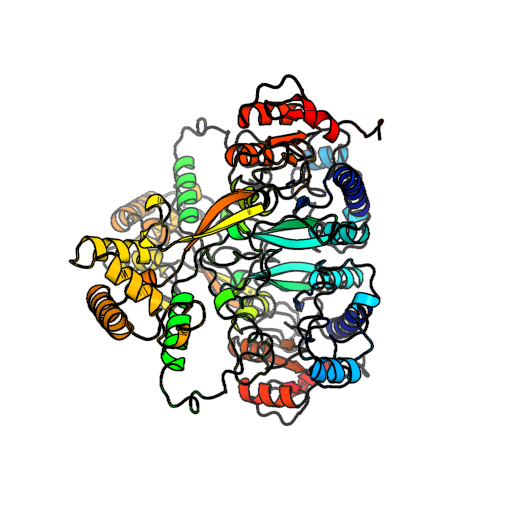 TRP B CA 1
ATOM 5398 C C . TRP B 1 261 ? 6.008 15.438 35.188 1 84.81 261 TRP B C 1
ATOM 5400 O O . TRP B 1 261 ? 5.156 15.383 36.094 1 84.81 261 TRP B O 1
ATOM 5410 N N . GLU B 1 262 ? 6.172 16.438 34.406 1 83.31 262 GLU B N 1
ATOM 5411 C CA . GLU B 1 262 ? 5.281 17.594 34.5 1 83.31 262 GLU B CA 1
ATOM 5412 C C . GLU B 1 262 ? 4.113 17.484 33.531 1 83.31 262 GLU B C 1
ATOM 5414 O O . GLU B 1 262 ? 3.209 18.328 33.562 1 83.31 262 GLU B O 1
ATOM 5419 N N . ARG B 1 263 ? 4.148 16.531 32.75 1 81.62 263 ARG B N 1
ATOM 5420 C CA . ARG B 1 263 ? 3.08 16.344 31.766 1 81.62 263 ARG B CA 1
ATOM 5421 C C . ARG B 1 263 ? 1.799 15.875 32.438 1 81.62 263 ARG B C 1
ATOM 5423 O O . ARG B 1 263 ? 1.846 15.211 33.469 1 81.62 263 ARG B O 1
ATOM 5430 N N . ASP B 1 264 ? 0.693 16.25 31.734 1 77 264 ASP B N 1
ATOM 5431 C CA . ASP B 1 264 ? -0.585 15.703 32.188 1 77 264 ASP B CA 1
ATOM 5432 C C . ASP B 1 264 ? -0.603 14.18 32.062 1 77 264 ASP B C 1
ATOM 5434 O O . ASP B 1 264 ? -0.407 13.633 30.969 1 77 264 ASP B O 1
ATOM 5438 N N . PRO B 1 265 ? -0.802 13.539 33.219 1 77.06 265 PRO B N 1
ATOM 5439 C CA . PRO B 1 265 ? -0.789 12.078 33.219 1 77.06 265 PRO B CA 1
ATOM 5440 C C . PRO B 1 265 ? -1.781 11.477 32.219 1 77.06 265 PRO B C 1
ATOM 5442 O O . PRO B 1 265 ? -1.554 10.383 31.703 1 77.06 265 PRO B O 1
ATOM 5445 N N . SER B 1 266 ? -2.814 12.219 31.938 1 74.88 266 SER B N 1
ATOM 5446 C CA . SER B 1 266 ? -3.85 11.695 31.047 1 74.88 266 SER B CA 1
ATOM 5447 C C . SER B 1 266 ? -3.363 11.648 29.609 1 74.88 266 SER B C 1
ATOM 5449 O O . SER B 1 266 ? -3.932 10.93 28.781 1 74.88 266 SER B O 1
ATOM 5451 N N . THR B 1 267 ? -2.326 12.359 29.406 1 73.19 267 THR B N 1
ATOM 5452 C CA . THR B 1 267 ? -1.841 12.438 28.031 1 73.19 267 THR B CA 1
ATOM 5453 C C . THR B 1 267 ? -0.722 11.43 27.797 1 73.19 267 THR B C 1
ATOM 5455 O O . THR B 1 267 ? -0.259 11.266 26.656 1 73.19 267 THR B O 1
ATOM 5458 N N . ILE B 1 268 ? -0.344 10.844 28.922 1 75.12 268 ILE B N 1
ATOM 5459 C CA . ILE B 1 268 ? 0.778 9.922 28.812 1 75.12 268 ILE B CA 1
ATOM 5460 C C . ILE B 1 268 ? 0.27 8.547 28.375 1 75.12 268 ILE B C 1
ATOM 5462 O O . ILE B 1 268 ? -0.353 7.832 29.172 1 75.12 268 ILE B O 1
ATOM 5466 N N . GLU B 1 269 ? 0.546 8.25 27.141 1 69.44 269 GLU B N 1
ATOM 5467 C CA . GLU B 1 269 ? 0.077 6.98 26.594 1 69.44 269 GLU B CA 1
ATOM 5468 C C . GLU B 1 269 ? 1.124 5.883 26.781 1 69.44 269 GLU B C 1
ATOM 5470 O O . GLU B 1 269 ? 0.781 4.707 26.906 1 69.44 269 GLU B O 1
ATOM 5475 N N . ARG B 1 270 ? 2.328 6.215 26.938 1 74.5 270 ARG B N 1
ATOM 5476 C CA . ARG B 1 270 ? 3.414 5.246 27.047 1 74.5 270 ARG B CA 1
ATOM 5477 C C . ARG B 1 270 ? 3.41 4.562 28.406 1 74.5 270 ARG B C 1
ATOM 5479 O O . ARG B 1 270 ? 3.615 5.211 29.438 1 74.5 270 ARG B O 1
ATOM 5486 N N . GLU B 1 271 ? 3.289 3.32 28.344 1 77.69 271 GLU B N 1
ATOM 5487 C CA . GLU B 1 271 ? 3.164 2.545 29.578 1 77.69 271 GLU B CA 1
ATOM 5488 C C . GLU B 1 271 ? 4.438 2.627 30.422 1 77.69 271 GLU B C 1
ATOM 5490 O O . GLU B 1 271 ? 4.375 2.707 31.641 1 77.69 271 GLU B O 1
ATOM 5495 N N . GLN B 1 272 ? 5.543 2.574 29.734 1 77.25 272 GLN B N 1
ATOM 5496 C CA . GLN B 1 272 ? 6.809 2.613 30.453 1 77.25 272 GLN B CA 1
ATOM 5497 C C . GLN B 1 272 ? 6.957 3.916 31.234 1 77.25 272 GLN B C 1
ATOM 5499 O O . GLN B 1 272 ? 7.496 3.924 32.344 1 77.25 272 GLN B O 1
ATOM 5504 N N . LEU B 1 273 ? 6.547 4.934 30.703 1 83.88 273 LEU B N 1
ATOM 5505 C CA . LEU B 1 273 ? 6.605 6.223 31.391 1 83.88 273 LEU B CA 1
ATOM 5506 C C . LEU B 1 273 ? 5.637 6.262 32.562 1 83.88 273 LEU B C 1
ATOM 5508 O O . LEU B 1 273 ? 5.961 6.816 33.625 1 83.88 273 LEU B O 1
ATOM 5512 N N . GLN B 1 274 ? 4.52 5.691 32.312 1 84.88 274 GLN B N 1
ATOM 5513 C CA . GLN B 1 274 ? 3.566 5.613 33.438 1 84.88 274 GLN B CA 1
ATOM 5514 C C . GLN B 1 274 ? 4.156 4.859 34.625 1 84.88 274 GLN B C 1
ATOM 5516 O O . GLN B 1 274 ? 4.016 5.285 35.75 1 84.88 274 GLN B O 1
ATOM 5521 N N . LYS B 1 275 ? 4.816 3.828 34.219 1 86.06 275 LYS B N 1
ATOM 5522 C CA . LYS B 1 275 ? 5.438 3.02 35.281 1 86.06 275 LYS B CA 1
ATOM 5523 C C . LYS B 1 275 ? 6.574 3.777 35.938 1 86.06 275 LYS B C 1
ATOM 5525 O O . LYS B 1 275 ? 6.758 3.68 37.156 1 86.06 275 LYS B O 1
ATOM 5530 N N . ALA B 1 276 ? 7.301 4.457 35.188 1 87.25 276 ALA B N 1
ATOM 5531 C CA . ALA B 1 276 ? 8.391 5.254 35.75 1 87.25 276 ALA B CA 1
ATOM 5532 C C . ALA B 1 276 ? 7.871 6.297 36.719 1 87.25 276 ALA B C 1
ATOM 5534 O O . ALA B 1 276 ? 8.414 6.461 37.812 1 87.25 276 ALA B O 1
ATOM 5535 N N . LEU B 1 277 ? 6.855 6.957 36.406 1 88.75 277 LEU B N 1
ATOM 5536 C CA . LEU B 1 277 ? 6.281 8.008 37.25 1 88.75 277 LEU B CA 1
ATOM 5537 C C . LEU B 1 277 ? 5.637 7.418 38.5 1 88.75 277 LEU B C 1
ATOM 5539 O O . LEU B 1 277 ? 5.688 8.023 39.562 1 88.75 277 LEU B O 1
ATOM 5543 N N . ALA B 1 278 ? 5.051 6.309 38.281 1 88.5 278 ALA B N 1
ATOM 5544 C CA . ALA B 1 278 ? 4.496 5.625 39.469 1 88.5 278 ALA B CA 1
ATOM 5545 C C . ALA B 1 278 ? 5.598 5.25 40.438 1 88.5 278 ALA B C 1
ATOM 5547 O O . ALA B 1 278 ? 5.426 5.402 41.656 1 88.5 278 ALA B O 1
ATOM 5548 N N . ARG B 1 279 ? 6.66 4.75 39.938 1 89.44 279 ARG B N 1
ATOM 5549 C CA . ARG B 1 279 ? 7.801 4.402 40.781 1 89.44 279 ARG B CA 1
ATOM 5550 C C . ARG B 1 279 ? 8.359 5.637 41.5 1 89.44 279 ARG B C 1
ATOM 5552 O O . ARG B 1 279 ? 8.781 5.562 42.656 1 89.44 279 ARG B O 1
ATOM 5559 N N . PHE B 1 280 ? 8.422 6.707 40.875 1 90.62 280 PHE B N 1
ATOM 5560 C CA . PHE B 1 280 ? 8.852 7.973 41.469 1 90.62 280 PHE B CA 1
ATOM 5561 C C . PHE B 1 280 ? 7.938 8.375 42.625 1 90.62 280 PHE B C 1
ATOM 5563 O O . PHE B 1 280 ? 8.414 8.742 43.688 1 90.62 280 PHE B O 1
ATOM 5570 N N . GLU B 1 281 ? 6.652 8.234 42.344 1 88.69 281 GLU B N 1
ATOM 5571 C CA . GLU B 1 281 ? 5.68 8.625 43.344 1 88.69 281 GLU B CA 1
ATOM 5572 C C . GLU B 1 281 ? 5.781 7.746 44.594 1 88.69 281 GLU B C 1
ATOM 5574 O O . GLU B 1 281 ? 5.535 8.211 45.719 1 88.69 281 GLU B O 1
ATOM 5579 N N . GLU B 1 282 ? 6.152 6.555 44.375 1 90.56 282 GLU B N 1
ATOM 5580 C CA . GLU B 1 282 ? 6.238 5.609 45.469 1 90.56 282 GLU B CA 1
ATOM 5581 C C . GLU B 1 282 ? 7.605 5.672 46.156 1 90.56 282 GLU B C 1
ATOM 5583 O O . GLU B 1 282 ? 7.82 5.043 47.188 1 90.56 282 GLU B O 1
ATOM 5588 N N . SER B 1 283 ? 8.414 6.359 45.625 1 90.38 283 SER B N 1
ATOM 5589 C CA . SER B 1 283 ? 9.773 6.398 46.156 1 90.38 283 SER B CA 1
ATOM 5590 C C . SER B 1 283 ? 10.023 7.68 46.938 1 90.38 283 SER B C 1
ATOM 5592 O O . SER B 1 283 ? 9.117 8.492 47.125 1 90.38 283 SER B O 1
ATOM 5594 N N . GLU B 1 284 ? 11.281 7.801 47.469 1 89 284 GLU B N 1
ATOM 5595 C CA . GLU B 1 284 ? 11.664 8.984 48.25 1 89 284 GLU B CA 1
ATOM 5596 C C . GLU B 1 284 ? 12.375 10 47.344 1 89 284 GLU B C 1
ATOM 5598 O O . GLU B 1 284 ? 12.969 10.961 47.844 1 89 284 GLU B O 1
ATOM 5603 N N . LEU B 1 285 ? 12.281 9.688 46.031 1 91.12 285 LEU B N 1
ATOM 5604 C CA . LEU B 1 285 ? 12.945 10.609 45.094 1 91.12 285 LEU B CA 1
ATOM 5605 C C . LEU B 1 285 ? 12.203 11.938 45.031 1 91.12 285 LEU B C 1
ATOM 5607 O O . LEU B 1 285 ? 10.977 11.984 45.219 1 91.12 285 LEU B O 1
ATOM 5611 N N . THR B 1 286 ? 12.945 13.008 44.938 1 91.62 286 THR B N 1
ATOM 5612 C CA . THR B 1 286 ? 12.367 14.344 44.781 1 91.62 286 THR B CA 1
ATOM 5613 C C . THR B 1 286 ? 12.484 14.812 43.344 1 91.62 286 THR B C 1
ATOM 5615 O O . THR B 1 286 ? 13.125 14.148 42.5 1 91.62 286 THR B O 1
ATOM 5618 N N . VAL B 1 287 ? 11.852 15.922 43 1 91.12 287 VAL B N 1
ATOM 5619 C CA . VAL B 1 287 ? 11.891 16.5 41.656 1 91.12 287 VAL B CA 1
ATOM 5620 C C . VAL B 1 287 ? 13.328 16.859 41.281 1 91.12 287 VAL B C 1
ATOM 5622 O O . VAL B 1 287 ? 13.719 16.75 40.125 1 91.12 287 VAL B O 1
ATOM 5625 N N . GLU B 1 288 ? 14.125 17.141 42.312 1 89.5 288 GLU B N 1
ATOM 5626 C CA . GLU B 1 288 ? 15.523 17.469 42.062 1 89.5 288 GLU B CA 1
ATOM 5627 C C . GLU B 1 288 ? 16.281 16.266 41.5 1 89.5 288 GLU B C 1
ATOM 5629 O O . GLU B 1 288 ? 17.188 16.406 40.688 1 89.5 288 GLU B O 1
ATOM 5634 N N . HIS B 1 289 ? 15.859 15.148 42 1 91.19 289 HIS B N 1
ATOM 5635 C CA . HIS B 1 289 ? 16.453 13.93 41.469 1 91.19 289 HIS B CA 1
ATOM 5636 C C . HIS B 1 289 ? 16.141 13.758 40 1 91.19 289 HIS B C 1
ATOM 5638 O O . HIS B 1 289 ? 17.016 13.375 39.219 1 91.19 289 HIS B O 1
ATOM 5644 N N . LEU B 1 290 ? 14.906 14.039 39.656 1 88.56 290 LEU B N 1
ATOM 5645 C CA . LEU B 1 290 ? 14.477 13.883 38.281 1 88.56 290 LEU B CA 1
ATOM 5646 C C . LEU B 1 290 ? 15.164 14.906 37.375 1 88.56 290 LEU B C 1
ATOM 5648 O O . LEU B 1 290 ? 15.555 14.578 36.25 1 88.56 290 LEU B O 1
ATOM 5652 N N . GLU B 1 291 ? 15.312 16.062 37.906 1 85.88 291 GLU B N 1
ATOM 5653 C CA . GLU B 1 291 ? 16 17.109 37.156 1 85.88 291 GLU B CA 1
ATOM 5654 C C . GLU B 1 291 ? 17.469 16.75 36.906 1 85.88 291 GLU B C 1
ATOM 5656 O O . GLU B 1 291 ? 18.016 17.016 35.844 1 85.88 291 GLU B O 1
ATOM 5661 N N . ALA B 1 292 ? 18.016 16.188 37.875 1 83.38 292 ALA B N 1
ATOM 5662 C CA . ALA B 1 292 ? 19.406 15.734 37.75 1 83.38 292 ALA B CA 1
ATOM 5663 C C . ALA B 1 292 ? 19.531 14.625 36.719 1 83.38 292 ALA B C 1
ATOM 5665 O O . ALA B 1 292 ? 20.5 14.609 35.938 1 83.38 292 ALA B O 1
ATOM 5666 N N . ALA B 1 293 ? 18.594 13.75 36.781 1 81.69 293 ALA B N 1
ATOM 5667 C CA . ALA B 1 293 ? 18.594 12.672 35.812 1 81.69 293 ALA B CA 1
ATOM 5668 C C . ALA B 1 293 ? 18.484 13.227 34.406 1 81.69 293 ALA B C 1
ATOM 5670 O O . ALA B 1 293 ? 19.203 12.781 33.5 1 81.69 293 ALA B O 1
ATOM 5671 N N . ARG B 1 294 ? 17.578 14.141 34.188 1 80 294 ARG B N 1
ATOM 5672 C CA . ARG B 1 294 ? 17.375 14.766 32.906 1 80 294 ARG B CA 1
ATOM 5673 C C . ARG B 1 294 ? 18.641 15.5 32.438 1 80 294 ARG B C 1
ATOM 5675 O O . ARG B 1 294 ? 19.016 15.438 31.266 1 80 294 ARG B O 1
ATOM 5682 N N . ALA B 1 295 ? 19.234 16.172 33.344 1 75 295 ALA B N 1
ATOM 5683 C CA . ALA B 1 295 ? 20.438 16.922 33.031 1 75 295 ALA B CA 1
ATOM 5684 C C . ALA B 1 295 ? 21.594 16 32.656 1 75 295 ALA B C 1
ATOM 5686 O O . ALA B 1 295 ? 22.375 16.312 31.766 1 75 295 ALA B O 1
ATOM 5687 N N . LYS B 1 296 ? 21.609 14.945 33.344 1 71.25 296 LYS B N 1
ATOM 5688 C CA . LYS B 1 296 ? 22.672 13.977 33.062 1 71.25 296 LYS B CA 1
ATOM 5689 C C . LYS B 1 296 ? 22.406 13.211 31.781 1 71.25 296 LYS B C 1
ATOM 5691 O O . LYS B 1 296 ? 23.344 12.898 31.031 1 71.25 296 LYS B O 1
ATOM 5696 N N . GLY B 1 297 ? 21.109 13.227 31.406 1 62.41 297 GLY B N 1
ATOM 5697 C CA . GLY B 1 297 ? 20.75 12.445 30.234 1 62.41 297 GLY B CA 1
ATOM 5698 C C . GLY B 1 297 ? 21.047 10.961 30.391 1 62.41 297 GLY B C 1
ATOM 5699 O O . GLY B 1 297 ? 21.453 10.516 31.469 1 62.41 297 GLY B O 1
ATOM 5700 N N . PHE B 1 298 ? 20.422 10.25 29.594 1 51.75 298 PHE B N 1
ATOM 5701 C CA . PHE B 1 298 ? 20.641 8.812 29.688 1 51.75 298 PHE B CA 1
ATOM 5702 C C . PHE B 1 298 ? 22.109 8.484 29.469 1 51.75 298 PHE B C 1
ATOM 5704 O O . PHE B 1 298 ? 22.656 7.586 30.109 1 51.75 298 PHE B O 1
ATOM 5711 N N . SER B 1 299 ? 22.656 8.961 28.172 1 45.38 299 SER B N 1
ATOM 5712 C CA . SER B 1 299 ? 24.062 8.625 27.922 1 45.38 299 SER B CA 1
ATOM 5713 C C . SER B 1 299 ? 25 9.648 28.547 1 45.38 299 SER B C 1
ATOM 5715 O O . SER B 1 299 ? 24.656 10.828 28.641 1 45.38 299 SER B O 1
ATOM 5717 N N . ASP B 1 300 ? 25.938 9.391 29.312 1 38.66 300 ASP B N 1
ATOM 5718 C CA . ASP B 1 300 ? 27.031 10.258 29.719 1 38.66 300 ASP B CA 1
ATOM 5719 C C . ASP B 1 300 ? 27.391 11.258 28.625 1 38.66 300 ASP B C 1
ATOM 5721 O O . ASP B 1 300 ? 28.016 12.281 28.891 1 38.66 300 ASP B O 1
ATOM 5725 N N . ALA B 1 301 ? 27.25 10.891 27.359 1 34.84 301 ALA B N 1
ATOM 5726 C CA . ALA B 1 301 ? 27.688 11.719 26.234 1 34.84 301 ALA B CA 1
ATOM 5727 C C . ALA B 1 301 ? 26.688 12.828 25.953 1 34.84 301 ALA B C 1
ATOM 5729 O O . ALA B 1 301 ? 26.984 13.781 25.234 1 34.84 301 ALA B O 1
ATOM 5730 N N . ALA B 1 302 ? 25.406 12.633 26.078 1 33 302 ALA B N 1
ATOM 5731 C CA . ALA B 1 302 ? 24.469 13.703 25.734 1 33 302 ALA B CA 1
ATOM 5732 C C . ALA B 1 302 ? 24.625 14.891 26.688 1 33 302 ALA B C 1
ATOM 5734 O O . ALA B 1 302 ? 23.797 15.797 26.703 1 33 302 ALA B O 1
ATOM 5735 N N . ALA B 1 303 ? 25.562 14.867 27.516 1 34.03 303 ALA B N 1
ATOM 5736 C CA . ALA B 1 303 ? 25.891 16.125 28.203 1 34.03 303 ALA B CA 1
ATOM 5737 C C . ALA B 1 303 ? 26 17.266 27.219 1 34.03 303 ALA B C 1
ATOM 5739 O O . ALA B 1 303 ? 26.719 18.25 27.469 1 34.03 303 ALA B O 1
ATOM 5740 N N . GLY B 1 304 ? 25.734 17.125 25.984 1 30.23 304 GLY B N 1
ATOM 5741 C CA . GLY B 1 304 ? 25.969 18.328 25.203 1 30.23 304 GLY B CA 1
ATOM 5742 C C . GLY B 1 304 ? 25.359 19.562 25.844 1 30.23 304 GLY B C 1
ATOM 5743 O O . GLY B 1 304 ? 26.078 20.391 26.406 1 30.23 304 GLY B O 1
ATOM 5744 N N . LYS B 1 305 ? 24.297 20.266 24.922 1 34.22 305 LYS B N 1
ATOM 5745 C CA . LYS B 1 305 ? 24.328 21.703 24.672 1 34.22 305 LYS B CA 1
ATOM 5746 C C . LYS B 1 305 ? 23.906 22.484 25.922 1 34.22 305 LYS B C 1
ATOM 5748 O O . LYS B 1 305 ? 24.266 23.641 26.078 1 34.22 305 LYS B O 1
ATOM 5753 N N . GLN B 1 306 ? 22.688 22.172 26.469 1 33 306 GLN B N 1
ATOM 5754 C CA . GLN B 1 306 ? 22.328 23.359 27.234 1 33 306 GLN B CA 1
ATOM 5755 C C . GLN B 1 306 ? 23.062 23.391 28.562 1 33 306 GLN B C 1
ATOM 5757 O O . GLN B 1 306 ? 22.438 23.281 29.625 1 33 306 GLN B O 1
ATOM 5762 N N . GLN B 1 307 ? 24.219 22.75 28.562 1 32.81 307 GLN B N 1
ATOM 5763 C CA . GLN B 1 307 ? 24.984 23.031 29.781 1 32.81 307 GLN B CA 1
ATOM 5764 C C . GLN B 1 307 ? 25.219 24.531 29.938 1 32.81 307 GLN B C 1
ATOM 5766 O O . GLN B 1 307 ? 26.25 25.062 29.516 1 32.81 307 GLN B O 1
ATOM 5771 N N . THR B 1 308 ? 24.297 25.344 29.609 1 32.56 308 THR B N 1
ATOM 5772 C CA . THR B 1 308 ? 24.781 26.688 29.891 1 32.56 308 THR B CA 1
ATOM 5773 C C . THR B 1 308 ? 25.453 26.75 31.266 1 32.56 308 THR B C 1
ATOM 5775 O O . THR B 1 308 ? 26.234 27.656 31.547 1 32.56 308 THR B O 1
ATOM 5778 N N . GLY B 1 309 ? 24.672 26.422 32.375 1 31.05 309 GLY B N 1
ATOM 5779 C CA . GLY B 1 309 ? 25.172 27.016 33.625 1 31.05 309 GLY B CA 1
ATOM 5780 C C . GLY B 1 309 ? 26.5 26.453 34.062 1 31.05 309 GLY B C 1
ATOM 5781 O O . GLY B 1 309 ? 26.922 25.391 33.562 1 31.05 309 GLY B O 1
ATOM 5782 N N . ALA B 1 310 ? 27.219 27.094 35.125 1 31.16 310 ALA B N 1
ATOM 5783 C CA . ALA B 1 310 ? 28.484 27.109 35.844 1 31.16 310 ALA B CA 1
ATOM 5784 C C . ALA B 1 310 ? 28.938 25.703 36.219 1 31.16 310 ALA B C 1
ATOM 5786 O O . ALA B 1 310 ? 28.109 24.797 36.344 1 31.16 310 ALA B O 1
ATOM 5787 N N . CYS B 1 311 ? 30.281 25.344 36.25 1 35.75 311 CYS B N 1
ATOM 5788 C CA . CYS B 1 311 ? 31.344 24.391 36.562 1 35.75 311 CYS B CA 1
ATOM 5789 C C . CYS B 1 311 ? 31 23.531 37.75 1 35.75 311 CYS B C 1
ATOM 5791 O O . CYS B 1 311 ? 31.625 22.5 38 1 35.75 311 CYS B O 1
ATOM 5793 N N . GLN B 1 312 ? 30.547 24.219 39 1 38.78 312 GLN B N 1
ATOM 5794 C CA . GLN B 1 312 ? 30.703 23.703 40.344 1 38.78 312 GLN B CA 1
ATOM 5795 C C . GLN B 1 312 ? 29.891 22.422 40.531 1 38.78 312 GLN B C 1
ATOM 5797 O O . GLN B 1 312 ? 30.328 21.531 41.281 1 38.78 312 GLN B O 1
ATOM 5802 N N . ASN B 1 313 ? 28.422 22.438 40.406 1 46.78 313 ASN B N 1
ATOM 5803 C CA . ASN B 1 313 ? 27.453 21.594 41.062 1 46.78 313 ASN B CA 1
ATOM 5804 C C . ASN B 1 313 ? 27.219 20.297 40.312 1 46.78 313 ASN B C 1
ATOM 5806 O O . ASN B 1 313 ? 26.094 19.797 40.219 1 46.78 313 ASN B O 1
ATOM 5810 N N . THR B 1 314 ? 28.078 19.828 39.656 1 63.62 314 THR B N 1
ATOM 5811 C CA . THR B 1 314 ? 28.156 18.641 38.844 1 63.62 314 THR B CA 1
ATOM 5812 C C . THR B 1 314 ? 28.141 17.375 39.688 1 63.62 314 THR B C 1
ATOM 5814 O O . THR B 1 314 ? 27.469 16.391 39.344 1 63.62 314 THR B O 1
ATOM 5817 N N . ASP B 1 315 ? 28.891 17.516 40.812 1 70.31 315 ASP B N 1
ATOM 5818 C CA . ASP B 1 315 ? 28.984 16.328 41.625 1 70.31 315 ASP B CA 1
ATOM 5819 C C . ASP B 1 315 ? 27.625 15.992 42.25 1 70.31 315 ASP B C 1
ATOM 5821 O O . ASP B 1 315 ? 27.234 14.828 42.344 1 70.31 315 ASP B O 1
ATOM 5825 N N . ASP B 1 316 ? 27.031 17.062 42.781 1 76.75 316 ASP B N 1
ATOM 5826 C CA . ASP B 1 316 ? 25.719 16.875 43.375 1 76.75 316 ASP B CA 1
ATOM 5827 C C . ASP B 1 316 ? 24.719 16.359 42.375 1 76.75 316 ASP B C 1
ATOM 5829 O O . ASP B 1 316 ? 23.922 15.461 42.688 1 76.75 316 ASP B O 1
ATOM 5833 N N . VAL B 1 317 ? 24.797 16.938 41.219 1 81.25 317 VAL B N 1
ATOM 5834 C CA . VAL B 1 317 ? 23.891 16.5 40.156 1 81.25 317 VAL B CA 1
ATOM 5835 C C . VAL B 1 317 ? 24.141 15.031 39.812 1 81.25 317 VAL B C 1
ATOM 5837 O O . VAL B 1 317 ? 23.203 14.266 39.625 1 81.25 317 VAL B O 1
ATOM 5840 N N . GLU B 1 318 ? 25.359 14.711 39.875 1 82.75 318 GLU B N 1
ATOM 5841 C CA . GLU B 1 318 ? 25.719 13.328 39.562 1 82.75 318 GLU B CA 1
ATOM 5842 C C . GLU B 1 318 ? 25.219 12.375 40.656 1 82.75 318 GLU B C 1
ATOM 5844 O O . GLU B 1 318 ? 24.766 11.266 40.344 1 82.75 318 GLU B O 1
ATOM 5849 N N . ALA B 1 319 ? 25.406 12.82 41.844 1 85.81 319 ALA B N 1
ATOM 5850 C CA . ALA B 1 319 ? 24.953 11.992 42.969 1 85.81 319 ALA B CA 1
ATOM 5851 C C . ALA B 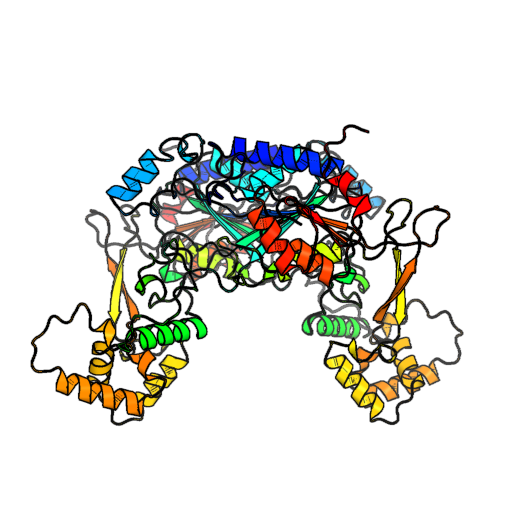1 319 ? 23.438 11.797 42.906 1 85.81 319 ALA B C 1
ATOM 5853 O O . ALA B 1 319 ? 22.938 10.68 43.094 1 85.81 319 ALA B O 1
ATOM 5854 N N . LEU B 1 320 ? 22.766 12.852 42.719 1 88.38 320 LEU B N 1
ATOM 5855 C CA . LEU B 1 320 ? 21.312 12.781 42.625 1 88.38 320 LEU B CA 1
ATOM 5856 C C . LEU B 1 320 ? 20.859 11.914 41.469 1 88.38 320 LEU B C 1
ATOM 5858 O O . LEU B 1 320 ? 19.922 11.117 41.594 1 88.38 320 LEU B O 1
ATOM 5862 N N . ALA B 1 321 ? 21.5 12.094 40.375 1 87.25 321 ALA B N 1
ATOM 5863 C CA . ALA B 1 321 ? 21.172 11.305 39.188 1 87.25 321 ALA B CA 1
ATOM 5864 C C . ALA B 1 321 ? 21.438 9.82 39.438 1 87.25 321 ALA B C 1
ATOM 5866 O O . ALA B 1 321 ? 20.672 8.969 38.969 1 87.25 321 ALA B O 1
ATOM 5867 N N . SER B 1 322 ? 22.484 9.555 40.094 1 86.44 322 SER B N 1
ATOM 5868 C CA . SER B 1 322 ? 22.828 8.172 40.406 1 86.44 322 SER B CA 1
ATOM 5869 C C . SER B 1 322 ? 21.766 7.547 41.312 1 86.44 322 SER B C 1
ATOM 5871 O O . SER B 1 322 ? 21.422 6.375 41.156 1 86.44 322 SER B O 1
ATOM 5873 N N . GLU B 1 323 ? 21.391 8.297 42.25 1 88.38 323 GLU B N 1
ATOM 5874 C CA . GLU B 1 323 ? 20.328 7.828 43.125 1 88.38 323 GLU B CA 1
ATOM 5875 C C . GLU B 1 323 ? 19.047 7.539 42.375 1 88.38 323 GLU B C 1
ATOM 5877 O O . GLU B 1 323 ? 18.375 6.539 42.625 1 88.38 323 GLU B O 1
ATOM 5882 N N . ALA B 1 324 ? 18.734 8.461 41.562 1 89.88 324 ALA B N 1
ATOM 5883 C CA . ALA B 1 324 ? 17.547 8.266 40.719 1 89.88 324 ALA B CA 1
ATOM 5884 C C . ALA B 1 324 ? 17.672 7.008 39.875 1 89.88 324 ALA B C 1
ATOM 5886 O O . ALA B 1 324 ? 16.703 6.262 39.719 1 89.88 324 ALA B O 1
ATOM 5887 N N . LYS B 1 325 ? 18.797 6.805 39.281 1 87.06 325 LYS B N 1
ATOM 5888 C CA . LYS B 1 325 ? 19.031 5.641 38.438 1 87.06 325 LYS B CA 1
ATOM 5889 C C . LYS B 1 325 ? 18.891 4.348 39.25 1 87.06 325 LYS B C 1
ATOM 5891 O O . LYS B 1 325 ? 18.375 3.354 38.719 1 87.06 325 LYS B O 1
ATOM 5896 N N . GLU B 1 326 ? 19.375 4.359 40.406 1 86.88 326 GLU B N 1
ATOM 5897 C CA . GLU B 1 326 ? 19.297 3.182 41.281 1 86.88 326 GLU B CA 1
ATOM 5898 C C . GLU B 1 326 ? 17.844 2.818 41.562 1 86.88 326 GLU B C 1
ATOM 5900 O O . GLU B 1 326 ? 17.484 1.638 41.594 1 86.88 326 GLU B O 1
ATOM 5905 N N . ILE B 1 327 ? 17.125 3.787 41.781 1 89.5 327 ILE B N 1
ATOM 5906 C CA . ILE B 1 327 ? 15.742 3.557 42.188 1 89.5 327 ILE B CA 1
ATOM 5907 C C . ILE B 1 327 ? 14.867 3.27 40.969 1 89.5 327 ILE B C 1
ATOM 5909 O O . ILE B 1 327 ? 14.031 2.365 41 1 89.5 327 ILE B O 1
ATOM 5913 N N . LEU B 1 328 ? 15 4.008 39.906 1 88.81 328 LEU B N 1
ATOM 5914 C CA . LEU B 1 328 ? 14.125 3.896 38.75 1 88.81 328 LEU B CA 1
ATOM 5915 C C . LEU B 1 328 ? 14.555 2.734 37.875 1 88.81 328 LEU B C 1
ATOM 5917 O O . LEU B 1 328 ? 13.766 2.238 37.062 1 88.81 328 LEU B O 1
ATOM 5921 N N . GLY B 1 329 ? 15.789 2.381 37.969 1 80.5 329 GLY B N 1
ATOM 5922 C CA . GLY B 1 329 ? 16.281 1.272 37.156 1 80.5 329 GLY B CA 1
ATOM 5923 C C . GLY B 1 329 ? 16.141 1.513 35.688 1 80.5 329 GLY B C 1
ATOM 5924 O O . GLY B 1 329 ? 16.562 2.551 35.156 1 80.5 329 GLY B O 1
ATOM 5925 N N . GLY B 1 330 ? 15.469 0.476 35.031 1 73.25 330 GLY B N 1
ATOM 5926 C CA . GLY B 1 330 ? 15.266 0.532 33.594 1 73.25 330 GLY B CA 1
ATOM 5927 C C . GLY B 1 330 ? 14.391 1.691 33.156 1 73.25 330 GLY B C 1
ATOM 5928 O O . GLY B 1 330 ? 14.398 2.082 32 1 73.25 330 GLY B O 1
ATOM 5929 N N . TYR B 1 331 ? 13.688 2.238 34.188 1 80.69 331 TYR B N 1
ATOM 5930 C CA . TYR B 1 331 ? 12.75 3.311 33.844 1 80.69 331 TYR B CA 1
ATOM 5931 C C . TYR B 1 331 ? 13.445 4.668 33.906 1 80.69 331 TYR B C 1
ATOM 5933 O O . TYR B 1 331 ? 12.836 5.691 33.594 1 80.69 331 TYR B O 1
ATOM 5941 N N . PHE B 1 332 ? 14.695 4.699 34.281 1 81.12 332 PHE B N 1
ATOM 5942 C CA . PHE B 1 332 ? 15.484 5.922 34.375 1 81.12 332 PHE B CA 1
ATOM 5943 C C . PHE B 1 332 ? 15.461 6.68 33.062 1 81.12 332 PHE B C 1
ATOM 5945 O O . PHE B 1 332 ? 15.344 7.906 33.031 1 81.12 332 PHE B O 1
ATOM 5952 N N . ARG B 1 333 ? 15.445 5.984 32.031 1 75.25 333 ARG B N 1
ATOM 5953 C CA . ARG B 1 333 ? 15.516 6.586 30.719 1 75.25 333 ARG B CA 1
ATOM 5954 C C . ARG B 1 333 ? 14.266 7.398 30.406 1 75.25 333 ARG B C 1
ATOM 5956 O O . ARG B 1 333 ? 14.328 8.414 29.719 1 75.25 333 ARG B O 1
ATOM 5963 N N . GLU B 1 334 ? 13.203 6.883 30.875 1 77.19 334 GLU B N 1
ATOM 5964 C CA . GLU B 1 334 ? 11.938 7.555 30.609 1 77.19 334 GLU B CA 1
ATOM 5965 C C . GLU B 1 334 ? 11.945 8.977 31.156 1 77.19 334 GLU B C 1
ATOM 5967 O O . GLU B 1 334 ? 11.328 9.875 30.578 1 77.19 334 GLU B O 1
ATOM 5972 N N . ILE B 1 335 ? 12.641 9.094 32.188 1 79.19 335 ILE B N 1
ATOM 5973 C CA . ILE B 1 335 ? 12.633 10.375 32.906 1 79.19 335 ILE B CA 1
ATOM 5974 C C . ILE B 1 335 ? 13.602 11.344 32.219 1 79.19 335 ILE B C 1
ATOM 5976 O O . ILE B 1 335 ? 13.469 12.562 32.344 1 79.19 335 ILE B O 1
ATOM 5980 N N . THR B 1 336 ? 14.508 10.805 31.453 1 75.06 336 THR B N 1
ATOM 5981 C CA . THR B 1 336 ? 15.508 11.648 30.812 1 75.06 336 THR B CA 1
ATOM 5982 C C . THR B 1 336 ? 14.953 12.258 29.531 1 75.06 336 THR B C 1
ATOM 5984 O O . THR B 1 336 ? 15.531 13.203 28.984 1 75.06 336 THR B O 1
ATOM 5987 N N . MET B 1 337 ? 13.906 11.719 29.141 1 73.56 337 MET B N 1
ATOM 5988 C CA . MET B 1 337 ? 13.336 12.211 27.891 1 73.56 337 MET B CA 1
ATOM 5989 C C . MET B 1 337 ? 12.586 13.523 28.109 1 73.56 337 MET B C 1
ATOM 5991 O O . MET B 1 337 ? 12.172 13.82 29.234 1 73.56 337 MET B O 1
ATOM 5995 N N . THR B 1 338 ? 12.734 14.391 27.109 1 70.81 338 THR B N 1
ATOM 5996 C CA . THR B 1 338 ? 11.977 15.641 27.109 1 70.81 338 THR B CA 1
ATOM 5997 C C . THR B 1 338 ? 10.773 15.539 26.188 1 70.81 338 THR B C 1
ATOM 5999 O O . THR B 1 338 ? 10.859 14.961 25.094 1 70.81 338 THR B O 1
ATOM 6002 N N . ALA B 1 339 ? 9.656 15.906 26.797 1 72.44 339 ALA B N 1
ATOM 6003 C CA . ALA B 1 339 ? 8.469 15.945 25.938 1 72.44 339 ALA B CA 1
ATOM 6004 C C . ALA B 1 339 ? 8.32 17.297 25.266 1 72.44 339 ALA B C 1
ATOM 6006 O O . ALA B 1 339 ? 8.648 18.328 25.859 1 72.44 339 ALA B O 1
ATOM 6007 N N . HIS B 1 340 ? 8.055 17.25 24.016 1 77.25 340 HIS B N 1
ATOM 6008 C CA . HIS B 1 340 ? 7.703 18.469 23.297 1 77.25 340 HIS B CA 1
ATOM 6009 C C . HIS B 1 340 ? 6.191 18.641 23.219 1 77.25 340 HIS B C 1
ATOM 6011 O O . HIS B 1 340 ? 5.504 17.891 22.531 1 77.25 340 HIS B O 1
ATOM 6017 N N . GLU B 1 341 ? 5.73 19.547 24.062 1 80.44 341 GLU B N 1
ATOM 6018 C CA . GLU B 1 341 ? 4.285 19.719 24.141 1 80.44 341 GLU B CA 1
ATOM 6019 C C . GLU B 1 341 ? 3.854 21.031 23.484 1 80.44 341 GLU B C 1
ATOM 6021 O O . GLU B 1 341 ? 4.594 22.016 23.484 1 80.44 341 GLU B O 1
ATOM 6026 N N . THR B 1 342 ? 2.656 20.969 22.922 1 83.12 342 THR B N 1
ATOM 6027 C CA . THR B 1 342 ? 2.043 22.188 22.391 1 83.12 342 THR B CA 1
ATOM 6028 C C . THR B 1 342 ? 1.571 23.094 23.516 1 83.12 342 THR B C 1
ATOM 6030 O O . THR B 1 342 ? 0.764 22.688 24.359 1 83.12 342 THR B O 1
ATOM 6033 N N . VAL B 1 343 ? 2.1 24.266 23.578 1 82.75 343 VAL B N 1
ATOM 6034 C CA . VAL B 1 343 ? 1.723 25.172 24.656 1 82.75 343 VAL B CA 1
ATOM 6035 C C . VAL B 1 343 ? 0.806 26.266 24.125 1 82.75 343 VAL B C 1
ATOM 6037 O O . VAL B 1 343 ? 0.205 27.016 24.891 1 82.75 343 VAL B O 1
ATOM 6040 N N . GLY B 1 344 ? 0.756 26.328 22.891 1 83.75 344 GLY B N 1
ATOM 6041 C CA . GLY B 1 344 ? -0.145 27.297 22.312 1 83.75 344 GLY B CA 1
ATOM 6042 C C . GLY B 1 344 ? 0.054 27.484 20.812 1 83.75 344 GLY B C 1
ATOM 6043 O O . GLY B 1 344 ? 0.734 26.672 20.172 1 83.75 344 GLY B O 1
ATOM 6044 N N . TRP B 1 345 ? -0.756 28.422 20.266 1 91.06 345 TRP B N 1
ATOM 6045 C CA . TRP B 1 345 ? -0.68 28.828 18.859 1 91.06 345 TRP B CA 1
ATOM 6046 C C . TRP B 1 345 ? -0.484 30.344 18.734 1 91.06 345 TRP B C 1
ATOM 6048 O O . TRP B 1 345 ? -1.091 31.109 19.469 1 91.06 345 TRP B O 1
ATOM 6058 N N . SER B 1 346 ? 0.51 30.719 17.891 1 92.31 346 SER B N 1
ATOM 6059 C CA . SER B 1 346 ? 0.791 32.156 17.75 1 92.31 346 SER B CA 1
ATOM 6060 C C . SER B 1 346 ? 0.51 32.625 16.312 1 92.31 346 SER B C 1
ATOM 6062 O O . SER B 1 346 ? 0.632 31.828 15.367 1 92.31 346 SER B O 1
ATOM 6064 N N . GLN B 1 347 ? 0.178 33.875 16.297 1 93.88 347 GLN B N 1
ATOM 6065 C CA . GLN B 1 347 ? -0.119 34.5 15.008 1 93.88 347 GLN B CA 1
ATOM 6066 C C . GLN B 1 347 ? 1.117 34.5 14.109 1 93.88 347 GLN B C 1
ATOM 6068 O O . GLN B 1 347 ? 2.213 34.844 14.562 1 93.88 347 GLN B O 1
ATOM 6073 N N . ALA B 1 348 ? 0.915 34.094 12.812 1 93.5 348 ALA B N 1
ATOM 6074 C CA . ALA B 1 348 ? 2.035 34 11.883 1 93.5 348 ALA B CA 1
ATOM 6075 C C . ALA B 1 348 ? 1.89 35.031 10.75 1 93.5 348 ALA B C 1
ATOM 6077 O O . ALA B 1 348 ? 2.555 34.906 9.711 1 93.5 348 ALA B O 1
ATOM 6078 N N . CYS B 1 349 ? 0.906 35.938 10.898 1 95.12 349 CYS B N 1
ATOM 6079 C CA . CYS B 1 349 ? 0.692 36.969 9.898 1 95.12 349 CYS B CA 1
ATOM 6080 C C . CYS B 1 349 ? 0.763 38.344 10.531 1 95.12 349 CYS B C 1
ATOM 6082 O O . CYS B 1 349 ? 0.98 38.469 11.742 1 95.12 349 CYS B O 1
ATOM 6084 N N . ASP B 1 350 ? 0.626 39.406 9.719 1 95.06 350 ASP B N 1
ATOM 6085 C CA . ASP B 1 350 ? 0.78 40.781 10.188 1 95.06 350 ASP B CA 1
ATOM 6086 C C . ASP B 1 350 ? -0.578 41.469 10.344 1 95.06 350 ASP B C 1
ATOM 6088 O O . ASP B 1 350 ? -0.663 42.688 10.375 1 95.06 350 ASP B O 1
ATOM 6092 N N . CYS B 1 351 ? -1.616 40.719 10.461 1 95.19 351 CYS B N 1
ATOM 6093 C CA . CYS B 1 351 ? -2.945 41.312 10.617 1 95.19 351 CYS B CA 1
ATOM 6094 C C . CYS B 1 351 ? -3.115 41.906 12.008 1 95.19 351 CYS B C 1
ATOM 6096 O O . CYS B 1 351 ? -2.508 41.438 12.977 1 95.19 351 CYS B O 1
ATOM 6098 N N . ASP B 1 352 ? -3.947 42.969 12.055 1 93.44 352 ASP B N 1
ATOM 6099 C CA . ASP B 1 352 ? -4.207 43.656 13.312 1 93.44 352 ASP B CA 1
ATOM 6100 C C . ASP B 1 352 ? -5.406 43.031 14.031 1 93.44 352 ASP B C 1
ATOM 6102 O O . ASP B 1 352 ? -6.406 43.719 14.273 1 93.44 352 ASP B O 1
ATOM 6106 N N . THR B 1 353 ? -5.516 41.781 14.172 1 92.31 353 THR B N 1
ATOM 6107 C CA . THR B 1 353 ? -6.586 41.094 14.883 1 92.31 353 THR B CA 1
ATOM 6108 C C . THR B 1 353 ? -6.031 39.906 15.68 1 92.31 353 THR B C 1
ATOM 6110 O O . THR B 1 353 ? -5.062 39.281 15.258 1 92.31 353 THR B O 1
ATOM 6113 N N . ASP B 1 354 ? -6.613 39.719 16.797 1 89.06 354 ASP B N 1
ATOM 6114 C CA . ASP B 1 354 ? -6.293 38.5 17.578 1 89.06 354 ASP B CA 1
ATOM 6115 C C . ASP B 1 354 ? -7.398 37.469 17.453 1 89.06 354 ASP B C 1
ATOM 6117 O O . ASP B 1 354 ? -7.34 36.406 18.094 1 89.06 354 ASP B O 1
ATOM 6121 N N . ALA B 1 355 ? -8.305 37.844 16.578 1 93.44 355 ALA B N 1
ATOM 6122 C CA . ALA B 1 355 ? -9.414 36.906 16.391 1 93.44 355 ALA B CA 1
ATOM 6123 C C . ALA B 1 355 ? -8.984 35.719 15.523 1 93.44 355 ALA B C 1
ATOM 6125 O O . ALA B 1 355 ? -8.266 35.875 14.539 1 93.44 355 ALA B O 1
ATOM 6126 N N . THR B 1 356 ? -9.344 34.5 15.938 1 93.25 356 THR B N 1
ATOM 6127 C CA . THR B 1 356 ? -9.016 33.312 15.195 1 93.25 356 THR B CA 1
ATOM 6128 C C . THR B 1 356 ? -10.281 32.531 14.852 1 93.25 356 THR B C 1
ATOM 6130 O O . THR B 1 356 ? -11.328 32.719 15.461 1 93.25 356 THR B O 1
ATOM 6133 N N . GLU B 1 357 ? -10.188 31.75 13.805 1 92.06 357 GLU B N 1
ATOM 6134 C CA . GLU B 1 357 ? -11.203 30.781 13.406 1 92.06 357 GLU B CA 1
ATOM 6135 C C . GLU B 1 357 ? -10.586 29.406 13.141 1 92.06 357 GLU B C 1
ATOM 6137 O O . GLU B 1 357 ? -9.391 29.312 12.859 1 92.06 357 GLU B O 1
ATOM 6142 N N . PRO B 1 358 ? -11.438 28.359 13.305 1 94.19 358 PRO B N 1
ATOM 6143 C CA . PRO B 1 358 ? -10.914 27.047 12.891 1 94.19 358 PRO B CA 1
ATOM 6144 C C . PRO B 1 358 ? -10.727 26.953 11.375 1 94.19 358 PRO B C 1
ATOM 6146 O O . PRO B 1 358 ? -11.383 27.656 10.617 1 94.19 358 PRO B O 1
ATOM 6149 N N . GLY B 1 359 ? -9.797 26.125 10.961 1 94.62 359 GLY B N 1
ATOM 6150 C CA . GLY B 1 359 ? -9.648 25.859 9.539 1 94.62 359 GLY B CA 1
ATOM 6151 C C . GLY B 1 359 ? -10.891 25.234 8.922 1 94.62 359 GLY B C 1
ATOM 6152 O O . GLY B 1 359 ? -11.805 24.812 9.641 1 94.62 359 GLY B O 1
ATOM 6153 N N . ILE B 1 360 ? -10.945 25.219 7.613 1 93.81 360 ILE B N 1
ATOM 6154 C CA . ILE B 1 360 ? -12.125 24.75 6.906 1 93.81 360 ILE B CA 1
ATOM 6155 C C . ILE B 1 360 ? -11.781 23.5 6.086 1 93.81 360 ILE B C 1
ATOM 6157 O O . ILE B 1 360 ? -10.773 23.484 5.367 1 93.81 360 ILE B O 1
ATOM 6161 N N . VAL B 1 361 ? -12.555 22.469 6.199 1 96 361 VAL B N 1
ATOM 6162 C CA . VAL B 1 361 ? -12.453 21.25 5.398 1 96 361 VAL B CA 1
ATOM 6163 C C . VAL B 1 361 ? -13.555 21.234 4.34 1 96 361 VAL B C 1
ATOM 6165 O O . VAL B 1 361 ? -14.727 21.453 4.652 1 96 361 VAL B O 1
ATOM 6168 N N . LEU B 1 362 ? -13.156 21.016 3.105 1 95.06 362 LEU B N 1
ATOM 6169 C CA . LEU B 1 362 ? -14.102 20.969 1.993 1 95.06 362 LEU B CA 1
ATOM 6170 C C . LEU B 1 362 ? -14.172 19.547 1.412 1 95.06 362 LEU B C 1
ATOM 6172 O O . LEU B 1 362 ? -13.141 18.906 1.224 1 95.06 362 LEU B O 1
ATOM 6176 N N . ASP B 1 363 ? -15.336 19.047 1.22 1 95.25 363 ASP B N 1
ATOM 6177 C CA . ASP B 1 363 ? -15.594 17.812 0.482 1 95.25 363 ASP B CA 1
ATOM 6178 C C . ASP B 1 363 ? -16.609 18.047 -0.633 1 95.25 363 ASP B C 1
ATOM 6180 O O . ASP B 1 363 ? -17.812 18.109 -0.379 1 95.25 363 ASP B O 1
ATOM 6184 N N . PRO B 1 364 ? -16.156 18.125 -1.891 1 94.06 364 PRO B N 1
ATOM 6185 C CA . PRO B 1 364 ? -17.078 18.375 -3.002 1 94.06 364 PRO B CA 1
ATOM 6186 C C . PRO B 1 364 ? -17.828 17.109 -3.424 1 94.06 364 PRO B C 1
ATOM 6188 O O . PRO B 1 364 ? -18.609 17.141 -4.383 1 94.06 364 PRO B O 1
ATOM 6191 N N . PHE B 1 365 ? -17.578 16 -2.791 1 93.44 365 PHE B N 1
ATOM 6192 C CA . PHE B 1 365 ? -18.281 14.742 -2.943 1 93.44 365 PHE B CA 1
ATOM 6193 C C . PHE B 1 365 ? -18.703 14.188 -1.586 1 93.44 365 PHE B C 1
ATOM 6195 O O . PHE B 1 365 ? -18.344 13.07 -1.221 1 93.44 365 PHE B O 1
ATOM 6202 N N . ALA B 1 366 ? -19.547 14.859 -0.928 1 91.88 366 ALA B N 1
ATOM 6203 C CA . ALA B 1 366 ? -19.75 14.68 0.507 1 91.88 366 ALA B CA 1
ATOM 6204 C C . ALA B 1 366 ? -20.422 13.336 0.797 1 91.88 366 ALA B C 1
ATOM 6206 O O . ALA B 1 366 ? -20.172 12.719 1.832 1 91.88 366 ALA B O 1
ATOM 6207 N N . GLY B 1 367 ? -21.328 12.898 -0.152 1 89.56 367 GLY B N 1
ATOM 6208 C CA . GLY B 1 367 ? -22 11.625 0.063 1 89.56 367 GLY B CA 1
ATOM 6209 C C . GLY B 1 367 ? -22.688 11.531 1.415 1 89.56 367 GLY B C 1
ATOM 6210 O O . GLY B 1 367 ? -23.531 12.375 1.753 1 89.56 367 GLY B O 1
ATOM 6211 N N . ALA B 1 368 ? -22.219 10.695 2.271 1 88.75 368 ALA B N 1
ATOM 6212 C CA . ALA B 1 368 ? -22.812 10.477 3.588 1 88.75 368 ALA B CA 1
ATOM 6213 C C . ALA B 1 368 ? -22.281 11.484 4.605 1 88.75 368 ALA B C 1
ATOM 6215 O O . ALA B 1 368 ? -22.719 11.492 5.758 1 88.75 368 ALA B O 1
ATOM 6216 N N . GLY B 1 369 ? -21.344 12.258 4.219 1 91.88 369 GLY B N 1
ATOM 6217 C CA . GLY B 1 369 ? -20.875 13.352 5.051 1 91.88 369 GLY B CA 1
ATOM 6218 C C . GLY B 1 369 ? -19.766 12.938 6.004 1 91.88 369 GLY B C 1
ATOM 6219 O O . GLY B 1 369 ? -19.531 13.602 7.012 1 91.88 369 GLY B O 1
ATOM 6220 N N . THR B 1 370 ? -19.078 11.852 5.734 1 93.62 370 THR B N 1
ATOM 6221 C CA .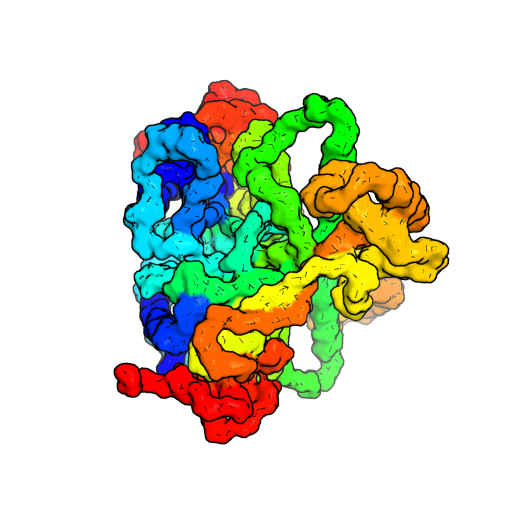 THR B 1 370 ? -18.062 11.32 6.637 1 93.62 370 THR B CA 1
ATOM 6222 C C . THR B 1 370 ? -16.969 12.352 6.879 1 93.62 370 THR B C 1
ATOM 6224 O O . THR B 1 370 ? -16.547 12.562 8.023 1 93.62 370 THR B O 1
ATOM 6227 N N . THR B 1 371 ? -16.5 12.969 5.824 1 96.31 371 THR B N 1
ATOM 6228 C CA . THR B 1 371 ? -15.461 13.992 5.934 1 96.31 371 THR B CA 1
ATOM 6229 C C . THR B 1 371 ? -15.914 15.133 6.844 1 96.31 371 THR B C 1
ATOM 6231 O O . THR B 1 371 ? -15.172 15.562 7.727 1 96.31 371 THR B O 1
ATOM 6234 N N . CYS B 1 372 ? -17.109 15.578 6.684 1 93.88 372 CYS B N 1
ATOM 6235 C CA . CYS B 1 372 ? -17.656 16.672 7.477 1 93.88 372 CYS B CA 1
ATOM 6236 C C . CYS B 1 372 ? -17.844 16.266 8.93 1 93.88 372 CYS B C 1
ATOM 6238 O O . CYS B 1 372 ? -17.594 17.047 9.844 1 93.88 372 CYS B O 1
ATOM 6240 N N . LEU B 1 373 ? -18.312 15.07 9.078 1 92.62 373 LEU B N 1
ATOM 6241 C CA . LEU B 1 373 ? -18.484 14.531 10.422 1 92.62 373 LEU B CA 1
ATOM 6242 C C . LEU B 1 373 ? -17.156 14.547 11.188 1 92.62 373 LEU B C 1
ATOM 6244 O O . LEU B 1 373 ? -17.109 14.969 12.344 1 92.62 373 LEU B O 1
ATOM 6248 N N . GLU B 1 374 ? -16.109 14.07 10.57 1 94.62 374 GLU B N 1
ATOM 6249 C CA . GLU B 1 374 ? -14.805 14.008 11.219 1 94.62 374 GLU B CA 1
ATOM 6250 C C . GLU B 1 374 ? -14.227 15.406 11.43 1 94.62 374 GLU B C 1
ATOM 6252 O O . GLU B 1 374 ? -13.547 15.656 12.422 1 94.62 374 GLU B O 1
ATOM 6257 N N . ALA B 1 375 ?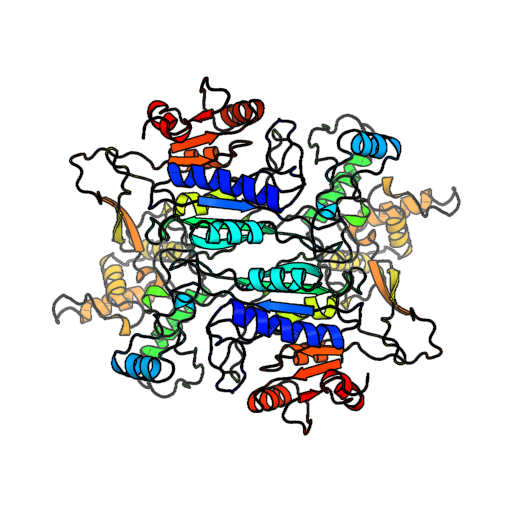 -14.43 16.25 10.477 1 95.69 375 ALA B N 1
ATOM 6258 C CA . ALA B 1 375 ? -14.008 17.641 10.633 1 95.69 375 ALA B CA 1
ATOM 6259 C C . ALA B 1 375 ? -14.625 18.266 11.883 1 95.69 375 ALA B C 1
ATOM 6261 O O . ALA B 1 375 ? -13.93 18.906 12.672 1 95.69 375 ALA B O 1
ATOM 6262 N N . LYS B 1 376 ? -15.906 18.078 12.031 1 92.12 376 LYS B N 1
ATOM 6263 C CA . LYS B 1 376 ? -16.609 18.594 13.203 1 92.12 376 LYS B CA 1
ATOM 6264 C C . LYS B 1 376 ? -16.031 18.016 14.492 1 92.12 376 LYS B C 1
ATOM 6266 O O . LYS B 1 376 ? -15.766 18.75 15.445 1 92.12 376 LYS B O 1
ATOM 6271 N N . ARG B 1 377 ? -15.828 16.75 14.477 1 93.12 377 ARG B N 1
ATOM 6272 C CA . ARG B 1 377 ? -15.281 16.062 15.641 1 93.12 377 ARG B CA 1
ATOM 6273 C C . ARG B 1 377 ? -13.914 16.625 16.016 1 93.12 377 ARG B C 1
ATOM 6275 O O . ARG B 1 377 ? -13.586 16.75 17.203 1 93.12 377 ARG B O 1
ATOM 6282 N N . LEU B 1 378 ? -13.125 17.047 15.023 1 94.81 378 LEU B N 1
ATOM 6283 C CA . LEU B 1 378 ? -11.766 17.531 15.234 1 94.81 378 LEU B CA 1
ATOM 6284 C C . LEU B 1 378 ? -11.734 19.031 15.422 1 94.81 378 LEU B C 1
ATOM 6286 O O . LEU B 1 378 ? -10.664 19.641 15.477 1 94.81 378 LEU B O 1
ATOM 6290 N N . GLY B 1 379 ? -12.883 19.641 15.43 1 93.12 379 GLY B N 1
ATOM 6291 C CA . GLY B 1 379 ? -12.984 21.047 15.734 1 93.12 379 GLY B CA 1
ATOM 6292 C C . GLY B 1 379 ? -12.656 21.938 14.547 1 93.12 379 GLY B C 1
ATOM 6293 O O . GLY B 1 379 ? -12.086 23.016 14.703 1 93.12 379 GLY B O 1
ATOM 6294 N N . ARG B 1 380 ? -12.875 21.438 13.406 1 95.06 380 ARG B N 1
ATOM 6295 C CA . ARG B 1 380 ? -12.703 22.234 12.195 1 95.06 380 ARG B CA 1
ATOM 6296 C C . ARG B 1 380 ? -14.055 22.625 11.609 1 95.06 380 ARG B C 1
ATOM 6298 O O . ARG B 1 380 ? -15.07 21.984 11.891 1 95.06 380 ARG B O 1
ATOM 6305 N N . ARG B 1 381 ? -14.07 23.672 10.867 1 92.19 381 ARG B N 1
ATOM 6306 C CA . ARG B 1 381 ? -15.234 23.984 10.047 1 92.19 381 ARG B CA 1
ATOM 6307 C C . ARG B 1 381 ? -15.281 23.125 8.789 1 92.19 381 ARG B C 1
ATOM 6309 O O . ARG B 1 381 ? -14.273 22.516 8.414 1 92.19 381 ARG B O 1
ATOM 6316 N N . PHE B 1 382 ? -16.516 23.031 8.156 1 92.56 382 PHE B N 1
ATOM 6317 C CA . PHE B 1 382 ? -16.594 22.141 7.008 1 92.56 382 PHE B CA 1
ATOM 6318 C C . PHE B 1 382 ? -17.625 22.641 6.008 1 92.56 382 PHE B C 1
ATOM 6320 O O . PHE B 1 382 ? -18.547 23.359 6.375 1 92.56 382 PHE B O 1
ATOM 6327 N N . VAL B 1 383 ? -17.391 22.328 4.781 1 90.56 383 VAL B N 1
ATOM 6328 C CA . VAL B 1 383 ? -18.312 22.5 3.662 1 90.56 383 VAL B CA 1
ATOM 6329 C C . VAL B 1 383 ? -18.422 21.203 2.859 1 90.56 383 VAL B C 1
ATOM 6331 O O . VAL B 1 383 ? -17.406 20.672 2.42 1 90.56 383 VAL B O 1
ATOM 6334 N N . GLY B 1 384 ? -19.547 20.688 2.742 1 91.5 384 GLY B N 1
ATOM 6335 C CA . GLY B 1 384 ? -19.797 19.531 1.91 1 91.5 384 GLY B CA 1
ATOM 6336 C C . GLY B 1 384 ? -20.734 19.812 0.753 1 91.5 384 GLY B C 1
ATOM 6337 O O . GLY B 1 384 ? -21.703 20.578 0.901 1 91.5 384 GLY B O 1
ATOM 6338 N N . ILE B 1 385 ? -20.422 19.312 -0.406 1 89.56 385 ILE B N 1
ATOM 6339 C CA . ILE B 1 385 ? -21.25 19.453 -1.599 1 89.56 385 ILE B CA 1
ATOM 6340 C C . ILE B 1 385 ? -21.547 18.078 -2.184 1 89.56 385 ILE B C 1
ATOM 6342 O O . ILE B 1 385 ? -20.688 17.203 -2.18 1 89.56 385 ILE B O 1
ATOM 6346 N N . ASP B 1 386 ? -22.688 17.875 -2.576 1 89.62 386 ASP B N 1
ATOM 6347 C CA . ASP B 1 386 ? -23.062 16.672 -3.309 1 89.62 386 ASP B CA 1
ATOM 6348 C C . ASP B 1 386 ? -24.125 16.969 -4.355 1 89.62 386 ASP B C 1
ATOM 6350 O O . ASP B 1 386 ? -25 17.812 -4.141 1 89.62 386 ASP B O 1
ATOM 6354 N N . LEU B 1 387 ? -24.016 16.281 -5.438 1 87.25 387 LEU B N 1
ATOM 6355 C CA . LEU B 1 387 ? -24.953 16.469 -6.539 1 87.25 387 LEU B CA 1
ATOM 6356 C C . LEU B 1 387 ? -26.328 15.922 -6.18 1 87.25 387 LEU B C 1
ATOM 6358 O O . LEU B 1 387 ? -27.344 16.406 -6.68 1 87.25 387 LEU B O 1
ATOM 6362 N N . ASN B 1 388 ? -26.406 14.875 -5.344 1 87.12 388 ASN B N 1
ATOM 6363 C CA . ASN B 1 388 ? -27.641 14.227 -4.938 1 87.12 388 ASN B CA 1
ATOM 6364 C C . ASN B 1 388 ? -28.203 14.852 -3.66 1 87.12 388 ASN B C 1
ATOM 6366 O O . ASN B 1 388 ? -27.656 14.656 -2.576 1 87.12 388 ASN B O 1
ATOM 6370 N N . PRO B 1 389 ? -29.312 15.5 -3.764 1 86.25 389 PRO B N 1
ATOM 6371 C CA . PRO B 1 389 ? -29.875 16.172 -2.592 1 86.25 389 PRO B CA 1
ATOM 6372 C C . PRO B 1 389 ? -30.25 15.203 -1.471 1 86.25 389 PRO B C 1
ATOM 6374 O O . PRO B 1 389 ? -30.188 15.562 -0.293 1 86.25 389 PRO B O 1
ATOM 6377 N N . ASP B 1 390 ? -30.562 14.016 -1.854 1 85.38 390 ASP B N 1
ATOM 6378 C CA . ASP B 1 390 ? -30.906 13.016 -0.839 1 85.38 390 ASP B CA 1
ATOM 6379 C C . ASP B 1 390 ? -29.688 12.672 0.011 1 85.38 390 ASP B C 1
ATOM 6381 O O . ASP B 1 390 ? -29.812 12.383 1.202 1 85.38 390 ASP B O 1
ATOM 6385 N N . TYR B 1 391 ? -28.578 12.688 -0.617 1 87.25 391 TYR B N 1
ATOM 6386 C CA . TYR B 1 391 ? -27.344 12.414 0.122 1 87.25 391 TYR B CA 1
ATOM 6387 C C . TYR B 1 391 ? -27.016 13.562 1.065 1 87.25 391 TYR B C 1
ATOM 6389 O O . TYR B 1 391 ? -26.562 13.344 2.191 1 87.25 391 TYR B O 1
ATOM 6397 N N . VAL B 1 392 ? -27.312 14.742 0.625 1 86.38 392 VAL B N 1
ATOM 6398 C CA . VAL B 1 392 ? -27.047 15.914 1.458 1 86.38 392 VAL B CA 1
ATOM 6399 C C . VAL B 1 392 ? -27.938 15.867 2.699 1 86.38 392 VAL B C 1
ATOM 6401 O O . VAL B 1 392 ? -27.484 16.109 3.812 1 86.38 392 VAL B O 1
ATOM 6404 N N . ALA B 1 393 ? -29.172 15.539 2.461 1 85.56 393 ALA B N 1
ATOM 6405 C CA . ALA B 1 393 ? -30.109 15.453 3.578 1 85.56 393 ALA B CA 1
ATOM 6406 C C . ALA B 1 393 ? -29.656 14.383 4.578 1 85.56 393 ALA B C 1
ATOM 6408 O O . ALA B 1 393 ? -29.719 14.602 5.789 1 85.56 393 ALA B O 1
ATOM 6409 N N . MET B 1 394 ? -29.266 13.266 4.074 1 87 394 MET B N 1
ATOM 6410 C CA . MET B 1 394 ? -28.766 12.18 4.914 1 87 394 MET B CA 1
ATOM 6411 C C . MET B 1 394 ? -27.531 12.625 5.707 1 87 394 MET B C 1
ATOM 6413 O O . MET B 1 394 ? -27.438 12.359 6.906 1 87 394 MET B O 1
ATOM 6417 N N . ALA B 1 395 ? -26.656 13.258 5.051 1 88.31 395 ALA B N 1
ATOM 6418 C CA . ALA B 1 395 ? -25.422 13.734 5.684 1 88.31 395 ALA B CA 1
ATOM 6419 C C . ALA B 1 395 ? -25.734 14.766 6.766 1 88.31 395 ALA B C 1
ATOM 6421 O O . ALA B 1 395 ? -25.078 14.781 7.812 1 88.31 395 ALA B O 1
ATOM 6422 N N . GLN B 1 396 ? -26.688 15.625 6.508 1 86.75 396 GLN B N 1
ATOM 6423 C CA . GLN B 1 396 ? -27.078 16.641 7.484 1 86.75 396 GLN B CA 1
ATOM 6424 C C . GLN B 1 396 ? -27.578 15.992 8.773 1 86.75 396 GLN B C 1
ATOM 6426 O O . GLN B 1 396 ? -27.219 16.422 9.875 1 86.75 396 GLN B O 1
ATOM 6431 N N . ARG B 1 397 ? -28.312 14.977 8.617 1 85.19 397 ARG B N 1
ATOM 6432 C CA . ARG B 1 397 ? -28.797 14.234 9.773 1 85.19 397 ARG B CA 1
ATOM 6433 C C . ARG B 1 397 ? -27.656 13.547 10.516 1 85.19 397 ARG B C 1
ATOM 6435 O O . ARG B 1 397 ? -27.578 13.609 11.742 1 85.19 397 ARG B O 1
ATOM 6442 N N . ARG B 1 398 ? -26.812 12.969 9.742 1 85.56 398 ARG B N 1
ATOM 6443 C CA . ARG B 1 398 ? -25.703 12.219 10.328 1 85.56 398 ARG B CA 1
ATOM 6444 C C . ARG B 1 398 ? -24.75 13.148 11.078 1 85.56 398 ARG B C 1
ATOM 6446 O O . ARG B 1 398 ? -24.312 12.828 12.18 1 85.56 398 ARG B O 1
ATOM 6453 N N . VAL B 1 399 ? -24.453 14.258 10.477 1 87.5 399 VAL B N 1
ATOM 6454 C CA . VAL B 1 399 ? -23.484 15.195 11.039 1 87.5 399 VAL B CA 1
ATOM 6455 C C . VAL B 1 399 ? -24.156 16.031 12.125 1 87.5 399 VAL B C 1
ATOM 6457 O O . VAL B 1 399 ? -23.469 16.547 13.016 1 87.5 399 VAL B O 1
ATOM 6460 N N . GLY B 1 400 ? -25.438 16.156 12.102 1 81.38 400 GLY B N 1
ATOM 6461 C CA . GLY B 1 400 ? -26.172 16.906 13.102 1 81.38 400 GLY B CA 1
ATOM 6462 C C . GLY B 1 400 ? -26.234 18.406 12.812 1 81.38 400 GLY B C 1
ATOM 6463 O O . GLY B 1 400 ? -25.984 19.219 13.695 1 81.38 400 GLY B O 1
ATOM 6464 N N . VAL B 1 401 ? -26.406 18.703 11.5 1 77.5 401 VAL B N 1
ATOM 6465 C CA . VAL B 1 401 ? -26.547 20.109 11.133 1 77.5 401 VAL B CA 1
ATOM 6466 C C . VAL B 1 401 ? -27.953 20.359 10.555 1 77.5 401 VAL B C 1
ATOM 6468 O O . VAL B 1 401 ? -28.531 19.469 9.922 1 77.5 401 VAL B O 1
ATOM 6471 N N . ASP B 1 402 ? -28.609 21.406 10.953 1 67 402 ASP B N 1
ATOM 6472 C CA . ASP B 1 402 ? -29.938 21.75 10.461 1 67 402 ASP B CA 1
ATOM 6473 C C . ASP B 1 402 ? -29.875 22.938 9.5 1 67 402 ASP B C 1
ATOM 6475 O O . ASP B 1 402 ? -29.922 24.094 9.922 1 67 402 ASP B O 1
ATOM 6479 N N . VAL B 1 403 ? -29.297 22.656 8.367 1 64.94 403 VAL B N 1
ATOM 6480 C CA . VAL B 1 403 ? -29.203 23.75 7.422 1 64.94 403 VAL B CA 1
ATOM 6481 C C . VAL B 1 403 ? -30.25 23.594 6.32 1 64.94 403 VAL B C 1
ATOM 6483 O O . VAL B 1 403 ? -30.547 22.469 5.914 1 64.94 403 VAL B O 1
ATOM 6486 N N . ASP B 1 404 ? -30.953 24.625 6.062 1 64.31 404 ASP B N 1
ATOM 6487 C CA . ASP B 1 404 ? -31.984 24.594 5.027 1 64.31 404 ASP B CA 1
ATOM 6488 C C . ASP B 1 404 ? -31.375 24.75 3.639 1 64.31 404 ASP B C 1
ATOM 6490 O O . ASP B 1 404 ? -31.641 25.734 2.943 1 64.31 404 ASP B O 1
ATOM 6494 N N . ASP B 1 405 ? -30.359 24.078 3.232 1 67 405 ASP B N 1
ATOM 6495 C CA . ASP B 1 405 ? -29.766 24.047 1.894 1 67 405 ASP B CA 1
ATOM 6496 C C . ASP B 1 405 ? -29.672 22.609 1.379 1 67 405 ASP B C 1
ATOM 6498 O O . ASP B 1 405 ? -28.922 21.797 1.932 1 67 405 ASP B O 1
ATOM 6502 N N . PRO B 1 406 ? -30.344 22.359 0.333 1 63.44 406 PRO B N 1
ATOM 6503 C CA . PRO B 1 406 ? -30.453 20.969 -0.119 1 63.44 406 PRO B CA 1
ATOM 6504 C C . PRO B 1 406 ? -29.156 20.453 -0.762 1 63.44 406 PRO B C 1
ATOM 6506 O O . PRO B 1 406 ? -28.969 19.25 -0.909 1 63.44 406 PRO B O 1
ATOM 6509 N N . GLU B 1 407 ? -28.297 21.359 -1.122 1 67.69 407 GLU B N 1
ATOM 6510 C CA . GLU B 1 407 ? -27.141 20.891 -1.887 1 67.69 407 GLU B CA 1
ATOM 6511 C C . GLU B 1 407 ? -25.859 21.016 -1.075 1 67.69 407 GLU B C 1
ATOM 6513 O O . GLU B 1 407 ? -24.812 20.547 -1.502 1 67.69 407 GLU B O 1
ATOM 6518 N N . ARG B 1 408 ? -26.156 21.609 0.094 1 73.25 408 ARG B N 1
ATOM 6519 C CA . ARG B 1 408 ? -24.938 21.906 0.816 1 73.25 408 ARG B CA 1
ATOM 6520 C C . ARG B 1 408 ? -25.016 21.453 2.27 1 73.25 408 ARG B C 1
ATOM 6522 O O . ARG B 1 408 ? -26.094 21.531 2.883 1 73.25 408 ARG B O 1
ATOM 6529 N N . LEU B 1 409 ? -23.906 20.797 2.641 1 76.12 409 LEU B N 1
ATOM 6530 C CA . LEU B 1 409 ? -23.656 20.484 4.043 1 76.12 409 LEU B CA 1
ATOM 6531 C C . LEU B 1 409 ? -22.734 21.531 4.676 1 76.12 409 LEU B C 1
ATOM 6533 O O . LEU B 1 409 ? -21.531 21.547 4.391 1 76.12 409 LEU B O 1
ATOM 6537 N N . LEU B 1 410 ? -23.297 22.531 5.344 1 72.88 410 LEU B N 1
ATOM 6538 C CA . LEU B 1 410 ? -22.531 23.641 5.895 1 72.88 410 LEU B CA 1
ATOM 6539 C C . LEU B 1 410 ? -22.547 23.594 7.418 1 72.88 410 LEU B C 1
ATOM 6541 O O . LEU B 1 410 ? -23.5 23.109 8.023 1 72.88 410 LEU B O 1
ATOM 6545 N N . ASP B 1 411 ? -21.406 23.906 7.988 1 69.88 411 ASP B N 1
ATOM 6546 C CA . ASP B 1 411 ? -21.406 24.016 9.445 1 69.88 411 ASP B CA 1
ATOM 6547 C C . ASP B 1 411 ? -22.219 25.234 9.891 1 69.88 411 ASP B C 1
ATOM 6549 O O . ASP B 1 411 ? -22.656 26.031 9.062 1 69.88 411 ASP B O 1
ATOM 6553 N N . ASP B 1 412 ? -22.797 25.234 11.047 1 55.28 412 ASP B N 1
ATOM 6554 C CA . ASP B 1 412 ? -23.703 26.234 11.602 1 55.28 412 ASP B CA 1
ATOM 6555 C C . ASP B 1 412 ? -23.156 27.641 11.406 1 55.28 412 ASP B C 1
ATOM 6557 O O . ASP B 1 412 ? -23.906 28.625 11.5 1 55.28 412 ASP B O 1
ATOM 6561 N N . GLY B 1 413 ? -21.922 27.859 11.445 1 53.44 413 GLY B N 1
ATOM 6562 C CA . GLY B 1 413 ? -21.438 29.219 11.227 1 53.44 413 GLY B CA 1
ATOM 6563 C C . GLY B 1 413 ? -21.469 29.641 9.773 1 53.44 413 GLY B C 1
ATOM 6564 O O . GLY B 1 413 ? -20.406 29.734 9.133 1 53.44 413 GLY B O 1
ATOM 6565 N N . GLU B 1 414 ? -22.516 29.531 9.117 1 45.94 414 GLU B N 1
ATOM 6566 C CA . GLU B 1 414 ? -23 29.5 7.734 1 45.94 414 GLU B CA 1
ATOM 6567 C C . GLU B 1 414 ? -22.234 30.5 6.859 1 45.94 414 GLU B C 1
ATOM 6569 O O . GLU B 1 414 ? -22.125 30.312 5.645 1 45.94 414 GLU B O 1
ATOM 6574 N N . THR B 1 415 ? -22.156 31.734 7.195 1 42.5 415 THR B N 1
ATOM 6575 C CA . THR B 1 415 ? -22.203 32.781 6.18 1 42.5 415 THR B CA 1
ATOM 6576 C C . THR B 1 415 ? -21.094 32.594 5.145 1 42.5 415 THR B C 1
ATOM 6578 O O . THR B 1 415 ? -21.328 32.75 3.943 1 42.5 415 THR B O 1
ATOM 6581 N N . SER B 1 416 ? -19.922 32.562 5.516 1 41.09 416 SER B N 1
ATOM 6582 C CA . SER B 1 416 ? -18.797 32.938 4.656 1 41.09 416 SER B CA 1
ATOM 6583 C C . SER B 1 416 ? -18.359 31.797 3.752 1 41.09 416 SER B C 1
ATOM 6585 O O . SER B 1 416 ? -17.453 31.953 2.945 1 41.09 416 SER B O 1
ATOM 6587 N N . LEU B 1 417 ? -18.984 30.688 3.883 1 44.34 417 LEU B N 1
ATOM 6588 C CA . LEU B 1 417 ? -18.422 29.562 3.141 1 44.34 417 LEU B CA 1
ATOM 6589 C C . LEU B 1 417 ? -19.031 29.484 1.745 1 44.34 417 LEU B C 1
ATOM 6591 O O . LEU B 1 417 ? -18.594 28.688 0.917 1 44.34 417 LEU B O 1
ATOM 6595 N N . LEU B 1 418 ? -20.094 30.297 1.425 1 43.25 418 LEU B N 1
ATOM 6596 C CA . LEU B 1 418 ? -20.719 30.344 0.112 1 43.25 418 LEU B CA 1
ATOM 6597 C C . LEU B 1 418 ? -19.703 30.734 -0.965 1 43.25 418 LEU B C 1
ATOM 6599 O O . LEU B 1 418 ? -19.891 30.375 -2.137 1 43.25 418 LEU B O 1
ATOM 6603 N N . ALA B 1 419 ? -18.719 31.406 -0.572 1 42.59 419 ALA B N 1
ATOM 6604 C CA . ALA B 1 419 ? -17.719 31.797 -1.562 1 42.59 419 ALA B CA 1
ATOM 6605 C C . ALA B 1 419 ? -17.047 30.562 -2.182 1 42.59 419 ALA B C 1
ATOM 6607 O O . ALA B 1 419 ? -16.562 30.625 -3.312 1 42.59 419 ALA B O 1
ATOM 6608 N N . PHE B 1 420 ? -17 29.547 -1.419 1 41.78 420 PHE B N 1
ATOM 6609 C CA . PHE B 1 420 ? -16.297 28.375 -1.898 1 41.78 420 PHE B CA 1
ATOM 6610 C C . PHE B 1 420 ? -17.172 27.562 -2.848 1 41.78 420 PHE B C 1
ATOM 6612 O O . PHE B 1 420 ? -16.672 26.703 -3.578 1 41.78 420 PHE B O 1
ATOM 6619 N N . SER B 1 421 ? -18.469 27.734 -2.762 1 43.03 421 SER B N 1
ATOM 6620 C CA . SER B 1 421 ? -19.391 26.938 -3.572 1 43.03 421 SER B CA 1
ATOM 6621 C C . SER B 1 421 ? -19.828 27.688 -4.824 1 43.03 421 SER B C 1
ATOM 6623 O O . SER B 1 421 ? -20.359 27.094 -5.762 1 43.03 421 SER B O 1
ATOM 6625 N N . ASP B 1 422 ? -19.984 29.094 -4.797 1 43.38 422 ASP B N 1
ATOM 6626 C CA . ASP B 1 422 ? -20.531 29.875 -5.906 1 43.38 422 ASP B CA 1
ATOM 6627 C C . ASP B 1 422 ? -19.469 30.078 -6.996 1 43.38 422 ASP B C 1
ATOM 6629 O O . ASP B 1 422 ? -18.281 30.141 -6.707 1 43.38 422 ASP B O 1
ATOM 6633 N N . GLY B 1 423 ? -19.609 29.516 -8.133 1 41.56 423 GLY B N 1
ATOM 6634 C CA . GLY B 1 423 ? -18.812 29.844 -9.312 1 41.56 423 GLY B CA 1
ATOM 6635 C C . GLY B 1 423 ? -18.281 31.266 -9.289 1 41.56 423 GLY B C 1
ATOM 6636 O O . GLY B 1 423 ? -18.828 32.125 -8.594 1 41.56 423 GLY B O 1
ATOM 6637 N N . GLY B 1 424 ? -17.047 31.547 -8.969 1 34.28 424 GLY B N 1
ATOM 6638 C CA . GLY B 1 424 ? -16.359 32.812 -9.016 1 34.28 424 GLY B CA 1
ATOM 6639 C C . GLY B 1 424 ? -17 33.812 -9.969 1 34.28 424 GLY B C 1
ATOM 6640 O O . GLY B 1 424 ? -16.875 33.688 -11.188 1 34.28 424 GLY B O 1
ATOM 6641 N N . GLU B 1 425 ? -18.188 34.281 -9.992 1 30.31 425 GLU B N 1
ATOM 6642 C CA . GLU B 1 425 ? -18.359 35.531 -10.734 1 30.31 425 GLU B CA 1
ATOM 6643 C C . GLU B 1 425 ? -17.375 36.594 -10.258 1 30.31 425 GLU B C 1
ATOM 6645 O O . GLU B 1 425 ? -16.953 37.469 -11.039 1 30.31 425 GLU B O 1
ATOM 6650 N N . ASP B 1 426 ? -17.344 36.938 -8.898 1 27.84 426 ASP B N 1
ATOM 6651 C CA . ASP B 1 426 ? -16.75 38.219 -8.523 1 27.84 426 ASP B CA 1
ATOM 6652 C C . ASP B 1 426 ? -15.234 38.156 -8.508 1 27.84 426 ASP B C 1
ATOM 6654 O O . ASP B 1 426 ? -14.562 39.094 -8.086 1 27.84 426 ASP B O 1
ATOM 6658 N N . ALA B 1 427 ? -14.469 37.156 -8.602 1 25.64 427 ALA B N 1
ATOM 6659 C CA . ALA B 1 427 ? -13.141 37.75 -8.742 1 25.64 427 ALA B CA 1
ATOM 6660 C C . ALA B 1 427 ? -12.922 38.281 -10.156 1 25.64 427 ALA B C 1
ATOM 6662 O O . ALA B 1 427 ? -13.375 37.688 -11.125 1 25.64 427 ALA B O 1
#

Nearest PDB structures (foldseek):
  8urk-assembly1_B  TM=7.909E-01  e=3.192E-09  Burkholderia cenocepacia
  9c3u-assembly1_A  TM=7.843E-01  e=3.583E-09  Burkholderia cenocepacia
  9c3u-assembly2_D  TM=7.772E-01  e=1.207E-08  Burkholderia cenocepacia
  1nw8-assembly1_A  TM=7.537E-01  e=4.310E-08  Cereibacter sphaeroides
  9c3u-assembly2_C  TM=7.479E-01  e=1.371E-07  Burkholderia cenocepacia

Solvent-accessible surface area (backbone atoms only — not comparable to full-atom values): 48041 Å² total; per-residue (Å²): 72,37,48,62,64,41,68,72,72,63,82,85,85,55,91,88,62,64,15,71,48,49,32,69,67,52,40,44,51,52,52,50,52,52,48,52,55,46,56,72,62,47,55,58,41,34,64,44,39,43,38,37,53,70,44,51,27,65,65,78,50,79,81,44,67,52,75,65,59,30,45,45,49,40,63,68,68,55,78,66,53,28,56,75,72,49,91,64,54,62,63,11,47,60,54,43,45,60,53,42,52,52,52,41,31,73,72,57,38,28,35,59,42,76,16,42,37,34,30,85,67,52,79,85,68,85,66,62,79,52,59,40,82,33,59,35,37,36,30,35,32,22,68,38,81,70,48,58,52,35,51,79,70,51,34,32,76,66,56,67,66,60,57,48,49,50,47,50,50,40,49,59,69,57,53,82,78,80,73,68,66,74,73,72,76,64,62,61,71,83,65,65,70,55,53,71,64,60,75,59,35,61,62,24,35,76,68,33,39,61,43,80,48,60,74,45,90,52,85,89,47,94,57,94,57,75,36,52,75,69,46,46,57,61,43,50,26,40,42,47,64,39,15,35,62,84,79,57,48,54,42,38,80,34,68,42,80,36,55,49,87,74,47,62,69,90,70,58,77,53,61,64,46,53,52,33,51,50,51,44,70,74,44,91,65,50,70,66,23,50,51,20,28,33,61,41,30,74,31,80,65,62,51,54,79,86,61,69,77,81,87,82,62,52,60,61,33,47,52,33,20,48,53,38,37,68,71,44,44,91,30,36,51,53,51,28,41,53,32,63,40,79,76,46,72,40,82,72,66,88,68,96,64,89,54,66,35,49,22,73,45,55,17,77,41,25,50,68,21,42,60,48,38,43,29,50,75,69,52,28,36,32,40,26,27,31,93,50,44,68,35,27,53,51,12,23,62,70,55,68,42,93,63,100,43,59,49,42,40,53,44,90,84,46,75,76,58,52,69,69,72,49,76,75,70,84,114,70,37,49,61,64,42,68,73,72,63,82,87,85,54,88,88,60,66,15,71,48,50,31,70,67,52,39,45,50,52,51,50,53,51,48,53,55,48,56,73,62,46,54,57,41,34,63,43,37,44,38,37,51,72,47,52,27,61,67,79,57,74,88,46,65,54,76,65,58,34,44,42,50,41,64,68,67,56,76,64,52,29,57,74,71,49,89,64,53,61,63,13,48,62,52,43,45,58,53,42,52,52,51,41,33,72,74,55,39,29,36,59,42,78,18,42,38,33,30,84,68,52,78,84,66,84,66,61,80,56,59,40,82,33,58,36,36,36,30,36,31,22,68,39,82,70,49,57,52,35,50,80,70,50,34,32,77,66,55,67,67,60,58,47,50,51,47,50,50,39,50,58,68,54,52,83,77,79,72,68,65,76,75,71,75,64,63,59,72,83,64,65,70,55,52,70,64,60,74,59,36,62,63,23,35,75,66,33,39,62,43,82,47,60,76,45,90,53,86,90,46,95,56,95,57,76,34,52,74,68,46,46,58,60,43,52,26,40,42,48,66,41,16,35,62,85,81,59,48,56,42,39,80,33,68,43,81,36,56,50,86,73,47,63,70,88,72,58,77,54,63,65,46,52,50,33,52,50,51,43,70,73,42,90,64,51,70,66,24,49,52,21,29,33,62,42,31,73,28,80,64,64,52,54,78,86,60,70,74,81,88,78,67,53,61,60,34,48,52,34,20,49,52,39,37,67,71,45,45,90,31,35,50,52,53,29,41,55,31,62,40,80,75,46,72,40,82,70,67,88,67,97,63,88,55,64,35,50,24,72,44,56,16,79,41,24,50,68,21,42,60,47,36,44,28,48,74,69,54,29,37,33,39,28,26,32,92,49,45,68,35,26,53,51,12,24,62,70,56,68,43,93,62,98,43,60,48,42,39,52,45,88,84,52,76,77,58,52,69,68,72,49,75,77,72,84,113

Organism: NCBI:txid1816183

Sequence (854 aa):
MTSPPYFGLRDYGVDGQIGLEDSLDEYIADLLDVASELRRVLRDDGSWWLNLGDTFAGSWGAQSKGDEANQRDRDAYPGKNPARSGTLRRKSKMLVPHRVAIALEDAGWIVRADCPWVKPNPMPHPVKDRLHEHKEFVFHLTPEPDYWFDLDAVREPHQESSLERRERHDFNSSGTDADSLPDHHHASDEYLGTEPEDALHPNGKNPGDVFEVSVKPFPEAHFAVYPPELCETPIKASCPPEVCADCGTPYERETADVPVWERDPSTIEREQLQKALARFEESELTVEHLEAARAKGFSDAAAGKQQTGACQNTDDVEALASEAKEILGGYFREITMTAHETVGWSQACDCDTDATEPGIVLDPFAGAGTTCLEAKRLGRRFVGIDLNPDYVAMAQRRVGVDVDDPERLLDDGETSLLAFSDGGEDAMTSPPYFGLRDYGVDGQIGLEDSLDEYIADLLDVASELRRVLRDDGSWWLNLGDTFAGSWGAQSKGDEANQRDRDAYPGKNPARSGTLRRKSKMLVPHRVAIALEDAGWIVRADCPWVKPNPMPHPVKDRLHEHKEFVFHLTPEPDYWFDLDAVREPHQESSLERRERHDFNSSGTDADSLPDHHHASDEYLGTEPEDALHPNGKNPGDVFEVSVKPFPEAHFAVYPPELCETPIKASCPPEVCADCGTPYERETADVPVWERDPSTIEREQLQKALARFEESELTVEHLEAARAKGFSDAAAGKQQTGACQNTDDVEALASEAKEILGGYFREITMTAHETVGWSQACDCDTDATEPGIVLDPFAGAGTTCLEAKRLGRRFVGIDLNPDYVAMAQRRVGVDVDDPERLLDDGETSLLAFSDGGEDA